Protein AF-0000000067866915 (afdb_homodimer)

Nearest PDB structures (foldseek):
  6mw4-assembly1_A  TM=9.063E-01  e=1.405E-51  Clostridioides difficile R20291
  4i0w-assembly1_B  TM=9.142E-01  e=2.654E-44  Clostridium perfringens
  4i0w-assembly2_D  TM=9.087E-01  e=1.564E-44  Clostridium perfringens
  7bj3-assembly1_A  TM=4.136E-01  e=4.537E-09  Streptococcus pyogenes
  7yzx-assembly1_A  TM=3.959E-01  e=2.377E-09  Streptococcus pyogenes

Structure (mmCIF, N/CA/C/O backbone):
data_AF-0000000067866915-model_v1
#
loop_
_entity.id
_entity.type
_entity.pdbx_description
1 polymer 'Peptidase S8/S53 domain-containing protein'
#
loop_
_atom_site.group_PDB
_atom_site.id
_atom_site.type_symbol
_atom_site.label_atom_id
_atom_site.label_alt_id
_atom_site.label_comp_id
_atom_site.label_asym_id
_atom_site.label_entity_id
_atom_site.label_seq_id
_atom_site.pdbx_PDB_ins_code
_atom_site.Cartn_x
_atom_site.Cartn_y
_atom_site.Cartn_z
_atom_site.occupancy
_atom_site.B_iso_or_equiv
_atom_site.auth_seq_id
_atom_site.auth_comp_id
_atom_site.auth_asym_id
_atom_site.auth_atom_id
_atom_site.pdbx_PDB_model_num
ATOM 1 N N . MET A 1 1 ? 6.836 0.532 21.797 1 89.5 1 MET A N 1
ATOM 2 C CA . MET A 1 1 ? 7.699 1.646 22.188 1 89.5 1 MET A CA 1
ATOM 3 C C . MET A 1 1 ? 7.852 1.708 23.703 1 89.5 1 MET A C 1
ATOM 5 O O . MET A 1 1 ? 6.922 1.371 24.453 1 89.5 1 MET A O 1
ATOM 9 N N . LYS A 1 2 ? 9.055 2.07 24.141 1 85.5 2 LYS A N 1
ATOM 10 C CA . LYS A 1 2 ? 9.305 2.205 25.562 1 85.5 2 LYS A CA 1
ATOM 11 C C . LYS A 1 2 ? 10.391 3.242 25.844 1 85.5 2 LYS A C 1
ATOM 13 O O . LYS A 1 2 ? 11.375 3.33 25.094 1 85.5 2 LYS A O 1
ATOM 18 N N . LYS A 1 3 ? 10.125 3.953 26.984 1 87.44 3 LYS A N 1
ATOM 19 C CA . LYS A 1 3 ? 11.156 4.883 27.422 1 87.44 3 LYS A CA 1
ATOM 20 C C . LYS A 1 3 ? 12.375 4.137 27.969 1 87.44 3 LYS A C 1
ATOM 22 O O . LYS A 1 3 ? 12.242 3.113 28.641 1 87.44 3 LYS A O 1
ATOM 27 N N . SER A 1 4 ? 13.477 4.652 27.516 1 83.31 4 SER A N 1
ATOM 28 C CA . SER A 1 4 ? 14.711 4.07 28.031 1 83.31 4 SER A CA 1
ATOM 29 C C . SER A 1 4 ? 15.289 4.914 29.156 1 83.31 4 SER A C 1
ATOM 31 O O . SER A 1 4 ? 15.344 6.141 29.062 1 83.31 4 SER A O 1
ATOM 33 N N . ASP A 1 5 ? 15.773 4.273 30.203 1 79.06 5 ASP A N 1
ATOM 34 C CA . ASP A 1 5 ? 16.375 4.965 31.344 1 79.06 5 ASP A CA 1
ATOM 35 C C . ASP A 1 5 ? 17.734 5.551 30.969 1 79.06 5 ASP A C 1
ATOM 37 O O . ASP A 1 5 ? 18.25 6.426 31.672 1 79.06 5 ASP A O 1
ATOM 41 N N . TYR A 1 6 ? 18.203 5.074 29.891 1 82.81 6 TYR A N 1
ATOM 42 C CA . TYR A 1 6 ? 19.547 5.48 29.531 1 82.81 6 TYR A CA 1
ATOM 43 C C . TYR A 1 6 ? 19.531 6.676 28.578 1 82.81 6 TYR A C 1
ATOM 45 O O . TYR A 1 6 ? 20.562 7.258 28.281 1 82.81 6 TYR A O 1
ATOM 53 N N . ILE A 1 7 ? 18.422 7.121 28.25 1 88.62 7 ILE A N 1
ATOM 54 C CA . ILE A 1 7 ? 18.328 8.234 27.312 1 88.62 7 ILE A CA 1
ATOM 55 C C . ILE A 1 7 ? 17.781 9.469 28.016 1 88.62 7 ILE A C 1
ATOM 57 O O . ILE A 1 7 ? 16.641 9.469 28.484 1 88.62 7 ILE A O 1
ATOM 61 N N . PRO A 1 8 ? 18.609 10.422 28.141 1 88.38 8 PRO A N 1
ATOM 62 C CA . PRO A 1 8 ? 18.078 11.641 28.75 1 88.38 8 PRO A CA 1
ATOM 63 C C . PRO A 1 8 ? 16.953 12.266 27.938 1 88.38 8 PRO A C 1
ATOM 65 O O . PRO A 1 8 ? 17.062 12.414 26.719 1 88.38 8 PRO A O 1
ATOM 68 N N . GLU A 1 9 ? 16 12.734 28.578 1 88.62 9 GLU A N 1
ATOM 69 C CA . GLU A 1 9 ? 14.781 13.203 27.938 1 88.62 9 GLU A CA 1
ATOM 70 C C . GLU A 1 9 ? 15.016 14.523 27.203 1 88.62 9 GLU A C 1
ATOM 72 O O . GLU A 1 9 ? 14.383 14.789 26.172 1 88.62 9 GLU A O 1
ATOM 77 N N . PHE A 1 10 ? 15.922 15.281 27.641 1 88.62 10 PHE A N 1
ATOM 78 C CA . PHE A 1 10 ? 16.094 16.625 27.094 1 88.62 10 PHE A CA 1
ATOM 79 C C . PHE A 1 10 ? 16.578 16.562 25.656 1 88.62 10 PHE A C 1
ATOM 81 O O . PHE A 1 10 ? 16.422 17.531 24.906 1 88.62 10 PHE A O 1
ATOM 88 N N . ILE A 1 11 ? 17.109 15.508 25.203 1 91.06 11 ILE A N 1
ATOM 89 C CA . ILE A 1 11 ? 17.688 15.414 23.875 1 91.06 11 ILE A CA 1
ATOM 90 C C . ILE A 1 11 ? 16.594 15.523 22.828 1 91.06 11 ILE A C 1
ATOM 92 O O . ILE A 1 11 ? 16.859 15.891 21.672 1 91.06 11 ILE A O 1
ATOM 96 N N . TYR A 1 12 ? 15.43 15.242 23.219 1 90.5 12 TYR A N 1
ATOM 97 C CA . TYR A 1 12 ? 14.328 15.234 22.266 1 90.5 12 TYR A CA 1
ATOM 98 C C . TYR A 1 12 ? 13.828 16.656 22 1 90.5 12 TYR A C 1
ATOM 100 O O . TYR A 1 12 ? 13.156 16.906 21 1 90.5 12 TYR A O 1
ATOM 108 N N . THR A 1 13 ? 14.125 17.609 22.875 1 92.19 13 THR A N 1
ATOM 109 C CA . THR A 1 13 ? 13.633 18.969 22.703 1 92.19 13 THR A CA 1
ATOM 110 C C . THR A 1 13 ? 14.789 19.953 22.5 1 92.19 13 THR A C 1
ATOM 112 O O . THR A 1 13 ? 14.578 21.141 22.281 1 92.19 13 THR A O 1
ATOM 115 N N . SER A 1 14 ? 16 19.391 22.516 1 92.31 14 SER A N 1
ATOM 116 C CA . SER A 1 14 ? 17.188 20.25 22.438 1 92.31 14 SER A CA 1
ATOM 117 C C . SER A 1 14 ? 17.516 20.594 20.984 1 92.31 14 SER A C 1
ATOM 119 O O . SER A 1 14 ? 17.391 19.75 20.094 1 92.31 14 SER A O 1
ATOM 121 N N . SER A 1 15 ? 17.922 21.828 20.828 1 92.75 15 SER A N 1
ATOM 122 C CA . SER A 1 15 ? 18.375 22.266 19.516 1 92.75 15 SER A CA 1
ATOM 123 C C . SER A 1 15 ? 19.766 21.75 19.203 1 92.75 15 SER A C 1
ATOM 125 O O . SER A 1 15 ? 20.25 21.859 18.062 1 92.75 15 SER A O 1
ATOM 127 N N . ASP A 1 16 ? 20.328 21.094 20.141 1 92 16 ASP A N 1
ATOM 128 C CA . ASP A 1 16 ? 21.688 20.625 19.953 1 92 16 ASP A CA 1
ATOM 129 C C . ASP A 1 16 ? 21.703 19.188 19.438 1 92 16 ASP A C 1
ATOM 131 O O . ASP A 1 16 ? 22.766 18.625 19.156 1 92 16 ASP A O 1
ATOM 135 N N . TYR A 1 17 ? 20.562 18.625 19.312 1 92.06 17 TYR A N 1
ATOM 136 C CA . TYR A 1 17 ? 20.469 17.25 18.844 1 92.06 17 TYR A CA 1
ATOM 137 C C . TYR A 1 17 ? 19.594 17.156 17.594 1 92.06 17 TYR A C 1
ATOM 139 O O . TYR A 1 17 ? 18.516 17.766 17.547 1 92.06 17 TYR A O 1
ATOM 147 N N . ASN A 1 18 ? 20.094 16.438 16.609 1 91 18 ASN A N 1
ATOM 148 C CA . ASN A 1 18 ? 19.281 16.078 15.445 1 91 18 ASN A CA 1
ATOM 149 C C . ASN A 1 18 ? 18.609 14.727 15.625 1 91 18 ASN A C 1
ATOM 151 O O . ASN A 1 18 ? 19.203 13.805 16.203 1 91 18 ASN A O 1
ATOM 155 N N . LYS A 1 19 ? 17.406 14.578 15.234 1 92.75 19 LYS A N 1
ATOM 156 C CA . LYS A 1 19 ? 16.672 13.32 15.297 1 92.75 19 LYS A CA 1
ATOM 157 C C . LYS A 1 19 ? 16.375 12.789 13.898 1 92.75 19 LYS A C 1
ATOM 159 O O . LYS A 1 19 ? 15.711 13.461 13.102 1 92.75 19 LYS A O 1
ATOM 164 N N . TYR A 1 20 ? 16.859 11.609 13.625 1 91.25 20 TYR A N 1
ATOM 165 C CA . TYR A 1 20 ? 16.672 10.984 12.328 1 91.25 20 TYR A CA 1
ATOM 166 C C . TYR A 1 20 ? 15.781 9.75 12.438 1 91.25 20 TYR A C 1
ATOM 168 O O . TYR A 1 20 ? 15.859 9.008 13.414 1 91.25 20 TYR A O 1
ATOM 176 N N . LEU A 1 21 ? 14.922 9.602 11.469 1 93.06 21 LEU A N 1
ATOM 177 C CA . LEU A 1 21 ? 14.219 8.328 11.328 1 93.06 21 LEU A CA 1
ATOM 178 C C . LEU A 1 21 ? 15.102 7.297 10.625 1 93.06 21 LEU A C 1
ATOM 180 O O . LEU A 1 21 ? 15.703 7.59 9.594 1 93.06 21 LEU A O 1
ATOM 184 N N . ILE A 1 22 ? 15.203 6.086 11.219 1 90.75 22 ILE A N 1
ATOM 185 C CA . ILE A 1 22 ? 16.016 5.043 10.602 1 90.75 22 ILE A CA 1
ATOM 186 C C . ILE A 1 22 ? 15.211 3.748 10.508 1 90.75 22 ILE A C 1
ATOM 188 O O . ILE A 1 22 ? 14.266 3.541 11.273 1 90.75 22 ILE A O 1
ATOM 192 N N . GLN A 1 23 ? 15.477 2.955 9.516 1 86.88 23 GLN A N 1
ATOM 193 C CA . GLN A 1 23 ? 15.094 1.546 9.492 1 86.88 23 GLN A CA 1
ATOM 194 C C . GLN A 1 23 ? 16.234 0.658 9.984 1 86.88 23 GLN A C 1
ATOM 196 O O . GLN A 1 23 ? 17.406 0.927 9.711 1 86.88 23 GLN A O 1
ATOM 201 N N . TYR A 1 24 ? 15.914 -0.312 10.781 1 85.25 24 TYR A N 1
ATOM 202 C CA . TYR A 1 24 ? 16.984 -1.1 11.375 1 85.25 24 TYR A CA 1
ATOM 203 C C . TYR A 1 24 ? 16.656 -2.588 11.344 1 85.25 24 TYR A C 1
ATOM 205 O O . TYR A 1 24 ? 15.523 -2.971 11.055 1 85.25 24 TYR A O 1
ATOM 213 N N . GLU A 1 25 ? 17.688 -3.348 11.5 1 76.44 25 GLU A N 1
ATOM 214 C CA . GLU A 1 25 ? 17.578 -4.793 11.695 1 76.44 25 GLU A CA 1
ATOM 215 C C . GLU A 1 25 ? 18.297 -5.227 12.969 1 76.44 25 GLU A C 1
ATOM 217 O O . GLU A 1 25 ? 19.188 -4.523 13.461 1 76.44 25 GLU A O 1
ATOM 222 N N . GLY A 1 26 ? 17.875 -6.293 13.508 1 77.81 26 GLY A N 1
ATOM 223 C CA . GLY A 1 26 ? 18.531 -6.812 14.695 1 77.81 26 GLY A CA 1
ATOM 224 C C . GLY A 1 26 ? 18.281 -5.969 15.93 1 77.81 26 GLY A C 1
ATOM 225 O O . GLY A 1 26 ? 17.203 -5.418 16.109 1 77.81 26 GLY A O 1
ATOM 226 N N . ASP A 1 27 ? 19.234 -6.012 16.828 1 83.81 27 ASP A N 1
ATOM 227 C CA . ASP A 1 27 ? 19.109 -5.262 18.062 1 83.81 27 ASP A CA 1
ATOM 228 C C . ASP A 1 27 ? 19.875 -3.941 18 1 83.81 27 ASP A C 1
ATOM 230 O O . ASP A 1 27 ? 20.953 -3.816 18.562 1 83.81 27 ASP A O 1
ATOM 234 N N . ILE A 1 28 ? 19.219 -2.936 17.5 1 87.81 28 ILE A N 1
ATOM 235 C CA . ILE A 1 28 ? 19.859 -1.659 17.203 1 87.81 28 ILE A CA 1
ATOM 236 C C . ILE A 1 28 ? 20.234 -0.953 18.5 1 87.81 28 ILE A C 1
ATOM 238 O O . ILE A 1 28 ? 21.25 -0.245 18.562 1 87.81 28 ILE A O 1
ATOM 242 N N . GLU A 1 29 ? 19.469 -1.107 19.547 1 87.25 29 GLU A N 1
ATOM 243 C CA . GLU A 1 29 ? 19.781 -0.457 20.812 1 87.25 29 GLU A CA 1
ATOM 244 C C . GLU A 1 29 ? 21.062 -1.004 21.422 1 87.25 29 GLU A C 1
ATOM 246 O O . GLU A 1 29 ? 21.891 -0.244 21.938 1 87.25 29 GLU A O 1
ATOM 251 N N . LEU A 1 30 ? 21.234 -2.316 21.281 1 84.94 30 LEU A N 1
ATOM 252 C CA . LEU A 1 30 ? 22.453 -2.938 21.781 1 84.94 30 LEU A CA 1
ATOM 253 C C . LEU A 1 30 ? 23.641 -2.598 20.875 1 84.94 30 LEU A C 1
ATOM 255 O O . LEU A 1 30 ? 24.75 -2.387 21.375 1 84.94 30 LEU A O 1
ATOM 259 N N . ASP A 1 31 ? 23.391 -2.498 19.656 1 86.94 31 ASP A N 1
ATOM 260 C CA . ASP A 1 31 ? 24.453 -2.283 18.672 1 86.94 31 ASP A CA 1
ATOM 261 C C . ASP A 1 31 ? 25.047 -0.88 18.797 1 86.94 31 ASP A C 1
ATOM 263 O O . ASP A 1 31 ? 26.219 -0.669 18.516 1 86.94 31 ASP A O 1
ATOM 267 N N . LEU A 1 32 ? 24.25 0.062 19.266 1 88.81 32 LEU A N 1
ATOM 268 C CA . LEU A 1 32 ? 24.719 1.443 19.266 1 88.81 32 LEU A CA 1
ATOM 269 C C . LEU A 1 32 ? 24.906 1.955 20.703 1 88.81 32 LEU A C 1
ATOM 271 O O . LEU A 1 32 ? 25.266 3.115 20.906 1 88.81 32 LEU A O 1
ATOM 275 N N . LYS A 1 33 ? 24.719 1.08 21.625 1 86.56 33 LYS A N 1
ATOM 276 C CA . LYS A 1 33 ? 24.844 1.475 23.016 1 86.56 33 LYS A CA 1
ATOM 277 C C . LYS A 1 33 ? 26.266 1.951 23.328 1 86.56 33 LYS A C 1
ATOM 279 O O . LYS A 1 33 ? 27.234 1.328 22.906 1 86.56 33 LYS A O 1
ATOM 284 N N . GLY A 1 34 ? 26.344 3.119 23.969 1 84.56 34 GLY A N 1
ATOM 285 C CA . GLY A 1 34 ? 27.625 3.592 24.453 1 84.56 34 GLY A CA 1
ATOM 286 C C . GLY A 1 34 ? 28.281 4.586 23.516 1 84.56 34 GLY A C 1
ATOM 287 O O . GLY A 1 34 ? 29.281 5.215 23.875 1 84.56 34 GLY A O 1
ATOM 288 N N . VAL A 1 35 ? 27.875 4.715 22.297 1 90.25 35 VAL A N 1
ATOM 289 C CA . VAL A 1 35 ? 28.438 5.719 21.406 1 90.25 35 VAL A CA 1
ATOM 290 C C . VAL A 1 35 ? 28.125 7.117 21.938 1 90.25 35 VAL A C 1
ATOM 292 O O . VAL A 1 35 ? 26.953 7.473 22.125 1 90.25 35 VAL A O 1
ATOM 295 N N . PRO A 1 36 ? 29.141 7.859 22.219 1 88.5 36 PRO A N 1
ATOM 296 C CA . PRO A 1 36 ? 28.891 9.18 22.797 1 88.5 36 PRO A CA 1
ATOM 297 C C . PRO A 1 36 ? 28.078 10.086 21.891 1 88.5 36 PRO A C 1
ATOM 299 O O . PRO A 1 36 ? 28.391 10.219 20.703 1 88.5 36 PRO A O 1
ATOM 302 N N . GLY A 1 37 ? 27.094 10.703 22.469 1 88.94 37 GLY A N 1
ATOM 303 C CA . GLY A 1 37 ? 26.297 11.688 21.734 1 88.94 37 GLY A CA 1
ATOM 304 C C . GLY A 1 37 ? 25.312 11.055 20.781 1 88.94 37 GLY A C 1
ATOM 305 O O . GLY A 1 37 ? 24.75 11.742 19.922 1 88.94 37 GLY A O 1
ATOM 306 N N . LEU A 1 38 ? 25.234 9.805 20.859 1 92.06 38 LEU A N 1
ATOM 307 C CA . LEU A 1 38 ? 24.297 9.086 20 1 92.06 38 LEU A CA 1
ATOM 308 C C . LEU A 1 38 ? 23.328 8.25 20.828 1 92.06 38 LEU A C 1
ATOM 310 O O . LEU A 1 38 ? 23.734 7.551 21.75 1 92.06 38 LEU A O 1
ATOM 314 N N . TYR A 1 39 ? 22.016 8.375 20.516 1 93.31 39 TYR A N 1
ATOM 315 C CA . TYR A 1 39 ? 20.969 7.645 21.234 1 93.31 39 TYR A CA 1
ATOM 316 C C . TYR A 1 39 ? 19.984 7.031 20.25 1 93.31 39 TYR A C 1
ATOM 318 O O . TYR A 1 39 ? 19.734 7.578 19.172 1 93.31 39 TYR A O 1
ATOM 326 N N . VAL A 1 40 ? 19.469 5.867 20.625 1 93.5 40 VAL A N 1
ATOM 327 C CA . VAL A 1 40 ? 18.5 5.191 19.766 1 93.5 40 VAL A CA 1
ATOM 328 C C . VAL A 1 40 ? 17.25 4.852 20.562 1 93.5 40 VAL A C 1
ATOM 330 O O . VAL A 1 40 ? 17.328 4.336 21.688 1 93.5 40 VAL A O 1
ATOM 333 N N . SER A 1 41 ? 16.078 5.215 20.047 1 93.56 41 SER A N 1
ATOM 334 C CA . SER A 1 41 ? 14.781 4.84 20.594 1 93.56 41 SER A CA 1
ATOM 335 C C . SER A 1 41 ? 13.938 4.082 19.578 1 93.56 41 SER A C 1
ATOM 337 O O . SER A 1 41 ? 13.617 4.617 18.516 1 93.56 41 SER A O 1
ATOM 339 N N . LYS A 1 42 ? 13.5 2.91 19.891 1 93.06 42 LYS A N 1
ATOM 340 C CA . LYS A 1 42 ? 12.742 2.092 18.953 1 93.06 42 LYS A CA 1
ATOM 341 C C . LYS A 1 42 ? 11.305 2.596 18.828 1 93.06 42 LYS A C 1
ATOM 343 O O . LYS A 1 42 ? 10.688 2.998 19.812 1 93.06 42 LYS A O 1
ATOM 348 N N . ILE A 1 43 ? 10.805 2.67 17.656 1 94.38 43 ILE A N 1
ATOM 349 C CA . ILE A 1 43 ? 9.398 2.943 17.391 1 94.38 43 ILE A CA 1
ATOM 350 C C . ILE A 1 43 ? 8.625 1.63 17.281 1 94.38 43 ILE A C 1
ATOM 352 O O . ILE A 1 43 ? 7.559 1.479 17.875 1 94.38 43 ILE A O 1
ATOM 356 N N . ASN A 1 44 ? 9.148 0.74 16.531 1 90.69 44 ASN A N 1
ATOM 357 C CA . ASN A 1 44 ? 8.672 -0.633 16.391 1 90.69 44 ASN A CA 1
ATOM 358 C C . ASN A 1 44 ? 9.781 -1.562 15.914 1 90.69 44 ASN A C 1
ATOM 360 O O . ASN A 1 44 ? 10.961 -1.267 16.094 1 90.69 44 ASN A O 1
ATOM 364 N N . ASP A 1 45 ? 9.438 -2.654 15.383 1 81.88 45 ASP A N 1
ATOM 365 C CA . ASP A 1 45 ? 10.445 -3.652 15.039 1 81.88 45 ASP A CA 1
ATOM 366 C C . ASP A 1 45 ? 11.18 -3.268 13.75 1 81.88 45 ASP A C 1
ATOM 368 O O . ASP A 1 45 ? 12.156 -3.91 13.375 1 81.88 45 ASP A O 1
ATOM 372 N N . LYS A 1 46 ? 10.773 -2.16 13.133 1 83.94 46 LYS A N 1
ATOM 373 C CA . LYS A 1 46 ? 11.352 -1.785 11.844 1 83.94 46 LYS A CA 1
ATOM 374 C C . LYS A 1 46 ? 11.984 -0.398 11.906 1 83.94 46 LYS A C 1
ATOM 376 O O . LYS A 1 46 ? 12.984 -0.135 11.234 1 83.94 46 LYS A O 1
ATOM 381 N N . TYR A 1 47 ? 11.383 0.461 12.656 1 91.81 47 TYR A N 1
ATOM 382 C CA . TYR A 1 47 ? 11.805 1.857 12.656 1 91.81 47 TYR A CA 1
ATOM 383 C C . TYR A 1 47 ? 12.281 2.289 14.031 1 91.81 47 TYR A C 1
ATOM 385 O O . TYR A 1 47 ? 11.781 1.807 15.055 1 91.81 47 TYR A O 1
ATOM 393 N N . ALA A 1 48 ? 13.242 3.193 14.07 1 94.62 48 ALA A N 1
ATOM 394 C CA . ALA A 1 48 ? 13.75 3.785 15.305 1 94.62 48 ALA A CA 1
ATOM 395 C C . ALA A 1 48 ? 14.148 5.242 15.086 1 94.62 48 ALA A C 1
ATOM 397 O O . ALA A 1 48 ? 14.227 5.711 13.945 1 94.62 48 ALA A O 1
ATOM 398 N N . ILE A 1 49 ? 14.281 5.977 16.172 1 95.06 49 ILE A N 1
ATOM 399 C CA . ILE A 1 49 ? 14.781 7.348 16.172 1 95.06 49 ILE A CA 1
ATOM 400 C C . ILE A 1 49 ? 16.266 7.352 16.531 1 95.06 49 ILE A C 1
ATOM 402 O O . ILE A 1 49 ? 16.656 6.844 17.578 1 95.06 49 ILE A O 1
ATOM 406 N N . LEU A 1 50 ? 17.047 7.836 15.664 1 93.31 50 LEU A N 1
ATOM 407 C CA . LEU A 1 50 ? 18.453 8.07 15.938 1 93.31 50 LEU A CA 1
ATOM 408 C C . LEU A 1 50 ? 18.703 9.531 16.281 1 93.31 50 LEU A C 1
ATOM 410 O O . LEU A 1 50 ? 18.531 10.414 15.445 1 93.31 50 LEU A O 1
ATOM 414 N N . THR A 1 51 ? 19.031 9.797 17.516 1 92.88 51 THR A N 1
ATOM 415 C CA . THR A 1 51 ? 19.328 11.148 17.984 1 92.88 51 THR A CA 1
ATOM 416 C C . THR A 1 51 ? 20.828 11.359 18.094 1 92.88 51 THR A C 1
ATOM 418 O O . THR A 1 51 ? 21.516 10.602 18.781 1 92.88 51 THR A O 1
ATOM 421 N N . VAL A 1 52 ? 21.297 12.375 17.391 1 90.94 52 VAL A N 1
ATOM 422 C CA . VAL A 1 52 ? 22.734 12.602 17.312 1 90.94 52 VAL A CA 1
ATOM 423 C C . VAL A 1 52 ? 23.047 14.047 17.703 1 90.94 52 VAL A C 1
ATOM 425 O O . VAL A 1 52 ? 22.344 14.969 17.297 1 90.94 52 VAL A O 1
ATOM 428 N N . ILE A 1 53 ? 24.047 14.219 18.469 1 89.06 53 ILE A N 1
ATOM 429 C CA . ILE A 1 53 ? 24.484 15.57 18.828 1 89.06 53 ILE A CA 1
ATOM 430 C C . ILE A 1 53 ? 24.922 16.328 17.578 1 89.06 53 ILE A C 1
ATOM 432 O O . ILE A 1 53 ? 25.547 15.75 16.688 1 89.06 53 ILE A O 1
ATOM 436 N N . ASN A 1 54 ? 24.281 17.547 17.547 1 80.31 54 ASN A N 1
ATOM 437 C CA . ASN A 1 54 ? 24.562 18.375 16.391 1 80.31 54 ASN A CA 1
ATOM 438 C C . ASN A 1 54 ? 26.047 18.75 16.312 1 80.31 54 ASN A C 1
ATOM 440 O O . ASN A 1 54 ? 26.625 19.219 17.312 1 80.31 54 ASN A O 1
ATOM 444 N N . VAL A 1 55 ? 26.719 18.125 15.445 1 61 55 VAL A N 1
ATOM 445 C CA . VAL A 1 55 ? 28.109 18.562 15.289 1 61 55 VAL A CA 1
ATOM 446 C C . VAL A 1 55 ? 28.188 19.609 14.188 1 61 55 VAL A C 1
ATOM 448 O O . VAL A 1 55 ? 27.422 19.578 13.219 1 61 55 VAL A O 1
ATOM 451 N N . GLU A 1 56 ? 28.656 20.906 14.508 1 54.97 56 GLU A N 1
ATOM 452 C CA . GLU A 1 56 ? 28.891 21.922 13.484 1 54.97 56 GLU A CA 1
ATOM 453 C C . GLU A 1 56 ? 29.328 21.281 12.164 1 54.97 56 GLU A C 1
ATOM 455 O O . GLU A 1 56 ? 30.516 21.156 11.898 1 54.97 56 GLU A O 1
ATOM 460 N N . MET A 1 57 ? 28.734 20.25 11.867 1 50.22 57 MET A N 1
ATOM 461 C CA . MET A 1 57 ? 29.156 19.547 10.664 1 50.22 57 MET A CA 1
ATOM 462 C C . MET A 1 57 ? 28.781 20.328 9.414 1 50.22 57 MET A C 1
ATOM 464 O O . MET A 1 57 ? 27.75 21 9.391 1 50.22 57 MET A O 1
ATOM 468 N N . GLY A 1 58 ? 29.656 20.891 8.883 1 49.41 58 GLY A N 1
ATOM 469 C CA . GLY A 1 58 ? 29.406 21.469 7.574 1 49.41 58 GLY A CA 1
ATOM 470 C C . GLY A 1 58 ? 28.297 20.781 6.812 1 49.41 58 GLY A C 1
ATOM 471 O O . GLY A 1 58 ? 27.609 19.906 7.355 1 49.41 58 GLY A O 1
ATOM 472 N N . LEU A 1 59 ? 27.891 21.328 5.77 1 48.19 59 LEU A N 1
ATOM 473 C CA . LEU A 1 59 ? 26.906 20.812 4.812 1 48.19 59 LEU A CA 1
ATOM 474 C C . LEU A 1 59 ? 27.188 19.344 4.488 1 48.19 59 LEU A C 1
ATOM 476 O O . LEU A 1 59 ? 26.516 18.766 3.633 1 48.19 59 LEU A O 1
ATOM 480 N N . SER A 1 60 ? 28.219 18.781 5.227 1 52.88 60 SER A N 1
ATOM 481 C CA . SER A 1 60 ? 28.672 17.453 4.816 1 52.88 60 SER A CA 1
ATOM 482 C C . SER A 1 60 ? 27.578 16.406 5.051 1 52.88 60 SER A C 1
ATOM 484 O O . SER A 1 60 ? 26.578 16.688 5.715 1 52.88 60 SER A O 1
ATOM 486 N N . ASN A 1 61 ? 27.812 15.164 4.363 1 62.16 61 ASN A N 1
ATOM 487 C CA . ASN A 1 61 ? 27.016 13.945 4.324 1 62.16 61 ASN A CA 1
ATOM 488 C C . ASN A 1 61 ? 26.719 13.414 5.727 1 62.16 61 ASN A C 1
ATOM 490 O O . ASN A 1 61 ? 27.609 12.852 6.375 1 62.16 61 ASN A O 1
ATOM 494 N N . GLU A 1 62 ? 25.703 14 6.406 1 70.69 62 GLU A N 1
ATOM 495 C CA . GLU A 1 62 ? 25.234 13.547 7.711 1 70.69 62 GLU A CA 1
ATOM 496 C C . GLU A 1 62 ? 25.344 12.031 7.84 1 70.69 62 GLU A C 1
ATOM 498 O O . GLU A 1 62 ? 25.734 11.516 8.891 1 70.69 62 GLU A O 1
ATOM 503 N N . PHE A 1 63 ? 25.156 11.445 6.82 1 70.75 63 PHE A N 1
ATOM 504 C CA . PHE A 1 63 ? 25.188 9.984 6.84 1 70.75 63 PHE A CA 1
ATOM 505 C C . PHE A 1 63 ? 26.594 9.477 7.082 1 70.75 63 PHE A C 1
ATOM 507 O O . PHE A 1 63 ? 26.812 8.555 7.879 1 70.75 63 PHE A O 1
ATOM 514 N N . ARG A 1 64 ? 27.578 10.094 6.422 1 72.62 64 ARG A N 1
ATOM 515 C CA . ARG A 1 64 ? 28.969 9.68 6.559 1 72.62 64 ARG A CA 1
ATOM 516 C C . ARG A 1 64 ? 29.484 9.961 7.965 1 72.62 64 ARG A C 1
ATOM 518 O O . ARG A 1 64 ? 30.266 9.18 8.516 1 72.62 64 ARG A O 1
ATOM 525 N N . TYR A 1 65 ? 29.078 11.031 8.414 1 75.88 65 TYR A N 1
ATOM 526 C CA . TYR A 1 65 ? 29.516 11.406 9.758 1 75.88 65 TYR A CA 1
ATOM 527 C C . TYR A 1 65 ? 29 10.406 10.789 1 75.88 65 TYR A C 1
ATOM 529 O O . TYR A 1 65 ? 29.75 9.938 11.641 1 75.88 65 TYR A O 1
ATOM 537 N N . ILE A 1 66 ? 27.766 10.156 10.703 1 82.06 66 ILE A N 1
ATOM 538 C CA . ILE A 1 66 ? 27.156 9.258 11.672 1 82.06 66 ILE A CA 1
ATOM 539 C C . ILE A 1 66 ? 27.75 7.863 11.555 1 82.06 66 ILE A C 1
ATOM 541 O O . ILE A 1 66 ? 28.031 7.211 12.562 1 82.06 66 ILE A O 1
ATOM 545 N N . LYS A 1 67 ? 27.984 7.449 10.344 1 81.19 67 LYS A N 1
ATOM 546 C CA . LYS A 1 67 ? 28.609 6.156 10.109 1 81.19 67 LYS A CA 1
ATOM 547 C C . LYS A 1 67 ? 30 6.105 10.742 1 81.19 67 LYS A C 1
ATOM 549 O O . LYS A 1 67 ? 30.344 5.133 11.422 1 81.19 67 LYS A O 1
ATOM 554 N N . ASN A 1 68 ? 30.766 7.148 10.508 1 82.06 68 ASN A N 1
ATOM 555 C CA . ASN A 1 68 ? 32.094 7.215 11.078 1 82.06 68 ASN A CA 1
ATOM 556 C C . ASN A 1 68 ? 32.062 7.238 12.602 1 82.06 68 ASN A C 1
ATOM 558 O O . ASN A 1 68 ? 32.938 6.641 13.25 1 82.06 68 ASN A O 1
ATOM 562 N N . LEU A 1 69 ? 31.125 7.977 13.094 1 84.06 69 LEU A N 1
ATOM 563 C CA . LEU A 1 69 ? 30.969 8.055 14.547 1 84.06 69 LEU A CA 1
ATOM 564 C C . LEU A 1 69 ? 30.719 6.672 15.141 1 84.06 69 LEU A C 1
ATOM 566 O O . LEU A 1 69 ? 31.281 6.324 16.172 1 84.06 69 LEU A O 1
ATOM 570 N N . ILE A 1 70 ? 29.969 5.883 14.531 1 86.38 70 ILE A N 1
ATOM 571 C CA . ILE A 1 70 ? 29.609 4.555 15.016 1 86.38 70 ILE A CA 1
ATOM 572 C C . ILE A 1 70 ? 30.797 3.609 14.883 1 86.38 70 ILE A C 1
ATOM 574 O O . ILE A 1 70 ? 31.141 2.904 15.828 1 86.38 70 ILE A O 1
ATOM 578 N N . ILE A 1 71 ? 31.469 3.688 13.781 1 84.44 71 ILE A N 1
ATOM 579 C CA . ILE A 1 71 ? 32.594 2.789 13.5 1 84.44 71 ILE A CA 1
ATOM 580 C C . ILE A 1 71 ? 33.75 3.117 14.43 1 84.44 71 ILE A C 1
ATOM 582 O O . ILE A 1 71 ? 34.406 2.213 14.938 1 84.44 71 ILE A O 1
ATOM 586 N N . ARG A 1 72 ? 33.969 4.348 14.586 1 86.69 72 ARG A N 1
ATOM 587 C CA . ARG A 1 72 ? 35.094 4.785 15.438 1 86.69 72 ARG A CA 1
ATOM 588 C C . ARG A 1 72 ? 34.906 4.289 16.875 1 86.69 72 ARG A C 1
ATOM 590 O O . ARG A 1 72 ? 35.875 4.152 17.609 1 86.69 72 ARG A O 1
ATOM 597 N N . ASN A 1 73 ? 33.719 4.07 17.203 1 88.25 73 ASN A N 1
ATOM 598 C CA . ASN A 1 73 ? 33.469 3.582 18.547 1 88.25 73 ASN A CA 1
ATOM 599 C C . ASN A 1 73 ? 33.25 2.072 18.562 1 88.25 73 ASN A C 1
ATOM 601 O O . ASN A 1 73 ? 32.594 1.544 19.453 1 88.25 73 ASN A O 1
ATOM 605 N N . ASN A 1 74 ? 33.625 1.408 17.531 1 81.69 74 ASN A N 1
ATOM 606 C CA . ASN A 1 74 ? 33.656 -0.045 17.391 1 81.69 74 ASN A CA 1
ATOM 607 C C . ASN A 1 74 ? 32.25 -0.646 17.438 1 81.69 74 ASN A C 1
ATOM 609 O O . ASN A 1 74 ? 32.031 -1.672 18.094 1 81.69 74 ASN A O 1
ATOM 613 N N . ARG A 1 75 ? 31.375 0.122 16.906 1 83.94 75 ARG A N 1
ATOM 614 C CA . ARG A 1 75 ? 30.016 -0.388 16.844 1 83.94 75 ARG A CA 1
ATOM 615 C C . ARG A 1 75 ? 29.609 -0.684 15.398 1 83.94 75 ARG A C 1
ATOM 617 O O . ARG A 1 75 ? 30.312 -0.291 14.461 1 83.94 75 ARG A O 1
ATOM 624 N N . ASP A 1 76 ? 28.562 -1.458 15.273 1 78.25 76 ASP A N 1
ATOM 625 C CA . ASP A 1 76 ? 28.141 -1.978 13.977 1 78.25 76 ASP A CA 1
ATOM 626 C C . ASP A 1 76 ? 27.109 -1.066 13.328 1 78.25 76 ASP A C 1
ATOM 628 O O . ASP A 1 76 ? 25.984 -0.948 13.828 1 78.25 76 ASP A O 1
ATOM 632 N N . PHE A 1 77 ? 27.516 -0.517 12.305 1 78.25 77 PHE A N 1
ATOM 633 C CA . PHE A 1 77 ? 26.609 0.349 11.555 1 78.25 77 PHE A CA 1
ATOM 634 C C . PHE A 1 77 ? 25.672 -0.474 10.68 1 78.25 77 PHE A C 1
ATOM 636 O O . PHE A 1 77 ? 24.641 0.024 10.227 1 78.25 77 PHE A O 1
ATOM 643 N N . ASP A 1 78 ? 25.891 -1.702 10.562 1 73.31 78 ASP A N 1
ATOM 644 C CA . ASP A 1 78 ? 25.203 -2.533 9.57 1 73.31 78 ASP A CA 1
ATOM 645 C C . ASP A 1 78 ? 23.766 -2.814 10 1 73.31 78 ASP A C 1
ATOM 647 O O . ASP A 1 78 ? 22.938 -3.221 9.18 1 73.31 78 ASP A O 1
ATOM 651 N N . SER A 1 79 ? 23.5 -2.479 11.211 1 78.81 79 SER A N 1
ATOM 652 C CA . SER A 1 79 ? 22.125 -2.666 11.695 1 78.81 79 SER A CA 1
ATOM 653 C C . SER A 1 79 ? 21.188 -1.609 11.125 1 78.81 79 SER A C 1
ATOM 655 O O . SER A 1 79 ? 19.969 -1.778 11.156 1 78.81 79 SER A O 1
ATOM 657 N N . ILE A 1 80 ? 21.797 -0.547 10.711 1 79.88 80 ILE A N 1
ATOM 658 C CA . ILE A 1 80 ? 20.984 0.502 10.102 1 79.88 80 ILE A CA 1
ATOM 659 C C . ILE A 1 80 ? 20.844 0.244 8.609 1 79.88 80 ILE A C 1
ATOM 661 O O . ILE A 1 80 ? 21.812 0.346 7.852 1 79.88 80 ILE A O 1
ATOM 665 N N . SER A 1 81 ? 19.656 -0.076 8.266 1 72.75 81 SER A N 1
ATOM 666 C CA . SER A 1 81 ? 19.406 -0.405 6.863 1 72.75 81 SER A CA 1
ATOM 667 C C . SER A 1 81 ? 19.078 0.841 6.051 1 72.75 81 SER A C 1
ATOM 669 O O . SER A 1 81 ? 19.266 0.871 4.836 1 72.75 81 SER A O 1
ATOM 671 N N . PHE A 1 82 ? 18.547 1.827 6.707 1 78.25 82 PHE A N 1
ATOM 672 C CA . PHE A 1 82 ? 18.172 3.061 6.031 1 78.25 82 PHE A CA 1
ATOM 673 C C . PHE A 1 82 ? 18.203 4.238 6.992 1 78.25 82 PHE A C 1
ATOM 675 O O . PHE A 1 82 ? 17.859 4.094 8.172 1 78.25 82 PHE A O 1
ATOM 682 N N . PHE A 1 83 ? 18.609 5.344 6.355 1 76.81 83 PHE A N 1
ATOM 683 C CA . PHE A 1 83 ? 18.703 6.617 7.059 1 76.81 83 PHE A CA 1
ATOM 684 C C . PHE A 1 83 ? 18 7.723 6.273 1 76.81 83 PHE A C 1
ATOM 686 O O . PHE A 1 83 ? 18.391 8.023 5.141 1 76.81 83 PHE A O 1
ATOM 693 N N . LYS A 1 84 ? 17 8.266 6.902 1 77.62 84 LYS A N 1
ATOM 694 C CA . LYS A 1 84 ? 16.297 9.352 6.219 1 77.62 84 LYS A CA 1
ATOM 695 C C . LYS A 1 84 ? 16.906 10.711 6.594 1 77.62 84 LYS A C 1
ATOM 697 O O . LYS A 1 84 ? 16.969 11.062 7.773 1 77.62 84 LYS A O 1
ATOM 702 N N . ILE A 1 85 ? 17.281 11.375 5.582 1 75.19 85 ILE A N 1
ATOM 703 C CA . ILE A 1 85 ? 17.781 12.727 5.789 1 75.19 85 ILE A CA 1
ATOM 704 C C . ILE A 1 85 ? 16.672 13.633 6.289 1 75.19 85 ILE A C 1
ATOM 706 O O . ILE A 1 85 ? 15.492 13.406 5.984 1 75.19 85 ILE A O 1
ATOM 710 N N . LEU A 1 86 ? 17.062 14.648 6.949 1 77.19 86 LEU A N 1
ATOM 711 C CA . LEU A 1 86 ? 16.109 15.555 7.582 1 77.19 86 LEU A CA 1
ATOM 712 C C . LEU A 1 86 ? 15.305 16.312 6.535 1 77.19 86 LEU A C 1
ATOM 714 O O . LEU A 1 86 ? 15.875 16.859 5.59 1 77.19 86 LEU A O 1
ATOM 718 N N . GLU A 1 87 ? 14.055 16.172 6.664 1 86.56 87 GLU A N 1
ATOM 719 C CA . GLU A 1 87 ? 13.117 16.922 5.828 1 86.56 87 GLU A CA 1
ATOM 720 C C . GLU A 1 87 ? 12.055 17.609 6.672 1 86.56 87 GLU A C 1
ATOM 722 O O . GLU A 1 87 ? 11.5 17.016 7.598 1 86.56 87 GLU A O 1
ATOM 727 N N . PRO A 1 88 ? 11.797 18.859 6.359 1 93 88 PRO A N 1
ATOM 728 C CA . PRO A 1 88 ? 10.852 19.609 7.195 1 93 88 PRO A CA 1
ATOM 729 C C . PRO A 1 88 ? 9.398 19.344 6.828 1 93 88 PRO A C 1
ATOM 731 O O . PRO A 1 88 ? 9.07 19.203 5.648 1 93 88 PRO A O 1
ATOM 734 N N . TYR A 1 89 ? 8.578 19.203 7.801 1 96.69 89 TYR A N 1
ATOM 735 C CA . TYR A 1 89 ? 7.121 19.203 7.695 1 96.69 89 TYR A CA 1
ATOM 736 C C . TYR A 1 89 ? 6.527 20.438 8.391 1 96.69 89 TYR A C 1
ATOM 738 O O . TYR A 1 89 ? 6.93 20.781 9.5 1 96.69 89 TYR A O 1
ATOM 746 N N . THR A 1 90 ? 5.629 21.141 7.699 1 97.25 90 THR A N 1
ATOM 747 C CA . THR A 1 90 ? 4.977 22.328 8.25 1 97.25 90 THR A CA 1
ATOM 748 C C . THR A 1 90 ? 3.469 22.109 8.352 1 97.25 90 THR A C 1
ATOM 750 O O . THR A 1 90 ? 2.947 21.094 7.883 1 97.25 90 THR A O 1
ATOM 753 N N . LEU A 1 91 ? 2.793 23.016 9.016 1 95.12 91 LEU A N 1
ATOM 754 C CA . LEU A 1 91 ? 1.341 22.953 9.156 1 95.12 91 LEU A CA 1
ATOM 755 C C . LEU A 1 91 ? 0.657 23.359 7.852 1 95.12 91 LEU A C 1
ATOM 757 O O . LEU A 1 91 ? 1.194 24.156 7.086 1 95.12 91 LEU A O 1
ATOM 761 N N . GLN A 1 92 ? -0.516 22.812 7.594 1 93.5 92 GLN A N 1
ATOM 762 C CA . GLN A 1 92 ? -1.316 23.172 6.43 1 93.5 92 GLN A CA 1
ATOM 763 C C . GLN A 1 92 ? -2.184 24.391 6.715 1 93.5 92 GLN A C 1
ATOM 765 O O . GLN A 1 92 ? -3.369 24.422 6.379 1 93.5 92 GLN A O 1
ATOM 770 N N . GLU A 1 93 ? -1.636 25.312 7.414 1 88.12 93 GLU A N 1
ATOM 771 C CA . GLU A 1 93 ? -2.35 26.531 7.777 1 88.12 93 GLU A CA 1
ATOM 772 C C . GLU A 1 93 ? -1.754 27.75 7.082 1 88.12 93 GLU A C 1
ATOM 774 O O . GLU A 1 93 ? -0.536 27.844 6.914 1 88.12 93 GLU A O 1
ATOM 779 N N . ILE A 1 94 ? -2.766 28.531 6.711 1 78 94 ILE A N 1
ATOM 780 C CA . ILE A 1 94 ? -2.377 29.875 6.312 1 78 94 ILE A CA 1
ATOM 781 C C . ILE A 1 94 ? -2.727 30.859 7.418 1 78 94 ILE A C 1
ATOM 783 O O . ILE A 1 94 ? -3.709 30.672 8.141 1 78 94 ILE A O 1
ATOM 787 N N . THR A 1 95 ? -1.942 31.719 7.809 1 63.16 95 THR A N 1
ATOM 788 C CA . THR A 1 95 ? -1.979 32.594 8.969 1 63.16 95 THR A CA 1
ATOM 789 C C . THR A 1 95 ? -3.418 32.906 9.367 1 63.16 95 THR A C 1
ATOM 791 O O . THR A 1 95 ? -4.191 33.438 8.562 1 63.16 95 THR A O 1
ATOM 794 N N . PRO A 1 96 ? -3.711 32.562 10.641 1 58.34 96 PRO A N 1
ATOM 795 C CA . PRO A 1 96 ? -5.051 32.812 11.172 1 58.34 96 PRO A CA 1
ATOM 796 C C . PRO A 1 96 ? -5.293 34.312 11.492 1 58.34 96 PRO A C 1
ATOM 798 O O . PRO A 1 96 ? -4.348 35.031 11.789 1 58.34 96 PRO A O 1
ATOM 801 N N . LEU A 1 97 ? -6.547 34.75 11.242 1 59.78 97 LEU A N 1
ATOM 802 C CA . LEU A 1 97 ? -6.969 36.094 11.578 1 59.78 97 LEU A CA 1
ATOM 803 C C . LEU A 1 97 ? -8.023 36.094 12.68 1 59.78 97 LEU A C 1
ATOM 805 O O . LEU A 1 97 ? -8.789 35.125 12.797 1 59.78 97 LEU A O 1
ATOM 809 N N . GLU A 1 98 ? -7.977 36.969 13.68 1 51.75 98 GLU A N 1
ATOM 810 C CA . GLU A 1 98 ? -9.016 37.125 14.688 1 51.75 98 GLU A CA 1
ATOM 811 C C . GLU A 1 98 ? -10.32 37.625 14.078 1 51.75 98 GLU A C 1
ATOM 813 O O . GLU A 1 98 ? -10.32 38.5 13.211 1 51.75 98 GLU A O 1
ATOM 818 N N . ALA A 1 99 ? -11.484 36.719 14.414 1 48.41 99 ALA A N 1
ATOM 819 C CA . ALA A 1 99 ? -12.781 37.125 13.875 1 48.41 99 ALA A CA 1
ATOM 820 C C . ALA A 1 99 ? -13.562 37.938 14.883 1 48.41 99 ALA A C 1
ATOM 822 O O . ALA A 1 99 ? -13.578 37.625 16.078 1 48.41 99 ALA A O 1
ATOM 823 N N . THR A 1 100 ? -14.055 39.219 14.812 1 39.78 100 THR A N 1
ATOM 824 C CA . THR A 1 100 ? -14.859 40 15.758 1 39.78 100 THR A CA 1
ATOM 825 C C . THR A 1 100 ? -16.344 39.625 15.633 1 39.78 100 THR A C 1
ATOM 827 O O . THR A 1 100 ? -17.078 39.656 16.609 1 39.78 100 THR A O 1
ATOM 830 N N . ASP A 1 101 ? -17 39.188 14.414 1 38.59 101 ASP A N 1
ATOM 831 C CA . ASP A 1 101 ? -18.453 39.094 14.297 1 38.59 101 ASP A CA 1
ATOM 832 C C . ASP A 1 101 ? -18.844 37.844 13.492 1 38.59 101 ASP A C 1
ATOM 834 O O . ASP A 1 101 ? -19.188 37.969 12.305 1 38.59 101 ASP A O 1
ATOM 838 N N . PHE A 1 102 ? -18.406 36.531 14.078 1 45.59 102 PHE A N 1
ATOM 839 C CA . PHE A 1 102 ? -18.812 35.469 13.18 1 45.59 102 PHE A CA 1
ATOM 840 C C . PHE A 1 102 ? -19.594 34.406 13.93 1 45.59 102 PHE A C 1
ATOM 842 O O . PHE A 1 102 ? -19.375 34.188 15.125 1 45.59 102 PHE A O 1
ATOM 849 N N . GLU A 1 103 ? -20.828 33.875 13.273 1 43.72 103 GLU A N 1
ATOM 850 C CA . GLU A 1 103 ? -21.562 32.719 13.742 1 43.72 103 GLU A CA 1
ATOM 851 C C . GLU A 1 103 ? -20.922 31.422 13.25 1 43.72 103 GLU A C 1
ATOM 853 O O . GLU A 1 103 ? -20.609 31.297 12.062 1 43.72 103 GLU A O 1
ATOM 858 N N . TYR A 1 104 ? -20.516 30.547 14.125 1 44.16 104 TYR A N 1
ATOM 859 C CA . TYR A 1 104 ? -19.828 29.281 13.906 1 44.16 104 TYR A CA 1
ATOM 860 C C . TYR A 1 104 ? -20.812 28.156 13.602 1 44.16 104 TYR A C 1
ATOM 862 O O . TYR A 1 104 ? -21.672 27.844 14.422 1 44.16 104 TYR A O 1
ATOM 870 N N . ILE A 1 105 ? -21.516 27.906 12.477 1 41.22 105 ILE A N 1
ATOM 871 C CA . ILE A 1 105 ? -22.391 26.75 12.344 1 41.22 105 ILE A CA 1
ATOM 872 C C . ILE A 1 105 ? -21.844 25.812 11.258 1 41.22 105 ILE A C 1
ATOM 874 O O . ILE A 1 105 ? -21.719 26.219 10.094 1 41.22 105 ILE A O 1
ATOM 878 N N . GLN A 1 106 ? -21.094 24.672 11.562 1 54.59 106 GLN A N 1
ATOM 879 C CA . GLN A 1 106 ? -20.688 23.75 10.5 1 54.59 106 GLN A CA 1
ATOM 880 C C . GLN A 1 106 ? -21.516 22.484 10.539 1 54.59 106 GLN A C 1
ATOM 882 O O . GLN A 1 106 ? -21.641 21.781 9.531 1 54.59 106 GLN A O 1
ATOM 887 N N . GLY A 1 107 ? -22.219 22.047 11.727 1 55.38 107 GLY A N 1
ATOM 888 C CA . GLY A 1 107 ? -22.875 20.75 11.797 1 55.38 107 GLY A CA 1
ATOM 889 C C . GLY A 1 107 ? -24.344 20.781 11.383 1 55.38 107 GLY A C 1
ATOM 890 O O . GLY A 1 107 ? -24.906 21.859 11.219 1 55.38 107 GLY A O 1
ATOM 891 N N . SER A 1 108 ? -24.938 19.703 10.617 1 53.38 108 SER A N 1
ATOM 892 C CA . SER A 1 108 ? -26.344 19.625 10.211 1 53.38 108 SER A CA 1
ATOM 893 C C . SER A 1 108 ? -27.172 18.828 11.219 1 53.38 108 SER A C 1
ATOM 895 O O . SER A 1 108 ? -26.781 17.719 11.609 1 53.38 108 SER A O 1
ATOM 897 N N . ASP A 1 109 ? -28.172 19.438 11.781 1 58.03 109 ASP A N 1
ATOM 898 C CA . ASP A 1 109 ? -29.125 18.781 12.68 1 58.03 109 ASP A CA 1
ATOM 899 C C . ASP A 1 109 ? -29.891 17.688 11.961 1 58.03 109 ASP A C 1
ATOM 901 O O . ASP A 1 109 ? -30.547 16.859 12.602 1 58.03 109 ASP A O 1
ATOM 905 N N . SER A 1 110 ? -29.656 17.641 10.727 1 60.47 110 SER A N 1
ATOM 906 C CA . SER A 1 110 ? -30.5 16.719 9.984 1 60.47 110 SER A CA 1
ATOM 907 C C . SER A 1 110 ? -29.922 15.312 9.984 1 60.47 110 SER A C 1
ATOM 909 O O . SER A 1 110 ? -30.625 14.352 9.664 1 60.47 110 SER A O 1
ATOM 911 N N . ILE A 1 111 ? -28.75 15.219 10.43 1 72.56 111 ILE A N 1
ATOM 912 C CA . ILE A 1 111 ? -28.141 13.891 10.438 1 72.56 111 ILE A CA 1
ATOM 913 C C . ILE A 1 111 ? -28.078 13.367 11.875 1 72.56 111 ILE A C 1
ATOM 915 O O . ILE A 1 111 ? -27.609 14.062 12.773 1 72.56 111 ILE A O 1
ATOM 919 N N . ASN A 1 112 ? -28.656 12.359 12.141 1 82.5 112 ASN A N 1
ATOM 920 C CA . ASN A 1 112 ? -28.688 11.773 13.469 1 82.5 112 ASN A CA 1
ATOM 921 C C . ASN A 1 112 ? -27.359 11.141 13.844 1 82.5 112 ASN A C 1
ATOM 923 O O . ASN A 1 112 ? -27.312 10.094 14.492 1 82.5 112 ASN A O 1
ATOM 927 N N . LEU A 1 113 ? -26.281 11.609 13.258 1 89.88 113 LEU A N 1
ATOM 928 C CA . LEU A 1 113 ? -24.938 11.18 13.578 1 89.88 113 LEU A CA 1
ATOM 929 C C . LEU A 1 113 ? -24.109 12.336 14.141 1 89.88 113 LEU A C 1
ATOM 931 O O . LEU A 1 113 ? -24.172 13.453 13.609 1 89.88 113 LEU A O 1
ATOM 935 N N . LYS A 1 114 ? -23.406 12.102 15.211 1 92.44 114 LYS A N 1
ATOM 936 C CA . LYS A 1 114 ? -22.625 13.164 15.844 1 92.44 114 LYS A CA 1
ATOM 937 C C . LYS A 1 114 ? -21.219 12.688 16.172 1 92.44 114 LYS A C 1
ATOM 939 O O . LYS A 1 114 ? -20.5 13.344 16.938 1 92.44 114 LYS A O 1
ATOM 944 N N . GLY A 1 115 ? -20.781 11.531 15.688 1 94.81 115 GLY A N 1
ATOM 945 C CA . GLY A 1 115 ? -19.453 11.008 15.906 1 94.81 115 GLY A CA 1
ATOM 946 C C . GLY A 1 115 ? -19.328 10.227 17.203 1 94.81 115 GLY A C 1
ATOM 947 O O . GLY A 1 115 ? -18.219 10.016 17.703 1 94.81 115 GLY A O 1
ATOM 948 N N . GLU A 1 116 ? -20.484 9.805 17.719 1 95.62 116 GLU A N 1
ATOM 949 C CA . GLU A 1 116 ? -20.484 9.055 18.969 1 95.62 116 GLU A CA 1
ATOM 950 C C . GLU A 1 116 ? -19.75 7.727 18.812 1 95.62 116 GLU A C 1
ATOM 952 O O . GLU A 1 116 ? -19.984 6.988 17.859 1 95.62 116 GLU A O 1
ATOM 957 N N . GLY A 1 117 ? -18.875 7.488 19.75 1 96.38 117 GLY A N 1
ATOM 958 C CA . GLY A 1 117 ? -18.156 6.219 19.766 1 96.38 117 GLY A CA 1
ATOM 959 C C . GLY A 1 117 ? -16.906 6.242 18.922 1 96.38 117 GLY A C 1
ATOM 960 O O . GLY A 1 117 ? -16.188 5.234 18.828 1 96.38 117 GLY A O 1
ATOM 961 N N . VAL A 1 118 ? -16.594 7.34 18.328 1 97.75 118 VAL A N 1
ATOM 962 C CA . VAL A 1 118 ? -15.438 7.457 17.469 1 97.75 118 VAL A CA 1
ATOM 963 C C . VAL A 1 118 ? -14.398 8.375 18.109 1 97.75 118 VAL A C 1
ATOM 965 O O . VAL A 1 118 ? -14.75 9.391 18.719 1 97.75 118 VAL A O 1
ATOM 968 N N . ILE A 1 119 ? -13.141 7.98 18.031 1 98.44 119 ILE A N 1
ATOM 969 C CA . ILE A 1 119 ? -12.055 8.836 18.5 1 98.44 119 ILE A CA 1
ATOM 970 C C . ILE A 1 119 ? -11.391 9.523 17.312 1 98.44 119 ILE A C 1
ATOM 972 O O . ILE A 1 119 ? -11.094 8.883 16.297 1 98.44 119 ILE A O 1
ATOM 976 N N . VAL A 1 120 ? -11.242 10.797 17.422 1 98.62 120 VAL A N 1
ATOM 977 C CA . VAL A 1 120 ? -10.469 11.531 16.422 1 98.62 120 VAL A CA 1
ATOM 978 C C . VAL A 1 120 ? -9.086 11.867 16.984 1 98.62 120 VAL A C 1
ATOM 980 O O . VAL A 1 120 ? -8.961 12.68 17.906 1 98.62 120 VAL A O 1
ATOM 983 N N . GLY A 1 121 ? -8.086 11.133 16.484 1 98.81 121 GLY A N 1
ATOM 984 C CA . GLY A 1 121 ? -6.707 11.461 16.781 1 98.81 121 GLY A CA 1
ATOM 985 C C . GLY A 1 121 ? -6.191 12.648 16 1 98.81 121 GLY A C 1
ATOM 986 O O . GLY A 1 121 ? -6.27 12.672 14.766 1 98.81 121 GLY A O 1
ATOM 987 N N . ILE A 1 122 ? -5.711 13.656 16.703 1 98.81 122 ILE A N 1
ATOM 988 C CA . ILE A 1 122 ? -5.195 14.852 16.031 1 98.81 122 ILE A CA 1
ATOM 989 C C . ILE A 1 122 ? -3.703 14.992 16.312 1 98.81 122 ILE A C 1
ATOM 991 O O . ILE A 1 122 ? -3.295 15.156 17.469 1 98.81 122 ILE A O 1
ATOM 995 N N . ILE A 1 123 ? -2.887 14.852 15.328 1 98.81 123 ILE A N 1
ATOM 996 C CA . ILE A 1 123 ? -1.446 15.07 15.391 1 98.81 123 ILE A CA 1
ATOM 997 C C . ILE A 1 123 ? -1.115 16.5 14.953 1 98.81 123 ILE A C 1
ATOM 999 O O . ILE A 1 123 ? -1.15 16.812 13.766 1 98.81 123 ILE A O 1
ATOM 1003 N N . ASP A 1 124 ? -0.785 17.297 15.883 1 98.5 124 ASP A N 1
ATOM 1004 C CA . ASP A 1 124 ? -0.747 18.734 15.617 1 98.5 124 ASP A CA 1
ATOM 1005 C C . ASP A 1 124 ? -0.006 19.484 16.719 1 98.5 124 ASP A C 1
ATOM 1007 O O . ASP A 1 124 ? 1.011 19 17.234 1 98.5 124 ASP A O 1
ATOM 1011 N N . THR A 1 125 ? -0.489 20.734 17.016 1 98.06 125 THR A N 1
ATOM 1012 C CA . THR A 1 125 ? 0.222 21.625 17.922 1 98.06 125 THR A CA 1
ATOM 1013 C C . THR A 1 125 ? -0.312 21.484 19.344 1 98.06 125 THR A C 1
ATOM 1015 O O . THR A 1 125 ? 0.123 22.203 20.25 1 98.06 125 THR A O 1
ATOM 1018 N N . GLY A 1 126 ? -1.218 20.578 19.578 1 98.25 126 GLY A N 1
ATOM 1019 C CA . GLY A 1 126 ? -1.817 20.406 20.891 1 98.25 126 GLY A CA 1
ATOM 1020 C C . GLY A 1 126 ? -3.275 20.812 20.953 1 98.25 126 GLY A C 1
ATOM 1021 O O . GLY A 1 126 ? -3.971 20.797 19.922 1 98.25 126 GLY A O 1
ATOM 1022 N N . ILE A 1 127 ? -3.715 21.078 22.172 1 98.5 127 ILE A N 1
ATOM 1023 C CA . ILE A 1 127 ? -5.109 21.453 22.375 1 98.5 127 ILE A CA 1
ATOM 1024 C C . ILE A 1 127 ? -5.25 22.234 23.672 1 98.5 127 ILE A C 1
ATOM 1026 O O . ILE A 1 127 ? -4.562 21.969 24.656 1 98.5 127 ILE A O 1
ATOM 1030 N N . ASP A 1 128 ? -6.035 23.266 23.578 1 97.94 128 ASP A N 1
ATOM 1031 C CA . ASP A 1 128 ? -6.43 23.969 24.797 1 97.94 128 ASP A CA 1
ATOM 1032 C C . ASP A 1 128 ? -7.504 23.188 25.562 1 97.94 128 ASP A C 1
ATOM 1034 O O . ASP A 1 128 ? -8.695 23.453 25.406 1 97.94 128 ASP A O 1
ATOM 1038 N N . TYR A 1 129 ? -7.043 22.328 26.516 1 97.88 129 TYR A N 1
ATOM 1039 C CA . TYR A 1 129 ? -7.949 21.375 27.125 1 97.88 129 TYR A CA 1
ATOM 1040 C C . TYR A 1 129 ? -8.867 22.062 28.125 1 97.88 129 TYR A C 1
ATOM 1042 O O . TYR A 1 129 ? -9.836 21.469 28.609 1 97.88 129 TYR A O 1
ATOM 1050 N N . LEU A 1 130 ? -8.672 23.328 28.438 1 96.38 130 LEU A N 1
ATOM 1051 C CA . LEU A 1 130 ? -9.523 24.062 29.359 1 96.38 130 LEU A CA 1
ATOM 1052 C C . LEU A 1 130 ? -10.719 24.672 28.625 1 96.38 130 LEU A C 1
ATOM 1054 O O . LEU A 1 130 ? -11.664 25.141 29.266 1 96.38 130 LEU A O 1
ATOM 1058 N N . ASN A 1 131 ? -10.688 24.641 27.297 1 93.62 131 ASN A N 1
ATOM 1059 C CA . ASN A 1 131 ? -11.812 25.141 26.5 1 93.62 131 ASN A CA 1
ATOM 1060 C C . ASN A 1 131 ? -13.055 24.281 26.703 1 93.62 131 ASN A C 1
ATOM 1062 O O . ASN A 1 131 ? -13.016 23.062 26.5 1 93.62 131 ASN A O 1
ATOM 1066 N N . ASN A 1 132 ? -14.164 24.844 26.969 1 90.5 132 ASN A N 1
ATOM 1067 C CA . ASN A 1 132 ? -15.398 24.141 27.297 1 90.5 132 ASN A CA 1
ATOM 1068 C C . ASN A 1 132 ? -15.945 23.375 26.094 1 90.5 132 ASN A C 1
ATOM 1070 O O . ASN A 1 132 ? -16.688 22.406 26.25 1 90.5 132 ASN A O 1
ATOM 1074 N N . ILE A 1 133 ? -15.586 23.766 24.922 1 92.12 133 ILE A N 1
ATOM 1075 C CA . ILE A 1 133 ? -16.156 23.156 23.719 1 92.12 133 ILE A CA 1
ATOM 1076 C C . ILE A 1 133 ? -15.641 21.734 23.562 1 92.12 133 ILE A C 1
ATOM 1078 O O . ILE A 1 133 ? -16.156 20.953 22.75 1 92.12 133 ILE A O 1
ATOM 1082 N N . PHE A 1 134 ? -14.594 21.391 24.359 1 95.69 134 PHE A N 1
ATOM 1083 C CA . PHE A 1 134 ? -14.039 20.031 24.266 1 95.69 134 PHE A CA 1
ATOM 1084 C C . PHE A 1 134 ? -14.516 19.188 25.438 1 95.69 134 PHE A C 1
ATOM 1086 O O . PHE A 1 134 ? -13.938 18.125 25.719 1 95.69 134 PHE A O 1
ATOM 1093 N N . MET A 1 135 ? -15.5 19.688 26.188 1 94.38 135 MET A N 1
ATOM 1094 C CA . MET A 1 135 ? -16.078 18.969 27.328 1 94.38 135 MET A CA 1
ATOM 1095 C C . MET A 1 135 ? -17.484 18.469 26.984 1 94.38 135 MET A C 1
ATOM 1097 O O . MET A 1 135 ? -18.094 18.922 26.016 1 94.38 135 MET A O 1
ATOM 1101 N N . ASP A 1 136 ? -17.922 17.484 27.734 1 93 136 ASP A N 1
ATOM 1102 C CA . ASP A 1 136 ? -19.281 16.984 27.531 1 93 136 ASP A CA 1
ATOM 1103 C C . ASP A 1 136 ? -20.297 17.797 28.359 1 93 136 ASP A C 1
ATOM 1105 O O . ASP A 1 136 ? -19.953 18.828 28.922 1 93 136 ASP A O 1
ATOM 1109 N N . GLU A 1 137 ? -21.547 17.328 28.359 1 89.44 137 GLU A N 1
ATOM 1110 C CA . GLU A 1 137 ? -22.641 18.062 28.984 1 89.44 137 GLU A CA 1
ATOM 1111 C C . GLU A 1 137 ? -22.469 18.125 30.5 1 89.44 137 GLU A C 1
ATOM 1113 O O . GLU A 1 137 ? -23.016 19 31.156 1 89.44 137 GLU A O 1
ATOM 1118 N N . THR A 1 138 ? -21.641 17.25 31.016 1 93.38 138 THR A N 1
ATOM 1119 C CA . THR A 1 138 ? -21.438 17.203 32.469 1 93.38 138 THR A CA 1
ATOM 1120 C C . THR A 1 138 ? -20.203 18 32.875 1 93.38 138 THR A C 1
ATOM 1122 O O . THR A 1 138 ? -19.891 18.109 34.062 1 93.38 138 THR A O 1
ATOM 1125 N N . GLY A 1 139 ? -19.5 18.484 31.906 1 92.44 139 GLY A N 1
ATOM 1126 C CA . GLY A 1 139 ? -18.312 19.266 32.188 1 92.44 139 GLY A CA 1
ATOM 1127 C C . GLY A 1 139 ? -17.047 18.438 32.219 1 92.44 139 GLY A C 1
ATOM 1128 O O . GLY A 1 139 ? -15.961 18.938 32.5 1 92.44 139 GLY A O 1
ATOM 1129 N N . LYS A 1 140 ? -17.156 17.203 31.891 1 96 140 LYS A N 1
ATOM 1130 C CA . LYS A 1 140 ? -15.992 16.344 31.797 1 96 140 LYS A CA 1
ATOM 1131 C C . LYS A 1 140 ? -15.359 16.422 30.422 1 96 140 LYS A C 1
ATOM 1133 O O . LYS A 1 140 ? -16.047 16.641 29.422 1 96 140 LYS A O 1
ATOM 1138 N N . THR A 1 141 ? -14.133 16.203 30.391 1 98 141 THR A N 1
ATOM 1139 C CA . THR A 1 141 ? -13.398 16.328 29.141 1 98 141 THR A CA 1
ATOM 1140 C C . THR A 1 141 ? -13.789 15.219 28.172 1 98 141 THR A C 1
ATOM 1142 O O . THR A 1 141 ? -14.062 14.094 28.594 1 98 141 THR A O 1
ATOM 1145 N N . ARG A 1 142 ? -13.859 15.492 26.906 1 97.56 142 ARG A N 1
ATOM 1146 C CA . ARG A 1 142 ? -14.008 14.492 25.859 1 97.56 142 ARG A CA 1
ATOM 1147 C C . ARG A 1 142 ? -12.656 14.07 25.297 1 97.56 142 ARG A C 1
ATOM 1149 O O . ARG A 1 142 ? -12.586 13.266 24.375 1 97.56 142 ARG A O 1
ATOM 1156 N N . ILE A 1 143 ? -11.578 14.586 25.875 1 98.56 143 ILE A N 1
ATOM 1157 C CA . ILE A 1 143 ? -10.227 14.203 25.469 1 98.56 143 ILE A CA 1
ATOM 1158 C C . ILE A 1 143 ? -9.812 12.93 26.203 1 98.56 143 ILE A C 1
ATOM 1160 O O . ILE A 1 143 ? -9.711 12.914 27.422 1 98.56 143 ILE A O 1
ATOM 1164 N N . GLU A 1 144 ? -9.531 11.891 25.406 1 97.88 144 GLU A N 1
ATOM 1165 C CA . GLU A 1 144 ? -9.125 10.609 25.984 1 97.88 144 GLU A CA 1
ATOM 1166 C C . GLU A 1 144 ? -7.699 10.672 26.516 1 97.88 144 GLU A C 1
ATOM 1168 O O . GLU A 1 144 ? -7.391 10.078 27.547 1 97.88 144 GLU A O 1
ATOM 1173 N N . PHE A 1 145 ? -6.883 11.336 25.781 1 97.56 145 PHE A N 1
ATOM 1174 C CA . PHE A 1 145 ? -5.5 11.508 26.203 1 97.56 145 PHE A CA 1
ATOM 1175 C C . PHE A 1 145 ? -4.828 12.641 25.438 1 97.56 145 PHE A C 1
ATOM 1177 O O . PHE A 1 145 ? -5.289 13.023 24.359 1 97.56 145 PHE A O 1
ATOM 1184 N N . ILE A 1 146 ? -3.846 13.211 26.047 1 98.12 146 ILE A N 1
ATOM 1185 C CA . ILE A 1 146 ? -2.887 14.102 25.406 1 98.12 146 ILE A CA 1
ATOM 1186 C C . ILE A 1 146 ? -1.479 13.523 25.531 1 98.12 146 ILE A C 1
ATOM 1188 O O . ILE A 1 146 ? -0.992 13.297 26.641 1 98.12 146 ILE A O 1
ATOM 1192 N N . TRP A 1 147 ? -0.878 13.211 24.422 1 97.75 147 TRP A N 1
ATOM 1193 C CA . TRP A 1 147 ? 0.56 12.961 24.422 1 97.75 147 TRP A CA 1
ATOM 1194 C C . TRP A 1 147 ? 1.333 14.227 24.062 1 97.75 147 TRP A C 1
ATOM 1196 O O . TRP A 1 147 ? 1.318 14.656 22.906 1 97.75 147 TRP A O 1
ATOM 1206 N N . ASP A 1 148 ? 1.932 14.836 25 1 97.31 148 ASP A N 1
ATOM 1207 C CA . ASP A 1 148 ? 2.828 15.961 24.75 1 97.31 148 ASP A CA 1
ATOM 1208 C C . ASP A 1 148 ? 4.273 15.484 24.609 1 97.31 148 ASP A C 1
ATOM 1210 O O . ASP A 1 148 ? 4.898 15.078 25.594 1 97.31 148 ASP A O 1
ATOM 1214 N N . GLN A 1 149 ? 4.777 15.625 23.406 1 96.06 149 GLN A N 1
ATOM 1215 C CA . GLN A 1 149 ? 6.105 15.094 23.109 1 96.06 149 GLN A CA 1
ATOM 1216 C C . GLN A 1 149 ? 7.195 15.969 23.734 1 96.06 149 GLN A C 1
ATOM 1218 O O . GLN A 1 149 ? 8.344 15.539 23.859 1 96.06 149 GLN A O 1
ATOM 1223 N N . GLY A 1 150 ? 6.84 17.156 24.156 1 93.44 150 GLY A N 1
ATOM 1224 C CA . GLY A 1 150 ? 7.852 18.109 24.594 1 93.44 150 GLY A CA 1
ATOM 1225 C C . GLY A 1 150 ? 7.914 18.266 26.109 1 93.44 150 GLY A C 1
ATOM 1226 O O . GLY A 1 150 ? 8.758 19 26.625 1 93.44 150 GLY A O 1
ATOM 1227 N N . VAL A 1 151 ? 7.082 17.578 26.797 1 91.06 151 VAL A N 1
ATOM 1228 C CA . VAL A 1 151 ? 7.027 17.734 28.25 1 91.06 151 VAL A CA 1
ATOM 1229 C C . VAL A 1 151 ? 7.363 16.406 28.922 1 91.06 151 VAL A C 1
ATOM 1231 O O . VAL A 1 151 ? 6.859 15.352 28.516 1 91.06 151 VAL A O 1
ATOM 1234 N N . ASN A 1 152 ? 8.312 16.5 29.781 1 84 152 ASN A N 1
ATOM 1235 C CA . ASN A 1 152 ? 8.672 15.305 30.547 1 84 152 ASN A CA 1
ATOM 1236 C C . ASN A 1 152 ? 8.375 15.469 32.031 1 84 152 ASN A C 1
ATOM 1238 O O . ASN A 1 152 ? 9.219 15.93 32.781 1 84 152 ASN A O 1
ATOM 1242 N N . THR A 1 153 ? 7.219 15.047 32.406 1 74.06 153 THR A N 1
ATOM 1243 C CA . THR A 1 153 ? 6.848 15.25 33.812 1 74.06 153 THR A CA 1
ATOM 1244 C C . THR A 1 153 ? 6.648 13.914 34.5 1 74.06 153 THR A C 1
ATOM 1246 O O . THR A 1 153 ? 6.598 13.859 35.75 1 74.06 153 THR A O 1
ATOM 1249 N N . LYS A 1 154 ? 6.363 12.891 33.781 1 68.75 154 LYS A N 1
ATOM 1250 C CA . LYS A 1 154 ? 6.09 11.609 34.406 1 68.75 154 LYS A CA 1
ATOM 1251 C C . LYS A 1 154 ? 7.195 10.602 34.125 1 68.75 154 LYS A C 1
ATOM 1253 O O . LYS A 1 154 ? 7.758 10.594 33.031 1 68.75 154 LYS A O 1
ATOM 1258 N N . GLY A 1 155 ? 7.676 10.133 35.125 1 61.88 155 GLY A N 1
ATOM 1259 C CA . GLY A 1 155 ? 8.68 9.094 34.938 1 61.88 155 GLY A CA 1
ATOM 1260 C C . GLY A 1 155 ? 8.234 7.996 34 1 61.88 155 GLY A C 1
ATOM 1261 O O . GLY A 1 155 ? 7.207 8.125 33.344 1 61.88 155 GLY A O 1
ATOM 1262 N N . ASN A 1 156 ? 9.062 6.871 33.844 1 58.75 156 ASN A N 1
ATOM 1263 C CA . ASN A 1 156 ? 8.977 5.75 32.906 1 58.75 156 ASN A CA 1
ATOM 1264 C C . ASN A 1 156 ? 7.641 5.02 33.062 1 58.75 156 ASN A C 1
ATOM 1266 O O . ASN A 1 156 ? 7.547 4.012 33.75 1 58.75 156 ASN A O 1
ATOM 1270 N N . GLU A 1 157 ? 6.633 5.758 32.906 1 62.25 157 GLU A N 1
ATOM 1271 C CA . GLU A 1 157 ? 5.383 5.008 32.969 1 62.25 157 GLU A CA 1
ATOM 1272 C C . GLU A 1 157 ? 5.18 4.184 31.688 1 62.25 157 GLU A C 1
ATOM 1274 O O . GLU A 1 157 ? 5.734 4.512 30.641 1 62.25 157 GLU A O 1
ATOM 1279 N N . ASN A 1 158 ? 4.73 2.969 31.812 1 62.38 158 ASN A N 1
ATOM 1280 C CA . ASN A 1 158 ? 4.441 1.919 30.828 1 62.38 158 ASN A CA 1
ATOM 1281 C C . ASN A 1 158 ? 3.432 2.385 29.797 1 62.38 158 ASN A C 1
ATOM 1283 O O . ASN A 1 158 ? 2.357 1.797 29.656 1 62.38 158 ASN A O 1
ATOM 1287 N N . ASN A 1 159 ? 3.754 3.561 29.172 1 73.88 159 ASN A N 1
ATOM 1288 C CA . ASN A 1 159 ? 2.707 4.047 28.281 1 73.88 159 ASN A CA 1
ATOM 1289 C C . ASN A 1 159 ? 3.057 3.799 26.828 1 73.88 159 ASN A C 1
ATOM 1291 O O . ASN A 1 159 ? 2.434 4.371 25.922 1 73.88 159 ASN A O 1
ATOM 1295 N N . ASN A 1 160 ? 3.996 2.979 26.531 1 86.19 160 ASN A N 1
ATOM 1296 C CA . ASN A 1 160 ? 4.332 2.561 25.172 1 86.19 160 ASN A CA 1
ATOM 1297 C C . ASN A 1 160 ? 4.695 3.754 24.297 1 86.19 160 ASN A C 1
ATOM 1299 O O . ASN A 1 160 ? 4.191 3.883 23.172 1 86.19 160 ASN A O 1
ATOM 1303 N N . ILE A 1 161 ? 5.355 4.828 24.859 1 92.5 161 ILE A N 1
ATOM 1304 C CA . ILE A 1 161 ? 5.895 5.949 24.094 1 92.5 161 ILE A CA 1
ATOM 1305 C C . ILE A 1 161 ? 7.402 6.051 24.328 1 92.5 161 ILE A C 1
ATOM 1307 O O . ILE A 1 161 ? 7.898 5.676 25.406 1 92.5 161 ILE A O 1
ATOM 1311 N N . PRO A 1 162 ? 8.086 6.598 23.406 1 92 162 PRO A N 1
ATOM 1312 C CA . PRO A 1 162 ? 9.547 6.672 23.547 1 92 162 PRO A CA 1
ATOM 1313 C C . PRO A 1 162 ? 10 7.91 24.312 1 92 162 PRO A C 1
ATOM 1315 O O . PRO A 1 162 ? 11.125 7.945 24.828 1 92 162 PRO A O 1
ATOM 1318 N N . TYR A 1 163 ? 9.258 8.938 24.391 1 92.44 163 TYR A N 1
ATOM 1319 C CA . TYR A 1 163 ? 9.57 10.188 25.078 1 92.44 163 TYR A CA 1
ATOM 1320 C C . TYR A 1 163 ? 8.305 11.008 25.312 1 92.44 163 TYR A C 1
ATOM 1322 O O . TYR A 1 163 ? 7.234 10.664 24.812 1 92.44 163 TYR A O 1
ATOM 1330 N N . GLY A 1 164 ? 8.438 12.031 26.109 1 94.25 164 GLY A N 1
ATOM 1331 C CA . GLY A 1 164 ? 7.277 12.852 26.422 1 94.25 164 GLY A CA 1
ATOM 1332 C C . GLY A 1 164 ? 6.406 12.258 27.516 1 94.25 164 GLY A C 1
ATOM 1333 O O . GLY A 1 164 ? 6.875 11.453 28.312 1 94.25 164 GLY A O 1
ATOM 1334 N N . THR A 1 165 ? 5.203 12.797 27.609 1 95.12 165 THR A N 1
ATOM 1335 C CA . THR A 1 165 ? 4.293 12.359 28.656 1 95.12 165 THR A CA 1
ATOM 1336 C C . THR A 1 165 ? 2.869 12.234 28.125 1 95.12 165 THR A C 1
ATOM 1338 O O . THR A 1 165 ? 2.422 13.078 27.344 1 95.12 165 THR A O 1
ATOM 1341 N N . ILE A 1 166 ? 2.213 11.188 28.531 1 96 166 ILE A N 1
ATOM 1342 C CA . ILE A 1 166 ? 0.799 11.016 28.219 1 96 166 ILE A CA 1
ATOM 1343 C C . ILE A 1 166 ? -0.05 11.438 29.422 1 96 166 ILE A C 1
ATOM 1345 O O . ILE A 1 166 ? 0.198 11 30.547 1 96 166 ILE A O 1
ATOM 1349 N N . TYR A 1 167 ? -0.953 12.273 29.219 1 96.75 167 TYR A N 1
ATOM 1350 C CA . TYR A 1 167 ? -1.957 12.656 30.203 1 96.75 167 TYR A CA 1
ATOM 1351 C C . TYR A 1 167 ? -3.311 12.039 29.875 1 96.75 167 TYR A C 1
ATOM 1353 O O . TYR A 1 167 ? -3.861 12.281 28.797 1 96.75 167 TYR A O 1
ATOM 1361 N N . THR A 1 168 ? -3.84 11.305 30.766 1 96.19 168 THR A N 1
ATOM 1362 C CA . THR A 1 168 ? -5.098 10.594 30.562 1 96.19 168 THR A CA 1
ATOM 1363 C C . THR A 1 168 ? -6.285 11.516 30.812 1 96.19 168 THR A C 1
ATOM 1365 O O . THR A 1 168 ? -6.117 12.641 31.297 1 96.19 168 THR A O 1
ATOM 1368 N N . SER A 1 169 ? -7.457 11 30.484 1 97.62 169 SER A N 1
ATOM 1369 C CA . SER A 1 169 ? -8.688 11.742 30.734 1 97.62 169 SER A CA 1
ATOM 1370 C C . SER A 1 169 ? -8.828 12.086 32.219 1 97.62 169 SER A C 1
ATOM 1372 O O . SER A 1 169 ? -9.312 13.164 32.562 1 97.62 169 SER A O 1
ATOM 1374 N N . ASN A 1 170 ? -8.391 11.18 33.031 1 97.44 170 ASN A N 1
ATOM 1375 C CA . ASN A 1 170 ? -8.43 11.422 34.469 1 97.44 170 ASN A CA 1
ATOM 1376 C C . ASN A 1 170 ? -7.523 12.586 34.875 1 97.44 170 ASN A C 1
ATOM 1378 O O . ASN A 1 170 ? -7.906 13.43 35.688 1 97.44 170 ASN A O 1
ATOM 1382 N N . ASP A 1 171 ? -6.336 12.594 34.375 1 97.12 171 ASP A N 1
ATOM 1383 C CA . ASP A 1 171 ? -5.422 13.703 34.625 1 97.12 171 ASP A CA 1
ATOM 1384 C C . ASP A 1 171 ? -6.027 15.031 34.188 1 97.12 171 ASP A C 1
ATOM 1386 O O . ASP A 1 171 ? -5.938 16.031 34.906 1 97.12 171 ASP A O 1
ATOM 1390 N N . ILE A 1 172 ? -6.602 15.016 33.031 1 98.44 172 ILE A N 1
ATOM 1391 C CA . ILE A 1 172 ? -7.137 16.234 32.438 1 98.44 172 ILE A CA 1
ATOM 1392 C C . ILE A 1 172 ? -8.32 16.734 33.25 1 98.44 172 ILE A C 1
ATOM 1394 O O . ILE A 1 172 ? -8.445 17.938 33.5 1 98.44 172 ILE A O 1
ATOM 1398 N N . ASN A 1 173 ? -9.172 15.867 33.688 1 98.5 173 ASN A N 1
ATOM 1399 C CA . ASN A 1 173 ? -10.297 16.266 34.531 1 98.5 173 ASN A CA 1
ATOM 1400 C C . ASN A 1 173 ? -9.828 16.828 35.875 1 98.5 173 ASN A C 1
ATOM 1402 O O . ASN A 1 173 ? -10.414 17.781 36.375 1 98.5 173 ASN A O 1
ATOM 1406 N N . LYS A 1 174 ? -8.828 16.219 36.406 1 98.38 174 LYS A N 1
ATOM 1407 C CA . LYS A 1 174 ? -8.25 16.766 37.625 1 98.38 174 LYS A CA 1
ATOM 1408 C C . LYS A 1 174 ? -7.762 18.203 37.406 1 98.38 174 LYS A C 1
ATOM 1410 O O . LYS A 1 174 ? -7.957 19.062 38.25 1 98.38 174 LYS A O 1
ATOM 1415 N N . ALA A 1 175 ? -7.094 18.391 36.312 1 98.44 175 ALA A N 1
ATOM 1416 C CA . ALA A 1 175 ? -6.594 19.734 36 1 98.44 175 ALA A CA 1
ATOM 1417 C C . ALA A 1 175 ? -7.746 20.703 35.812 1 98.44 175 ALA A C 1
ATOM 1419 O O . ALA A 1 175 ? -7.668 21.859 36.25 1 98.44 175 ALA A O 1
ATOM 1420 N N . ILE A 1 176 ? -8.758 20.312 35.125 1 98 176 ILE A N 1
ATOM 1421 C CA . ILE A 1 176 ? -9.93 21.156 34.875 1 98 176 ILE A CA 1
ATOM 1422 C C . ILE A 1 176 ? -10.578 21.531 36.219 1 98 176 ILE A C 1
ATOM 1424 O O . ILE A 1 176 ? -10.953 22.688 36.406 1 98 176 ILE A O 1
ATOM 1428 N N . ASN A 1 177 ? -10.734 20.594 37.094 1 97.94 177 ASN A N 1
ATOM 1429 C CA . ASN A 1 177 ? -11.297 20.859 38.406 1 97.94 177 ASN A CA 1
ATOM 1430 C C . ASN A 1 177 ? -10.422 21.828 39.188 1 97.94 177 ASN A C 1
ATOM 1432 O O . ASN A 1 177 ? -10.938 22.703 39.906 1 97.94 177 ASN A O 1
ATOM 1436 N N . ALA A 1 178 ? -9.148 21.625 39.094 1 98.19 178 ALA A N 1
ATOM 1437 C CA . ALA A 1 178 ? -8.242 22.578 39.719 1 98.19 178 ALA A CA 1
ATOM 1438 C C . ALA A 1 178 ? -8.469 23.984 39.188 1 98.19 178 ALA A C 1
ATOM 1440 O O . ALA A 1 178 ? -8.508 24.953 39.969 1 98.19 178 ALA A O 1
ATOM 1441 N N . TYR A 1 179 ? -8.547 24.094 37.969 1 97.12 179 TYR A N 1
ATOM 1442 C CA . TYR A 1 179 ? -8.805 25.375 37.375 1 97.12 179 TYR A CA 1
ATOM 1443 C C . TYR A 1 179 ? -10.102 25.984 37.906 1 97.12 179 TYR A C 1
ATOM 1445 O O . TYR A 1 179 ? -10.148 27.172 38.219 1 97.12 179 TYR A O 1
ATOM 1453 N N . ARG A 1 180 ? -11.133 25.219 38 1 96.5 180 ARG A N 1
ATOM 1454 C CA . ARG A 1 180 ? -12.43 25.672 38.5 1 96.5 180 ARG A CA 1
ATOM 1455 C C . ARG A 1 180 ? -12.328 26.125 39.938 1 96.5 180 ARG A C 1
ATOM 1457 O O . ARG A 1 180 ? -13.047 27.031 40.375 1 96.5 180 ARG A O 1
ATOM 1464 N N . ASN A 1 181 ? -11.453 25.578 40.656 1 97.44 181 ASN A N 1
ATOM 1465 C CA . ASN A 1 181 ? -11.258 25.906 42.062 1 97.44 181 ASN A CA 1
ATOM 1466 C C . ASN A 1 181 ? -10.258 27.047 42.25 1 97.44 181 ASN A C 1
ATOM 1468 O O . ASN A 1 181 ? -9.852 27.359 43.344 1 97.44 181 ASN A O 1
ATOM 1472 N N . GLY A 1 182 ? -9.797 27.562 41.188 1 96.44 182 GLY A N 1
ATOM 1473 C CA . GLY A 1 182 ? -8.898 28.719 41.219 1 96.44 182 GLY A CA 1
ATOM 1474 C C . GLY A 1 182 ? -7.441 28.328 41.344 1 96.44 182 GLY A C 1
ATOM 1475 O O . GLY A 1 182 ? -6.586 29.172 41.594 1 96.44 182 GLY A O 1
ATOM 1476 N N 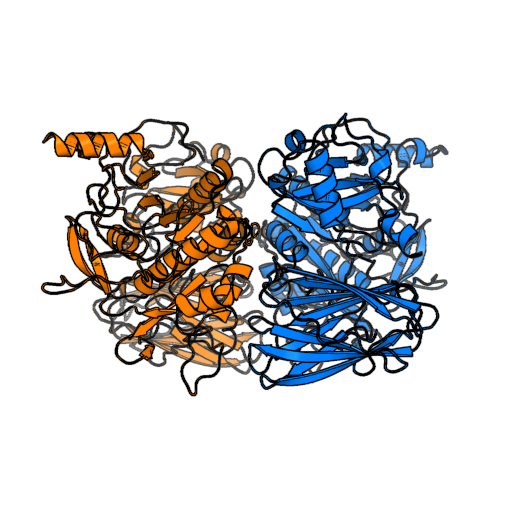. GLU A 1 183 ? -7.18 27.062 41.156 1 97.44 183 GLU A N 1
ATOM 1477 C CA . GLU A 1 183 ? -5.801 26.578 41.188 1 97.44 183 GLU A CA 1
ATOM 1478 C C . GLU A 1 183 ? -5.199 26.547 39.781 1 97.44 183 GLU A C 1
ATOM 1480 O O . GLU A 1 183 ? -5.902 26.781 38.781 1 97.44 183 GLU A O 1
ATOM 1485 N N . ASN A 1 184 ? -3.879 26.344 39.781 1 97.56 184 ASN A N 1
ATOM 1486 C CA . ASN A 1 184 ? -3.209 26.281 38.469 1 97.56 184 ASN A CA 1
ATOM 1487 C C . ASN A 1 184 ? -3.328 24.906 37.844 1 97.56 184 ASN A C 1
ATOM 1489 O O . ASN A 1 184 ? -2.674 23.953 38.281 1 97.56 184 ASN A O 1
ATOM 1493 N N . PRO A 1 185 ? -4.086 24.766 36.781 1 97.81 185 PRO A N 1
ATOM 1494 C CA . PRO A 1 185 ? -4.262 23.453 36.156 1 97.81 185 PRO A CA 1
ATOM 1495 C C . PRO A 1 185 ? -2.969 22.922 35.562 1 97.81 185 PRO A C 1
ATOM 1497 O O . PRO A 1 185 ? -2.811 21.703 35.406 1 97.81 185 PRO A O 1
ATOM 1500 N N . TYR A 1 186 ? -2.027 23.734 35.219 1 97.19 186 TYR A N 1
ATOM 1501 C CA . TYR A 1 186 ? -0.811 23.344 34.531 1 97.19 186 TYR A CA 1
ATOM 1502 C C . TYR A 1 186 ? 0.195 22.703 35.469 1 97.19 186 TYR A C 1
ATOM 1504 O O . TYR A 1 186 ? 1.217 22.172 35.031 1 97.19 186 TYR A O 1
ATOM 1512 N N . ASP A 1 187 ? -0.094 22.688 36.75 1 95.94 187 ASP A N 1
ATOM 1513 C CA . ASP A 1 187 ? 0.691 21.906 37.688 1 95.94 187 ASP A CA 1
ATOM 1514 C C . ASP A 1 187 ? 0.405 20.422 37.531 1 95.94 187 ASP A C 1
ATOM 1516 O O . ASP A 1 187 ? 1.243 19.578 37.875 1 95.94 187 ASP A O 1
ATOM 1520 N N . ILE A 1 188 ? -0.745 20.109 37.031 1 96.44 188 ILE A N 1
ATOM 1521 C CA . ILE A 1 188 ? -1.183 18.719 36.875 1 96.44 188 ILE A CA 1
ATOM 1522 C C . ILE A 1 188 ? -0.943 18.281 35.406 1 96.44 188 ILE A C 1
ATOM 1524 O O . ILE A 1 188 ? -0.314 17.25 35.188 1 96.44 188 ILE A O 1
ATOM 1528 N N . VAL A 1 189 ? -1.443 19.094 34.531 1 97.62 189 VAL A N 1
ATOM 1529 C CA . VAL A 1 189 ? -1.231 18.875 33.094 1 97.62 189 VAL A CA 1
ATOM 1530 C C . VAL A 1 189 ? -0.586 20.109 32.469 1 97.62 189 VAL A C 1
ATOM 1532 O O . VAL A 1 189 ? -1.282 21.031 32.031 1 97.62 189 VAL A O 1
ATOM 1535 N N . PRO A 1 190 ? 0.673 20.078 32.312 1 97.19 190 PRO A N 1
ATOM 1536 C CA . PRO A 1 190 ? 1.384 21.266 31.844 1 97.19 190 PRO A CA 1
ATOM 1537 C C . PRO A 1 190 ? 1.267 21.484 30.328 1 97.19 190 PRO A C 1
ATOM 1539 O O . PRO A 1 190 ? 1.71 22.5 29.812 1 97.19 190 PRO A O 1
ATOM 1542 N N . SER A 1 191 ? 0.712 20.562 29.609 1 96.94 191 SER A N 1
ATOM 1543 C CA . SER A 1 191 ? 0.61 20.656 28.172 1 96.94 191 SER A CA 1
ATOM 1544 C C . SER A 1 191 ? -0.237 21.859 27.75 1 96.94 191 SER A C 1
ATOM 1546 O O . SER A 1 191 ? -1.334 22.062 28.266 1 96.94 191 SER A O 1
ATOM 1548 N N . ARG A 1 192 ? 0.308 22.688 26.828 1 96.38 192 ARG A N 1
ATOM 1549 C CA . ARG A 1 192 ? -0.385 23.844 26.266 1 96.38 192 ARG A CA 1
ATOM 1550 C C . ARG A 1 192 ? -0.229 23.906 24.75 1 96.38 192 ARG A C 1
ATOM 1552 O O . ARG A 1 192 ? 0.845 23.609 24.219 1 96.38 192 ARG A O 1
ATOM 1559 N N . ASP A 1 193 ? -1.286 24.188 24.094 1 97.31 193 ASP A N 1
ATOM 1560 C CA . ASP A 1 193 ? -1.191 24.531 22.688 1 97.31 193 ASP A CA 1
ATOM 1561 C C . ASP A 1 193 ? -0.768 26 22.516 1 97.31 193 ASP A C 1
ATOM 1563 O O . ASP A 1 193 ? -1.612 26.891 22.484 1 97.31 193 ASP A O 1
ATOM 1567 N N . GLU A 1 194 ? 0.474 26.219 22.25 1 93.69 194 GLU A N 1
ATOM 1568 C CA . GLU A 1 194 ? 0.993 27.594 22.172 1 93.69 194 GLU A CA 1
ATOM 1569 C C . GLU A 1 194 ? 0.762 28.188 20.781 1 93.69 194 GLU A C 1
ATOM 1571 O O . GLU A 1 194 ? 0.668 29.406 20.641 1 93.69 194 GLU A O 1
ATOM 1576 N N . VAL A 1 195 ? 0.669 27.344 19.812 1 93.62 195 VAL A N 1
ATOM 1577 C CA . VAL A 1 195 ? 0.521 27.797 18.438 1 93.62 195 VAL A CA 1
ATOM 1578 C C . VAL A 1 195 ? -0.957 28 18.109 1 93.62 195 VAL A C 1
ATOM 1580 O O . VAL A 1 195 ? -1.32 28.969 17.438 1 93.62 195 VAL A O 1
ATOM 1583 N N . GLY A 1 196 ? -1.79 27.094 18.609 1 95.38 196 GLY A N 1
ATOM 1584 C CA . GLY A 1 196 ? -3.229 27.25 18.469 1 95.38 196 GLY A CA 1
ATOM 1585 C C . GLY A 1 196 ? -3.803 26.438 17.312 1 95.38 196 GLY A C 1
ATOM 1586 O O . GLY A 1 196 ? -4.996 26.141 17.297 1 95.38 196 GLY A O 1
ATOM 1587 N N . HIS A 1 197 ? -3.025 25.953 16.359 1 96 197 HIS A N 1
ATOM 1588 C CA . HIS A 1 197 ? -3.527 25.234 15.188 1 96 197 HIS A CA 1
ATOM 1589 C C . HIS A 1 197 ? -4.27 23.969 15.586 1 96 197 HIS A C 1
ATOM 1591 O O . HIS A 1 197 ? -5.34 23.672 15.047 1 96 197 HIS A O 1
ATOM 1597 N N . GLY A 1 198 ? -3.688 23.156 16.516 1 97.75 198 GLY A N 1
ATOM 1598 C CA . GLY A 1 198 ? -4.352 21.953 16.969 1 97.75 198 GLY A CA 1
ATOM 1599 C C . GLY A 1 198 ? -5.711 22.219 17.594 1 97.75 198 GLY A C 1
ATOM 1600 O O . GLY A 1 198 ? -6.652 21.453 17.391 1 97.75 198 GLY A O 1
ATOM 1601 N N . THR A 1 199 ? -5.805 23.266 18.359 1 96.31 199 THR A N 1
ATOM 1602 C CA . THR A 1 199 ? -7.066 23.672 18.969 1 96.31 199 THR A CA 1
ATOM 1603 C C . THR A 1 199 ? -8.094 24.047 17.906 1 96.31 199 THR A C 1
ATOM 1605 O O . THR A 1 199 ? -9.258 23.656 18 1 96.31 199 THR A O 1
ATOM 1608 N N . HIS A 1 200 ? -7.656 24.797 16.922 1 94.12 200 HIS A N 1
ATOM 1609 C CA . HIS A 1 200 ? -8.539 25.172 15.828 1 94.12 200 HIS A CA 1
ATOM 1610 C C . HIS A 1 200 ? -9.078 23.938 15.117 1 94.12 200 HIS A C 1
ATOM 1612 O O . HIS A 1 200 ? -10.273 23.859 14.812 1 94.12 200 HIS A O 1
ATOM 1618 N N . MET A 1 201 ? -8.203 22.969 14.805 1 95.81 201 MET A N 1
ATOM 1619 C CA . MET A 1 201 ? -8.609 21.75 14.109 1 95.81 201 MET A CA 1
ATOM 1620 C C . MET A 1 201 ? -9.625 20.969 14.938 1 95.81 201 MET A C 1
ATOM 1622 O O . MET A 1 201 ? -10.648 20.531 14.414 1 95.81 201 MET A O 1
ATOM 1626 N N . ALA A 1 202 ? -9.297 20.859 16.203 1 96.75 202 ALA A N 1
ATOM 1627 C CA . ALA A 1 202 ? -10.211 20.125 17.078 1 96.75 202 ALA A CA 1
ATOM 1628 C C . ALA A 1 202 ? -11.578 20.797 17.125 1 96.75 202 ALA A C 1
ATOM 1630 O O . ALA A 1 202 ? -12.609 20.109 17.141 1 96.75 202 ALA A O 1
ATOM 1631 N N . SER A 1 203 ? -11.578 22.078 17.172 1 93.88 203 SER A N 1
ATOM 1632 C CA . SER A 1 203 ? -12.82 22.844 17.188 1 93.88 203 SER A CA 1
ATOM 1633 C C . SER A 1 203 ? -13.656 22.562 15.945 1 93.88 203 SER A C 1
ATOM 1635 O O . SER A 1 203 ? -14.867 22.359 16.031 1 93.88 203 SER A O 1
ATOM 1637 N N . LEU A 1 204 ? -13.031 22.578 14.82 1 92.06 204 LEU A N 1
ATOM 1638 C CA . LEU A 1 204 ? -13.719 22.375 13.547 1 92.06 204 LEU A CA 1
ATOM 1639 C C . LEU A 1 204 ? -14.234 20.938 13.445 1 92.06 204 LEU A C 1
ATOM 1641 O O . LEU A 1 204 ? -15.328 20.703 12.914 1 92.06 204 LEU A O 1
ATOM 1645 N N . VAL A 1 205 ? -13.5 20 13.969 1 94.94 205 VAL A N 1
ATOM 1646 C CA . VAL A 1 205 ? -13.875 18.594 13.883 1 94.94 205 VAL A CA 1
ATOM 1647 C C . VAL A 1 205 ? -15.094 18.328 14.758 1 94.94 205 VAL A C 1
ATOM 1649 O O . VAL A 1 205 ? -16.078 17.734 14.305 1 94.94 205 VAL A O 1
ATOM 1652 N N . GLY A 1 206 ? -14.961 18.797 16.031 1 93.69 206 GLY A N 1
ATOM 1653 C CA . GLY A 1 206 ? -16.016 18.328 16.922 1 93.69 206 GLY A CA 1
ATOM 1654 C C . GLY A 1 206 ? -16.328 19.297 18.047 1 93.69 206 GLY A C 1
ATOM 1655 O O . GLY A 1 206 ? -16.938 18.922 19.047 1 93.69 206 GLY A O 1
ATOM 1656 N N . GLY A 1 207 ? -15.945 20.5 18 1 91.5 207 GLY A N 1
ATOM 1657 C CA . GLY A 1 207 ? -16.266 21.453 19.047 1 91.5 207 GLY A CA 1
ATOM 1658 C C . GLY A 1 207 ? -17.766 21.609 19.281 1 91.5 207 GLY A C 1
ATOM 1659 O O . GLY A 1 207 ? -18.547 21.594 18.328 1 91.5 207 GLY A O 1
ATOM 1660 N N . MET A 1 208 ? -18.109 21.625 20.547 1 87.06 208 MET A N 1
ATOM 1661 C CA . MET A 1 208 ? -19.516 21.812 20.906 1 87.06 208 MET A CA 1
ATOM 1662 C C . MET A 1 208 ? -19.641 22.625 22.188 1 87.06 208 MET A C 1
ATOM 1664 O O . MET A 1 208 ? -19.094 22.25 23.219 1 87.06 208 MET A O 1
ATOM 1668 N N . ASP A 1 209 ? -20.266 23.75 22 1 77.62 209 ASP A N 1
ATOM 1669 C CA . ASP A 1 209 ? -20.562 24.516 23.203 1 77.62 209 ASP A CA 1
ATOM 1670 C C . ASP A 1 209 ? -22 24.266 23.656 1 77.62 209 ASP A C 1
ATOM 1672 O O . ASP A 1 209 ? -22.938 24.797 23.078 1 77.62 209 ASP A O 1
ATOM 1676 N N . TYR A 1 210 ? -22.172 23.578 24.641 1 71.25 210 TYR A N 1
ATOM 1677 C CA . TYR A 1 210 ? -23.484 23.203 25.125 1 71.25 210 TYR A CA 1
ATOM 1678 C C . TYR A 1 210 ? -24.188 24.391 25.781 1 71.25 210 TYR A C 1
ATOM 1680 O O . TYR A 1 210 ? -25.406 24.375 25.969 1 71.25 210 TYR A O 1
ATOM 1688 N N . ASN A 1 211 ? -23.438 25.344 26.172 1 62.97 211 ASN A N 1
ATOM 1689 C CA . ASN A 1 211 ? -24.031 26.531 26.781 1 62.97 211 ASN A CA 1
ATOM 1690 C C . ASN A 1 211 ? -24.438 27.547 25.734 1 62.97 211 ASN A C 1
ATOM 1692 O O . ASN A 1 211 ? -25.25 28.438 26.016 1 62.97 211 ASN A O 1
ATOM 1696 N N . LYS A 1 212 ? -23.656 27.5 24.578 1 63.38 212 LYS A N 1
ATOM 1697 C CA . LYS A 1 212 ? -23.938 28.453 23.516 1 63.38 212 LYS A CA 1
ATOM 1698 C C . LYS A 1 212 ? -24.344 27.75 22.234 1 63.38 212 LYS A C 1
ATOM 1700 O O . LYS A 1 212 ? -23.719 26.75 21.859 1 63.38 212 LYS A O 1
ATOM 1705 N N . ASN A 1 213 ? -25.469 27.469 21.938 1 53.19 213 ASN A N 1
ATOM 1706 C CA . ASN A 1 213 ? -26.078 26.656 20.891 1 53.19 213 ASN A CA 1
ATOM 1707 C C . ASN A 1 213 ? -25.469 26.938 19.516 1 53.19 213 ASN A C 1
ATOM 1709 O O . ASN A 1 213 ? -25.844 26.312 18.531 1 53.19 213 ASN A O 1
ATOM 1713 N N . GLN A 1 214 ? -24.375 27.812 19.422 1 57.12 214 GLN A N 1
ATOM 1714 C CA . GLN A 1 214 ? -24.172 28.203 18.031 1 57.12 214 GLN A CA 1
ATOM 1715 C C . GLN A 1 214 ? -22.781 27.797 17.531 1 57.12 214 GLN A C 1
ATOM 1717 O O . GLN A 1 214 ? -22.359 28.188 16.453 1 57.12 214 GLN A O 1
ATOM 1722 N N . VAL A 1 215 ? -22.062 26.906 18.266 1 59.25 215 VAL A N 1
ATOM 1723 C CA . VAL A 1 215 ? -20.75 26.578 17.719 1 59.25 215 VAL A CA 1
ATOM 1724 C C . VAL A 1 215 ? -20.578 25.062 17.719 1 59.25 215 VAL A C 1
ATOM 1726 O O . VAL A 1 215 ? -20.375 24.453 18.781 1 59.25 215 VAL A O 1
ATOM 1729 N N . TYR A 1 216 ? -20.797 24.484 16.5 1 75.56 216 TYR A N 1
ATOM 1730 C CA . TYR A 1 216 ? -20.609 23.047 16.578 1 75.56 216 TYR A CA 1
ATOM 1731 C C . TYR A 1 216 ? -19.766 22.547 15.398 1 75.56 216 TYR A C 1
ATOM 1733 O O . TYR A 1 216 ? -19.953 23 14.266 1 75.56 216 TYR A O 1
ATOM 1741 N N . GLY A 1 217 ? -18.797 21.766 15.773 1 85.19 217 GLY A N 1
ATOM 1742 C CA . GLY A 1 217 ? -18.062 21 14.773 1 85.19 217 GLY A CA 1
ATOM 1743 C C . GLY A 1 217 ? -18.875 19.922 14.117 1 85.19 217 GLY A C 1
ATOM 1744 O O . GLY A 1 217 ? -20.047 19.719 14.461 1 85.19 217 GLY A O 1
ATOM 1745 N N . ILE A 1 218 ? -18.375 19.281 13.18 1 88.25 218 ILE A N 1
ATOM 1746 C CA . ILE A 1 218 ? -19.062 18.297 12.375 1 88.25 218 ILE A CA 1
ATOM 1747 C C . ILE A 1 218 ? -19.438 17.094 13.234 1 88.25 218 ILE A C 1
ATOM 1749 O O . ILE A 1 218 ? -20.578 16.625 13.211 1 88.25 218 ILE A O 1
ATOM 1753 N N . ALA A 1 219 ? -18.469 16.578 13.984 1 93.62 219 ALA A N 1
ATOM 1754 C CA . ALA A 1 219 ? -18.656 15.438 14.875 1 93.62 219 ALA A CA 1
ATOM 1755 C C . ALA A 1 219 ? -18.688 15.883 16.328 1 93.62 219 ALA A C 1
ATOM 1757 O O . ALA A 1 219 ? -17.766 15.594 17.094 1 93.62 219 ALA A O 1
ATOM 1758 N N . SER A 1 220 ? -19.781 16.375 16.781 1 91.56 220 SER A N 1
ATOM 1759 C CA . SER A 1 220 ? -19.891 17.156 18.016 1 91.56 220 SER A CA 1
ATOM 1760 C C . SER A 1 220 ? -19.859 16.25 19.25 1 91.56 220 SER A C 1
ATOM 1762 O O . SER A 1 220 ? -19.703 16.734 20.375 1 91.56 220 SER A O 1
ATOM 1764 N N . LYS A 1 221 ? -19.906 14.93 19.094 1 93.62 221 LYS A N 1
ATOM 1765 C CA . LYS A 1 221 ? -19.875 14.023 20.234 1 93.62 221 LYS A CA 1
ATOM 1766 C C . LYS A 1 221 ? -18.703 13.062 20.125 1 93.62 221 LYS A C 1
ATOM 1768 O O . LYS A 1 221 ? -18.625 12.086 20.891 1 93.62 221 LYS A O 1
ATOM 1773 N N . CYS A 1 222 ? -17.859 13.328 19.188 1 96.75 222 CYS A N 1
ATOM 1774 C CA . CYS A 1 222 ? -16.688 12.477 19.109 1 96.75 222 CYS A CA 1
ATOM 1775 C C . CYS A 1 222 ? -15.781 12.695 20.328 1 96.75 222 CYS A C 1
ATOM 1777 O O . CYS A 1 222 ? -15.984 13.641 21.094 1 96.75 222 CYS A O 1
ATOM 1779 N N . ARG A 1 223 ? -14.883 11.797 20.562 1 98 223 ARG A N 1
ATOM 1780 C CA . ARG A 1 223 ? -13.812 11.969 21.547 1 98 223 ARG A CA 1
ATOM 1781 C C . ARG A 1 223 ? -12.477 12.211 20.859 1 98 223 ARG A C 1
ATOM 1783 O O . ARG A 1 223 ? -12.336 11.984 19.656 1 98 223 ARG A O 1
ATOM 1790 N N . TYR A 1 224 ? -11.492 12.727 21.688 1 98.56 224 TYR A N 1
ATOM 1791 C CA . TYR A 1 224 ? -10.258 13.172 21.062 1 98.56 224 TYR A CA 1
ATOM 1792 C C . TYR A 1 224 ? -9.062 12.391 21.594 1 98.56 224 TYR A C 1
ATOM 1794 O O . TYR A 1 224 ? -9.008 12.062 22.781 1 98.56 224 TYR A O 1
ATOM 1802 N N . GLY A 1 225 ? -8.172 11.984 20.781 1 98.62 225 GLY A N 1
ATOM 1803 C CA . GLY A 1 225 ? -6.785 11.672 21.078 1 98.62 225 GLY A CA 1
ATOM 1804 C C . GLY A 1 225 ? -5.805 12.688 20.531 1 98.62 225 GLY A C 1
ATOM 1805 O O . GLY A 1 225 ? -5.621 12.773 19.312 1 98.62 225 GLY A O 1
ATOM 1806 N N . ILE A 1 226 ? -5.113 13.406 21.453 1 98.81 226 ILE A N 1
ATOM 1807 C CA . ILE A 1 226 ? -4.328 14.555 21.016 1 98.81 226 ILE A CA 1
ATOM 1808 C C . ILE A 1 226 ? -2.84 14.234 21.125 1 98.81 226 ILE A C 1
ATOM 1810 O O . ILE A 1 226 ? -2.379 13.773 22.172 1 98.81 226 ILE A O 1
ATOM 1814 N N . ILE A 1 227 ? -2.129 14.469 20.062 1 98.75 227 ILE A N 1
ATOM 1815 C CA . ILE A 1 227 ? -0.673 14.391 20.109 1 98.75 227 ILE A CA 1
ATOM 1816 C C . ILE A 1 227 ? -0.07 15.75 19.781 1 98.75 227 ILE A C 1
ATOM 1818 O O . ILE A 1 227 ? -0.214 16.234 18.656 1 98.75 227 ILE A O 1
ATOM 1822 N N . LYS A 1 228 ? 0.515 16.344 20.688 1 98.56 228 LYS A N 1
ATOM 1823 C CA . LYS A 1 228 ? 1.289 17.547 20.453 1 98.56 228 LYS A CA 1
ATOM 1824 C C . LYS A 1 228 ? 2.713 17.219 20.016 1 98.56 228 LYS A C 1
ATOM 1826 O O . LYS A 1 228 ? 3.523 16.75 20.812 1 98.56 228 LYS A O 1
ATOM 1831 N N . LEU A 1 229 ? 3.035 17.547 18.812 1 98 229 LEU A N 1
ATOM 1832 C CA . LEU A 1 229 ? 4.332 17.219 18.234 1 98 229 LEU A CA 1
ATOM 1833 C C . LEU A 1 229 ? 5.422 18.141 18.781 1 98 229 LEU A C 1
ATOM 1835 O O . LEU A 1 229 ? 5.184 19.328 18.984 1 98 229 LEU A O 1
ATOM 1839 N N . ASN A 1 230 ? 6.582 17.531 18.875 1 95.38 230 ASN A N 1
ATOM 1840 C CA . ASN A 1 230 ? 7.766 18.344 19.109 1 95.38 230 ASN A CA 1
ATOM 1841 C C . ASN A 1 230 ? 8.25 19.031 17.844 1 95.38 230 ASN A C 1
ATOM 1843 O O . ASN A 1 230 ? 8.375 18.391 16.797 1 95.38 230 ASN A O 1
ATOM 1847 N N . GLU A 1 231 ? 8.508 20.297 18.031 1 95.62 231 GLU A N 1
ATOM 1848 C CA . GLU A 1 231 ? 9.141 20.984 16.906 1 95.62 231 GLU A CA 1
ATOM 1849 C C . GLU A 1 231 ? 10.594 20.547 16.75 1 95.62 231 GLU A C 1
ATOM 1851 O O . GLU A 1 231 ? 11.242 20.156 17.719 1 95.62 231 GLU A O 1
ATOM 1856 N N . ASP A 1 232 ? 11.047 20.578 15.57 1 94.62 232 ASP A N 1
ATOM 1857 C CA . ASP A 1 232 ? 12.461 20.312 15.305 1 94.62 232 ASP A CA 1
ATOM 1858 C C . ASP A 1 232 ? 13.297 21.562 15.57 1 94.62 232 ASP A C 1
ATOM 1860 O O . ASP A 1 232 ? 13.609 22.328 14.656 1 94.62 232 ASP A O 1
ATOM 1864 N N . MET A 1 233 ? 13.812 21.672 16.781 1 93.75 233 MET A N 1
ATOM 1865 C CA . MET A 1 233 ? 14.516 22.875 17.219 1 93.75 233 MET A CA 1
ATOM 1866 C C . MET A 1 233 ? 15.883 22.969 16.547 1 93.75 233 MET A C 1
ATOM 1868 O O . MET A 1 233 ? 16.391 24.078 16.297 1 93.75 233 MET A O 1
ATOM 1872 N N . ALA A 1 234 ? 16.453 21.812 16.266 1 90.75 234 ALA A N 1
ATOM 1873 C CA . ALA A 1 234 ? 17.734 21.812 15.578 1 90.75 234 ALA A CA 1
ATOM 1874 C C . ALA A 1 234 ? 17.609 22.391 14.172 1 90.75 234 ALA A C 1
ATOM 1876 O O . ALA A 1 234 ? 18.438 23.203 13.758 1 90.75 234 ALA A O 1
ATOM 1877 N N . LEU A 1 235 ? 16.672 21.984 13.508 1 89.25 235 LEU A N 1
ATOM 1878 C CA . LEU A 1 235 ? 16.422 22.469 12.164 1 89.25 235 LEU A CA 1
ATOM 1879 C C . LEU A 1 235 ? 16.078 23.969 12.188 1 89.25 235 LEU A C 1
ATOM 1881 O O . LEU A 1 235 ? 16.531 24.719 11.32 1 89.25 235 LEU A O 1
ATOM 1885 N N . LYS A 1 236 ? 15.258 24.391 13.133 1 93.06 236 LYS A N 1
ATOM 1886 C CA . LYS A 1 236 ? 14.875 25.797 13.273 1 93.06 236 LYS A CA 1
ATOM 1887 C C . LYS A 1 236 ? 16.094 26.672 13.523 1 93.06 236 LYS A C 1
ATOM 1889 O O . LYS A 1 236 ? 16.234 27.734 12.922 1 93.06 236 LYS A O 1
ATOM 1894 N N . LYS A 1 237 ? 16.938 26.172 14.383 1 90.5 237 LYS A N 1
ATOM 1895 C CA . LYS A 1 237 ? 18.156 26.906 14.695 1 90.5 237 LYS A CA 1
ATOM 1896 C C . LYS A 1 237 ? 19.078 26.969 13.484 1 90.5 237 LYS A C 1
ATOM 1898 O O . LYS A 1 237 ? 19.609 28.031 13.148 1 90.5 237 LYS A O 1
ATOM 1903 N N . ARG A 1 238 ? 19.25 25.906 12.852 1 83.94 238 ARG A N 1
ATOM 1904 C CA . ARG A 1 238 ? 20.188 25.781 11.742 1 83.94 238 ARG A CA 1
ATOM 1905 C C . ARG A 1 238 ? 19.781 26.688 10.578 1 83.94 238 ARG A C 1
ATOM 1907 O O . ARG A 1 238 ? 20.641 27.297 9.93 1 83.94 238 ARG A O 1
ATOM 1914 N N . PHE A 1 239 ? 18.531 26.828 10.383 1 86.44 239 PHE A N 1
ATOM 1915 C CA . PHE A 1 239 ? 18.094 27.516 9.18 1 86.44 239 PHE A CA 1
ATOM 1916 C C . PHE A 1 239 ? 17.281 28.75 9.539 1 86.44 239 PHE A C 1
ATOM 1918 O O . PHE A 1 239 ? 16.609 29.344 8.672 1 86.44 239 PHE A O 1
ATOM 1925 N N . ASN A 1 240 ? 17.234 29.109 10.797 1 88.81 240 ASN A N 1
ATOM 1926 C CA . ASN A 1 240 ? 16.531 30.297 11.305 1 88.81 240 ASN A CA 1
ATOM 1927 C C . ASN A 1 240 ? 15.062 30.297 10.891 1 88.81 240 ASN A C 1
ATOM 1929 O O . ASN A 1 240 ? 14.578 31.281 10.32 1 88.81 240 ASN A O 1
ATOM 1933 N N . ILE A 1 241 ? 14.461 29.141 11.102 1 92 241 ILE A N 1
ATOM 1934 C CA . ILE A 1 241 ? 13.055 28.969 10.766 1 92 241 ILE A CA 1
ATOM 1935 C C . ILE A 1 241 ? 12.188 29.484 11.914 1 92 241 ILE A C 1
ATOM 1937 O O . ILE A 1 241 ? 12.406 29.141 13.078 1 92 241 ILE A O 1
ATOM 1941 N N . LYS A 1 242 ? 11.133 30.234 11.57 1 91.38 242 LYS A N 1
ATOM 1942 C CA . LYS A 1 242 ? 10.336 30.891 12.594 1 91.38 242 LYS A CA 1
ATOM 1943 C C . LYS A 1 242 ? 8.992 30.203 12.781 1 91.38 242 LYS A C 1
ATOM 1945 O O . LYS A 1 242 ? 8.328 30.375 13.805 1 91.38 242 LYS A O 1
ATOM 1950 N N . VAL A 1 243 ? 8.57 29.453 11.836 1 93.56 243 VAL A N 1
ATOM 1951 C CA . VAL A 1 243 ? 7.301 28.75 11.922 1 93.56 243 VAL A CA 1
ATOM 1952 C C . VAL A 1 243 ? 7.523 27.344 12.5 1 93.56 243 VAL A C 1
ATOM 1954 O O . VAL A 1 243 ? 8.648 26.844 12.508 1 93.56 243 VAL A O 1
ATOM 1957 N N . PRO A 1 244 ? 6.438 26.734 13.031 1 95.06 244 PRO A N 1
ATOM 1958 C CA . PRO A 1 244 ? 6.594 25.359 13.5 1 95.06 244 PRO A CA 1
ATOM 1959 C C . PRO A 1 244 ? 7.043 24.406 12.406 1 95.06 244 PRO A C 1
ATOM 1961 O O . PRO A 1 244 ? 6.492 24.422 11.297 1 95.06 244 PRO A O 1
ATOM 1964 N N . VAL A 1 245 ? 8.055 23.641 12.688 1 96.19 245 VAL A N 1
ATOM 1965 C CA . VAL A 1 245 ? 8.539 22.625 11.758 1 96.19 245 VAL A CA 1
ATOM 1966 C C . VAL A 1 245 ? 8.719 21.297 12.492 1 96.19 245 VAL A C 1
ATOM 1968 O O . VAL A 1 245 ? 9.148 21.266 13.641 1 96.19 245 VAL A O 1
ATOM 1971 N N . TYR A 1 246 ? 8.312 20.266 11.836 1 96.5 246 TYR A N 1
ATOM 1972 C CA . TYR A 1 246 ? 8.391 18.922 12.398 1 96.5 246 TYR A CA 1
ATOM 1973 C C . TYR A 1 246 ? 9.172 17.984 11.477 1 96.5 246 TYR A C 1
ATOM 1975 O O . TYR A 1 246 ? 9.578 18.391 10.383 1 96.5 246 TYR A O 1
ATOM 1983 N N . ASN A 1 247 ? 9.484 16.812 11.93 1 94.31 247 ASN A N 1
ATOM 1984 C CA . ASN A 1 247 ? 10.148 15.82 11.102 1 94.31 247 ASN A CA 1
ATOM 1985 C C . ASN A 1 247 ? 9.57 14.422 11.336 1 94.31 247 ASN A C 1
ATOM 1987 O O . ASN A 1 247 ? 8.742 14.234 12.234 1 94.31 247 ASN A O 1
ATOM 1991 N N . LEU A 1 248 ? 10.031 13.469 10.602 1 95.56 248 LEU A N 1
ATOM 1992 C CA . LEU A 1 248 ? 9.461 12.125 10.609 1 95.56 248 LEU A CA 1
ATOM 1993 C C . LEU A 1 248 ? 9.727 11.438 11.945 1 95.56 248 LEU A C 1
ATOM 1995 O O . LEU A 1 248 ? 8.945 10.578 12.367 1 95.56 248 LEU A O 1
ATOM 1999 N N . ALA A 1 249 ? 10.797 11.828 12.633 1 94.81 249 ALA A N 1
ATOM 2000 C CA . ALA A 1 249 ? 11.148 11.203 13.906 1 94.81 249 ALA A CA 1
ATOM 2001 C C . ALA A 1 249 ? 10.086 11.484 14.969 1 94.81 249 ALA A C 1
ATOM 2003 O O . ALA A 1 249 ? 9.977 10.758 15.953 1 94.81 249 ALA A O 1
ATOM 2004 N N . THR A 1 250 ? 9.336 12.539 14.781 1 96.31 250 THR A N 1
ATOM 2005 C CA . THR A 1 250 ? 8.273 12.836 15.734 1 96.31 250 THR A CA 1
ATOM 2006 C C . THR A 1 250 ? 6.922 12.352 15.211 1 96.31 250 THR A C 1
ATOM 2008 O O . THR A 1 250 ? 6.031 12.016 15.992 1 96.31 250 THR A O 1
ATOM 2011 N N . ILE A 1 251 ? 6.766 12.281 13.922 1 97.62 251 ILE A N 1
ATOM 2012 C CA . ILE A 1 251 ? 5.496 11.945 13.289 1 97.62 251 ILE A CA 1
ATOM 2013 C C . ILE A 1 251 ? 5.277 10.438 13.352 1 97.62 251 ILE A C 1
ATOM 2015 O O . ILE A 1 251 ? 4.172 9.969 13.641 1 97.62 251 ILE A O 1
ATOM 2019 N N . PHE A 1 252 ? 6.32 9.633 13.109 1 97.38 252 PHE A N 1
ATOM 2020 C CA . PHE A 1 252 ? 6.203 8.18 13.047 1 97.38 252 PHE A CA 1
ATOM 2021 C C . PHE A 1 252 ? 5.738 7.621 14.391 1 97.38 252 PHE A C 1
ATOM 2023 O O . PHE A 1 252 ? 4.777 6.848 14.445 1 97.38 252 PHE A O 1
ATOM 2030 N N . PRO A 1 253 ? 6.402 8.016 15.508 1 97.25 253 PRO A N 1
ATOM 2031 C CA . PRO A 1 253 ? 5.91 7.496 16.781 1 97.25 253 PRO A CA 1
ATOM 2032 C C . PRO A 1 253 ? 4.469 7.91 17.078 1 97.25 253 PRO A C 1
ATOM 2034 O O . PRO A 1 253 ? 3.723 7.164 17.719 1 97.25 253 PRO A O 1
ATOM 2037 N N . ALA A 1 254 ? 4.109 9.078 16.641 1 98.19 254 ALA A N 1
ATOM 2038 C CA . ALA A 1 254 ? 2.734 9.531 16.828 1 98.19 254 ALA A CA 1
ATOM 2039 C C . ALA A 1 254 ? 1.745 8.602 16.141 1 98.19 254 ALA A C 1
ATOM 2041 O O . ALA A 1 254 ? 0.749 8.188 16.734 1 98.19 254 ALA A O 1
ATOM 2042 N N . LEU A 1 255 ? 2.014 8.281 14.938 1 97.88 255 LEU A N 1
ATOM 2043 C CA . LEU A 1 255 ? 1.162 7.375 14.172 1 97.88 255 LEU A CA 1
ATOM 2044 C C . LEU A 1 255 ? 1.136 5.988 14.805 1 97.88 255 LEU A C 1
ATOM 2046 O O . LEU A 1 255 ? 0.076 5.363 14.891 1 97.88 255 LEU A O 1
ATOM 2050 N N . GLU A 1 256 ? 2.309 5.543 15.188 1 96.62 256 GLU A N 1
ATOM 2051 C CA . GLU A 1 256 ? 2.414 4.234 15.82 1 96.62 256 GLU A CA 1
ATOM 2052 C C . GLU A 1 256 ? 1.563 4.164 17.094 1 96.62 256 GLU A C 1
ATOM 2054 O O . GLU A 1 256 ? 0.865 3.174 17.312 1 96.62 256 GLU A O 1
ATOM 2059 N N . TYR A 1 257 ? 1.651 5.168 17.875 1 96.81 257 TYR A N 1
ATOM 2060 C CA . TYR A 1 257 ? 0.911 5.188 19.125 1 96.81 257 TYR A CA 1
ATOM 2061 C C . TYR A 1 257 ? -0.591 5.129 18.875 1 96.81 257 TYR A C 1
ATOM 2063 O O . TYR A 1 257 ? -1.313 4.398 19.562 1 96.81 257 TYR A O 1
ATOM 2071 N N . LEU A 1 258 ? -1.075 5.945 17.984 1 97.31 258 LEU A N 1
ATOM 2072 C CA . LEU A 1 258 ? -2.508 5.984 17.703 1 97.31 258 LEU A CA 1
ATOM 2073 C C . LEU A 1 258 ? -2.994 4.641 17.172 1 97.31 258 LEU A C 1
ATOM 2075 O O . LEU A 1 258 ? -4.09 4.191 17.531 1 97.31 258 LEU A O 1
ATOM 2079 N N . LYS A 1 259 ? -2.23 4.023 16.266 1 94.19 259 LYS A N 1
ATOM 2080 C CA . LYS A 1 259 ? -2.566 2.686 15.789 1 94.19 259 LYS A CA 1
ATOM 2081 C C . LYS A 1 259 ? -2.689 1.701 16.953 1 94.19 259 LYS A C 1
ATOM 2083 O O . LYS A 1 259 ? -3.68 0.973 17.047 1 94.19 259 LYS A O 1
ATOM 2088 N N . ASP A 1 260 ? -1.689 1.712 17.844 1 91.88 260 ASP A N 1
ATOM 2089 C CA . ASP A 1 260 ? -1.679 0.798 18.984 1 91.88 260 ASP A CA 1
ATOM 2090 C C . ASP A 1 260 ? -2.861 1.063 19.906 1 91.88 260 ASP A C 1
ATOM 2092 O O . ASP A 1 260 ? -3.469 0.127 20.438 1 91.88 260 ASP A O 1
ATOM 2096 N N . TYR A 1 261 ? -3.096 2.301 20.094 1 93 261 TYR A N 1
ATOM 2097 C CA . TYR A 1 261 ? -4.223 2.68 20.938 1 93 261 TYR A CA 1
ATOM 2098 C C . TYR A 1 261 ? -5.531 2.123 20.375 1 93 261 TYR A C 1
ATOM 2100 O O . TYR A 1 261 ? -6.363 1.614 21.141 1 93 261 TYR A O 1
ATOM 2108 N N . THR A 1 262 ? -5.785 2.273 19.094 1 90.69 262 THR A N 1
ATOM 2109 C CA . THR A 1 262 ? -7.004 1.796 18.438 1 90.69 262 THR A CA 1
ATOM 2110 C C . THR A 1 262 ? -7.137 0.283 18.594 1 90.69 262 THR A C 1
ATOM 2112 O O . THR A 1 262 ? -8.219 -0.225 18.891 1 90.69 262 THR A O 1
ATOM 2115 N N . LEU A 1 263 ? -6.062 -0.382 18.391 1 81.69 263 LEU A N 1
ATOM 2116 C CA . LEU A 1 263 ? -6.078 -1.838 18.469 1 81.69 263 LEU A CA 1
ATOM 2117 C C . LEU A 1 263 ? -6.359 -2.301 19.891 1 81.69 263 LEU A C 1
ATOM 2119 O O . LEU A 1 263 ? -7.047 -3.305 20.109 1 81.69 263 LEU A O 1
ATOM 2123 N N . ALA A 1 264 ? -5.848 -1.561 20.859 1 83.88 264 ALA A N 1
ATOM 2124 C CA . ALA A 1 264 ? -5.988 -1.925 22.266 1 83.88 264 ALA A CA 1
ATOM 2125 C C . ALA A 1 264 ? -7.398 -1.618 22.766 1 83.88 264 ALA A C 1
ATOM 2127 O O . ALA A 1 264 ? -7.914 -2.312 23.641 1 83.88 264 ALA A O 1
ATOM 2128 N N . ASN A 1 265 ? -8.031 -0.607 22.203 1 86.62 265 ASN A N 1
ATOM 2129 C CA . ASN A 1 265 ? -9.305 -0.144 22.75 1 86.62 265 ASN A CA 1
ATOM 2130 C C . ASN A 1 265 ? -10.477 -0.52 21.844 1 86.62 265 ASN A C 1
ATOM 2132 O O . ASN A 1 265 ? -11.633 -0.366 22.234 1 86.62 265 ASN A O 1
ATOM 2136 N N . SER A 1 266 ? -10.281 -1.046 20.625 1 81.25 266 SER A N 1
ATOM 2137 C CA . SER A 1 266 ? -11.273 -1.543 19.672 1 81.25 266 SER A CA 1
ATOM 2138 C C . SER A 1 266 ? -12.281 -0.459 19.312 1 81.25 266 SER A C 1
ATOM 2140 O O . SER A 1 266 ? -13.492 -0.708 19.312 1 81.25 266 SER A O 1
ATOM 2142 N N . LYS A 1 267 ? -11.906 0.777 19.312 1 88.94 267 LYS A N 1
ATOM 2143 C CA . LYS A 1 267 ? -12.711 1.893 18.828 1 88.94 267 LYS A CA 1
ATOM 2144 C C . LYS A 1 267 ? -12.172 2.43 17.5 1 88.94 267 LYS A C 1
ATOM 2146 O O . LYS A 1 267 ? -10.961 2.512 17.312 1 88.94 267 LYS A O 1
ATOM 2151 N N . PRO A 1 268 ? -13.148 2.652 16.609 1 94.75 268 PRO A N 1
ATOM 2152 C CA . PRO A 1 268 ? -12.656 3.229 15.359 1 94.75 268 PRO A CA 1
ATOM 2153 C C . PRO A 1 268 ? -12 4.594 15.547 1 94.75 268 PRO A C 1
ATOM 2155 O O . PRO A 1 268 ? -12.375 5.34 16.453 1 94.75 268 PRO A O 1
ATOM 2158 N N . MET A 1 269 ? -11.047 4.91 14.727 1 97.25 269 MET A N 1
ATOM 2159 C CA . MET A 1 269 ? -10.258 6.129 14.898 1 97.25 269 MET A CA 1
ATOM 2160 C C . MET A 1 269 ? -10.047 6.832 13.562 1 97.25 269 MET A C 1
ATOM 2162 O O . MET A 1 269 ? -9.695 6.199 12.57 1 97.25 269 MET A O 1
ATOM 2166 N N . VAL A 1 270 ? -10.375 8.094 13.555 1 98.44 270 VAL A N 1
ATOM 2167 C CA . VAL A 1 270 ? -9.977 8.984 12.469 1 98.44 270 VAL A CA 1
ATOM 2168 C C . VAL A 1 270 ? -8.719 9.758 12.867 1 98.44 270 VAL A C 1
ATOM 2170 O O . VAL A 1 270 ? -8.703 10.445 13.891 1 98.44 270 VAL A O 1
ATOM 2173 N N . ILE A 1 271 ? -7.656 9.609 12.148 1 98.81 271 ILE A N 1
ATOM 2174 C CA . ILE A 1 271 ? -6.422 10.336 12.438 1 98.81 271 ILE A CA 1
ATOM 2175 C C . ILE A 1 271 ? -6.312 11.555 11.523 1 98.81 271 ILE A C 1
ATOM 2177 O O . ILE A 1 271 ? -6.215 11.422 10.305 1 98.81 271 ILE A O 1
ATOM 2181 N N . LEU A 1 272 ? -6.422 12.734 12.078 1 98.75 272 LEU A N 1
ATOM 2182 C CA . LEU A 1 272 ? -6.203 13.977 11.352 1 98.75 272 LEU A CA 1
ATOM 2183 C C . LEU A 1 272 ? -4.734 14.391 11.414 1 98.75 272 LEU A C 1
ATOM 2185 O O . LEU A 1 272 ? -4.191 14.602 12.5 1 98.75 272 LEU A O 1
ATOM 2189 N N . LEU A 1 273 ? -4.094 14.422 10.273 1 98.62 273 LEU A N 1
ATOM 2190 C CA . LEU A 1 273 ? -2.686 14.766 10.109 1 98.62 273 LEU A CA 1
ATOM 2191 C C . LEU A 1 273 ? -2.521 15.969 9.18 1 98.62 273 LEU A C 1
ATOM 2193 O O . LEU A 1 273 ? -2.115 15.812 8.023 1 98.62 273 LEU A O 1
ATOM 2197 N N . PRO A 1 274 ? -2.76 17.203 9.695 1 98.19 274 PRO A N 1
ATOM 2198 C CA . PRO A 1 274 ? -2.744 18.406 8.844 1 98.19 274 PRO A CA 1
ATOM 2199 C C . PRO A 1 274 ? -1.348 19 8.695 1 98.19 274 PRO A C 1
ATOM 2201 O O . PRO A 1 274 ? -1.15 20.188 8.969 1 98.19 274 PRO A O 1
ATOM 2204 N N . ILE A 1 275 ? -0.398 18.234 8.195 1 97.69 275 ILE A N 1
ATOM 2205 C CA . ILE A 1 275 ? 0.977 18.656 7.949 1 97.69 275 ILE A CA 1
ATOM 2206 C C . ILE A 1 275 ? 1.329 18.422 6.48 1 97.69 275 ILE A C 1
ATOM 2208 O O . ILE A 1 275 ? 0.643 17.672 5.785 1 97.69 275 ILE A O 1
ATOM 2212 N N . GLU A 1 276 ? 2.299 19.125 6.02 1 97.94 276 GLU A N 1
ATOM 2213 C CA . GLU A 1 276 ? 2.645 19.016 4.605 1 97.94 276 GLU A CA 1
ATOM 2214 C C . GLU A 1 276 ? 4.152 19.094 4.395 1 97.94 276 GLU A C 1
ATOM 2216 O O . GLU A 1 276 ? 4.863 19.688 5.215 1 97.94 276 GLU A O 1
ATOM 2221 N N . SER A 1 277 ? 4.66 18.516 3.33 1 97.69 277 SER A N 1
ATOM 2222 C CA . SER A 1 277 ? 6.051 18.625 2.904 1 97.69 277 SER A CA 1
ATOM 2223 C C . SER A 1 277 ? 6.176 18.516 1.39 1 97.69 277 SER A C 1
ATOM 2225 O O . SER A 1 277 ? 5.438 17.766 0.755 1 97.69 277 SER A O 1
ATOM 2227 N N . ASN A 1 278 ? 7.094 19.266 0.834 1 97.31 278 ASN A N 1
ATOM 2228 C CA . ASN A 1 278 ? 7.43 19.141 -0.58 1 97.31 278 ASN A CA 1
ATOM 2229 C C . ASN A 1 278 ? 8.562 18.141 -0.802 1 97.31 278 ASN A C 1
ATOM 2231 O O . ASN A 1 278 ? 8.961 17.891 -1.94 1 97.31 278 ASN A O 1
ATOM 2235 N N . SER A 1 279 ? 8.992 17.547 0.264 1 94.12 279 SER A N 1
ATOM 2236 C CA . SER A 1 279 ? 10.117 16.625 0.153 1 94.12 279 SER A CA 1
ATOM 2237 C C . SER A 1 279 ? 9.656 15.242 -0.273 1 94.12 279 SER A C 1
ATOM 2239 O O . SER A 1 279 ? 9.305 14.414 0.57 1 94.12 279 SER A O 1
ATOM 2241 N N . GLY A 1 280 ? 9.773 14.875 -1.471 1 94.12 280 GLY A N 1
ATOM 2242 C CA . GLY A 1 280 ? 9.359 13.633 -2.098 1 94.12 280 GLY A CA 1
ATOM 2243 C C . GLY A 1 280 ? 9.008 13.789 -3.564 1 94.12 280 GLY A C 1
ATOM 2244 O O . GLY A 1 280 ? 9.086 14.891 -4.113 1 94.12 280 GLY A O 1
ATOM 2245 N N . ASN A 1 281 ? 8.648 12.695 -4.188 1 96.5 281 ASN A N 1
ATOM 2246 C CA . ASN A 1 281 ? 8.352 12.766 -5.617 1 96.5 281 ASN A CA 1
ATOM 2247 C C . ASN A 1 281 ? 6.863 12.953 -5.871 1 96.5 281 ASN A C 1
ATOM 2249 O O . ASN A 1 281 ? 6.414 12.922 -7.02 1 96.5 281 ASN A O 1
ATOM 2253 N N . HIS A 1 282 ? 6.055 13.086 -4.781 1 97.69 282 HIS A N 1
ATOM 2254 C CA . HIS A 1 282 ? 4.637 13.43 -4.793 1 97.69 282 HIS A CA 1
ATOM 2255 C C . HIS A 1 282 ? 3.82 12.359 -5.504 1 97.69 282 HIS A C 1
ATOM 2257 O O . HIS A 1 282 ? 2.822 12.664 -6.16 1 97.69 282 HIS A O 1
ATOM 2263 N N . LYS A 1 283 ? 4.246 11.086 -5.477 1 94.81 283 LYS A N 1
ATOM 2264 C CA . LYS A 1 283 ? 3.537 9.992 -6.129 1 94.81 283 LYS A CA 1
ATOM 2265 C C . LYS A 1 283 ? 2.961 9.016 -5.105 1 94.81 283 LYS A C 1
ATOM 2267 O O . LYS A 1 283 ? 2.529 7.918 -5.457 1 94.81 283 LYS A O 1
ATOM 2272 N N . GLY A 1 284 ? 3.078 9.336 -3.871 1 94.12 284 GLY A N 1
ATOM 2273 C CA . GLY A 1 284 ? 2.451 8.539 -2.828 1 94.12 284 GLY A CA 1
ATOM 2274 C C . GLY A 1 284 ? 3.27 7.328 -2.432 1 94.12 284 GLY A C 1
ATOM 2275 O O . GLY A 1 284 ? 2.725 6.34 -1.934 1 94.12 284 GLY A O 1
ATOM 2276 N N . ASN A 1 285 ? 4.559 7.328 -2.658 1 90.75 285 ASN A N 1
ATOM 2277 C CA . ASN A 1 285 ? 5.375 6.152 -2.363 1 90.75 285 ASN A CA 1
ATOM 2278 C C . ASN A 1 285 ? 6.621 6.523 -1.562 1 90.75 285 ASN A C 1
ATOM 2280 O O . ASN A 1 285 ? 7.625 5.809 -1.602 1 90.75 285 ASN A O 1
ATOM 2284 N N . SER A 1 286 ? 6.555 7.676 -0.834 1 92.06 286 SER A N 1
ATOM 2285 C CA . SER A 1 286 ? 7.609 8.023 0.111 1 92.06 286 SER A CA 1
ATOM 2286 C C . SER A 1 286 ? 7.566 7.129 1.344 1 92.06 286 SER A C 1
ATOM 2288 O O . SER A 1 286 ? 6.637 6.332 1.507 1 92.06 286 SER A O 1
ATOM 2290 N N . ILE A 1 287 ? 8.539 7.266 2.143 1 91.06 287 ILE A N 1
ATOM 2291 C CA . ILE A 1 287 ? 8.625 6.461 3.354 1 91.06 287 ILE A CA 1
ATOM 2292 C C . ILE A 1 287 ? 7.41 6.727 4.238 1 91.06 287 ILE A C 1
ATOM 2294 O O . ILE A 1 287 ? 6.871 5.805 4.855 1 91.06 287 ILE A O 1
ATOM 2298 N N . LEU A 1 288 ? 6.977 7.98 4.344 1 94.94 288 LEU A N 1
ATOM 2299 C CA . LEU A 1 288 ? 5.797 8.297 5.141 1 94.94 288 LEU A CA 1
ATOM 2300 C C . LEU A 1 288 ? 4.543 7.695 4.52 1 94.94 288 LEU A C 1
ATOM 2302 O O . LEU A 1 288 ? 3.691 7.156 5.23 1 94.94 288 LEU A O 1
ATOM 2306 N N . ASP A 1 289 ? 4.438 7.785 3.221 1 94.12 289 ASP A N 1
ATOM 2307 C CA . ASP A 1 289 ? 3.303 7.195 2.52 1 94.12 289 ASP A CA 1
ATOM 2308 C C . ASP A 1 289 ? 3.213 5.695 2.785 1 94.12 289 ASP A C 1
ATOM 2310 O O . ASP A 1 289 ? 2.125 5.164 3.023 1 94.12 289 ASP A O 1
ATOM 2314 N N . LYS A 1 290 ? 4.324 5.078 2.703 1 89.19 290 LYS A N 1
ATOM 2315 C CA . LYS A 1 290 ? 4.359 3.635 2.93 1 89.19 290 LYS A CA 1
ATOM 2316 C C . LYS A 1 290 ? 3.938 3.293 4.355 1 89.19 290 LYS A C 1
ATOM 2318 O O . LYS A 1 290 ? 3.262 2.289 4.586 1 89.19 290 LYS A O 1
ATOM 2323 N N . TYR A 1 291 ? 4.41 4.035 5.262 1 92.94 291 TYR A N 1
ATOM 2324 C CA . TYR A 1 291 ? 4.043 3.797 6.656 1 92.94 291 TYR A CA 1
ATOM 2325 C C . TYR A 1 291 ? 2.555 4.027 6.875 1 92.94 291 TYR A C 1
ATOM 2327 O O . TYR A 1 291 ? 1.895 3.246 7.566 1 92.94 291 TYR A O 1
ATOM 2335 N N . ILE A 1 292 ? 2.014 5.105 6.316 1 94.94 292 ILE A N 1
ATOM 2336 C CA . ILE A 1 292 ? 0.59 5.418 6.391 1 94.94 292 ILE A CA 1
ATOM 2337 C C . ILE A 1 292 ? -0.222 4.258 5.82 1 94.94 292 ILE A C 1
ATOM 2339 O O . ILE A 1 292 ? -1.254 3.879 6.379 1 94.94 292 ILE A O 1
ATOM 2343 N N . LYS A 1 293 ? 0.223 3.768 4.766 1 89.19 293 LYS A N 1
ATOM 2344 C CA . LYS A 1 293 ? -0.471 2.645 4.141 1 89.19 293 LYS A CA 1
ATOM 2345 C C . LYS A 1 293 ? -0.581 1.464 5.102 1 89.19 293 LYS A C 1
ATOM 2347 O O . LYS A 1 293 ? -1.621 0.806 5.168 1 89.19 293 LYS A O 1
ATOM 2352 N N . THR A 1 294 ? 0.49 1.178 5.836 1 86.38 294 THR A N 1
ATOM 2353 C CA . THR A 1 294 ? 0.493 0.069 6.785 1 86.38 294 THR A CA 1
ATOM 2354 C C . THR A 1 294 ? -0.505 0.317 7.91 1 86.38 294 THR A C 1
ATOM 2356 O O . THR A 1 294 ? -1.147 -0.617 8.398 1 86.38 294 THR A O 1
ATOM 2359 N N . ILE A 1 295 ? -0.646 1.53 8.234 1 91.19 295 ILE A N 1
ATOM 2360 C CA . ILE A 1 295 ? -1.538 1.878 9.336 1 91.19 295 ILE A CA 1
ATOM 2361 C C . ILE A 1 295 ? -2.984 1.884 8.844 1 91.19 295 ILE A C 1
ATOM 2363 O O . ILE A 1 295 ? -3.869 1.324 9.5 1 91.19 295 ILE A O 1
ATOM 2367 N N . ALA A 1 296 ? -3.193 2.436 7.703 1 90.69 296 ALA A N 1
ATOM 2368 C CA . ALA A 1 296 ? -4.535 2.611 7.152 1 90.69 296 ALA A CA 1
ATOM 2369 C C . ALA A 1 296 ? -5.121 1.278 6.699 1 90.69 296 ALA A C 1
ATOM 2371 O O . ALA A 1 296 ? -6.328 1.17 6.473 1 90.69 296 ALA A O 1
ATOM 2372 N N . SER A 1 297 ? -4.305 0.29 6.605 1 82.06 297 SER A N 1
ATOM 2373 C CA . SER A 1 297 ? -4.777 -1.033 6.211 1 82.06 297 SER A CA 1
ATOM 2374 C C . SER A 1 297 ? -5.59 -1.685 7.324 1 82.06 297 SER A C 1
ATOM 2376 O O . SER A 1 297 ? -6.293 -2.668 7.094 1 82.06 297 SER A O 1
ATOM 2378 N N . ASN A 1 298 ? -5.523 -1.15 8.477 1 80.5 298 ASN A N 1
ATOM 2379 C CA . ASN A 1 298 ? -6.32 -1.646 9.594 1 80.5 298 ASN A CA 1
ATOM 2380 C C . ASN A 1 298 ? -7.758 -1.133 9.523 1 80.5 298 ASN A C 1
ATOM 2382 O O . ASN A 1 298 ? -7.984 0.066 9.359 1 80.5 298 ASN A O 1
ATOM 2386 N N . VAL A 1 299 ? -8.664 -2.111 9.641 1 82.38 299 VAL A N 1
ATOM 2387 C CA . VAL A 1 299 ? -10.078 -1.737 9.664 1 82.38 299 VAL A CA 1
ATOM 2388 C C . VAL A 1 299 ? -10.336 -0.787 10.828 1 82.38 299 VAL A C 1
ATOM 2390 O O . VAL A 1 299 ? -9.805 -0.975 11.922 1 82.38 299 VAL A O 1
ATOM 2393 N N . GLY A 1 300 ? -11.055 0.231 10.555 1 89.19 300 GLY A N 1
ATOM 2394 C CA . GLY A 1 300 ? -11.461 1.153 11.609 1 89.19 300 GLY A CA 1
ATOM 2395 C C . GLY A 1 300 ? -10.484 2.305 11.797 1 89.19 300 GLY A C 1
ATOM 2396 O O . GLY A 1 300 ? -10.672 3.137 12.688 1 89.19 300 GLY A O 1
ATOM 2397 N N . ILE A 1 301 ? -9.43 2.311 11 1 94.75 301 ILE A N 1
ATOM 2398 C CA . ILE A 1 301 ? -8.508 3.441 11.047 1 94.75 301 ILE A CA 1
ATOM 2399 C C . ILE A 1 301 ? -8.492 4.148 9.688 1 94.75 301 ILE A C 1
ATOM 2401 O O . ILE A 1 301 ? -8.352 3.504 8.648 1 94.75 301 ILE A O 1
ATOM 2405 N N . VAL A 1 302 ? -8.695 5.391 9.695 1 97.12 302 VAL A N 1
ATOM 2406 C CA . VAL A 1 302 ? -8.578 6.188 8.484 1 97.12 302 VAL A CA 1
ATOM 2407 C C . VAL A 1 302 ? -7.727 7.426 8.758 1 97.12 302 VAL A C 1
ATOM 2409 O O . VAL A 1 302 ? -7.824 8.031 9.828 1 97.12 302 VAL A O 1
ATOM 2412 N N . ILE A 1 303 ? -6.82 7.762 7.898 1 98.5 303 ILE A N 1
ATOM 2413 C CA . ILE A 1 303 ? -5.969 8.938 8.031 1 98.5 303 ILE A CA 1
ATOM 2414 C C . ILE A 1 303 ? -6.438 10.023 7.07 1 98.5 303 ILE A C 1
ATOM 2416 O O . ILE A 1 303 ? -6.641 9.766 5.883 1 98.5 303 ILE A O 1
ATOM 2420 N N . VAL A 1 304 ? -6.609 11.234 7.574 1 98.56 304 VAL A N 1
ATOM 2421 C CA . VAL A 1 304 ? -7.145 12.352 6.809 1 98.56 304 VAL A CA 1
ATOM 2422 C C . VAL A 1 304 ? -6.125 13.492 6.777 1 98.56 304 VAL A C 1
ATOM 2424 O O . VAL A 1 304 ? -5.477 13.773 7.785 1 98.56 304 VAL A O 1
ATOM 2427 N N . THR A 1 305 ? -5.902 14.078 5.68 1 98.62 305 THR A N 1
ATOM 2428 C CA . THR A 1 305 ? -5.023 15.234 5.516 1 98.62 305 THR A CA 1
ATOM 2429 C C . THR A 1 305 ? -5.527 16.141 4.398 1 98.62 305 THR A C 1
ATOM 2431 O O . THR A 1 305 ? -6.555 15.859 3.779 1 98.62 305 THR A O 1
ATOM 2434 N N . GLY A 1 306 ? -4.945 17.328 4.238 1 98.31 306 GLY A N 1
ATOM 2435 C CA . GLY A 1 306 ? -5.238 18.219 3.133 1 98.31 306 GLY A CA 1
ATOM 2436 C C . GLY A 1 306 ? -4.273 18.078 1.971 1 98.31 306 GLY A C 1
ATOM 2437 O O . GLY A 1 306 ? -3.275 17.359 2.076 1 98.31 306 GLY A O 1
ATOM 2438 N N . THR A 1 307 ? -4.59 18.75 0.87 1 98.31 307 THR A N 1
ATOM 2439 C CA . THR A 1 307 ? -3.744 18.703 -0.318 1 98.31 307 THR A CA 1
ATOM 2440 C C . THR A 1 307 ? -2.447 19.469 -0.097 1 98.31 307 THR A C 1
ATOM 2442 O O . THR A 1 307 ? -1.498 19.328 -0.873 1 98.31 307 THR A O 1
ATOM 2445 N N . GLY A 1 308 ? -2.398 20.25 0.996 1 98.12 308 GLY A N 1
ATOM 2446 C CA . GLY A 1 308 ? -1.304 21.188 1.171 1 98.12 308 GLY A CA 1
ATOM 2447 C C . GLY A 1 308 ? -1.579 22.547 0.551 1 98.12 308 GLY A C 1
ATOM 2448 O O . GLY A 1 308 ? -2.52 22.688 -0.233 1 98.12 308 GLY A O 1
ATOM 2449 N N . ASN A 1 309 ? -0.783 23.562 0.88 1 97.44 309 ASN A N 1
ATOM 2450 C CA . ASN A 1 309 ? -1.028 24.938 0.463 1 97.44 309 ASN A CA 1
ATOM 2451 C C . ASN A 1 309 ? -0.004 25.406 -0.567 1 97.44 309 ASN A C 1
ATOM 2453 O O . ASN A 1 309 ? 0.47 26.547 -0.509 1 97.44 309 ASN A O 1
ATOM 2457 N N . GLU A 1 310 ? 0.357 24.531 -1.508 1 97.75 310 GLU A N 1
ATOM 2458 C CA . GLU A 1 310 ? 1.481 24.844 -2.381 1 97.75 310 GLU A CA 1
ATOM 2459 C C . GLU A 1 310 ? 1.017 25.094 -3.814 1 97.75 310 GLU A C 1
ATOM 2461 O O . GLU A 1 310 ? 1.836 25.188 -4.73 1 97.75 310 GLU A O 1
ATOM 2466 N N . GLY A 1 311 ? -0.271 25.156 -4.07 1 95.69 311 GLY A N 1
ATOM 2467 C CA . GLY A 1 311 ? -0.812 25.219 -5.418 1 95.69 311 GLY A CA 1
ATOM 2468 C C . GLY A 1 311 ? -0.255 26.375 -6.234 1 95.69 311 GLY A C 1
ATOM 2469 O O . GLY A 1 311 ? 0.225 26.172 -7.352 1 95.69 311 GLY A O 1
ATOM 2470 N N . ASP A 1 312 ? -0.225 27.547 -5.641 1 93.69 312 ASP A N 1
ATOM 2471 C CA . ASP A 1 312 ? 0.188 28.719 -6.383 1 93.69 312 ASP A CA 1
ATOM 2472 C C . ASP A 1 312 ? 1.485 29.297 -5.824 1 93.69 312 ASP A C 1
ATOM 2474 O O . ASP A 1 312 ? 1.764 30.484 -5.984 1 93.69 312 ASP A O 1
ATOM 2478 N N . ALA A 1 313 ? 2.234 28.5 -5.109 1 95.31 313 ALA A N 1
ATOM 2479 C CA . ALA A 1 313 ? 3.447 28.969 -4.445 1 95.31 313 ALA A CA 1
ATOM 2480 C C . ALA A 1 313 ? 4.605 29.078 -5.43 1 95.31 313 ALA A C 1
ATOM 2482 O O . ALA A 1 313 ? 5.605 29.75 -5.148 1 95.31 313 ALA A O 1
ATOM 2483 N N . GLY A 1 314 ? 4.453 28.422 -6.602 1 95.56 314 GLY A N 1
ATOM 2484 C CA . GLY A 1 314 ? 5.531 28.438 -7.578 1 95.56 314 GLY A CA 1
ATOM 2485 C C . GLY A 1 314 ? 6.699 27.547 -7.191 1 95.56 314 GLY A C 1
ATOM 2486 O O . GLY A 1 314 ? 7.824 27.766 -7.645 1 95.56 314 GLY A O 1
ATOM 2487 N N . GLY A 1 315 ? 6.445 26.609 -6.34 1 97.88 315 GLY A N 1
ATOM 2488 C CA . GLY A 1 315 ? 7.52 25.781 -5.801 1 97.88 315 GLY A CA 1
ATOM 2489 C C . GLY A 1 315 ? 7.715 24.484 -6.555 1 97.88 315 GLY A C 1
ATOM 2490 O O . GLY A 1 315 ? 8.477 23.625 -6.121 1 97.88 315 GLY A O 1
ATOM 2491 N N . HIS A 1 316 ? 7.031 24.281 -7.742 1 98.5 316 HIS A N 1
ATOM 2492 C CA . HIS A 1 316 ? 7.129 23.062 -8.547 1 98.5 316 HIS A CA 1
ATOM 2493 C C . HIS A 1 316 ? 7.367 23.406 -10.016 1 98.5 316 HIS A C 1
ATOM 2495 O O . HIS A 1 316 ? 6.754 24.328 -10.555 1 98.5 316 HIS A O 1
ATOM 2501 N N . SER A 1 317 ? 8.336 22.734 -10.594 1 97.94 317 SER A N 1
ATOM 2502 C CA . SER A 1 317 ? 8.586 22.844 -12.031 1 97.94 317 SER A CA 1
ATOM 2503 C C . SER A 1 317 ? 8.547 21.469 -12.703 1 97.94 317 SER A C 1
ATOM 2505 O O . SER A 1 317 ? 8.984 20.469 -12.117 1 97.94 317 SER A O 1
ATOM 2507 N N . LEU A 1 318 ? 7.953 21.406 -13.844 1 97.19 318 LEU A N 1
ATOM 2508 C CA . LEU A 1 318 ? 7.848 20.203 -14.641 1 97.19 318 LEU A CA 1
ATOM 2509 C C . LEU A 1 318 ? 8.5 20.391 -16 1 97.19 318 LEU A C 1
ATOM 2511 O O . LEU A 1 318 ? 8.305 21.406 -16.656 1 97.19 318 LEU A O 1
ATOM 2515 N N . SER A 1 319 ? 9.352 19.484 -16.406 1 95.69 319 SER A N 1
ATOM 2516 C CA . SER A 1 319 ? 9.945 19.469 -17.734 1 95.69 319 SER A CA 1
ATOM 2517 C C . SER A 1 319 ? 9.969 18.062 -18.312 1 95.69 319 SER A C 1
ATOM 2519 O O . SER A 1 319 ? 9.883 17.078 -17.578 1 95.69 319 SER A O 1
ATOM 2521 N N . VAL A 1 320 ? 9.984 17.938 -19.594 1 95.56 320 VAL A N 1
ATOM 2522 C CA . VAL A 1 320 ? 10.062 16.672 -20.297 1 95.56 320 VAL A CA 1
ATOM 2523 C C . VAL A 1 320 ? 11.211 16.703 -21.297 1 95.56 320 VAL A C 1
ATOM 2525 O O . VAL A 1 320 ? 11.375 17.688 -22.031 1 95.56 320 VAL A O 1
ATOM 2528 N N . ILE A 1 321 ? 12.031 15.711 -21.234 1 96.25 321 ILE A N 1
ATOM 2529 C CA . ILE A 1 321 ? 13.125 15.57 -22.188 1 96.25 321 ILE A CA 1
ATOM 2530 C C . ILE A 1 321 ? 12.883 14.359 -23.078 1 96.25 321 ILE A C 1
ATOM 2532 O O . ILE A 1 321 ? 12.758 13.234 -22.594 1 96.25 321 ILE A O 1
ATOM 2536 N N . GLU A 1 322 ? 12.922 14.562 -24.312 1 93.81 322 GLU A N 1
ATOM 2537 C CA . GLU A 1 322 ? 12.445 13.547 -25.234 1 93.81 322 GLU A CA 1
ATOM 2538 C C . GLU A 1 322 ? 13.531 12.5 -25.516 1 93.81 322 GLU A C 1
ATOM 2540 O O . GLU A 1 322 ? 13.273 11.297 -25.438 1 93.81 322 GLU A O 1
ATOM 2545 N N . ASN A 1 323 ? 14.758 13.023 -25.922 1 94.06 323 ASN A N 1
ATOM 2546 C CA . ASN A 1 323 ? 15.781 12.086 -26.375 1 94.06 323 ASN A CA 1
ATOM 2547 C C . ASN A 1 323 ? 17.062 12.227 -25.547 1 94.06 323 ASN A C 1
ATOM 2549 O O . ASN A 1 323 ? 17.328 13.297 -24.984 1 94.06 323 ASN A O 1
ATOM 2553 N N . VAL A 1 324 ? 17.812 11.078 -25.562 1 94.06 324 VAL A N 1
ATOM 2554 C CA . VAL A 1 324 ? 19.125 11.086 -24.938 1 94.06 324 VAL A CA 1
ATOM 2555 C C . VAL A 1 324 ? 19.984 12.172 -25.578 1 94.06 324 VAL A C 1
ATOM 2557 O O . VAL A 1 324 ? 20.031 12.297 -26.797 1 94.06 324 VAL A O 1
ATOM 2560 N N . GLY A 1 325 ? 20.578 12.953 -24.734 1 94.31 325 GLY A N 1
ATOM 2561 C CA . GLY A 1 325 ? 21.422 14.039 -25.219 1 94.31 325 GLY A CA 1
ATOM 2562 C C . GLY A 1 325 ? 20.719 15.383 -25.219 1 94.31 325 GLY A C 1
ATOM 2563 O O . GLY A 1 325 ? 21.375 16.422 -25.188 1 94.31 325 GLY A O 1
ATOM 2564 N N . ASP A 1 326 ? 19.375 15.32 -25.266 1 96.44 326 ASP A N 1
ATOM 2565 C CA . ASP A 1 326 ? 18.625 16.562 -25.172 1 96.44 326 ASP A CA 1
ATOM 2566 C C . ASP A 1 326 ? 18.672 17.141 -23.766 1 96.44 326 ASP A C 1
ATOM 2568 O O . ASP A 1 326 ? 18.938 16.406 -22.797 1 96.44 326 ASP A O 1
ATOM 2572 N N . SER A 1 327 ? 18.484 18.469 -23.672 1 96.38 327 SER A N 1
ATOM 2573 C CA . SER A 1 327 ? 18.562 19.141 -22.375 1 96.38 327 SER A CA 1
ATOM 2574 C C . SER A 1 327 ? 17.375 20.062 -22.156 1 96.38 327 SER A C 1
ATOM 2576 O O . SER A 1 327 ? 16.734 20.5 -23.109 1 96.38 327 SER A O 1
ATOM 2578 N N . GLU A 1 328 ? 17.031 20.219 -20.938 1 96.5 328 GLU A N 1
ATOM 2579 C CA . GLU A 1 328 ? 16.078 21.234 -20.453 1 96.5 328 GLU A CA 1
ATOM 2580 C C . GLU A 1 328 ? 16.672 22.031 -19.297 1 96.5 328 GLU A C 1
ATOM 2582 O O . GLU A 1 328 ? 17.5 21.516 -18.547 1 96.5 328 GLU A O 1
ATOM 2587 N N . VAL A 1 329 ? 16.25 23.297 -19.188 1 96.06 329 VAL A N 1
ATOM 2588 C CA . VAL A 1 329 ? 16.797 24.156 -18.156 1 96.06 329 VAL A CA 1
ATOM 2589 C C . VAL A 1 329 ? 15.703 24.516 -17.141 1 96.06 329 VAL A C 1
ATOM 2591 O O . VAL A 1 329 ? 14.641 25.016 -17.531 1 96.06 329 VAL A O 1
ATOM 2594 N N . ILE A 1 330 ? 15.961 24.219 -15.914 1 97.38 330 ILE A N 1
ATOM 2595 C CA . ILE A 1 330 ? 15.125 24.641 -14.797 1 97.38 330 ILE A CA 1
ATOM 2596 C C . ILE A 1 330 ? 15.641 25.969 -14.25 1 97.38 330 ILE A C 1
ATOM 2598 O O . ILE A 1 330 ? 16.797 26.078 -13.844 1 97.38 330 ILE A O 1
ATOM 2602 N N . GLU A 1 331 ? 14.773 26.953 -14.25 1 96.44 331 GLU A N 1
ATOM 2603 C CA . GLU A 1 331 ? 15.188 28.266 -13.773 1 96.44 331 GLU A CA 1
ATOM 2604 C C . GLU A 1 331 ? 14.523 28.609 -12.445 1 96.44 331 GLU A C 1
ATOM 2606 O O . GLU A 1 331 ? 13.297 28.594 -12.328 1 96.44 331 GLU A O 1
ATOM 2611 N N . LEU A 1 332 ? 15.328 28.922 -11.453 1 97.69 332 LEU A N 1
ATOM 2612 C CA . LEU A 1 332 ? 14.883 29.219 -10.094 1 97.69 332 LEU A CA 1
ATOM 2613 C C . LEU A 1 332 ? 15.32 30.625 -9.672 1 97.69 332 LEU A C 1
ATOM 2615 O O . LEU A 1 332 ? 16.516 30.922 -9.648 1 97.69 332 LEU A O 1
ATOM 2619 N N . ASN A 1 333 ? 14.336 31.453 -9.43 1 96.5 333 ASN A N 1
ATOM 2620 C CA . ASN A 1 333 ? 14.633 32.75 -8.836 1 96.5 333 ASN A CA 1
ATOM 2621 C C . ASN A 1 333 ? 14.773 32.656 -7.32 1 96.5 333 ASN A C 1
ATOM 2623 O O . ASN A 1 333 ? 13.875 32.156 -6.641 1 96.5 333 ASN A O 1
ATOM 2627 N N . ILE A 1 334 ? 15.852 33.125 -6.758 1 96.75 334 ILE A N 1
ATOM 2628 C CA . ILE A 1 334 ? 16.078 33.062 -5.316 1 96.75 334 ILE A CA 1
ATOM 2629 C C . ILE A 1 334 ? 16.156 34.5 -4.766 1 96.75 334 ILE A C 1
ATOM 2631 O O . ILE A 1 334 ? 16.953 35.312 -5.242 1 96.75 334 ILE A O 1
ATOM 2635 N N . SER A 1 335 ? 15.406 34.75 -3.797 1 96.5 335 SER A N 1
ATOM 2636 C CA . SER A 1 335 ? 15.32 36.062 -3.164 1 96.5 335 SER A CA 1
ATOM 2637 C C . SER A 1 335 ? 16.562 36.344 -2.326 1 96.5 335 SER A C 1
ATOM 2639 O O . SER A 1 335 ? 17.297 35.438 -1.952 1 96.5 335 SER A O 1
ATOM 2641 N N . GLU A 1 336 ? 16.766 37.625 -1.961 1 94.06 336 GLU A N 1
ATOM 2642 C CA . GLU A 1 336 ? 17.906 38.062 -1.154 1 94.06 336 GLU A CA 1
ATOM 2643 C C . GLU A 1 336 ? 17.797 37.531 0.276 1 94.06 336 GLU A C 1
ATOM 2645 O O . GLU A 1 336 ? 18.812 37.312 0.938 1 94.06 336 GLU A O 1
ATOM 2650 N N . GLU A 1 337 ? 16.609 37.312 0.676 1 92.81 337 GLU A N 1
ATOM 2651 C CA . GLU A 1 337 ? 16.359 36.906 2.057 1 92.81 337 GLU A CA 1
ATOM 2652 C C . GLU A 1 337 ? 16.672 35.438 2.27 1 92.81 337 GLU A C 1
ATOM 2654 O O . GLU A 1 337 ? 16.938 35 3.395 1 92.81 337 GLU A O 1
ATOM 2659 N N . ASP A 1 338 ? 16.656 34.719 1.229 1 94.75 338 ASP A N 1
ATOM 2660 C CA . ASP A 1 338 ? 16.859 33.281 1.348 1 94.75 338 ASP A CA 1
ATOM 2661 C C . ASP A 1 338 ? 18.312 32.906 1.088 1 94.75 338 ASP A C 1
ATOM 2663 O O . ASP A 1 338 ? 18.766 32.875 -0.063 1 94.75 338 ASP A O 1
ATOM 2667 N N . LYS A 1 339 ? 19.016 32.531 2.152 1 93.56 339 LYS A N 1
ATOM 2668 C CA . LYS A 1 339 ? 20.438 32.219 2.047 1 93.56 339 LYS A CA 1
ATOM 2669 C C . LYS A 1 339 ? 20.703 30.734 1.962 1 93.56 339 LYS A C 1
ATOM 2671 O O . LYS A 1 339 ? 21.797 30.297 1.6 1 93.56 339 LYS A O 1
ATOM 2676 N N . ASN A 1 340 ? 19.75 29.938 2.326 1 92.31 340 ASN A N 1
ATOM 2677 C CA . ASN A 1 340 ? 19.828 28.484 2.266 1 92.31 340 ASN A CA 1
ATOM 2678 C C . ASN A 1 340 ? 18.578 27.875 1.607 1 92.31 340 ASN A C 1
ATOM 2680 O O . ASN A 1 340 ? 17.453 28.219 1.977 1 92.31 340 ASN A O 1
ATOM 2684 N N . ILE A 1 341 ? 18.828 27.078 0.563 1 93.44 341 ILE A N 1
ATOM 2685 C CA . ILE A 1 341 ? 17.688 26.438 -0.114 1 93.44 341 ILE A CA 1
ATOM 2686 C C . ILE A 1 341 ? 18.078 25.016 -0.522 1 93.44 341 ILE A C 1
ATOM 2688 O O . ILE A 1 341 ? 19.234 24.734 -0.831 1 93.44 341 ILE A O 1
ATOM 2692 N N . ILE A 1 342 ? 17.109 24.141 -0.42 1 93.75 342 ILE A N 1
ATOM 2693 C CA . ILE A 1 342 ? 17.266 22.797 -0.97 1 93.75 342 ILE A CA 1
ATOM 2694 C C . ILE A 1 342 ? 16.375 22.641 -2.209 1 93.75 342 ILE A C 1
ATOM 2696 O O . ILE A 1 342 ? 15.188 22.938 -2.166 1 93.75 342 ILE A O 1
ATOM 2700 N N . LEU A 1 343 ? 16.984 22.266 -3.287 1 96.5 343 LEU A N 1
ATOM 2701 C CA . LEU A 1 343 ? 16.281 21.953 -4.527 1 96.5 343 LEU A CA 1
ATOM 2702 C C . LEU A 1 343 ? 16.312 20.453 -4.801 1 96.5 343 LEU A C 1
ATOM 2704 O O . LEU A 1 343 ? 17.375 19.859 -4.902 1 96.5 343 LEU A O 1
ATOM 2708 N N . ASP A 1 344 ? 15.156 19.844 -4.848 1 96.69 344 ASP A N 1
ATOM 2709 C CA . ASP A 1 344 ? 15.039 18.422 -5.188 1 96.69 344 ASP A CA 1
ATOM 2710 C C . ASP A 1 344 ? 14.555 18.25 -6.625 1 96.69 344 ASP A C 1
ATOM 2712 O O . ASP A 1 344 ? 13.531 18.797 -7.02 1 96.69 344 ASP A O 1
ATOM 2716 N N . ILE A 1 345 ? 15.266 17.469 -7.383 1 97.56 345 ILE A N 1
ATOM 2717 C CA . ILE A 1 345 ? 14.883 17.109 -8.75 1 97.56 345 ILE A CA 1
ATOM 2718 C C . ILE A 1 345 ? 14.633 15.602 -8.828 1 97.56 345 ILE A C 1
ATOM 2720 O O . ILE A 1 345 ? 15.492 14.797 -8.453 1 97.56 345 ILE A O 1
ATOM 2724 N N . TRP A 1 346 ? 13.5 15.258 -9.273 1 97.56 346 TRP A N 1
ATOM 2725 C CA . TRP A 1 346 ? 13.094 13.859 -9.391 1 97.56 346 TRP A CA 1
ATOM 2726 C C . TRP A 1 346 ? 12.891 13.469 -10.852 1 97.56 346 TRP A C 1
ATOM 2728 O O . TRP A 1 346 ? 12.195 14.156 -11.594 1 97.56 346 TRP A O 1
ATOM 2738 N N . VAL A 1 347 ? 13.484 12.328 -11.227 1 96 347 VAL A N 1
ATOM 2739 C CA . VAL A 1 347 ? 13.367 11.812 -12.586 1 96 347 VAL A CA 1
ATOM 2740 C C . VAL A 1 347 ? 12.664 10.453 -12.562 1 96 347 VAL A C 1
ATOM 2742 O O . VAL A 1 347 ? 13.062 9.555 -11.82 1 96 347 VAL A O 1
ATOM 2745 N N . ASN A 1 348 ? 11.656 10.305 -13.398 1 91.75 348 ASN A N 1
ATOM 2746 C CA . ASN A 1 348 ? 10.859 9.086 -13.391 1 91.75 348 ASN A CA 1
ATOM 2747 C C . ASN A 1 348 ? 11.68 7.863 -13.797 1 91.75 348 ASN A C 1
ATOM 2749 O O . ASN A 1 348 ? 12.516 7.945 -14.703 1 91.75 348 ASN A O 1
ATOM 2753 N N . VAL A 1 349 ? 11.5 6.789 -13.133 1 86.56 349 VAL A N 1
ATOM 2754 C CA . VAL A 1 349 ? 12.086 5.504 -13.492 1 86.56 349 VAL A CA 1
ATOM 2755 C C . VAL A 1 349 ? 11.672 5.121 -14.914 1 86.56 349 VAL A C 1
ATOM 2757 O O . VAL A 1 349 ? 10.539 5.398 -15.328 1 86.56 349 VAL A O 1
ATOM 2760 N N . PRO A 1 350 ? 12.469 4.598 -15.648 1 87.12 350 PRO A N 1
ATOM 2761 C CA . PRO A 1 350 ? 13.844 4.188 -15.352 1 87.12 350 PRO A CA 1
ATOM 2762 C C . PRO A 1 350 ? 14.875 5.203 -15.828 1 87.12 350 PRO A C 1
ATOM 2764 O O . PRO A 1 350 ? 16.062 4.891 -15.898 1 87.12 350 PRO A O 1
ATOM 2767 N N . ASP A 1 351 ? 14.492 6.43 -16.125 1 90.56 351 ASP A N 1
ATOM 2768 C CA . ASP A 1 351 ? 15.336 7.418 -16.797 1 90.56 351 ASP A CA 1
ATOM 2769 C C . ASP A 1 351 ? 16.359 8.016 -15.836 1 90.56 351 ASP A C 1
ATOM 2771 O O . ASP A 1 351 ? 16.203 7.914 -14.617 1 90.56 351 ASP A O 1
ATOM 2775 N N . VAL A 1 352 ? 17.469 8.492 -16.406 1 92.25 352 VAL A N 1
ATOM 2776 C CA . VAL A 1 352 ? 18.531 9.133 -15.641 1 92.25 352 VAL A CA 1
ATOM 2777 C C . VAL A 1 352 ? 18.953 10.422 -16.344 1 92.25 352 VAL A C 1
ATOM 2779 O O . VAL A 1 352 ? 19.109 10.453 -17.562 1 92.25 352 VAL A O 1
ATOM 2782 N N . VAL A 1 353 ? 19.125 11.469 -15.562 1 94.38 353 VAL A N 1
ATOM 2783 C CA . VAL A 1 353 ? 19.594 12.719 -16.141 1 94.38 353 VAL A CA 1
ATOM 2784 C C . VAL A 1 353 ? 20.875 13.164 -15.43 1 94.38 353 VAL A C 1
ATOM 2786 O O . VAL A 1 353 ? 21.109 12.805 -14.273 1 94.38 353 VAL A O 1
ATOM 2789 N N . ASP A 1 354 ? 21.672 13.898 -16.172 1 94.06 354 ASP A N 1
ATOM 2790 C CA . ASP A 1 354 ? 22.812 14.633 -15.609 1 94.06 354 ASP A CA 1
ATOM 2791 C C . ASP A 1 354 ? 22.453 16.109 -15.406 1 94.06 354 ASP A C 1
ATOM 2793 O O . ASP A 1 354 ? 21.562 16.641 -16.062 1 94.06 354 ASP A O 1
ATOM 2797 N N . VAL A 1 355 ? 23.219 16.688 -14.453 1 95.56 355 VAL A N 1
ATOM 2798 C CA . VAL A 1 355 ? 22.828 18.062 -14.156 1 95.56 355 VAL A CA 1
ATOM 2799 C C . VAL A 1 355 ? 24.062 18.969 -14.219 1 95.56 355 VAL A C 1
ATOM 2801 O O . VAL A 1 355 ? 25.188 18.516 -13.984 1 95.56 355 VAL A O 1
ATOM 2804 N N . ASN A 1 356 ? 23.891 20.156 -14.711 1 96.12 356 ASN A N 1
ATOM 2805 C CA . ASN A 1 356 ? 24.828 21.281 -14.672 1 96.12 356 ASN A CA 1
ATOM 2806 C C . ASN A 1 356 ? 24.188 22.516 -14.031 1 96.12 356 ASN A C 1
ATOM 2808 O O . ASN A 1 356 ? 23.188 23.047 -14.547 1 96.12 356 ASN A O 1
ATOM 2812 N N . VAL A 1 357 ? 24.766 22.953 -12.867 1 96.75 357 VAL A N 1
ATOM 2813 C CA . VAL A 1 357 ? 24.219 24.125 -12.18 1 96.75 357 VAL A CA 1
ATOM 2814 C C . VAL A 1 357 ? 24.906 25.391 -12.68 1 96.75 357 VAL A C 1
ATOM 2816 O O . VAL A 1 357 ? 26.141 25.438 -12.789 1 96.75 357 VAL A O 1
ATOM 2819 N N . ILE A 1 358 ? 24.156 26.375 -13.016 1 95.75 358 ILE A N 1
ATOM 2820 C CA . ILE A 1 358 ? 24.672 27.625 -13.539 1 95.75 358 ILE A CA 1
ATOM 2821 C C . ILE A 1 358 ? 24.25 28.781 -12.625 1 95.75 358 ILE A C 1
ATOM 2823 O O . ILE A 1 358 ? 23.047 28.969 -12.367 1 95.75 358 ILE A O 1
ATOM 2827 N N . SER A 1 359 ? 25.203 29.562 -12.156 1 95.06 359 SER A N 1
ATOM 2828 C CA . SER A 1 359 ? 24.953 30.672 -11.25 1 95.06 359 SER A CA 1
ATOM 2829 C C . SER A 1 359 ? 24.406 31.891 -12.008 1 95.06 359 SER A C 1
ATOM 2831 O O . SER A 1 359 ? 24.438 31.922 -13.242 1 95.06 359 SER A O 1
ATOM 2833 N N . PRO A 1 360 ? 23.906 32.844 -11.258 1 91.75 360 PRO A N 1
ATOM 2834 C CA . PRO A 1 360 ? 23.391 34.062 -11.906 1 91.75 360 PRO A CA 1
ATOM 2835 C C . PRO A 1 360 ? 24.453 34.781 -12.742 1 91.75 360 PRO A C 1
ATOM 2837 O O . PRO A 1 360 ? 24.125 35.406 -13.758 1 91.75 360 PRO A O 1
ATOM 2840 N N . SER A 1 361 ? 25.703 34.688 -12.359 1 90.75 361 SER A N 1
ATOM 2841 C CA . SER A 1 361 ? 26.781 35.344 -13.086 1 90.75 361 SER A CA 1
ATOM 2842 C C . SER A 1 361 ? 27.25 34.5 -14.273 1 90.75 361 SER A C 1
ATOM 2844 O O . SER A 1 361 ? 28.047 34.969 -15.094 1 90.75 361 SER A O 1
ATOM 2846 N N . GLY A 1 362 ? 26.828 33.281 -14.297 1 89.88 362 GLY A N 1
ATOM 2847 C CA . GLY A 1 362 ? 27.156 32.438 -15.43 1 89.88 362 GLY A CA 1
ATOM 2848 C C . GLY A 1 362 ? 28.203 31.375 -15.102 1 89.88 362 GLY A C 1
ATOM 2849 O O . GLY A 1 362 ? 28.578 30.578 -15.961 1 89.88 362 GLY A O 1
ATOM 2850 N N . GLU A 1 363 ? 28.625 31.391 -13.883 1 92.56 363 GLU A N 1
ATOM 2851 C CA . GLU A 1 363 ? 29.531 30.328 -13.461 1 92.56 363 GLU A CA 1
ATOM 2852 C C . GLU A 1 363 ? 28.844 28.969 -13.508 1 92.56 363 GLU A C 1
ATOM 2854 O O . GLU A 1 363 ? 27.672 28.844 -13.125 1 92.56 363 GLU A O 1
ATOM 2859 N N . GLU A 1 364 ? 29.609 27.969 -13.961 1 94.5 364 GLU A N 1
ATOM 2860 C CA . GLU A 1 364 ? 29.016 26.641 -14.109 1 94.5 364 GLU A CA 1
ATOM 2861 C C . GLU A 1 364 ? 29.703 25.625 -13.203 1 94.5 364 GLU A C 1
ATOM 2863 O O . GLU A 1 364 ? 30.922 25.719 -12.969 1 94.5 364 GLU A O 1
ATOM 2868 N N . SER A 1 365 ? 28.969 24.688 -12.727 1 92.38 365 SER A N 1
ATOM 2869 C CA . SER A 1 365 ? 29.516 23.625 -11.898 1 92.38 365 SER A CA 1
ATOM 2870 C C . SER A 1 365 ? 30.203 22.562 -12.742 1 92.38 365 SER A C 1
ATOM 2872 O O . SER A 1 365 ? 31.031 21.781 -12.234 1 92.38 365 SER A O 1
ATOM 2874 N N . GLY A 1 366 ? 29.938 22.484 -14.008 1 91.25 366 GLY A N 1
ATOM 2875 C CA . GLY A 1 366 ? 30.266 21.312 -14.805 1 91.25 366 GLY A CA 1
ATOM 2876 C C . GLY A 1 366 ? 29.234 20.203 -14.672 1 91.25 366 GLY A C 1
ATOM 2877 O O . GLY A 1 366 ? 28.391 20.234 -13.766 1 91.25 366 GLY A O 1
ATOM 2878 N N . VAL A 1 367 ? 29.266 19.266 -15.547 1 91.19 367 VAL A N 1
ATOM 2879 C CA . VAL A 1 367 ? 28.297 18.172 -15.547 1 91.19 367 VAL A CA 1
ATOM 2880 C C . VAL A 1 367 ? 28.562 17.25 -14.359 1 91.19 367 VAL A C 1
ATOM 2882 O O . VAL A 1 367 ? 29.688 16.797 -14.156 1 91.19 367 VAL A O 1
ATOM 2885 N N . LEU A 1 368 ? 27.469 17.156 -13.586 1 88.06 368 LEU A N 1
ATOM 2886 C CA . LEU A 1 368 ? 27.516 16.266 -12.438 1 88.06 368 LEU A CA 1
ATOM 2887 C C . LEU A 1 368 ? 26.859 14.93 -12.75 1 88.06 368 LEU A C 1
ATOM 2889 O O . LEU A 1 368 ? 25.656 14.883 -13.055 1 88.06 368 LEU A O 1
ATOM 2893 N N . SER A 1 369 ? 27.594 13.883 -12.938 1 75 369 SER A N 1
ATOM 2894 C CA . SER A 1 369 ? 27.047 12.586 -13.328 1 75 369 SER A CA 1
ATOM 2895 C C . SER A 1 369 ? 27.516 11.484 -12.383 1 75 369 SER A C 1
ATOM 2897 O O . SER A 1 369 ? 28.594 11.586 -11.789 1 75 369 SER A O 1
ATOM 2899 N N . THR A 1 370 ? 26.594 10.531 -12.016 1 67.25 370 THR A N 1
ATOM 2900 C CA . THR A 1 370 ? 26.812 9.438 -11.086 1 67.25 370 THR A CA 1
ATOM 2901 C C . THR A 1 370 ? 27.766 8.398 -11.68 1 67.25 370 THR A C 1
ATOM 2903 O O . THR A 1 370 ? 28.312 7.57 -10.953 1 67.25 370 THR A O 1
ATOM 2906 N N . SER A 1 371 ? 28.469 8.727 -12.727 1 61.22 371 SER A N 1
ATOM 2907 C CA . SER A 1 371 ? 29.328 7.734 -13.359 1 61.22 371 SER A CA 1
ATOM 2908 C C . SER A 1 371 ? 28.938 6.316 -12.953 1 61.22 371 SER A C 1
ATOM 2910 O O . SER A 1 371 ? 29.797 5.516 -12.57 1 61.22 371 SER A O 1
ATOM 2912 N N . GLY A 1 372 ? 27.625 6.027 -12.922 1 64.06 372 GLY A N 1
ATOM 2913 C CA . GLY A 1 372 ? 27.25 4.648 -12.664 1 64.06 372 GLY A CA 1
ATOM 2914 C C . GLY A 1 372 ? 27.016 4.355 -11.195 1 64.06 372 GLY A C 1
ATOM 2915 O O . GLY A 1 372 ? 26.578 3.258 -10.836 1 64.06 372 GLY A O 1
ATOM 2916 N N . SER A 1 373 ? 27.328 5.238 -10.32 1 73.81 373 SER A N 1
ATOM 2917 C CA . SER A 1 373 ? 27.156 5.008 -8.883 1 73.81 373 SER A CA 1
ATOM 2918 C C . SER A 1 373 ? 25.703 5.152 -8.469 1 73.81 373 SER A C 1
ATOM 2920 O O . SER A 1 373 ? 24.953 5.918 -9.078 1 73.81 373 SER A O 1
ATOM 2922 N N . ILE A 1 374 ? 25.391 4.316 -7.465 1 81.06 374 ILE A N 1
ATOM 2923 C CA . ILE A 1 374 ? 24.031 4.352 -6.906 1 81.06 374 ILE A CA 1
ATOM 2924 C C . ILE A 1 374 ? 23.844 5.625 -6.09 1 81.06 374 ILE A C 1
ATOM 2926 O O . ILE A 1 374 ? 22.734 6.148 -5.988 1 81.06 374 ILE A O 1
ATOM 2930 N N . GLU A 1 375 ? 24.875 6.098 -5.465 1 79.94 375 GLU A N 1
ATOM 2931 C CA . GLU A 1 375 ? 24.891 7.332 -4.684 1 79.94 375 GLU A CA 1
ATOM 2932 C C . GLU A 1 375 ? 26.125 8.172 -5.004 1 79.94 375 GLU A C 1
ATOM 2934 O O . GLU A 1 375 ? 27.219 7.641 -5.18 1 79.94 375 GLU A O 1
ATOM 2939 N N . PHE A 1 376 ? 25.859 9.461 -5.234 1 83.69 376 PHE A N 1
ATOM 2940 C CA . PHE A 1 376 ? 26.922 10.391 -5.559 1 83.69 376 PHE A CA 1
ATOM 2941 C C . PHE A 1 376 ? 26.766 11.703 -4.793 1 83.69 376 PHE A C 1
ATOM 2943 O O . PHE A 1 376 ? 25.641 12.188 -4.629 1 83.69 376 PHE A O 1
ATOM 2950 N N . ALA A 1 377 ? 27.797 12.125 -4.133 1 85.19 377 ALA A N 1
ATOM 2951 C CA . ALA A 1 377 ? 27.797 13.414 -3.441 1 85.19 377 ALA A CA 1
ATOM 2952 C C . ALA A 1 377 ? 29.031 14.227 -3.793 1 85.19 377 ALA A C 1
ATOM 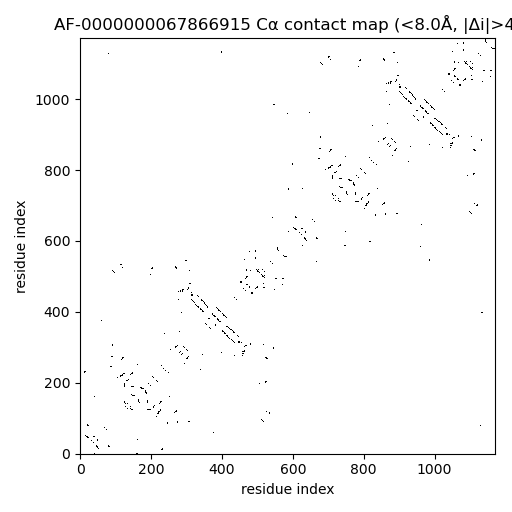2954 O O . ALA A 1 377 ? 30.125 13.68 -3.945 1 85.19 377 ALA A O 1
ATOM 2955 N N . GLU A 1 378 ? 28.875 15.492 -3.998 1 86.75 378 GLU A N 1
ATOM 2956 C CA . GLU A 1 378 ? 29.953 16.406 -4.336 1 86.75 378 GLU A CA 1
ATOM 2957 C C . GLU A 1 378 ? 29.719 17.781 -3.746 1 86.75 378 GLU A C 1
ATOM 2959 O O . GLU A 1 378 ? 28.594 18.25 -3.678 1 86.75 378 GLU A O 1
ATOM 2964 N N . GLU A 1 379 ? 30.781 18.406 -3.23 1 88.75 379 GLU A N 1
ATOM 2965 C CA . GLU A 1 379 ? 30.734 19.797 -2.789 1 88.75 379 GLU A CA 1
ATOM 2966 C C . GLU A 1 379 ? 31.297 20.734 -3.854 1 88.75 379 GLU A C 1
ATOM 2968 O O . GLU A 1 379 ? 32.375 20.5 -4.371 1 88.75 379 GLU A O 1
ATOM 2973 N N . ILE A 1 380 ? 30.516 21.672 -4.152 1 91.12 380 ILE A N 1
ATOM 2974 C CA . ILE A 1 380 ? 30.906 22.625 -5.184 1 91.12 380 ILE A CA 1
ATOM 2975 C C . ILE A 1 380 ? 30.891 24.047 -4.617 1 91.12 380 ILE A C 1
ATOM 2977 O O . ILE A 1 380 ? 29.938 24.422 -3.926 1 91.12 380 ILE A O 1
ATOM 2981 N N . SER A 1 381 ? 31.953 24.781 -4.898 1 91 381 SER A N 1
ATOM 2982 C CA . SER A 1 381 ? 32 26.188 -4.477 1 91 381 SER A CA 1
ATOM 2983 C C . SER A 1 381 ? 32 27.125 -5.68 1 91 381 SER A C 1
ATOM 2985 O O . SER A 1 381 ? 32.844 27.016 -6.562 1 91 381 SER A O 1
ATOM 2987 N N . PHE A 1 382 ? 31.062 27.906 -5.684 1 91.75 382 PHE A N 1
ATOM 2988 C CA . PHE A 1 382 ? 31.031 29 -6.648 1 91.75 382 PHE A CA 1
ATOM 2989 C C . PHE A 1 382 ? 31.734 30.234 -6.098 1 91.75 382 PHE A C 1
ATOM 2991 O O . PHE A 1 382 ? 31.141 31.016 -5.344 1 91.75 382 PHE A O 1
ATOM 2998 N N . VAL A 1 383 ? 32.844 30.531 -6.516 1 87.06 383 VAL A N 1
ATOM 2999 C CA . VAL A 1 383 ? 33.75 31.516 -5.906 1 87.06 383 VAL A CA 1
ATOM 3000 C C . VAL A 1 383 ? 33.219 32.938 -6.176 1 87.06 383 VAL A C 1
ATOM 3002 O O . VAL A 1 383 ? 33.219 33.781 -5.281 1 87.06 383 VAL A O 1
ATOM 3005 N N . LEU A 1 384 ? 32.844 33.094 -7.387 1 85.38 384 LEU A N 1
ATOM 3006 C CA . LEU A 1 384 ? 32.375 34.438 -7.742 1 85.38 384 LEU A CA 1
ATOM 3007 C C . LEU A 1 384 ? 31.094 34.781 -6.977 1 85.38 384 LEU A C 1
ATOM 3009 O O . LEU A 1 384 ? 30.859 35.938 -6.645 1 85.38 384 LEU A O 1
ATOM 3013 N N . GLU A 1 385 ? 30.312 33.812 -6.668 1 86.31 385 GLU A N 1
ATOM 3014 C CA . GLU A 1 385 ? 29.016 34 -6 1 86.31 385 GLU A CA 1
ATOM 3015 C C . GLU A 1 385 ? 29.156 33.844 -4.488 1 86.31 385 GLU A C 1
ATOM 3017 O O . GLU A 1 385 ? 28.25 34.188 -3.736 1 86.31 385 GLU A O 1
ATOM 3022 N N . GLU A 1 386 ? 30.234 33.281 -4.07 1 89.56 386 GLU A N 1
ATOM 3023 C CA . GLU A 1 386 ? 30.422 32.938 -2.666 1 89.56 386 GLU A CA 1
ATOM 3024 C C . GLU A 1 386 ? 29.328 31.984 -2.186 1 89.56 386 GLU A C 1
ATOM 3026 O O . GLU A 1 386 ? 28.781 32.156 -1.091 1 89.56 386 GLU A O 1
ATOM 3031 N N . THR A 1 387 ? 28.812 31.25 -3.092 1 93.12 387 THR A N 1
ATOM 3032 C CA . THR A 1 387 ? 27.781 30.25 -2.799 1 93.12 387 THR A CA 1
ATOM 3033 C C . THR A 1 387 ? 28.375 28.844 -2.783 1 93.12 387 THR A C 1
ATOM 3035 O O . THR A 1 387 ? 29.203 28.5 -3.629 1 93.12 387 THR A O 1
ATOM 3038 N N . HIS A 1 388 ? 28 28.094 -1.796 1 92.12 388 HIS A N 1
ATOM 3039 C CA . HIS A 1 388 ? 28.406 26.688 -1.688 1 92.12 388 HIS A CA 1
ATOM 3040 C C . HIS A 1 388 ? 27.234 25.75 -1.96 1 92.12 388 HIS A C 1
ATOM 3042 O O . HIS A 1 388 ? 26.109 26 -1.519 1 92.12 388 HIS A O 1
ATOM 3048 N N . ILE A 1 389 ? 27.547 24.703 -2.744 1 92.19 389 ILE A N 1
ATOM 3049 C CA . ILE A 1 389 ? 26.5 23.734 -3.098 1 92.19 389 ILE A CA 1
ATOM 3050 C C . ILE A 1 389 ? 26.938 22.344 -2.65 1 92.19 389 ILE A C 1
ATOM 3052 O O . ILE A 1 389 ? 28.062 21.922 -2.877 1 92.19 389 ILE A O 1
ATOM 3056 N N . PHE A 1 390 ? 26.047 21.719 -1.93 1 89.44 390 PHE A N 1
ATOM 3057 C CA . PHE A 1 390 ? 26.188 20.281 -1.665 1 89.44 390 PHE A CA 1
ATOM 3058 C C . PHE A 1 390 ? 25.281 19.469 -2.58 1 89.44 390 PHE A C 1
ATOM 3060 O O . PHE A 1 390 ? 24.047 19.484 -2.416 1 89.44 390 PHE A O 1
ATOM 3067 N N . TYR A 1 391 ? 25.891 18.781 -3.494 1 90.81 391 TYR A N 1
ATOM 3068 C CA . TYR A 1 391 ? 25.203 17.984 -4.492 1 90.81 391 TYR A CA 1
ATOM 3069 C C . TYR A 1 391 ? 25.125 16.516 -4.07 1 90.81 391 TYR A C 1
ATOM 3071 O O . TYR A 1 391 ? 26.141 15.914 -3.74 1 90.81 391 TYR A O 1
ATOM 3079 N N . THR A 1 392 ? 23.891 15.977 -3.984 1 88.94 392 THR A N 1
ATOM 3080 C CA . THR A 1 392 ? 23.719 14.555 -3.727 1 88.94 392 THR A CA 1
ATOM 3081 C C . THR A 1 392 ? 22.766 13.938 -4.758 1 88.94 392 THR A C 1
ATOM 3083 O O . THR A 1 392 ? 21.797 14.57 -5.184 1 88.94 392 THR A O 1
ATOM 3086 N N . GLU A 1 393 ? 23.109 12.742 -5.141 1 90.5 393 GLU A N 1
ATOM 3087 C CA . GLU A 1 393 ? 22.297 12.023 -6.125 1 90.5 393 GLU A CA 1
ATOM 3088 C C . GLU A 1 393 ? 22.078 10.57 -5.707 1 90.5 393 GLU A C 1
ATOM 3090 O O . GLU A 1 393 ? 23 9.922 -5.191 1 90.5 393 GLU A O 1
ATOM 3095 N N . PHE A 1 394 ? 20.859 10.148 -5.816 1 87.88 394 PHE A N 1
ATOM 3096 C CA . PHE A 1 394 ? 20.484 8.75 -5.598 1 87.88 394 PHE A CA 1
ATOM 3097 C C . PHE A 1 394 ? 19.875 8.141 -6.852 1 87.88 394 PHE A C 1
ATOM 3099 O O . PHE A 1 394 ? 18.875 8.656 -7.367 1 87.88 394 PHE A O 1
ATOM 3106 N N . VAL A 1 395 ? 20.469 7.07 -7.383 1 87.69 395 VAL A N 1
ATOM 3107 C CA . VAL A 1 395 ? 19.984 6.422 -8.602 1 87.69 395 VAL A CA 1
ATOM 3108 C C . VAL A 1 395 ? 19.922 4.91 -8.391 1 87.69 395 VAL A C 1
ATOM 3110 O O . VAL A 1 395 ? 20.844 4.188 -8.781 1 87.69 395 VAL A O 1
ATOM 3113 N N . PRO A 1 396 ? 18.828 4.324 -7.902 1 86.94 396 PRO A N 1
ATOM 3114 C CA . PRO A 1 396 ? 17.562 5.008 -7.574 1 86.94 396 PRO A CA 1
ATOM 3115 C C . PRO A 1 396 ? 17.469 5.375 -6.094 1 86.94 396 PRO A C 1
ATOM 3117 O O . PRO A 1 396 ? 18.25 4.891 -5.277 1 86.94 396 PRO A O 1
ATOM 3120 N N . GLU A 1 397 ? 16.531 6.332 -5.82 1 87.12 397 GLU A N 1
ATOM 3121 C CA . GLU A 1 397 ? 16.125 6.547 -4.434 1 87.12 397 GLU A CA 1
ATOM 3122 C C . GLU A 1 397 ? 15.398 5.324 -3.875 1 87.12 397 GLU A C 1
ATOM 3124 O O . GLU A 1 397 ? 14.602 4.695 -4.57 1 87.12 397 GLU A O 1
ATOM 3129 N N . VAL A 1 398 ? 15.578 5.031 -2.686 1 80.44 398 VAL A N 1
ATOM 3130 C CA . VAL A 1 398 ? 15.328 3.732 -2.068 1 80.44 398 VAL A CA 1
ATOM 3131 C C . VAL A 1 398 ? 13.828 3.439 -2.078 1 80.44 398 VAL A C 1
ATOM 3133 O O . VAL A 1 398 ? 13.414 2.311 -2.344 1 80.44 398 VAL A O 1
ATOM 3136 N N . PHE A 1 399 ? 12.969 4.328 -1.837 1 83.12 399 PHE A N 1
ATOM 3137 C CA . PHE A 1 399 ? 11.555 4.055 -1.615 1 83.12 399 PHE A CA 1
ATOM 3138 C C . PHE A 1 399 ? 10.758 4.27 -2.895 1 83.12 399 PHE A C 1
ATOM 3140 O O . PHE A 1 399 ? 9.797 3.539 -3.166 1 83.12 399 PHE A O 1
ATOM 3147 N N . THR A 1 400 ? 11.227 5.188 -3.686 1 88.31 400 THR A N 1
ATOM 3148 C CA . THR A 1 400 ? 10.414 5.551 -4.836 1 88.31 400 THR A CA 1
ATOM 3149 C C . THR A 1 400 ? 10.883 4.824 -6.09 1 88.31 400 THR A C 1
ATOM 3151 O O . THR A 1 400 ? 10.117 4.648 -7.039 1 88.31 400 THR A O 1
ATOM 3154 N N . GLY A 1 401 ? 12.188 4.508 -6.125 1 87.94 401 GLY A N 1
ATOM 3155 C CA . GLY A 1 401 ? 12.766 3.922 -7.328 1 87.94 401 GLY A CA 1
ATOM 3156 C C . GLY A 1 401 ? 13.148 4.957 -8.367 1 87.94 401 GLY A C 1
ATOM 3157 O O . GLY A 1 401 ? 13.812 4.633 -9.359 1 87.94 401 GLY A O 1
ATOM 3158 N N . ASP A 1 402 ? 12.844 6.242 -8.148 1 92.88 402 ASP A N 1
ATOM 3159 C CA . ASP A 1 402 ? 13.195 7.344 -9.047 1 92.88 402 ASP A CA 1
ATOM 3160 C C . ASP A 1 402 ? 14.625 7.816 -8.797 1 92.88 402 ASP A C 1
ATOM 3162 O O . ASP A 1 402 ? 15.234 7.461 -7.785 1 92.88 402 ASP A O 1
ATOM 3166 N N . GLN A 1 403 ? 15.109 8.492 -9.75 1 92.81 403 GLN A N 1
ATOM 3167 C CA . GLN A 1 403 ? 16.328 9.242 -9.484 1 92.81 403 GLN A CA 1
ATOM 3168 C C . GLN A 1 403 ? 16.031 10.508 -8.68 1 92.81 403 GLN A C 1
ATOM 3170 O O . GLN A 1 403 ? 15.125 11.266 -9.016 1 92.81 403 GLN A O 1
ATOM 3175 N N . LEU A 1 404 ? 16.766 10.68 -7.602 1 94.75 404 LEU A N 1
ATOM 3176 C CA . LEU A 1 404 ? 16.688 11.906 -6.816 1 94.75 404 LEU A CA 1
ATOM 3177 C C . LEU A 1 404 ? 18 12.688 -6.875 1 94.75 404 LEU A C 1
ATOM 3179 O O . LEU A 1 404 ? 19.062 12.133 -6.594 1 94.75 404 LEU A O 1
ATOM 3183 N N . ILE A 1 405 ? 17.906 13.883 -7.336 1 94.62 405 ILE A N 1
ATOM 3184 C CA . ILE A 1 405 ? 19.016 14.836 -7.266 1 94.62 405 ILE A CA 1
ATOM 3185 C C . ILE A 1 405 ? 18.688 15.945 -6.273 1 94.62 405 ILE A C 1
ATOM 3187 O O . ILE A 1 405 ? 17.688 16.656 -6.441 1 94.62 405 ILE A O 1
ATOM 3191 N N . ARG A 1 406 ? 19.5 16.109 -5.246 1 95.31 406 ARG A N 1
ATOM 3192 C CA . ARG A 1 406 ? 19.328 17.172 -4.254 1 95.31 406 ARG A CA 1
ATOM 3193 C C . ARG A 1 406 ? 20.453 18.188 -4.32 1 95.31 406 ARG A C 1
ATOM 3195 O O . ARG A 1 406 ? 21.625 17.812 -4.199 1 95.31 406 ARG A O 1
ATOM 3202 N N . ILE A 1 407 ? 20.094 19.344 -4.5 1 94.5 407 ILE A N 1
ATOM 3203 C CA . ILE A 1 407 ? 21.031 20.469 -4.516 1 94.5 407 ILE A CA 1
ATOM 3204 C C . ILE A 1 407 ? 20.797 21.359 -3.311 1 94.5 407 ILE A C 1
ATOM 3206 O O . ILE A 1 407 ? 19.859 22.172 -3.316 1 94.5 407 ILE A O 1
ATOM 3210 N N . ALA A 1 408 ? 21.625 21.234 -2.297 1 92 408 ALA A N 1
ATOM 3211 C CA . ALA A 1 408 ? 21.562 22.109 -1.127 1 92 408 ALA A CA 1
ATOM 3212 C C . ALA A 1 408 ? 22.484 23.312 -1.288 1 92 408 ALA A C 1
ATOM 3214 O O . ALA A 1 408 ? 23.703 23.141 -1.438 1 92 408 ALA A O 1
ATOM 3215 N N . MET A 1 409 ? 21.938 24.469 -1.275 1 93.19 409 MET A N 1
ATOM 3216 C CA . MET A 1 409 ? 22.703 25.688 -1.495 1 93.19 409 MET A CA 1
ATOM 3217 C C . MET A 1 409 ? 22.844 26.484 -0.199 1 93.19 409 MET A C 1
ATOM 3219 O O . MET A 1 409 ? 21.891 26.594 0.572 1 93.19 409 MET A O 1
ATOM 3223 N N . HIS A 1 410 ? 24.031 26.984 0.013 1 91.19 410 HIS A N 1
ATOM 3224 C CA . HIS A 1 410 ? 24.344 27.766 1.201 1 91.19 410 HIS A CA 1
ATOM 3225 C C . HIS A 1 410 ? 25 29.094 0.83 1 91.19 410 HIS A C 1
ATOM 3227 O O . HIS A 1 410 ? 25.828 29.141 -0.084 1 91.19 410 HIS A O 1
ATOM 3233 N N . ASN A 1 411 ? 24.672 30.125 1.616 1 92.19 411 ASN A N 1
ATOM 3234 C CA . ASN A 1 411 ? 25.156 31.484 1.357 1 92.19 411 ASN A CA 1
ATOM 3235 C C . ASN A 1 411 ? 24.906 31.891 -0.088 1 92.19 411 ASN A C 1
ATOM 3237 O O . ASN A 1 411 ? 25.828 32.281 -0.798 1 92.19 411 ASN A O 1
ATOM 3241 N N . ILE A 1 412 ? 23.641 31.844 -0.407 1 95.25 412 ILE A N 1
ATOM 3242 C CA . ILE A 1 412 ? 23.25 31.953 -1.809 1 95.25 412 ILE A CA 1
ATOM 3243 C C . ILE A 1 412 ? 23.312 33.406 -2.256 1 95.25 412 ILE A C 1
ATOM 3245 O O . ILE A 1 412 ? 22.828 34.312 -1.557 1 95.25 412 ILE A O 1
ATOM 3249 N N . ARG A 1 413 ? 23.906 33.594 -3.396 1 94.69 413 ARG A N 1
ATOM 3250 C CA . ARG A 1 413 ? 23.75 34.844 -4.094 1 94.69 413 ARG A CA 1
ATOM 3251 C C . ARG A 1 413 ? 22.359 34.969 -4.723 1 94.69 413 ARG A C 1
ATOM 3253 O O . ARG A 1 413 ? 21.938 34.062 -5.473 1 94.69 413 ARG A O 1
ATOM 3260 N N . PRO A 1 414 ? 21.703 36.062 -4.355 1 95.19 414 PRO A N 1
ATOM 3261 C CA . PRO A 1 414 ? 20.375 36.188 -4.945 1 95.19 414 PRO A CA 1
ATOM 3262 C C . PRO A 1 414 ? 20.406 36.312 -6.469 1 95.19 414 PRO A C 1
ATOM 3264 O O . PRO A 1 414 ? 21.391 36.812 -7.027 1 95.19 414 PRO A O 1
ATOM 3267 N N . GLY A 1 415 ? 19.312 35.844 -7.137 1 93.94 415 GLY A N 1
ATOM 3268 C CA . GLY A 1 415 ? 19.203 35.906 -8.586 1 93.94 415 GLY A CA 1
ATOM 3269 C C . GLY A 1 415 ? 18.641 34.625 -9.188 1 93.94 415 GLY A C 1
ATOM 3270 O O . GLY A 1 415 ? 18.078 33.812 -8.477 1 93.94 415 GLY A O 1
ATOM 3271 N N . ILE A 1 416 ? 18.734 34.594 -10.508 1 96.25 416 ILE A N 1
ATOM 3272 C CA . ILE A 1 416 ? 18.188 33.469 -11.234 1 96.25 416 ILE A CA 1
ATOM 3273 C C . ILE A 1 416 ? 19.25 32.375 -11.375 1 96.25 416 ILE A C 1
ATOM 3275 O O . ILE A 1 416 ? 20.266 32.562 -12.055 1 96.25 416 ILE A O 1
ATOM 3279 N N . TRP A 1 417 ? 19.047 31.312 -10.703 1 97.06 417 TRP A N 1
ATOM 3280 C CA . TRP A 1 417 ? 19.875 30.125 -10.844 1 97.06 417 TRP A CA 1
ATOM 3281 C C . TRP A 1 417 ? 19.281 29.156 -11.859 1 97.06 417 TRP A C 1
ATOM 3283 O O . TRP A 1 417 ? 18.062 29 -11.945 1 97.06 417 TRP A O 1
ATOM 3293 N N . LYS A 1 418 ? 20.156 28.531 -12.625 1 96.94 418 LYS A N 1
ATOM 3294 C CA . LYS A 1 418 ? 19.719 27.594 -13.656 1 96.94 418 LYS A CA 1
ATOM 3295 C C . LYS A 1 418 ? 20.281 26.203 -13.406 1 96.94 418 LYS A C 1
ATOM 3297 O O . LYS A 1 418 ? 21.422 26.062 -12.961 1 96.94 418 LYS A O 1
ATOM 3302 N N . VAL A 1 419 ? 19.469 25.25 -13.57 1 97.56 419 VAL A N 1
ATOM 3303 C CA . VAL A 1 419 ? 19.906 23.859 -13.57 1 97.56 419 VAL A CA 1
ATOM 3304 C C . VAL A 1 419 ? 19.609 23.203 -14.914 1 97.56 419 VAL A C 1
ATOM 3306 O O . VAL A 1 419 ? 18.438 22.969 -15.25 1 97.56 419 VAL A O 1
ATOM 3309 N N . ARG A 1 420 ? 20.625 22.984 -15.688 1 96.69 420 ARG A N 1
ATOM 3310 C CA . ARG A 1 420 ? 20.469 22.297 -16.969 1 96.69 420 ARG A CA 1
ATOM 3311 C C . ARG A 1 420 ? 20.453 20.797 -16.781 1 96.69 420 ARG A C 1
ATOM 3313 O O . ARG A 1 420 ? 21.422 20.219 -16.281 1 96.69 420 ARG A O 1
ATOM 3320 N N . THR A 1 421 ? 19.375 20.125 -17.078 1 96.94 421 THR A N 1
ATOM 3321 C CA . THR A 1 421 ? 19.25 18.672 -17.016 1 96.94 421 THR A CA 1
ATOM 3322 C C . THR A 1 421 ? 19.375 18.047 -18.406 1 96.94 421 THR A C 1
ATOM 3324 O O . THR A 1 421 ? 18.75 18.516 -19.359 1 96.94 421 THR A O 1
ATOM 3327 N N . THR A 1 422 ? 20.25 17.094 -18.531 1 96.19 422 THR A N 1
ATOM 3328 C CA . THR A 1 422 ? 20.469 16.391 -19.797 1 96.19 422 THR A CA 1
ATOM 3329 C C . THR A 1 422 ? 20.172 14.906 -19.656 1 96.19 422 THR A C 1
ATOM 3331 O O . THR A 1 422 ? 20.703 14.242 -18.766 1 96.19 422 THR A O 1
ATOM 3334 N N . LEU A 1 423 ? 19.344 14.414 -20.578 1 95.38 423 LEU A N 1
ATOM 3335 C CA . LEU A 1 423 ? 18.938 13.008 -20.484 1 95.38 423 LEU A CA 1
ATOM 3336 C C . LEU A 1 423 ? 20.109 12.094 -20.844 1 95.38 423 LEU A C 1
ATOM 3338 O O . LEU A 1 423 ? 20.672 12.195 -21.953 1 95.38 423 LEU A O 1
ATOM 3342 N N . GLU A 1 424 ? 20.5 11.289 -19.938 1 92.12 424 GLU A N 1
ATOM 3343 C CA . GLU A 1 424 ? 21.578 10.32 -20.141 1 92.12 424 GLU A CA 1
ATOM 3344 C C . GLU A 1 424 ? 21.031 8.961 -20.562 1 92.12 424 GLU A C 1
ATOM 3346 O O . GLU A 1 424 ? 21.641 8.266 -21.375 1 92.12 424 GLU A O 1
ATOM 3351 N N . LYS A 1 425 ? 19.984 8.547 -19.891 1 89.19 425 LYS A N 1
ATOM 3352 C CA . LYS A 1 425 ? 19.312 7.281 -20.203 1 89.19 425 LYS A CA 1
ATOM 3353 C C . LYS A 1 425 ? 17.797 7.449 -20.203 1 89.19 425 LYS A C 1
ATOM 3355 O O . LYS A 1 425 ? 17.234 8.109 -19.312 1 89.19 425 LYS A O 1
ATOM 3360 N N . GLY A 1 426 ? 17.172 6.898 -21.188 1 88.69 426 GLY A N 1
ATOM 3361 C CA . GLY A 1 426 ? 15.719 6.895 -21.219 1 88.69 426 GLY A CA 1
ATOM 3362 C C . GLY A 1 426 ? 15.148 7.566 -22.453 1 88.69 426 GLY A C 1
ATOM 3363 O O . GLY A 1 426 ? 15.852 7.75 -23.438 1 88.69 426 GLY A O 1
ATOM 3364 N N . LYS A 1 427 ? 13.828 7.762 -22.453 1 89.38 427 LYS A N 1
ATOM 3365 C CA . LYS A 1 427 ? 13.055 8.414 -23.5 1 89.38 427 LYS A CA 1
ATOM 3366 C C . LYS A 1 427 ? 11.805 9.078 -22.922 1 89.38 427 LYS A C 1
ATOM 3368 O O . LYS A 1 427 ? 11.141 8.516 -22.047 1 89.38 427 LYS A O 1
ATOM 3373 N N . ASN A 1 428 ? 11.594 10.312 -23.438 1 91.38 428 ASN A N 1
ATOM 3374 C CA . ASN A 1 428 ? 10.438 11.078 -22.969 1 91.38 428 ASN A CA 1
ATOM 3375 C C . ASN A 1 428 ? 10.391 11.133 -21.438 1 91.38 428 ASN A C 1
ATOM 3377 O O . ASN A 1 428 ? 9.375 10.797 -20.828 1 91.38 428 ASN A O 1
ATOM 3381 N N . SER A 1 429 ? 11.508 11.484 -20.875 1 93.56 429 SER A N 1
ATOM 3382 C CA . SER A 1 429 ? 11.672 11.469 -19.422 1 93.56 429 SER A CA 1
ATOM 3383 C C . SER A 1 429 ? 10.984 12.672 -18.781 1 93.56 429 SER A C 1
ATOM 3385 O O . SER A 1 429 ? 11.156 13.805 -19.234 1 93.56 429 SER A O 1
ATOM 3387 N N . THR A 1 430 ? 10.188 12.391 -17.797 1 95.5 430 THR A N 1
ATOM 3388 C CA . THR A 1 430 ? 9.547 13.453 -17.016 1 95.5 430 THR A CA 1
ATOM 3389 C C . THR A 1 430 ? 10.406 13.836 -15.82 1 95.5 430 THR A C 1
ATOM 3391 O O . THR A 1 430 ? 10.789 12.977 -15.023 1 95.5 430 THR A O 1
ATOM 3394 N N . ILE A 1 431 ? 10.664 15.125 -15.664 1 97.25 431 ILE A N 1
ATOM 3395 C CA . ILE A 1 431 ? 11.492 15.664 -14.586 1 97.25 431 ILE A CA 1
ATOM 3396 C C . ILE A 1 431 ? 10.672 16.641 -13.75 1 97.25 431 ILE A C 1
ATOM 3398 O O . ILE A 1 431 ? 10.094 17.594 -14.273 1 97.25 431 ILE A O 1
ATOM 3402 N N . ASN A 1 432 ? 10.594 16.391 -12.492 1 98.38 432 ASN A N 1
ATOM 3403 C CA . ASN A 1 432 ? 9.938 17.281 -11.539 1 98.38 432 ASN A CA 1
ATOM 3404 C C . ASN A 1 432 ? 10.938 17.875 -10.555 1 98.38 432 ASN A C 1
ATOM 3406 O O . ASN A 1 432 ? 11.852 17.188 -10.102 1 98.38 432 ASN A O 1
ATOM 3410 N N . ALA A 1 433 ? 10.805 19.094 -10.305 1 98.56 433 ALA A N 1
ATOM 3411 C CA . ALA A 1 433 ? 11.641 19.781 -9.305 1 98.56 433 ALA A CA 1
ATOM 3412 C C . ALA A 1 433 ? 10.781 20.484 -8.266 1 98.56 433 ALA A C 1
ATOM 3414 O O . ALA A 1 433 ? 9.75 21.078 -8.602 1 98.56 433 ALA A O 1
ATOM 3415 N N . TRP A 1 434 ? 11.148 20.359 -7.051 1 98.44 434 TRP A N 1
ATOM 3416 C CA . TRP A 1 434 ? 10.438 21.047 -5.973 1 98.44 434 TRP A CA 1
ATOM 3417 C C . TRP A 1 434 ? 11.414 21.797 -5.074 1 98.44 434 TRP A C 1
ATOM 3419 O O . TRP A 1 434 ? 12.555 21.359 -4.879 1 98.44 434 TRP A O 1
ATOM 3429 N N . ILE A 1 435 ? 11.031 22.938 -4.562 1 97.69 435 ILE A N 1
ATOM 3430 C CA . ILE A 1 435 ? 11.711 23.656 -3.502 1 97.69 435 ILE A CA 1
ATOM 3431 C C . ILE A 1 435 ? 10.891 23.594 -2.217 1 97.69 435 ILE A C 1
ATOM 3433 O O . ILE A 1 435 ? 9.781 23.062 -2.209 1 97.69 435 ILE A O 1
ATOM 3437 N N . PRO A 1 436 ? 11.43 24.031 -1.043 1 96.06 436 PRO A N 1
ATOM 3438 C CA . PRO A 1 436 ? 10.711 23.938 0.228 1 96.06 436 PRO A CA 1
ATOM 3439 C C . PRO A 1 436 ? 9.375 24.656 0.212 1 96.06 436 PRO A C 1
ATOM 3441 O O . PRO A 1 436 ? 9.172 25.562 -0.606 1 96.06 436 PRO A O 1
ATOM 3444 N N . GLN A 1 437 ? 8.547 24.328 1.114 1 95.69 437 GLN A N 1
ATOM 3445 C CA . GLN A 1 437 ? 7.207 24.891 1.241 1 95.69 437 GLN A CA 1
ATOM 3446 C C . GLN A 1 437 ? 7.262 26.406 1.396 1 95.69 437 GLN A C 1
ATOM 3448 O O . GLN A 1 437 ? 8.211 26.938 1.972 1 95.69 437 GLN A O 1
ATOM 3453 N N . ARG A 1 438 ? 6.191 27.031 0.995 1 94.5 438 ARG A N 1
ATOM 3454 C CA . ARG A 1 438 ? 6.098 28.484 1.007 1 94.5 438 ARG A CA 1
ATOM 3455 C C . ARG A 1 438 ? 6.301 29.031 2.416 1 94.5 438 ARG A C 1
ATOM 3457 O O . ARG A 1 438 ? 6.762 30.172 2.586 1 94.5 438 ARG A O 1
ATOM 3464 N N . ALA A 1 439 ? 5.969 28.25 3.449 1 93.5 439 ALA A N 1
ATOM 3465 C CA . ALA A 1 439 ? 6.117 28.688 4.832 1 93.5 439 ALA A CA 1
ATOM 3466 C C . ALA A 1 439 ? 7.59 28.828 5.207 1 93.5 439 ALA A C 1
ATOM 3468 O O . ALA A 1 439 ? 7.926 29.5 6.191 1 93.5 439 ALA A O 1
ATOM 3469 N N . LEU A 1 440 ? 8.484 28.312 4.387 1 94.81 440 LEU A N 1
ATOM 3470 C CA . LEU A 1 440 ? 9.891 28.219 4.766 1 94.81 440 LEU A CA 1
ATOM 3471 C C . LEU A 1 440 ? 10.75 29.156 3.924 1 94.81 440 LEU A C 1
ATOM 3473 O O . LEU A 1 440 ? 11.938 29.328 4.199 1 94.81 440 LEU A O 1
ATOM 3477 N N . ILE A 1 441 ? 10.164 29.719 2.938 1 94.69 441 ILE A N 1
ATOM 3478 C CA . ILE A 1 441 ? 10.984 30.516 2.039 1 94.69 441 ILE A CA 1
ATOM 3479 C C . ILE A 1 441 ? 10.25 31.812 1.688 1 94.69 441 ILE A C 1
ATOM 3481 O O . ILE A 1 441 ? 9.039 31.922 1.915 1 94.69 441 ILE A O 1
ATOM 3485 N N . ASN A 1 442 ? 11.031 32.75 1.144 1 95 442 ASN A N 1
ATOM 3486 C CA . ASN A 1 442 ? 10.453 34 0.675 1 95 442 ASN A CA 1
ATOM 3487 C C . ASN A 1 442 ? 9.594 33.812 -0.566 1 95 442 ASN A C 1
ATOM 3489 O O . ASN A 1 442 ? 9.945 33.031 -1.452 1 95 442 ASN A O 1
ATOM 3493 N N . PRO A 1 443 ? 8.5 34.438 -0.625 1 92.88 443 PRO A N 1
ATOM 3494 C CA . PRO A 1 443 ? 7.59 34.25 -1.758 1 92.88 443 PRO A CA 1
ATOM 3495 C C . PRO A 1 443 ? 8.242 34.594 -3.1 1 92.88 443 PRO A C 1
ATOM 3497 O O . PRO A 1 443 ? 7.781 34.125 -4.145 1 92.88 443 PRO A O 1
ATOM 3500 N N . LYS A 1 444 ? 9.281 35.344 -3.123 1 93.19 444 LYS A N 1
ATOM 3501 C CA . LYS A 1 444 ? 9.977 35.688 -4.359 1 93.19 444 LYS A CA 1
ATOM 3502 C C . LYS A 1 444 ? 10.836 34.5 -4.848 1 93.19 444 LYS A C 1
ATOM 3504 O O . LYS A 1 444 ? 11.242 34.469 -6.012 1 93.19 444 LYS A O 1
ATOM 3509 N N . THR A 1 445 ? 11.148 33.656 -3.975 1 97.06 445 THR A N 1
ATOM 3510 C CA . THR A 1 445 ? 11.859 32.438 -4.375 1 97.06 445 THR A CA 1
ATOM 3511 C C . THR A 1 445 ? 10.906 31.453 -5.02 1 97.06 445 THR A C 1
ATOM 3513 O O . THR A 1 445 ? 10.047 30.875 -4.34 1 97.06 445 THR A O 1
ATOM 3516 N N . ARG A 1 446 ? 10.992 31.25 -6.258 1 97.44 446 ARG A N 1
ATOM 3517 C CA . ARG A 1 446 ? 10.07 30.422 -7.02 1 97.44 446 ARG A CA 1
ATOM 3518 C C . ARG A 1 446 ? 10.641 30.078 -8.391 1 97.44 446 ARG A C 1
ATOM 3520 O O . ARG A 1 446 ? 11.523 30.781 -8.891 1 97.44 446 ARG A O 1
ATOM 3527 N N . PHE A 1 447 ? 10.125 29.109 -8.984 1 97.88 447 PHE A N 1
ATOM 3528 C CA . PHE A 1 447 ? 10.508 28.766 -10.352 1 97.88 447 PHE A CA 1
ATOM 3529 C C . PHE A 1 447 ? 9.93 29.766 -11.344 1 97.88 447 PHE A C 1
ATOM 3531 O O . PHE A 1 447 ? 8.789 30.219 -11.188 1 97.88 447 PHE A O 1
ATOM 3538 N N . LEU A 1 448 ? 10.719 30.125 -12.32 1 94.25 448 LEU A N 1
ATOM 3539 C CA . LEU A 1 448 ? 10.211 31.016 -13.359 1 94.25 448 LEU A CA 1
ATOM 3540 C C . LEU A 1 448 ? 9.148 30.312 -14.203 1 94.25 448 LEU A C 1
ATOM 3542 O O . LEU A 1 448 ? 8.18 30.953 -14.633 1 94.25 448 LEU A O 1
ATOM 3546 N N . ASN A 1 449 ? 9.391 29.078 -14.516 1 93.62 449 ASN A N 1
ATOM 3547 C CA . ASN A 1 449 ? 8.398 28.219 -15.172 1 93.62 449 ASN A CA 1
ATOM 3548 C C . ASN A 1 449 ? 7.848 27.172 -14.203 1 93.62 449 ASN A C 1
ATOM 3550 O O . ASN A 1 449 ? 8.266 26.016 -14.227 1 93.62 449 ASN A O 1
ATOM 3554 N N . SER A 1 450 ? 6.84 27.578 -13.461 1 96.25 450 SER A N 1
ATOM 3555 C CA . SER A 1 450 ? 6.246 26.688 -12.469 1 96.25 450 SER A CA 1
ATOM 3556 C C . SER A 1 450 ? 5.031 25.953 -13.039 1 96.25 450 SER A C 1
ATOM 3558 O O . SER A 1 450 ? 4.469 26.375 -14.055 1 96.25 450 SER A O 1
ATOM 3560 N N . ASP A 1 451 ? 4.703 24.844 -12.531 1 96.62 451 ASP A N 1
ATOM 3561 C CA . ASP A 1 451 ? 3.531 24.031 -12.867 1 96.62 451 ASP A CA 1
ATOM 3562 C C . ASP A 1 451 ? 2.688 23.75 -11.625 1 96.62 451 ASP A C 1
ATOM 3564 O O . ASP A 1 451 ? 3.217 23.328 -10.586 1 96.62 451 ASP A O 1
ATOM 3568 N N . ILE A 1 452 ? 1.383 23.984 -11.742 1 95.62 452 ILE A N 1
ATOM 3569 C CA . ILE A 1 452 ? 0.519 23.797 -10.578 1 95.62 452 ILE A CA 1
ATOM 3570 C C . ILE A 1 452 ? 0.257 22.297 -10.367 1 95.62 452 ILE A C 1
ATOM 3572 O O . ILE A 1 452 ? -0.105 21.875 -9.266 1 95.62 452 ILE A O 1
ATOM 3576 N N . TYR A 1 453 ? 0.284 21.484 -11.477 1 97.56 453 TYR A N 1
ATOM 3577 C CA . TYR A 1 453 ? 0.076 20.047 -11.336 1 97.56 453 TYR A CA 1
ATOM 3578 C C . TYR A 1 453 ? 1.266 19.391 -10.656 1 97.56 453 TYR A C 1
ATOM 3580 O O . TYR A 1 453 ? 2.408 19.547 -11.086 1 97.56 453 TYR A O 1
ATOM 3588 N N . GLY A 1 454 ? 0.992 18.641 -9.617 1 98 454 GLY A N 1
ATOM 3589 C CA . GLY A 1 454 ? 2.039 18.031 -8.812 1 98 454 GLY A CA 1
ATOM 3590 C C . GLY A 1 454 ? 2.371 18.812 -7.559 1 98 454 GLY A C 1
ATOM 3591 O O . GLY A 1 454 ? 3.398 18.578 -6.922 1 98 454 GLY A O 1
ATOM 3592 N N . THR A 1 455 ? 1.479 19.781 -7.18 1 98.44 455 THR A N 1
ATOM 3593 C CA . THR A 1 455 ? 1.739 20.609 -6.008 1 98.44 455 THR A CA 1
ATOM 3594 C C . THR A 1 455 ? 1.062 20.016 -4.773 1 98.44 455 THR A C 1
ATOM 3596 O O . THR A 1 455 ? 1.16 20.594 -3.68 1 98.44 455 THR A O 1
ATOM 3599 N N . ILE A 1 456 ? 0.318 18.859 -4.934 1 98.56 456 ILE A N 1
ATOM 3600 C CA . ILE A 1 456 ? -0.155 18.125 -3.771 1 98.56 456 ILE A CA 1
ATOM 3601 C C . ILE A 1 456 ? 1.033 17.703 -2.91 1 98.56 456 ILE A C 1
ATOM 3603 O O . ILE A 1 456 ? 2.082 17.312 -3.432 1 98.56 456 ILE A O 1
ATOM 3607 N N . THR A 1 457 ? 0.941 17.844 -1.617 1 98.38 457 THR A N 1
ATOM 3608 C CA . THR A 1 457 ? 2.1 17.625 -0.756 1 98.38 457 THR A CA 1
ATOM 3609 C C . THR A 1 457 ? 2.027 16.266 -0.084 1 98.38 457 THR A C 1
ATOM 3611 O O . THR A 1 457 ? 1.012 15.562 -0.184 1 98.38 457 THR A O 1
ATOM 3614 N N . ILE A 1 458 ? 3.094 15.82 0.476 1 97.56 458 ILE A N 1
ATOM 3615 C CA . ILE A 1 458 ? 3.164 14.625 1.315 1 97.56 458 ILE A CA 1
ATOM 3616 C C . ILE A 1 458 ? 2.646 14.953 2.715 1 97.56 458 ILE A C 1
ATOM 3618 O O . ILE A 1 458 ? 3.074 15.93 3.332 1 97.56 458 ILE A O 1
ATOM 3622 N N . PRO A 1 459 ? 1.731 14.25 3.232 1 97.25 459 PRO A N 1
ATOM 3623 C CA . PRO A 1 459 ? 1.338 12.914 2.777 1 97.25 459 PRO A CA 1
ATOM 3624 C C . PRO A 1 459 ? 0.048 12.93 1.96 1 97.25 459 PRO A C 1
ATOM 3626 O O . PRO A 1 459 ? -0.541 11.867 1.713 1 97.25 459 PRO A O 1
ATOM 3629 N N . GLY A 1 460 ? -0.412 14.008 1.559 1 97.88 460 GLY A N 1
ATOM 3630 C CA . GLY A 1 460 ? -1.66 14.109 0.818 1 97.88 460 GLY A CA 1
ATOM 3631 C C . GLY A 1 460 ? -1.615 13.398 -0.523 1 97.88 460 GLY A C 1
ATOM 3632 O O . GLY A 1 460 ? -2.658 13.102 -1.11 1 97.88 460 GLY A O 1
ATOM 3633 N N . ASP A 1 461 ? -0.446 13.102 -0.999 1 97.38 461 ASP A N 1
ATOM 3634 C CA . ASP A 1 461 ? -0.259 12.469 -2.299 1 97.38 461 ASP A CA 1
ATOM 3635 C C . ASP A 1 461 ? -0.558 10.969 -2.227 1 97.38 461 ASP A C 1
ATOM 3637 O O . ASP A 1 461 ? -0.575 10.289 -3.25 1 97.38 461 ASP A O 1
ATOM 3641 N N . SER A 1 462 ? -0.886 10.422 -1.113 1 95.06 462 SER A N 1
ATOM 3642 C CA . SER A 1 462 ? -1.098 8.992 -0.907 1 95.06 462 SER A CA 1
ATOM 3643 C C . SER A 1 462 ? -2.5 8.578 -1.336 1 95.06 462 SER A C 1
ATOM 3645 O O . SER A 1 462 ? -3.463 9.32 -1.139 1 95.06 462 SER A O 1
ATOM 3647 N N . THR A 1 463 ? -2.646 7.301 -1.866 1 91.88 463 THR A N 1
ATOM 3648 C CA . THR A 1 463 ? -3.963 6.762 -2.191 1 91.88 463 THR A CA 1
ATOM 3649 C C . THR A 1 463 ? -4.602 6.117 -0.966 1 91.88 463 THR A C 1
ATOM 3651 O O . THR A 1 463 ? -5.727 5.617 -1.037 1 91.88 463 THR A O 1
ATOM 3654 N N . GLU A 1 464 ? -3.889 6.152 0.141 1 92.88 464 GLU A N 1
ATOM 3655 C CA . GLU A 1 464 ? -4.387 5.484 1.339 1 92.88 464 GLU A CA 1
ATOM 3656 C C . GLU A 1 464 ? -4.797 6.496 2.406 1 92.88 464 GLU A C 1
ATOM 3658 O O . GLU A 1 464 ? -5.043 6.129 3.557 1 92.88 464 GLU A O 1
ATOM 3663 N N . THR A 1 465 ? -4.836 7.762 2.051 1 97 465 THR A N 1
ATOM 3664 C CA . THR A 1 465 ? -5.375 8.828 2.893 1 97 465 THR A CA 1
ATOM 3665 C C . THR A 1 465 ? -6.656 9.391 2.295 1 97 465 THR A C 1
ATOM 3667 O O . THR A 1 465 ? -6.934 9.195 1.108 1 97 465 THR A O 1
ATOM 3670 N N . ILE A 1 466 ? -7.465 9.922 3.154 1 97.94 466 ILE A N 1
ATOM 3671 C CA . ILE A 1 466 ? -8.477 10.852 2.666 1 97.94 466 ILE A CA 1
ATOM 3672 C C . ILE A 1 466 ? -7.879 12.242 2.52 1 97.94 466 ILE A C 1
ATOM 3674 O O . ILE A 1 466 ? -7.523 12.883 3.516 1 97.94 466 ILE A O 1
ATOM 3678 N N . THR A 1 467 ? -7.719 12.648 1.335 1 98.56 467 THR A N 1
ATOM 3679 C CA . THR A 1 467 ? -7.094 13.938 1.071 1 98.56 467 THR A CA 1
ATOM 3680 C C . THR A 1 467 ? -8.133 14.961 0.62 1 98.56 467 THR A C 1
ATOM 3682 O O . THR A 1 467 ? -8.859 14.727 -0.349 1 98.56 467 THR A O 1
ATOM 3685 N N . ALA A 1 468 ? -8.164 16.094 1.299 1 97.56 468 ALA A N 1
ATOM 3686 C CA . ALA A 1 468 ? -9.18 17.109 1.038 1 97.56 468 ALA A CA 1
ATOM 3687 C C . ALA A 1 468 ? -8.562 18.359 0.416 1 97.56 468 ALA A C 1
ATOM 3689 O O . ALA A 1 468 ? -7.582 18.906 0.936 1 97.56 468 ALA A O 1
ATOM 3690 N N . ALA A 1 469 ? -9.188 18.828 -0.674 1 97.38 469 ALA A N 1
ATOM 3691 C CA . ALA A 1 469 ? -8.828 20.094 -1.299 1 97.38 469 ALA A CA 1
ATOM 3692 C C . ALA A 1 469 ? -9.617 21.25 -0.693 1 97.38 469 ALA A C 1
ATOM 3694 O O . ALA A 1 469 ? -10.688 21.047 -0.12 1 97.38 469 ALA A O 1
ATOM 3695 N N . GLY A 1 470 ? -9.023 22.453 -0.796 1 94.62 470 GLY A N 1
ATOM 3696 C CA . GLY A 1 470 ? -9.703 23.641 -0.311 1 94.62 470 GLY A CA 1
ATOM 3697 C C . GLY A 1 470 ? -10.328 24.469 -1.42 1 94.62 470 GLY A C 1
ATOM 3698 O O . GLY A 1 470 ? -9.695 24.734 -2.443 1 94.62 470 GLY A O 1
ATOM 3699 N N . TYR A 1 471 ? -11.562 24.766 -1.252 1 90.25 471 TYR A N 1
ATOM 3700 C CA . TYR A 1 471 ? -12.219 25.656 -2.207 1 90.25 471 TYR A CA 1
ATOM 3701 C C . TYR A 1 471 ? -12.859 26.844 -1.499 1 90.25 471 TYR A C 1
ATOM 3703 O O . TYR A 1 471 ? -12.953 26.859 -0.27 1 90.25 471 TYR A O 1
ATOM 3711 N N . ASP A 1 472 ? -13.133 27.859 -2.227 1 88.06 472 ASP A N 1
ATOM 3712 C CA . ASP A 1 472 ? -13.805 29.062 -1.737 1 88.06 472 ASP A CA 1
ATOM 3713 C C . ASP A 1 472 ? -15.32 28.875 -1.77 1 88.06 472 ASP A C 1
ATOM 3715 O O . ASP A 1 472 ? -15.938 28.938 -2.838 1 88.06 472 ASP A O 1
ATOM 3719 N N . GLN A 1 473 ? -15.891 28.75 -0.67 1 81.44 473 GLN A N 1
ATOM 3720 C CA . GLN A 1 473 ? -17.312 28.469 -0.559 1 81.44 473 GLN A CA 1
ATOM 3721 C C . GLN A 1 473 ? -18.141 29.672 -0.99 1 81.44 473 GLN A C 1
ATOM 3723 O O . GLN A 1 473 ? -19.344 29.547 -1.253 1 81.44 473 GLN A O 1
ATOM 3728 N N . ASP A 1 474 ? -17.562 30.812 -1.058 1 79.38 474 ASP A N 1
ATOM 3729 C CA . ASP A 1 474 ? -18.281 32.031 -1.439 1 79.38 474 ASP A CA 1
ATOM 3730 C C . ASP A 1 474 ? -18.516 32.062 -2.949 1 79.38 474 ASP A C 1
ATOM 3732 O O . ASP A 1 474 ? -19.547 32.531 -3.412 1 79.38 474 ASP A O 1
ATOM 3736 N N . ASN A 1 475 ? -17.516 31.547 -3.682 1 80.12 475 ASN A N 1
ATOM 3737 C CA . ASN A 1 475 ? -17.656 31.688 -5.129 1 80.12 475 ASN A CA 1
ATOM 3738 C C . ASN A 1 475 ? -17.5 30.344 -5.836 1 80.12 475 ASN A C 1
ATOM 3740 O O . ASN A 1 475 ? -17.547 30.281 -7.066 1 80.12 475 ASN A O 1
ATOM 3744 N N . PHE A 1 476 ? -17.219 29.297 -5.121 1 83.5 476 PHE A N 1
ATOM 3745 C CA . PHE A 1 476 ? -17.172 27.938 -5.629 1 83.5 476 PHE A CA 1
ATOM 3746 C C . PHE A 1 476 ? -15.984 27.75 -6.559 1 83.5 476 PHE A C 1
ATOM 3748 O O . PHE A 1 476 ? -16.078 27.016 -7.547 1 83.5 476 PHE A O 1
ATOM 3755 N N . ASN A 1 477 ? -14.977 28.5 -6.234 1 85.12 477 ASN A N 1
ATOM 3756 C CA . ASN A 1 477 ? -13.727 28.297 -6.965 1 85.12 477 ASN A CA 1
ATOM 3757 C C . ASN A 1 477 ? -12.688 27.562 -6.109 1 85.12 477 ASN A C 1
ATOM 3759 O O . ASN A 1 477 ? -12.68 27.703 -4.887 1 85.12 477 ASN A O 1
ATOM 3763 N N . ILE A 1 478 ? -11.891 26.859 -6.855 1 87.31 478 ILE A N 1
ATOM 3764 C CA . ILE A 1 478 ? -10.773 26.219 -6.164 1 87.31 478 ILE A CA 1
ATOM 3765 C C . ILE A 1 478 ? -9.812 27.297 -5.656 1 87.31 478 ILE A C 1
ATOM 3767 O O . ILE A 1 478 ? -9.602 28.312 -6.32 1 87.31 478 ILE A O 1
ATOM 3771 N N . LEU A 1 479 ? -9.383 27.156 -4.473 1 90.25 479 LEU A N 1
ATOM 3772 C CA . LEU A 1 479 ? -8.438 28.109 -3.914 1 90.25 479 LEU A CA 1
ATOM 3773 C C . LEU A 1 479 ? -7.055 27.922 -4.523 1 90.25 479 LEU A C 1
ATOM 3775 O O . LEU A 1 479 ? -6.59 26.797 -4.695 1 90.25 479 LEU A O 1
ATOM 3779 N N . GLY A 1 480 ? -6.379 29 -4.766 1 91.62 480 GLY A N 1
ATOM 3780 C CA . GLY A 1 480 ? -5.086 28.969 -5.43 1 91.62 480 GLY A CA 1
ATOM 3781 C C . GLY A 1 480 ? -4.031 28.203 -4.652 1 91.62 480 GLY A C 1
ATOM 3782 O O . GLY A 1 480 ? -3.154 27.578 -5.242 1 91.62 480 GLY A O 1
ATOM 3783 N N . TYR A 1 481 ? -4.145 28.234 -3.34 1 94.25 481 TYR A N 1
ATOM 3784 C CA . TYR A 1 481 ? -3.111 27.594 -2.541 1 94.25 481 TYR A CA 1
ATOM 3785 C C . TYR A 1 481 ? -3.365 26.094 -2.422 1 94.25 481 TYR A C 1
ATOM 3787 O O . TYR A 1 481 ? -2.492 25.344 -1.983 1 94.25 481 TYR A O 1
ATOM 3795 N N . SER A 1 482 ? -4.543 25.625 -2.775 1 96.88 482 SER A N 1
ATOM 3796 C CA . SER A 1 482 ? -4.836 24.203 -2.658 1 96.88 482 SER A CA 1
ATOM 3797 C C . SER A 1 482 ? -3.971 23.375 -3.607 1 96.88 482 SER A C 1
ATOM 3799 O O . SER A 1 482 ? -3.928 23.656 -4.809 1 96.88 482 SER A O 1
ATOM 3801 N N . GLY A 1 483 ? -3.266 22.422 -3.027 1 98.31 483 GLY A N 1
ATOM 3802 C CA . GLY A 1 483 ? -2.42 21.578 -3.846 1 98.31 483 GLY A CA 1
ATOM 3803 C C . GLY A 1 483 ? -3.188 20.828 -4.922 1 98.31 483 GLY A C 1
ATOM 3804 O O . GLY A 1 483 ? -4.363 20.516 -4.746 1 98.31 483 GLY A O 1
ATOM 3805 N N . VAL A 1 484 ? -2.49 20.531 -6.035 1 98.06 484 VAL A N 1
ATOM 3806 C CA . VAL A 1 484 ? -3.088 19.922 -7.215 1 98.06 484 VAL A CA 1
ATOM 3807 C C . VAL A 1 484 ? -2.346 18.625 -7.551 1 98.06 484 VAL A C 1
ATOM 3809 O O . VAL A 1 484 ? -1.114 18.578 -7.508 1 98.06 484 VAL A O 1
ATOM 3812 N N . ALA A 1 485 ? -3.15 17.531 -7.824 1 98 485 ALA A N 1
ATOM 3813 C CA . ALA A 1 485 ? -2.533 16.266 -8.227 1 98 485 ALA A CA 1
ATOM 3814 C C . ALA A 1 485 ? -1.932 16.375 -9.625 1 98 485 ALA A C 1
ATOM 3816 O O . ALA A 1 485 ? -2.123 17.375 -10.32 1 98 485 ALA A O 1
ATOM 3817 N N . PHE A 1 486 ? -1.159 15.391 -10.055 1 97.31 486 PHE A N 1
ATOM 3818 C CA . PHE A 1 486 ? -0.571 15.352 -11.391 1 97.31 486 PHE A CA 1
ATOM 3819 C C . PHE A 1 486 ? -1.653 15.219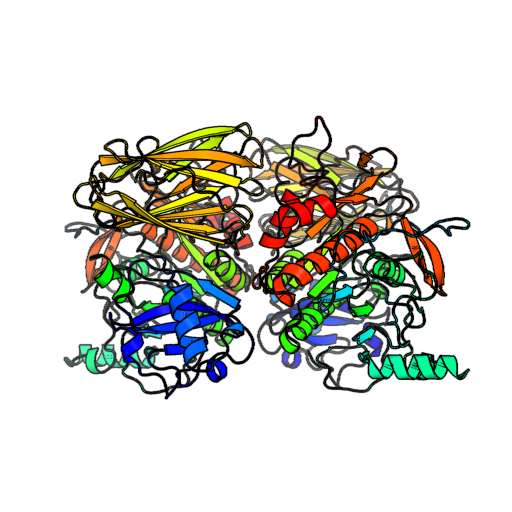 -12.453 1 97.31 486 PHE A C 1
ATOM 3821 O O . PHE A 1 486 ? -2.695 14.609 -12.219 1 97.31 486 PHE A O 1
ATOM 3828 N N . ARG A 1 487 ? -1.356 15.703 -13.617 1 92.56 487 ARG A N 1
ATOM 3829 C CA . ARG A 1 487 ? -2.297 15.656 -14.727 1 92.56 487 ARG A CA 1
ATOM 3830 C C . ARG A 1 487 ? -2.602 14.211 -15.125 1 92.56 487 ARG A C 1
ATOM 3832 O O . ARG A 1 487 ? -3.732 13.891 -15.5 1 92.56 487 ARG A O 1
ATOM 3839 N N . ASP A 1 488 ? -1.655 13.352 -15.023 1 89.12 488 ASP A N 1
ATOM 3840 C CA . ASP A 1 488 ? -1.787 12 -15.562 1 89.12 488 ASP A CA 1
ATOM 3841 C C . ASP A 1 488 ? -1.924 10.977 -14.438 1 89.12 488 ASP A C 1
ATOM 3843 O O . ASP A 1 488 ? -1.931 9.773 -14.688 1 89.12 488 ASP A O 1
ATOM 3847 N N . ASP A 1 489 ? -1.98 11.414 -13.266 1 91.56 489 ASP A N 1
ATOM 3848 C CA . ASP A 1 489 ? -2.092 10.547 -12.094 1 91.56 489 ASP A CA 1
ATOM 3849 C C . ASP A 1 489 ? -2.877 11.227 -10.977 1 91.56 489 ASP A C 1
ATOM 3851 O O . ASP A 1 489 ? -2.316 11.562 -9.93 1 91.56 489 ASP A O 1
ATOM 3855 N N . PHE A 1 490 ? -4.172 11.344 -11.172 1 93.62 490 PHE A N 1
ATOM 3856 C CA . PHE A 1 490 ? -4.961 12.102 -10.211 1 93.62 490 PHE A CA 1
ATOM 3857 C C . PHE A 1 490 ? -6.055 11.227 -9.602 1 93.62 490 PHE A C 1
ATOM 3859 O O . PHE A 1 490 ? -6.676 11.602 -8.609 1 93.62 490 PHE A O 1
ATOM 3866 N N . VAL A 1 491 ? -6.238 10.008 -10.18 1 89.62 491 VAL A N 1
ATOM 3867 C CA . VAL A 1 491 ? -7.328 9.172 -9.695 1 89.62 491 VAL A CA 1
ATOM 3868 C C . VAL A 1 491 ? -7.016 8.68 -8.281 1 89.62 491 VAL A C 1
ATOM 3870 O O . VAL A 1 491 ? -5.938 8.133 -8.031 1 89.62 491 VAL A O 1
ATOM 3873 N N . ASP A 1 492 ? -7.898 8.914 -7.367 1 89.69 492 ASP A N 1
ATOM 3874 C CA . ASP A 1 492 ? -7.859 8.438 -5.988 1 89.69 492 ASP A CA 1
ATOM 3875 C C . ASP A 1 492 ? -6.793 9.18 -5.184 1 89.69 492 ASP A C 1
ATOM 3877 O O . ASP A 1 492 ? -6.359 8.703 -4.133 1 89.69 492 ASP A O 1
ATOM 3881 N N . ARG A 1 493 ? -6.316 10.359 -5.73 1 95.5 493 ARG A N 1
ATOM 3882 C CA . ARG A 1 493 ? -5.363 11.172 -4.98 1 95.5 493 ARG A CA 1
ATOM 3883 C C . ARG A 1 493 ? -6.086 12.188 -4.102 1 95.5 493 ARG A C 1
ATOM 3885 O O . ARG A 1 493 ? -5.922 12.188 -2.881 1 95.5 493 ARG A O 1
ATOM 3892 N N . ILE A 1 494 ? -6.855 12.992 -4.715 1 97.56 494 ILE A N 1
ATOM 3893 C CA . ILE A 1 494 ? -7.738 13.906 -3.992 1 97.56 494 ILE A CA 1
ATOM 3894 C C . ILE A 1 494 ? -9.148 13.32 -3.924 1 97.56 494 ILE A C 1
ATOM 3896 O O . ILE A 1 494 ? -9.703 12.906 -4.945 1 97.56 494 ILE A O 1
ATOM 3900 N N . ASP A 1 495 ? -9.695 13.281 -2.742 1 97.12 495 ASP A N 1
ATOM 3901 C CA . ASP A 1 495 ? -10.953 12.562 -2.559 1 97.12 495 ASP A CA 1
ATOM 3902 C C . ASP A 1 495 ? -12.141 13.531 -2.527 1 97.12 495 ASP A C 1
ATOM 3904 O O . ASP A 1 495 ? -13.242 13.188 -2.967 1 97.12 495 ASP A O 1
ATOM 3908 N N . ILE A 1 496 ? -11.844 14.688 -1.981 1 94.88 496 ILE A N 1
ATOM 3909 C CA . ILE A 1 496 ? -12.969 15.586 -1.753 1 94.88 496 ILE A CA 1
ATOM 3910 C C . ILE A 1 496 ? -12.469 17.016 -1.62 1 94.88 496 ILE A C 1
ATOM 3912 O O . ILE A 1 496 ? -11.273 17.25 -1.41 1 94.88 496 ILE A O 1
ATOM 3916 N N . ALA A 1 497 ? -13.375 17.969 -1.849 1 94.62 497 ALA A N 1
ATOM 3917 C CA . ALA A 1 497 ? -13.094 19.375 -1.599 1 94.62 497 ALA A CA 1
ATOM 3918 C C . ALA A 1 497 ? -14.039 19.953 -0.545 1 94.62 497 ALA A C 1
ATOM 3920 O O . ALA A 1 497 ? -15.227 19.609 -0.513 1 94.62 497 ALA A O 1
ATOM 3921 N N . ALA A 1 498 ? -13.492 20.75 0.322 1 91.81 498 ALA A N 1
ATOM 3922 C CA . ALA A 1 498 ? -14.289 21.406 1.355 1 91.81 498 ALA A CA 1
ATOM 3923 C C . ALA A 1 498 ? -13.898 22.875 1.494 1 91.81 498 ALA A C 1
ATOM 3925 O O . ALA A 1 498 ? -12.797 23.266 1.107 1 91.81 498 ALA A O 1
ATOM 3926 N N . GLY A 1 499 ? -14.852 23.672 2.021 1 87.31 499 GLY A N 1
ATOM 3927 C CA . GLY A 1 499 ? -14.578 25.094 2.232 1 87.31 499 GLY A CA 1
ATOM 3928 C C . GLY A 1 499 ? -13.398 25.344 3.156 1 87.31 499 GLY A C 1
ATOM 3929 O O . GLY A 1 499 ? -13.312 24.75 4.234 1 87.31 499 GLY A O 1
ATOM 3930 N N . SER A 1 500 ? -12.461 26.188 2.701 1 89.94 500 SER A N 1
ATOM 3931 C CA . SER A 1 500 ? -11.211 26.344 3.445 1 89.94 500 SER A CA 1
ATOM 3932 C C . SER A 1 500 ? -10.805 27.812 3.516 1 89.94 500 SER A C 1
ATOM 3934 O O . SER A 1 500 ? -9.641 28.125 3.791 1 89.94 500 SER A O 1
ATOM 3936 N N . LYS A 1 501 ? -11.719 28.688 3.209 1 87.25 501 LYS A N 1
ATOM 3937 C CA . LYS A 1 501 ? -11.461 30.125 3.283 1 87.25 501 LYS A CA 1
ATOM 3938 C C . LYS A 1 501 ? -12.289 30.781 4.379 1 87.25 501 LYS A C 1
ATOM 3940 O O . LYS A 1 501 ? -13.508 30.578 4.449 1 87.25 501 LYS A O 1
ATOM 3945 N N . ASN A 1 502 ? -11.586 31.5 5.246 1 85.81 502 ASN A N 1
ATOM 3946 C CA . ASN A 1 502 ? -12.219 32.281 6.301 1 85.81 502 ASN A CA 1
ATOM 3947 C C . ASN A 1 502 ? -13.117 31.422 7.184 1 85.81 502 ASN A C 1
ATOM 3949 O O . ASN A 1 502 ? -14.273 31.781 7.43 1 85.81 502 ASN A O 1
ATOM 3953 N N . ALA A 1 503 ? -12.57 30.312 7.535 1 85.31 503 ALA A N 1
ATOM 3954 C CA . ALA A 1 503 ? -13.328 29.438 8.438 1 85.31 503 ALA A CA 1
ATOM 3955 C C . ALA A 1 503 ? -13.266 29.953 9.875 1 85.31 503 ALA A C 1
ATOM 3957 O O . ALA A 1 503 ? -12.227 30.438 10.328 1 85.31 503 ALA A O 1
ATOM 3958 N N . VAL A 1 504 ? -14.375 29.906 10.516 1 83.56 504 VAL A N 1
ATOM 3959 C CA . VAL A 1 504 ? -14.445 30.344 11.914 1 83.56 504 VAL A CA 1
ATOM 3960 C C . VAL A 1 504 ? -14.18 29.156 12.836 1 83.56 504 VAL A C 1
ATOM 3962 O O . VAL A 1 504 ? -14.797 28.094 12.68 1 83.56 504 VAL A O 1
ATOM 3965 N N . ALA A 1 505 ? -13.242 29.312 13.758 1 86.5 505 ALA A N 1
ATOM 3966 C CA . ALA A 1 505 ? -12.898 28.266 14.727 1 86.5 505 ALA A CA 1
ATOM 3967 C C . ALA A 1 505 ? -12.656 28.859 16.109 1 86.5 505 ALA A C 1
ATOM 3969 O O . ALA A 1 505 ? -12.328 30.047 16.234 1 86.5 505 ALA A O 1
ATOM 3970 N N . ILE A 1 506 ? -12.852 28.078 17.062 1 85.94 506 ILE A N 1
ATOM 3971 C CA . ILE A 1 506 ? -12.508 28.5 18.422 1 85.94 506 ILE A CA 1
ATOM 3972 C C . ILE A 1 506 ? -11.055 28.156 18.719 1 85.94 506 ILE A C 1
ATOM 3974 O O . ILE A 1 506 ? -10.617 27.016 18.484 1 85.94 506 ILE A O 1
ATOM 3978 N N . GLY A 1 507 ? -10.383 29.172 19.156 1 88.12 507 GLY A N 1
ATOM 3979 C CA . GLY A 1 507 ? -8.961 29 19.406 1 88.12 507 GLY A CA 1
ATOM 3980 C C . GLY A 1 507 ? -8.602 29.078 20.875 1 88.12 507 GLY A C 1
ATOM 3981 O O . GLY A 1 507 ? -9.359 28.625 21.734 1 88.12 507 GLY A O 1
ATOM 3982 N N . LEU A 1 508 ? -7.438 29.484 21.109 1 89.88 508 LEU A N 1
ATOM 3983 C CA . LEU A 1 508 ? -6.895 29.594 22.453 1 89.88 508 LEU A CA 1
ATOM 3984 C C . LEU A 1 508 ? -7.703 30.562 23.297 1 89.88 508 LEU A C 1
ATOM 3986 O O . LEU A 1 508 ? -8.164 31.594 22.781 1 89.88 508 LEU A O 1
ATOM 3990 N N . ASN A 1 509 ? -7.863 30.219 24.516 1 88.38 509 ASN A N 1
ATOM 3991 C CA . ASN A 1 509 ? -8.57 31.062 25.469 1 88.38 509 ASN A CA 1
ATOM 3992 C C . ASN A 1 509 ? -9.992 31.375 24.984 1 88.38 509 ASN A C 1
ATOM 3994 O O . ASN A 1 509 ? -10.469 32.5 25.156 1 88.38 509 ASN A O 1
ATOM 3998 N N . ASN A 1 510 ? -10.539 30.469 24.25 1 82.69 510 ASN A N 1
ATOM 3999 C CA . ASN A 1 510 ? -11.922 30.531 23.797 1 82.69 510 ASN A CA 1
ATOM 4000 C C . ASN A 1 510 ? -12.141 31.688 22.828 1 82.69 510 ASN A C 1
ATOM 4002 O O . ASN A 1 510 ? -13.258 32.188 22.703 1 82.69 510 ASN A O 1
ATOM 4006 N N . LYS A 1 511 ? -11.133 32.094 22.25 1 85.5 511 LYS A N 1
ATOM 4007 C CA . LYS A 1 511 ? -11.258 33.188 21.266 1 85.5 511 LYS A CA 1
ATOM 4008 C C . LYS A 1 511 ? -11.688 32.625 19.906 1 85.5 511 LYS A C 1
ATOM 4010 O O . LYS A 1 511 ? -11.266 31.547 19.5 1 85.5 511 LYS A O 1
ATOM 4015 N N . ILE A 1 512 ? -12.469 33.406 19.266 1 84.5 512 ILE A N 1
ATOM 4016 C CA . ILE A 1 512 ? -12.906 33.031 17.922 1 84.5 512 ILE A CA 1
ATOM 4017 C C . ILE A 1 512 ? -11.883 33.531 16.906 1 84.5 512 ILE A C 1
ATOM 4019 O O . ILE A 1 512 ? -11.492 34.719 16.922 1 84.5 512 ILE A O 1
ATOM 4023 N N . ASN A 1 513 ? -11.406 32.625 16.078 1 87 513 ASN A N 1
ATOM 4024 C CA . ASN A 1 513 ? -10.422 32.969 15.047 1 87 513 ASN A CA 1
ATOM 4025 C C . ASN A 1 513 ? -10.922 32.625 13.648 1 87 513 ASN A C 1
ATOM 4027 O O . ASN A 1 513 ? -11.812 31.766 13.5 1 87 513 ASN A O 1
ATOM 4031 N N . ILE A 1 514 ? -10.453 33.344 12.648 1 87.62 514 ILE A N 1
ATOM 4032 C CA . ILE A 1 514 ? -10.641 33.031 11.234 1 87.62 514 ILE A CA 1
ATOM 4033 C C . ILE A 1 514 ? -9.406 32.312 10.703 1 87.62 514 ILE A C 1
ATOM 4035 O O . ILE A 1 514 ? -8.289 32.812 10.805 1 87.62 514 ILE A O 1
ATOM 4039 N N . ILE A 1 515 ? -9.664 31.141 10.227 1 88.5 515 ILE A N 1
ATOM 4040 C CA . ILE A 1 515 ? -8.555 30.297 9.805 1 88.5 515 ILE A CA 1
ATOM 4041 C C . ILE A 1 515 ? -8.664 30 8.312 1 88.5 515 ILE A C 1
ATOM 4043 O O . ILE A 1 515 ? -9.766 29.797 7.789 1 88.5 515 ILE A O 1
ATOM 4047 N N . ASN A 1 516 ? -7.512 30.047 7.613 1 90.38 516 ASN A N 1
ATOM 4048 C CA . ASN A 1 516 ? -7.379 29.672 6.211 1 90.38 516 ASN A CA 1
ATOM 4049 C C . ASN A 1 516 ? -6.363 28.547 6.023 1 90.38 516 ASN A C 1
ATOM 4051 O O . ASN A 1 516 ? -5.41 28.438 6.797 1 90.38 516 ASN A O 1
ATOM 4055 N N . GLY A 1 517 ? -6.594 27.688 4.984 1 93.88 517 GLY A N 1
ATOM 4056 C CA . GLY A 1 517 ? -5.688 26.594 4.676 1 93.88 517 GLY A CA 1
ATOM 4057 C C . GLY A 1 517 ? -6.406 25.281 4.422 1 93.88 517 GLY A C 1
ATOM 4058 O O . GLY A 1 517 ? -7.547 25.094 4.852 1 93.88 517 GLY A O 1
ATOM 4059 N N . THR A 1 518 ? -5.656 24.391 3.785 1 95.62 518 THR A N 1
ATOM 4060 C CA . THR A 1 518 ? -6.281 23.125 3.453 1 95.62 518 THR A CA 1
ATOM 4061 C C . THR A 1 518 ? -6.469 22.266 4.707 1 95.62 518 THR A C 1
ATOM 4063 O O . THR A 1 518 ? -7.191 21.266 4.684 1 95.62 518 THR A O 1
ATOM 4066 N N . SER A 1 519 ? -5.852 22.734 5.832 1 97.31 519 SER A N 1
ATOM 4067 C CA . SER A 1 519 ? -6.109 22.062 7.098 1 97.31 519 SER A CA 1
ATOM 4068 C C . SER A 1 519 ? -7.582 22.141 7.48 1 97.31 519 SER A C 1
ATOM 4070 O O . SER A 1 519 ? -8.125 21.219 8.102 1 97.31 519 SER A O 1
ATOM 4072 N N . VAL A 1 520 ? -8.242 23.25 7.117 1 93.88 520 VAL A N 1
ATOM 4073 C CA . VAL A 1 520 ? -9.664 23.406 7.387 1 93.88 520 VAL A CA 1
ATOM 4074 C C . VAL A 1 520 ? -10.445 22.312 6.652 1 93.88 520 VAL A C 1
ATOM 4076 O O . VAL A 1 520 ? -11.305 21.656 7.242 1 93.88 520 VAL A O 1
ATOM 4079 N N . ALA A 1 521 ? -10.117 22.188 5.352 1 94.69 521 ALA A N 1
ATOM 4080 C CA . ALA A 1 521 ? -10.766 21.141 4.566 1 94.69 521 ALA A CA 1
ATOM 4081 C C . ALA A 1 521 ? -10.516 19.766 5.184 1 94.69 521 ALA A C 1
ATOM 4083 O O . ALA A 1 521 ? -11.43 18.938 5.246 1 94.69 521 ALA A O 1
ATOM 4084 N N . ALA A 1 522 ? -9.305 19.547 5.617 1 97.31 522 ALA A N 1
ATOM 4085 C CA . ALA A 1 522 ? -8.953 18.281 6.238 1 97.31 522 ALA A CA 1
ATOM 4086 C C . ALA A 1 522 ? -9.766 18.047 7.508 1 97.31 522 ALA A C 1
ATOM 4088 O O . ALA A 1 522 ? -10.234 16.922 7.754 1 97.31 522 ALA A O 1
ATOM 4089 N N . ALA A 1 523 ? -9.922 19.062 8.32 1 96.25 523 ALA A N 1
ATOM 4090 C CA . ALA A 1 523 ? -10.695 18.938 9.555 1 96.25 523 ALA A CA 1
ATOM 4091 C C . ALA A 1 523 ? -12.148 18.594 9.258 1 96.25 523 ALA A C 1
ATOM 4093 O O . ALA A 1 523 ? -12.75 17.75 9.93 1 96.25 523 ALA A O 1
ATOM 4094 N N . MET A 1 524 ? -12.695 19.219 8.258 1 93.06 524 MET A N 1
ATOM 4095 C CA . MET A 1 524 ? -14.07 18.922 7.855 1 93.06 524 MET A CA 1
ATOM 4096 C C . MET A 1 524 ? -14.195 17.484 7.379 1 93.06 524 MET A C 1
ATOM 4098 O O . MET A 1 524 ? -15.141 16.781 7.742 1 93.06 524 MET A O 1
ATOM 4102 N N . ALA A 1 525 ? -13.25 17.094 6.59 1 95.44 525 ALA A N 1
ATOM 4103 C CA . ALA A 1 525 ? -13.25 15.719 6.102 1 95.44 525 ALA A CA 1
ATOM 4104 C C . ALA A 1 525 ? -13.102 14.727 7.254 1 95.44 525 ALA A C 1
ATOM 4106 O O . ALA A 1 525 ? -13.727 13.664 7.246 1 95.44 525 ALA A O 1
ATOM 4107 N N . ALA A 1 526 ? -12.258 15.07 8.211 1 97.44 526 ALA A N 1
ATOM 4108 C CA . ALA A 1 526 ? -12.078 14.211 9.367 1 97.44 526 ALA A CA 1
ATOM 4109 C C . ALA A 1 526 ? -13.383 14.047 10.148 1 97.44 526 ALA A C 1
ATOM 4111 O O . ALA A 1 526 ? -13.734 12.945 10.562 1 97.44 526 ALA A O 1
ATOM 4112 N N . GLY A 1 527 ? -14.062 15.164 10.367 1 95.5 527 GLY A N 1
ATOM 4113 C CA . GLY A 1 527 ? -15.367 15.086 11 1 95.5 527 GLY A CA 1
ATOM 4114 C C . GLY A 1 527 ? -16.344 14.203 10.242 1 95.5 527 GLY A C 1
ATOM 4115 O O . GLY A 1 527 ? -17.078 13.422 10.852 1 95.5 527 GLY A O 1
ATOM 4116 N N . THR A 1 528 ? -16.328 14.336 8.945 1 93.62 528 THR A N 1
ATOM 4117 C CA . THR A 1 528 ? -17.188 13.523 8.094 1 93.62 528 THR A CA 1
ATOM 4118 C C . THR A 1 528 ? -16.859 12.047 8.234 1 93.62 528 THR A C 1
ATOM 4120 O O . THR A 1 528 ? -17.75 11.211 8.344 1 93.62 528 THR A O 1
ATOM 4123 N N . CYS A 1 529 ? -15.578 11.734 8.25 1 96.62 529 CYS A N 1
ATOM 4124 C CA . CYS A 1 529 ? -15.148 10.352 8.43 1 96.62 529 CYS A CA 1
ATOM 4125 C C . CYS A 1 529 ? -15.617 9.812 9.781 1 96.62 529 CYS A C 1
ATOM 4127 O O . CYS A 1 529 ? -15.969 8.633 9.891 1 96.62 529 CYS A O 1
ATOM 4129 N N . ALA A 1 530 ? -15.586 10.68 10.766 1 96.62 530 ALA A N 1
ATOM 4130 C CA . ALA A 1 530 ? -16.047 10.258 12.086 1 96.62 530 ALA A CA 1
ATOM 4131 C C . ALA A 1 530 ? -17.516 9.875 12.055 1 96.62 530 ALA A C 1
ATOM 4133 O O . ALA A 1 530 ? -17.922 8.891 12.68 1 96.62 530 ALA A O 1
ATOM 4134 N N . LEU A 1 531 ? -18.344 10.656 11.352 1 94.44 531 LEU A N 1
ATOM 4135 C CA . LEU A 1 531 ? -19.766 10.328 11.219 1 94.44 531 LEU A CA 1
ATOM 4136 C C . LEU A 1 531 ? -19.938 9.008 10.477 1 94.44 531 LEU A C 1
ATOM 4138 O O . LEU A 1 531 ? -20.766 8.18 10.867 1 94.44 531 LEU A O 1
ATOM 4142 N N . LEU A 1 532 ? -19.172 8.812 9.438 1 93.88 532 LEU A N 1
ATOM 4143 C CA . LEU A 1 532 ? -19.266 7.57 8.672 1 93.88 532 LEU A CA 1
ATOM 4144 C C . LEU A 1 532 ? -18.859 6.375 9.531 1 93.88 532 LEU A C 1
ATOM 4146 O O . LEU A 1 532 ? -19.5 5.316 9.453 1 93.88 532 LEU A O 1
ATOM 4150 N N . MET A 1 533 ? -17.859 6.559 10.328 1 95.81 533 MET A N 1
ATOM 4151 C CA . MET A 1 533 ? -17.422 5.473 11.203 1 95.81 533 MET A CA 1
ATOM 4152 C C . MET A 1 533 ? -18.469 5.164 12.258 1 95.81 533 MET A C 1
ATOM 4154 O O . MET A 1 533 ? -18.641 4.008 12.648 1 95.81 533 MET A O 1
ATOM 4158 N N . GLU A 1 534 ? -19.078 6.234 12.789 1 94.81 534 GLU A N 1
ATOM 4159 C CA . GLU A 1 534 ? -20.203 5.984 13.695 1 94.81 534 GLU A CA 1
ATOM 4160 C C . GLU A 1 534 ? -21.281 5.148 13.023 1 94.81 534 GLU A C 1
ATOM 4162 O O . GLU A 1 534 ? -21.734 4.148 13.586 1 94.81 534 GLU A O 1
ATOM 4167 N N . TRP A 1 535 ? -21.641 5.52 11.852 1 92.25 535 TRP A N 1
ATOM 4168 C CA . TRP A 1 535 ? -22.688 4.824 11.109 1 92.25 535 TRP A CA 1
ATOM 4169 C C . TRP A 1 535 ? -22.281 3.391 10.797 1 92.25 535 TRP A C 1
ATOM 4171 O O . TRP A 1 535 ? -23.047 2.455 11.008 1 92.25 535 TRP A O 1
ATOM 4181 N N . GLY A 1 536 ? -21.125 3.256 10.336 1 91 536 GLY A N 1
ATOM 4182 C CA . GLY A 1 536 ? -20.672 1.96 9.859 1 91 536 GLY A CA 1
ATOM 4183 C C . GLY A 1 536 ? -20.266 1.02 10.977 1 91 536 GLY A C 1
ATOM 4184 O O . GLY A 1 536 ? -20.859 -0.048 11.141 1 91 536 GLY A O 1
ATOM 4185 N N . ILE A 1 537 ? -19.344 1.401 11.742 1 90.69 537 ILE A N 1
ATOM 4186 C CA . ILE A 1 537 ? -18.719 0.501 12.703 1 90.69 537 ILE A CA 1
ATOM 4187 C C . ILE A 1 537 ? -19.5 0.526 14.016 1 90.69 537 ILE A C 1
ATOM 4189 O O . ILE A 1 537 ? -19.938 -0.517 14.5 1 90.69 537 ILE A O 1
ATOM 4193 N N . VAL A 1 538 ? -19.719 1.704 14.555 1 92.25 538 VAL A N 1
ATOM 4194 C CA . VAL A 1 538 ? -20.328 1.805 15.875 1 92.25 538 VAL A CA 1
ATOM 4195 C C . VAL A 1 538 ? -21.766 1.301 15.812 1 92.25 538 VAL A C 1
ATOM 4197 O O . VAL A 1 538 ? -22.188 0.508 16.656 1 92.25 538 VAL A O 1
ATOM 4200 N N . ARG A 1 539 ? -22.469 1.732 14.797 1 91.5 539 ARG A N 1
ATOM 4201 C CA . ARG A 1 539 ? -23.859 1.326 14.664 1 91.5 539 ARG A CA 1
ATOM 4202 C C . ARG A 1 539 ? -23.984 0.05 13.836 1 91.5 539 ARG A C 1
ATOM 4204 O O . ARG A 1 539 ? -25.094 -0.386 13.516 1 91.5 539 ARG A O 1
ATOM 4211 N N . ARG A 1 540 ? -22.938 -0.503 13.297 1 85.75 540 ARG A N 1
ATOM 4212 C CA . ARG A 1 540 ? -22.797 -1.842 12.727 1 85.75 540 ARG A CA 1
ATOM 4213 C C . ARG A 1 540 ? -23.484 -1.928 11.367 1 85.75 540 ARG A C 1
ATOM 4215 O O . ARG A 1 540 ? -23.875 -3.012 10.93 1 85.75 540 ARG A O 1
ATOM 4222 N N . ASN A 1 541 ? -23.703 -0.713 10.719 1 85.62 541 ASN A N 1
ATOM 4223 C CA . ASN A 1 541 ? -24.25 -0.748 9.375 1 85.62 541 ASN A CA 1
ATOM 4224 C C . ASN A 1 541 ? -23.234 -1.254 8.359 1 85.62 541 ASN A C 1
ATOM 4226 O O . ASN A 1 541 ? -23.609 -1.763 7.301 1 85.62 541 ASN A O 1
ATOM 4230 N N . TYR A 1 542 ? -21.953 -1.084 8.68 1 86 542 TYR A N 1
ATOM 4231 C CA . TYR A 1 542 ? -20.828 -1.489 7.844 1 86 542 TYR A CA 1
ATOM 4232 C C . TYR A 1 542 ? -19.578 -1.714 8.688 1 86 542 TYR A C 1
ATOM 4234 O O . TYR A 1 542 ? -18.594 -0.959 8.586 1 86 542 TYR A O 1
ATOM 4242 N N . PRO A 1 543 ? -19.547 -2.758 9.43 1 81.62 543 PRO A N 1
ATOM 4243 C CA . PRO A 1 543 ? -18.562 -2.955 10.484 1 81.62 543 PRO A CA 1
ATOM 4244 C C . PRO A 1 543 ? -17.141 -3.1 9.945 1 81.62 543 PRO A C 1
ATOM 4246 O O . PRO A 1 543 ? -16.172 -2.994 10.703 1 81.62 543 PRO A O 1
ATOM 4249 N N . TYR A 1 544 ? -16.969 -3.26 8.617 1 79.38 544 TYR A N 1
ATOM 4250 C CA . TYR A 1 544 ? -15.641 -3.457 8.047 1 79.38 544 TYR A CA 1
ATOM 4251 C C . TYR A 1 544 ? -15.227 -2.256 7.207 1 79.38 544 TYR A C 1
ATOM 4253 O O . TYR A 1 544 ? -14.562 -2.408 6.18 1 79.38 544 TYR A O 1
ATOM 4261 N N . MET A 1 545 ? -15.602 -1.192 7.691 1 86.88 545 MET A N 1
ATOM 4262 C CA . MET A 1 545 ? -15.328 0.039 6.953 1 86.88 545 MET A CA 1
ATOM 4263 C C . MET A 1 545 ? -13.828 0.282 6.828 1 86.88 545 MET A C 1
ATOM 4265 O O . MET A 1 545 ? -13.117 0.309 7.832 1 86.88 545 MET A O 1
ATOM 4269 N N . SER A 1 546 ? -13.344 0.267 5.621 1 86.81 546 SER A N 1
ATOM 4270 C CA . SER A 1 546 ? -11.953 0.542 5.285 1 86.81 546 SER A CA 1
ATOM 4271 C C . SER A 1 546 ? -11.789 1.941 4.699 1 86.81 546 SER A C 1
ATOM 4273 O O . SER A 1 546 ? -12.781 2.623 4.426 1 86.81 546 SER A O 1
ATOM 4275 N N . THR A 1 547 ? -10.5 2.359 4.551 1 92.25 547 THR A N 1
ATOM 4276 C CA . THR A 1 547 ? -10.211 3.631 3.893 1 92.25 547 THR A CA 1
ATOM 4277 C C . THR A 1 547 ? -10.867 3.686 2.514 1 92.25 547 THR A C 1
ATOM 4279 O O . THR A 1 547 ? -11.469 4.695 2.145 1 92.25 547 THR A O 1
ATOM 4282 N N . GLN A 1 548 ? -10.883 2.596 1.818 1 89.56 548 GLN A N 1
ATOM 4283 C CA . GLN A 1 548 ? -11.406 2.564 0.458 1 89.56 548 GLN A CA 1
ATOM 4284 C C . GLN A 1 548 ? -12.93 2.691 0.454 1 89.56 548 GLN A C 1
ATOM 4286 O O . GLN A 1 548 ? -13.5 3.348 -0.419 1 89.56 548 GLN A O 1
ATOM 4291 N N . SER A 1 549 ? -13.594 1.992 1.402 1 90.38 549 SER A N 1
ATOM 4292 C CA . SER A 1 549 ? -15.047 2.123 1.479 1 90.38 549 SER A CA 1
ATOM 4293 C C . SER A 1 549 ? -15.453 3.545 1.853 1 90.38 549 SER A C 1
ATOM 4295 O O . SER A 1 549 ? -16.438 4.074 1.329 1 90.38 549 SER A O 1
ATOM 4297 N N . ILE A 1 550 ? -14.703 4.145 2.768 1 93.19 550 ILE A N 1
ATOM 4298 C CA . ILE A 1 550 ? -14.992 5.523 3.145 1 93.19 550 ILE A CA 1
ATOM 4299 C C . ILE A 1 550 ? -14.836 6.434 1.928 1 93.19 550 ILE A C 1
ATOM 4301 O O . ILE A 1 550 ? -15.68 7.309 1.688 1 93.19 550 ILE A O 1
ATOM 4305 N N . LYS A 1 551 ? -13.75 6.227 1.174 1 94.06 551 LYS A N 1
ATOM 4306 C CA . LYS A 1 551 ? -13.547 6.992 -0.054 1 94.06 551 LYS A CA 1
ATOM 4307 C C . LYS A 1 551 ? -14.742 6.852 -0.993 1 94.06 551 LYS A C 1
ATOM 4309 O O . LYS A 1 551 ? -15.188 7.832 -1.598 1 94.06 551 LYS A O 1
ATOM 4314 N N . THR A 1 552 ? -15.258 5.676 -1.087 1 91.06 552 THR A N 1
ATOM 4315 C CA . THR A 1 552 ? -16.375 5.402 -1.978 1 91.06 552 THR A CA 1
ATOM 4316 C C . THR A 1 552 ? -17.625 6.141 -1.512 1 91.06 552 THR A C 1
ATOM 4318 O O . THR A 1 552 ? -18.328 6.777 -2.314 1 91.06 552 THR A O 1
ATOM 4321 N N . PHE A 1 553 ? -17.922 6.02 -0.206 1 89.94 553 PHE A N 1
ATOM 4322 C CA . PHE A 1 553 ? -19.094 6.695 0.332 1 89.94 553 PHE A CA 1
ATOM 4323 C C . PHE A 1 553 ? -18.984 8.203 0.138 1 89.94 553 PHE A C 1
ATOM 4325 O O . PHE A 1 553 ? -19.969 8.859 -0.201 1 89.94 553 PHE A O 1
ATOM 4332 N N . ILE A 1 554 ? -17.797 8.734 0.35 1 91.38 554 ILE A N 1
ATOM 4333 C CA . ILE A 1 554 ? -17.562 10.164 0.172 1 91.38 554 ILE A CA 1
ATOM 4334 C C . ILE A 1 554 ? -17.75 10.539 -1.299 1 91.38 554 ILE A C 1
ATOM 4336 O O . ILE A 1 554 ? -18.469 11.484 -1.621 1 91.38 554 ILE A O 1
ATOM 4340 N N . ALA A 1 555 ? -17.141 9.805 -2.166 1 90.62 555 ALA A N 1
ATOM 4341 C CA . ALA A 1 555 ? -17.172 10.102 -3.598 1 90.62 555 ALA A CA 1
ATOM 4342 C C . ALA A 1 555 ? -18.609 10.086 -4.129 1 90.62 555 ALA A C 1
ATOM 4344 O O . ALA A 1 555 ? -18.953 10.852 -5.027 1 90.62 555 ALA A O 1
ATOM 4345 N N . ARG A 1 556 ? -19.453 9.266 -3.576 1 87.88 556 ARG A N 1
ATOM 4346 C CA . ARG A 1 556 ? -20.828 9.109 -4.039 1 87.88 556 ARG A CA 1
ATOM 4347 C C . ARG A 1 556 ? -21.688 10.273 -3.59 1 87.88 556 ARG A C 1
ATOM 4349 O O . ARG A 1 556 ? -22.734 10.547 -4.184 1 87.88 556 ARG A O 1
ATOM 4356 N N . GLY A 1 557 ? -21.25 10.938 -2.58 1 85.56 557 GLY A N 1
ATOM 4357 C CA . GLY A 1 557 ? -22.109 11.969 -2.006 1 85.56 557 GLY A CA 1
ATOM 4358 C C . GLY A 1 557 ? -21.594 13.375 -2.248 1 85.56 557 GLY A C 1
ATOM 4359 O O . GLY A 1 557 ? -21.984 14.32 -1.566 1 85.56 557 GLY A O 1
ATOM 4360 N N . THR A 1 558 ? -20.734 13.516 -3.197 1 88.25 558 THR A N 1
ATOM 4361 C CA . THR A 1 558 ? -20.156 14.836 -3.441 1 88.25 558 THR A CA 1
ATOM 4362 C C . THR A 1 558 ? -21.047 15.648 -4.375 1 88.25 558 THR A C 1
ATOM 4364 O O . THR A 1 558 ? -21.766 15.078 -5.207 1 88.25 558 THR A O 1
ATOM 4367 N N . GLN A 1 559 ? -21.047 16.906 -4.125 1 87.31 559 GLN A N 1
ATOM 4368 C CA . GLN A 1 559 ? -21.625 17.844 -5.082 1 87.31 559 GLN A CA 1
ATOM 4369 C C . GLN A 1 559 ? -20.641 18.172 -6.195 1 87.31 559 GLN A C 1
ATOM 4371 O O . GLN A 1 559 ? -19.438 18.375 -5.941 1 87.31 559 GLN A O 1
ATOM 4376 N N . LYS A 1 560 ? -21.203 18.172 -7.395 1 88.81 560 LYS A N 1
ATOM 4377 C CA . LYS A 1 560 ? -20.344 18.406 -8.547 1 88.81 560 LYS A CA 1
ATOM 4378 C C . LYS A 1 560 ? -20.656 19.75 -9.203 1 88.81 560 LYS A C 1
ATOM 4380 O O . LYS A 1 560 ? -21.828 20.141 -9.281 1 88.81 560 LYS A O 1
ATOM 4385 N N . ARG A 1 561 ? -19.609 20.438 -9.594 1 85.81 561 ARG A N 1
ATOM 4386 C CA . ARG A 1 561 ? -19.797 21.672 -10.352 1 85.81 561 ARG A CA 1
ATOM 4387 C C . ARG A 1 561 ? -20.156 21.375 -11.805 1 85.81 561 ARG A C 1
ATOM 4389 O O . ARG A 1 561 ? -19.578 20.469 -12.414 1 85.81 561 ARG A O 1
ATOM 4396 N N . LYS A 1 562 ? -21.047 22.203 -12.281 1 82.69 562 LYS A N 1
ATOM 4397 C CA . LYS A 1 562 ? -21.438 22.016 -13.68 1 82.69 562 LYS A CA 1
ATOM 4398 C C . LYS A 1 562 ? -20.266 22.312 -14.617 1 82.69 562 LYS A C 1
ATOM 4400 O O . LYS A 1 562 ? -19.531 23.281 -14.422 1 82.69 562 LYS A O 1
ATOM 4405 N N . GLY A 1 563 ? -20.062 21.516 -15.562 1 81.56 563 GLY A N 1
ATOM 4406 C CA . GLY A 1 563 ? -19.031 21.734 -16.562 1 81.56 563 GLY A CA 1
ATOM 4407 C C . GLY A 1 563 ? -17.734 21 -16.266 1 81.56 563 GLY A C 1
ATOM 4408 O O . GLY A 1 563 ? -16.922 20.766 -17.172 1 81.56 563 GLY A O 1
ATOM 4409 N N . ASP A 1 564 ? -17.547 20.672 -15.055 1 87.31 564 ASP A N 1
ATOM 4410 C CA . ASP A 1 564 ? -16.328 19.969 -14.688 1 87.31 564 ASP A CA 1
ATOM 4411 C C . ASP A 1 564 ? -16.484 18.469 -14.875 1 87.31 564 ASP A C 1
ATOM 4413 O O . ASP A 1 564 ? -17.594 17.938 -14.805 1 87.31 564 ASP A O 1
ATOM 4417 N N . ILE A 1 565 ? -15.406 17.797 -15.219 1 88.31 565 ILE A N 1
ATOM 4418 C CA . ILE A 1 565 ? -15.359 16.344 -15.32 1 88.31 565 ILE A CA 1
ATOM 4419 C C . ILE A 1 565 ? -14.742 15.766 -14.055 1 88.31 565 ILE A C 1
ATOM 4421 O O . ILE A 1 565 ? -13.75 16.281 -13.547 1 88.31 565 ILE A O 1
ATOM 4425 N N . TYR A 1 566 ? -15.398 14.742 -13.57 1 91.12 566 TYR A N 1
ATOM 4426 C CA . TYR A 1 566 ? -14.93 14.117 -12.336 1 91.12 566 TYR A CA 1
ATOM 4427 C C . TYR A 1 566 ? -14.625 12.641 -12.555 1 91.12 566 TYR A C 1
ATOM 4429 O O . TYR A 1 566 ? -15.281 11.984 -13.375 1 91.12 566 TYR A O 1
ATOM 4437 N N . PRO A 1 567 ? -13.656 12.086 -11.727 1 92.38 567 PRO A N 1
ATOM 4438 C CA . PRO A 1 567 ? -12.75 12.836 -10.859 1 92.38 567 PRO A CA 1
ATOM 4439 C C . PRO A 1 567 ? -11.742 13.68 -11.633 1 92.38 567 PRO A C 1
ATOM 4441 O O . PRO A 1 567 ? -11.578 13.492 -12.844 1 92.38 567 PRO A O 1
ATOM 4444 N N . ASN A 1 568 ? -11.164 14.672 -10.977 1 93.69 568 ASN A N 1
ATOM 4445 C CA . ASN A 1 568 ? -10.102 15.453 -11.602 1 93.69 568 ASN A CA 1
ATOM 4446 C C . ASN A 1 568 ? -9.016 15.828 -10.594 1 93.69 568 ASN A C 1
ATOM 4448 O O . ASN A 1 568 ? -9.125 15.5 -9.406 1 93.69 568 ASN A O 1
ATOM 4452 N N . ALA A 1 569 ? -7.961 16.531 -10.984 1 96.5 569 ALA A N 1
ATOM 4453 C CA . ALA A 1 569 ? -6.727 16.719 -10.227 1 96.5 569 ALA A CA 1
ATOM 4454 C C . ALA A 1 569 ? -6.895 17.828 -9.188 1 96.5 569 ALA A C 1
ATOM 4456 O O . ALA A 1 569 ? -6.066 17.969 -8.289 1 96.5 569 ALA A O 1
ATOM 4457 N N . GLN A 1 570 ? -7.961 18.594 -9.227 1 95.38 570 GLN A N 1
ATOM 4458 C CA . GLN A 1 570 ? -8.117 19.766 -8.359 1 95.38 570 GLN A CA 1
ATOM 4459 C C . GLN A 1 570 ? -9.188 19.516 -7.301 1 95.38 570 GLN A C 1
ATOM 4461 O O . GLN A 1 570 ? -8.969 19.781 -6.117 1 95.38 570 GLN A O 1
ATOM 4466 N N . TRP A 1 571 ? -10.273 18.812 -7.773 1 94.12 571 TRP A N 1
ATOM 4467 C CA . TRP A 1 571 ? -11.453 18.703 -6.914 1 94.12 571 TRP A CA 1
ATOM 4468 C C . TRP A 1 571 ? -11.594 17.281 -6.379 1 94.12 571 TRP A C 1
ATOM 4470 O O . TRP A 1 571 ? -12.391 17.031 -5.469 1 94.12 571 TRP A O 1
ATOM 4480 N N . GLY A 1 572 ? -10.789 16.375 -6.934 1 95.94 572 GLY A N 1
ATOM 4481 C CA . GLY A 1 572 ? -11.078 14.977 -6.66 1 95.94 572 GLY A CA 1
ATOM 4482 C C . GLY A 1 572 ? -12.438 14.539 -7.176 1 95.94 572 GLY A C 1
ATOM 4483 O O . GLY A 1 572 ? -12.75 14.734 -8.352 1 95.94 572 GLY A O 1
ATOM 4484 N N . TYR A 1 573 ? -13.266 14.07 -6.312 1 94.06 573 TYR A N 1
ATOM 4485 C CA . TYR A 1 573 ? -14.555 13.547 -6.75 1 94.06 573 TYR A CA 1
ATOM 4486 C C . TYR A 1 573 ? -15.656 14.578 -6.566 1 94.06 573 TYR A C 1
ATOM 4488 O O . TYR A 1 573 ? -16.828 14.32 -6.875 1 94.06 573 TYR A O 1
ATOM 4496 N N . GLY A 1 574 ? -15.32 15.789 -6 1 93.19 574 GLY A N 1
ATOM 4497 C CA . GLY A 1 574 ? -16.297 16.859 -5.906 1 93.19 574 GLY A CA 1
ATOM 4498 C C . GLY A 1 574 ? -16.297 17.547 -4.555 1 93.19 574 GLY A C 1
ATOM 4499 O O . GLY A 1 574 ? -15.352 17.422 -3.781 1 93.19 574 GLY A O 1
ATOM 4500 N N . ILE A 1 575 ? -17.391 18.297 -4.293 1 92.19 575 ILE A N 1
ATOM 4501 C CA . ILE A 1 575 ? -17.5 19.125 -3.104 1 92.19 575 ILE A CA 1
ATOM 4502 C C . ILE A 1 575 ? -18.188 18.359 -1.989 1 92.19 575 ILE A C 1
ATOM 4504 O O . ILE A 1 575 ? -19.203 17.703 -2.223 1 92.19 575 ILE A O 1
ATOM 4508 N N . LEU A 1 576 ? -17.625 18.438 -0.834 1 90.31 576 LEU A N 1
ATOM 4509 C CA . LEU A 1 576 ? -18.172 17.766 0.34 1 90.31 576 LEU A CA 1
ATOM 4510 C C . LEU A 1 576 ? -19.609 18.203 0.597 1 90.31 576 LEU A C 1
ATOM 4512 O O . LEU A 1 576 ? -19.891 19.406 0.66 1 90.31 576 LEU A O 1
ATOM 4516 N N . ASN A 1 577 ? -20.469 17.297 0.68 1 86.56 577 ASN A N 1
ATOM 4517 C CA . ASN A 1 577 ? -21.875 17.5 1.037 1 86.56 577 ASN A CA 1
ATOM 4518 C C . ASN A 1 577 ? -22.375 16.406 1.979 1 86.56 577 ASN A C 1
ATOM 4520 O O . ASN A 1 577 ? -22.703 15.297 1.54 1 86.56 577 ASN A O 1
ATOM 4524 N N . LEU A 1 578 ? -22.531 16.75 3.221 1 82.69 578 LEU A N 1
ATOM 4525 C CA . LEU A 1 578 ? -22.875 15.781 4.254 1 82.69 578 LEU A CA 1
ATOM 4526 C C . LEU A 1 578 ? -24.219 15.133 3.971 1 82.69 578 LEU A C 1
ATOM 4528 O O . LEU A 1 578 ? -24.391 13.93 4.145 1 82.69 578 LEU A O 1
ATOM 4532 N N . TYR A 1 579 ? -25.172 15.938 3.545 1 79.81 579 TYR A N 1
ATOM 4533 C CA . TYR A 1 579 ? -26.516 15.43 3.277 1 79.81 579 TYR A CA 1
ATOM 4534 C C . TYR A 1 579 ? -26.484 14.383 2.166 1 79.81 579 TYR A C 1
ATOM 4536 O O . TYR A 1 579 ? -27.078 13.312 2.297 1 79.81 579 TYR A O 1
ATOM 4544 N N . ASP A 1 580 ? -25.812 14.719 1.134 1 81.44 580 ASP A N 1
ATOM 4545 C CA . ASP A 1 580 ? -25.781 13.805 -0.007 1 81.44 580 ASP A CA 1
ATOM 4546 C C . ASP A 1 580 ? -25.047 12.508 0.35 1 81.44 580 ASP A C 1
ATOM 4548 O O . ASP A 1 580 ? -25.422 11.438 -0.126 1 81.44 580 ASP A O 1
ATOM 4552 N N . ILE A 1 581 ? -24.016 12.586 1.162 1 80.88 581 ILE A N 1
ATOM 4553 C CA . ILE A 1 581 ? -23.25 11.406 1.555 1 80.88 581 ILE A CA 1
ATOM 4554 C C . ILE A 1 581 ? -24.141 10.461 2.354 1 80.88 581 ILE A C 1
ATOM 4556 O O . ILE A 1 581 ? -24.172 9.25 2.094 1 80.88 581 ILE A O 1
ATOM 4560 N N . PHE A 1 582 ? -24.969 10.992 3.203 1 81.94 582 PHE A N 1
ATOM 4561 C CA . PHE A 1 582 ? -25.703 10.117 4.113 1 81.94 582 PHE A CA 1
ATOM 4562 C C . PHE A 1 582 ? -27.109 9.836 3.578 1 81.94 582 PHE A C 1
ATOM 4564 O O . PHE A 1 582 ? -27.766 8.883 4.012 1 81.94 582 PHE A O 1
ATOM 4571 N N . SER A 1 583 ? -27.578 10.609 2.623 1 74.19 583 SER A N 1
ATOM 4572 C CA . SER A 1 583 ? -28.797 10.227 1.907 1 74.19 583 SER A CA 1
ATOM 4573 C C . SER A 1 583 ? -28.531 9.047 0.972 1 74.19 583 SER A C 1
ATOM 4575 O O . SER A 1 583 ? -29.438 8.258 0.697 1 74.19 583 SER A O 1
ATOM 4577 N N . ASN A 1 584 ? -27.344 9 0.593 1 65.62 584 ASN A N 1
ATOM 4578 C CA . ASN A 1 584 ? -26.969 7.957 -0.357 1 65.62 584 ASN A CA 1
ATOM 4579 C C . ASN A 1 584 ? -26.609 6.656 0.352 1 65.62 584 ASN A C 1
ATOM 4581 O O . ASN A 1 584 ? -26.484 5.609 -0.288 1 65.62 584 ASN A O 1
ATOM 4585 N N . ILE A 1 585 ? -26.391 6.664 1.644 1 68.81 585 ILE A N 1
ATOM 4586 C CA . ILE A 1 585 ? -26.047 5.445 2.369 1 68.81 585 ILE A CA 1
ATOM 4587 C C . ILE A 1 585 ? -27.312 4.781 2.904 1 68.81 585 ILE A C 1
ATOM 4589 O O . ILE A 1 585 ? -27.344 3.564 3.098 1 68.81 585 ILE A O 1
ATOM 4593 N N . ASN A 1 586 ? -28.5 5.449 3.215 1 54.12 586 ASN A N 1
ATOM 4594 C CA . ASN A 1 586 ? -29.766 4.902 3.686 1 54.12 586 ASN A CA 1
ATOM 4595 C C . ASN A 1 586 ? -30.609 4.371 2.531 1 54.12 586 ASN A C 1
ATOM 4597 O O . ASN A 1 586 ? -30.688 4.996 1.471 1 54.12 586 ASN A O 1
ATOM 4601 N N . MET B 1 1 ? 2.182 -17.547 14.695 1 89.75 1 MET B N 1
ATOM 4602 C CA . MET B 1 1 ? 1.346 -18.719 14.445 1 89.75 1 MET B CA 1
ATOM 4603 C C . MET B 1 1 ? 1.742 -19.875 15.352 1 89.75 1 MET B C 1
ATOM 4605 O O . MET B 1 1 ? 2.914 -20.016 15.703 1 89.75 1 MET B O 1
ATOM 4609 N N . LYS B 1 2 ? 0.725 -20.609 15.766 1 86 2 LYS B N 1
ATOM 4610 C CA . LYS B 1 2 ? 0.993 -21.766 16.609 1 86 2 LYS B CA 1
ATOM 4611 C C . LYS B 1 2 ? -0.073 -22.844 16.422 1 86 2 LYS B C 1
ATOM 4613 O O . LYS B 1 2 ? -1.257 -22.531 16.281 1 86 2 LYS B O 1
ATOM 4618 N N . LYS B 1 3 ? 0.475 -24.094 16.469 1 87.88 3 LYS B N 1
ATOM 4619 C CA . LYS B 1 3 ? -0.462 -25.219 16.453 1 87.88 3 LYS B CA 1
ATOM 4620 C C . LYS B 1 3 ? -1.263 -25.297 17.75 1 87.88 3 LYS B C 1
ATOM 4622 O O . LYS B 1 3 ? -0.722 -25.062 18.828 1 87.88 3 LYS B O 1
ATOM 4627 N N . SER B 1 4 ? -2.518 -25.516 17.516 1 83.38 4 SER B N 1
ATOM 4628 C CA . SER B 1 4 ? -3.365 -25.688 18.688 1 83.38 4 SER B CA 1
ATOM 4629 C C . SER B 1 4 ? -3.629 -27.172 18.953 1 83.38 4 SER B C 1
ATOM 4631 O O . SER B 1 4 ? -3.926 -27.938 18.031 1 83.38 4 SER B O 1
ATOM 4633 N N . ASP B 1 5 ? -3.584 -27.562 20.203 1 79.19 5 ASP B N 1
ATOM 4634 C CA . ASP B 1 5 ? -3.834 -28.938 20.609 1 79.19 5 ASP B CA 1
ATOM 4635 C C . ASP B 1 5 ? -5.312 -29.297 20.469 1 79.19 5 ASP B C 1
ATOM 4637 O O . ASP B 1 5 ? -5.676 -30.469 20.438 1 79.19 5 ASP B O 1
ATOM 4641 N N . TYR B 1 6 ? -6.066 -28.266 20.328 1 83 6 TYR B N 1
ATOM 4642 C CA . TYR B 1 6 ? -7.508 -28.5 20.328 1 83 6 TYR B CA 1
ATOM 4643 C C . TYR B 1 6 ? -8.023 -28.625 18.891 1 83 6 TYR B C 1
ATOM 4645 O O . TYR B 1 6 ? -9.188 -28.969 18.672 1 83 6 TYR B O 1
ATOM 4653 N N . ILE B 1 7 ? -7.203 -28.5 17.984 1 88.81 7 ILE B N 1
ATOM 4654 C CA . ILE B 1 7 ? -7.637 -28.562 16.594 1 88.81 7 ILE B CA 1
ATOM 4655 C C . ILE B 1 7 ? -7.078 -29.828 15.93 1 88.81 7 ILE B C 1
ATOM 4657 O O . ILE B 1 7 ? -5.859 -29.969 15.781 1 88.81 7 ILE B O 1
ATOM 4661 N N . PRO B 1 8 ? -7.953 -30.688 15.609 1 88.44 8 PRO B N 1
ATOM 4662 C CA . PRO B 1 8 ? -7.445 -31.859 14.906 1 88.44 8 PRO B CA 1
ATOM 4663 C C . PRO B 1 8 ? -6.801 -31.516 13.562 1 88.44 8 PRO B C 1
ATOM 4665 O O . PRO B 1 8 ? -7.375 -30.766 12.781 1 88.44 8 PRO B O 1
ATOM 4668 N N . GLU B 1 9 ? -5.777 -32.125 13.258 1 88.88 9 GLU B N 1
ATOM 4669 C CA . GLU B 1 9 ? -4.969 -31.797 12.086 1 88.88 9 GLU B CA 1
ATOM 4670 C C . GLU B 1 9 ? -5.676 -32.188 10.797 1 88.88 9 GLU B C 1
ATOM 4672 O O . GLU B 1 9 ? -5.508 -31.531 9.766 1 88.88 9 GLU B O 1
ATOM 4677 N N . PHE B 1 10 ? -6.469 -33.156 10.82 1 88.69 10 PHE B N 1
ATOM 4678 C CA . PHE B 1 10 ? -7.051 -33.688 9.602 1 88.69 10 PHE B CA 1
ATOM 4679 C C . PHE B 1 10 ? -8 -32.688 8.961 1 88.69 10 PHE B C 1
ATOM 4681 O O . PHE B 1 10 ? -8.289 -32.781 7.762 1 88.69 10 PHE B O 1
ATOM 4688 N N . ILE B 1 11 ? -8.477 -31.75 9.664 1 91.25 11 ILE B N 1
ATOM 4689 C CA . ILE B 1 11 ? -9.484 -30.828 9.156 1 91.25 11 ILE B CA 1
ATOM 4690 C C . ILE B 1 11 ? -8.883 -29.969 8.055 1 91.25 11 ILE B C 1
ATOM 4692 O O . ILE B 1 11 ? -9.602 -29.422 7.211 1 91.25 11 ILE B O 1
ATOM 4696 N N . TYR B 1 12 ? -7.621 -29.875 8.07 1 90.75 12 TYR B N 1
ATOM 4697 C CA . TYR B 1 12 ? -6.965 -29 7.105 1 90.75 12 TYR B CA 1
ATOM 4698 C C . TYR B 1 12 ? -6.832 -29.672 5.75 1 90.75 12 TYR B C 1
ATOM 4700 O O . TYR B 1 12 ? -6.629 -29.016 4.73 1 90.75 12 TYR B O 1
ATOM 4708 N N . THR B 1 13 ? -6.934 -31 5.68 1 92.31 13 THR B N 1
ATOM 4709 C CA . THR B 1 13 ? -6.77 -31.703 4.418 1 92.31 13 THR B CA 1
ATOM 4710 C C . THR B 1 13 ? -8.062 -32.406 4.02 1 92.31 13 THR B C 1
ATOM 4712 O O . THR B 1 13 ? -8.148 -33 2.943 1 92.31 13 THR B O 1
ATOM 4715 N N . SER B 1 14 ? -9.078 -32.25 4.859 1 92.38 14 SER B N 1
ATOM 4716 C CA . SER B 1 14 ? -10.336 -32.969 4.625 1 92.38 14 SER B CA 1
ATOM 4717 C C . SER B 1 14 ? -11.219 -32.219 3.641 1 92.38 14 SER B C 1
ATOM 4719 O O . SER B 1 14 ? -11.305 -30.984 3.693 1 92.38 14 SER B O 1
ATOM 4721 N N . SER B 1 15 ? -11.867 -33 2.809 1 92.88 15 SER B N 1
ATOM 4722 C CA . SER B 1 15 ? -12.828 -32.406 1.882 1 92.88 15 SER B CA 1
ATOM 4723 C C . SER B 1 15 ? -14.141 -32.062 2.586 1 92.88 15 SER B C 1
ATOM 4725 O O . SER B 1 15 ? -15 -31.406 2.008 1 92.88 15 SER B O 1
ATOM 4727 N N . ASP B 1 16 ? -14.195 -32.406 3.797 1 92 16 ASP B N 1
ATOM 4728 C CA . ASP B 1 16 ? -15.43 -32.156 4.535 1 92 16 ASP B CA 1
ATOM 4729 C C . ASP B 1 16 ? -15.398 -30.828 5.258 1 92 16 ASP B C 1
ATOM 4731 O O . ASP B 1 16 ? -16.391 -30.438 5.883 1 92 16 ASP B O 1
ATOM 4735 N N . TYR B 1 17 ? -14.297 -30.188 5.191 1 92.12 17 TYR B N 1
ATOM 4736 C CA . TYR B 1 17 ? -14.172 -28.891 5.867 1 92.12 17 TYR B CA 1
ATOM 4737 C C . TYR B 1 17 ? -13.789 -27.797 4.879 1 92.12 17 TYR B C 1
ATOM 4739 O O . TYR B 1 17 ? -12.938 -28 4.008 1 92.12 17 TYR B O 1
ATOM 4747 N N . ASN B 1 18 ? -14.484 -26.688 4.996 1 91.19 18 ASN B N 1
ATOM 4748 C CA . ASN B 1 18 ? -14.102 -25.469 4.27 1 91.19 18 ASN B CA 1
ATOM 4749 C C . ASN B 1 18 ? -13.195 -24.578 5.113 1 91.19 18 ASN B C 1
ATOM 4751 O O . ASN B 1 18 ? -13.383 -24.469 6.324 1 91.19 18 ASN B O 1
ATOM 4755 N N . LYS B 1 19 ? -12.203 -24 4.551 1 92.94 19 LYS B N 1
ATOM 4756 C CA . LYS B 1 19 ? -11.305 -23.078 5.23 1 92.94 19 LYS B CA 1
ATOM 4757 C C . LYS B 1 19 ? -11.445 -21.656 4.676 1 92.94 19 LYS B C 1
ATOM 4759 O O . LYS B 1 19 ? -11.227 -21.438 3.484 1 92.94 19 LYS B O 1
ATOM 4764 N N . TYR B 1 20 ? -11.805 -20.75 5.539 1 91.44 20 TYR B N 1
ATOM 4765 C CA . TYR B 1 20 ? -12 -19.359 5.148 1 91.44 20 TYR B CA 1
ATOM 4766 C C . TYR B 1 20 ? -10.938 -18.453 5.773 1 91.44 20 TYR B C 1
ATOM 4768 O O . TYR B 1 20 ? -10.531 -18.672 6.914 1 91.44 20 TYR B O 1
ATOM 4776 N N . LEU B 1 21 ? -10.477 -17.516 4.992 1 93.06 21 LEU B N 1
ATOM 4777 C CA . LEU B 1 21 ? -9.68 -16.438 5.562 1 93.06 21 LEU B CA 1
ATOM 4778 C C . LEU B 1 21 ? -10.57 -15.391 6.211 1 93.06 21 LEU B C 1
ATOM 4780 O O . LEU B 1 21 ? -11.555 -14.945 5.609 1 93.06 21 LEU B O 1
ATOM 4784 N N . ILE B 1 22 ? -10.258 -15.008 7.465 1 90.88 22 ILE B N 1
ATOM 4785 C CA . ILE B 1 22 ? -11.055 -13.992 8.141 1 90.88 22 ILE B CA 1
ATOM 4786 C C . ILE B 1 22 ? -10.133 -12.922 8.727 1 90.88 22 ILE B C 1
ATOM 4788 O O . ILE B 1 22 ? -8.953 -13.172 8.977 1 90.88 22 ILE B O 1
ATOM 4792 N N . GLN B 1 23 ? -10.602 -11.734 8.812 1 86.94 23 GLN B N 1
ATOM 4793 C CA . GLN B 1 23 ? -10.031 -10.695 9.672 1 86.94 23 GLN B CA 1
ATOM 4794 C C . GLN B 1 23 ? -10.75 -10.641 11.016 1 86.94 23 GLN B C 1
ATOM 4796 O O . GLN B 1 23 ? -11.969 -10.812 11.086 1 86.94 23 GLN B O 1
ATOM 4801 N N . TYR B 1 24 ? -10.016 -10.5 12.078 1 85.44 24 TYR B N 1
ATOM 4802 C CA . TYR B 1 24 ? -10.656 -10.57 13.383 1 85.44 24 TYR B CA 1
ATOM 4803 C C . TYR B 1 24 ? -10.117 -9.492 14.312 1 85.44 24 TYR B C 1
ATOM 4805 O O . TYR B 1 24 ? -9.117 -8.836 14.008 1 85.44 24 TYR B O 1
ATOM 4813 N N . GLU B 1 25 ? -10.867 -9.273 15.32 1 76.5 25 GLU B N 1
ATOM 4814 C CA . GLU B 1 25 ? -10.469 -8.422 16.438 1 76.5 25 GLU B CA 1
ATOM 4815 C C . GLU B 1 25 ? -10.586 -9.164 17.766 1 76.5 25 GLU B C 1
ATOM 4817 O O . GLU B 1 25 ? -11.32 -10.141 17.875 1 76.5 25 GLU B O 1
ATOM 4822 N N . GLY B 1 26 ? -9.82 -8.75 18.703 1 77.94 26 GLY B N 1
ATOM 4823 C CA . GLY B 1 26 ? -9.906 -9.367 20.016 1 77.94 26 GLY B CA 1
ATOM 4824 C C . GLY B 1 26 ? -9.367 -10.781 20.047 1 77.94 26 GLY B C 1
ATOM 4825 O O . GLY B 1 26 ? -8.398 -11.102 19.359 1 77.94 26 GLY B O 1
ATOM 4826 N N . ASP B 1 27 ? -9.906 -11.547 20.953 1 83.94 27 ASP B N 1
ATOM 4827 C CA . ASP B 1 27 ? -9.453 -12.93 21.109 1 83.94 27 ASP B CA 1
ATOM 4828 C C . ASP B 1 27 ? -10.406 -13.898 20.391 1 83.94 27 ASP B C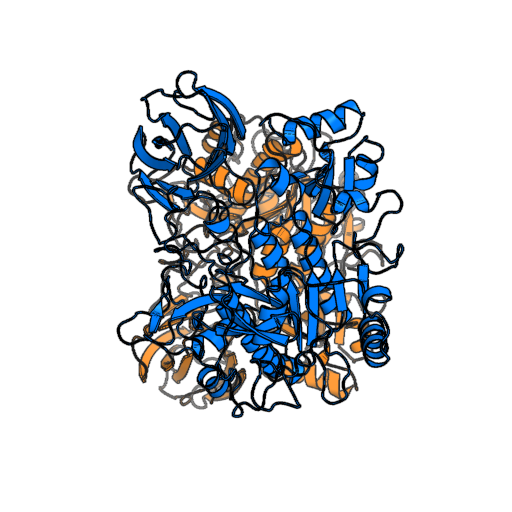 1
ATOM 4830 O O . ASP B 1 27 ? -11.203 -14.578 21.047 1 83.94 27 ASP B O 1
ATOM 4834 N N . ILE B 1 28 ? -10.164 -14.117 19.141 1 88 28 ILE B N 1
ATOM 4835 C CA . ILE B 1 28 ? -11.07 -14.867 18.281 1 88 28 ILE B CA 1
ATOM 4836 C C . ILE B 1 28 ? -11.07 -16.344 18.672 1 88 28 ILE B C 1
ATOM 4838 O O . ILE B 1 28 ? -12.086 -17.016 18.578 1 88 28 ILE B O 1
ATOM 4842 N N . GLU B 1 29 ? -9.945 -16.859 19.109 1 87.44 29 GLU B N 1
ATOM 4843 C CA . GLU B 1 29 ? -9.875 -18.266 19.516 1 87.44 29 GLU B CA 1
ATOM 4844 C C . GLU B 1 29 ? -10.75 -18.531 20.734 1 87.44 29 GLU B C 1
ATOM 4846 O O . GLU B 1 29 ? -11.438 -19.562 20.797 1 87.44 29 GLU B O 1
ATOM 4851 N N . LEU B 1 30 ? -10.719 -17.578 21.656 1 85.12 30 LEU B N 1
ATOM 4852 C CA . LEU B 1 30 ? -11.555 -17.703 22.844 1 85.12 30 LEU B CA 1
ATOM 4853 C C . LEU B 1 30 ? -13.023 -17.484 22.5 1 85.12 30 LEU B C 1
ATOM 4855 O O . LEU B 1 30 ? -13.906 -18.156 23.047 1 85.12 30 LEU B O 1
ATOM 4859 N N . ASP B 1 31 ? -13.273 -16.641 21.609 1 87.06 31 ASP B N 1
ATOM 4860 C CA . ASP B 1 31 ? -14.641 -16.25 21.266 1 87.06 31 ASP B CA 1
ATOM 4861 C C . ASP B 1 31 ? -15.367 -17.375 20.562 1 87.06 31 ASP B C 1
ATOM 4863 O O . ASP B 1 31 ? -16.594 -17.516 20.672 1 87.06 31 ASP B O 1
ATOM 4867 N N . LEU B 1 32 ? -14.633 -18.219 19.859 1 89.06 32 LEU B N 1
ATOM 4868 C CA . LEU B 1 32 ? -15.297 -19.219 19.047 1 89.06 32 LEU B CA 1
ATOM 4869 C C . LEU B 1 32 ? -15.016 -20.625 19.578 1 89.06 32 LEU B C 1
ATOM 4871 O O . LEU B 1 32 ? -15.461 -21.609 18.984 1 89.06 32 LEU B O 1
ATOM 4875 N N . LYS B 1 33 ? -14.367 -20.672 20.672 1 86.69 33 LYS B N 1
ATOM 4876 C CA . LYS B 1 33 ? -14.031 -21.969 21.266 1 86.69 33 LYS B CA 1
ATOM 4877 C C . LYS B 1 33 ? -15.297 -22.75 21.609 1 86.69 33 LYS B C 1
ATOM 4879 O O . LYS B 1 33 ? -16.234 -22.188 22.172 1 86.69 33 LYS B O 1
ATOM 4884 N N . GLY B 1 34 ? -15.328 -24.016 21.188 1 84.75 34 GLY B N 1
ATOM 4885 C CA . GLY B 1 34 ? -16.422 -24.891 21.609 1 84.75 34 GLY B CA 1
ATOM 4886 C C . GLY B 1 34 ? -17.531 -24.984 20.578 1 84.75 34 GLY B C 1
ATOM 4887 O O . GLY B 1 34 ? -18.406 -25.828 20.688 1 84.75 34 GLY B O 1
ATOM 4888 N N . VAL B 1 35 ? -17.625 -24.125 19.609 1 90.44 35 VAL B N 1
ATOM 4889 C CA . VAL B 1 35 ? -18.625 -24.266 18.562 1 90.44 35 VAL B CA 1
ATOM 4890 C C . VAL B 1 35 ? -18.375 -25.531 17.766 1 90.44 35 VAL B C 1
ATOM 4892 O O . VAL B 1 35 ? -17.297 -25.719 17.188 1 90.44 35 VAL B O 1
ATOM 4895 N N . PRO B 1 36 ? -19.328 -26.422 17.766 1 88.62 36 PRO B N 1
ATOM 4896 C CA . PRO B 1 36 ? -19.109 -27.688 17.062 1 88.62 36 PRO B CA 1
ATOM 4897 C C . PRO B 1 36 ? -18.844 -27.5 15.578 1 88.62 36 PRO B C 1
ATOM 4899 O O . PRO B 1 36 ? -19.594 -26.781 14.898 1 88.62 36 PRO B O 1
ATOM 4902 N N . GLY B 1 37 ? -17.844 -28.172 15.117 1 89.06 37 GLY B N 1
ATOM 4903 C CA . GLY B 1 37 ? -17.531 -28.188 13.695 1 89.06 37 GLY B CA 1
ATOM 4904 C C . GLY B 1 37 ? -16.875 -26.906 13.219 1 89.06 37 GLY B C 1
ATOM 4905 O O . GLY B 1 37 ? -16.781 -26.656 12.016 1 89.06 37 GLY B O 1
ATOM 4906 N N . LEU B 1 38 ? -16.562 -26.109 14.148 1 92.19 38 LEU B N 1
ATOM 4907 C CA . LEU B 1 38 ? -15.906 -24.844 13.82 1 92.19 38 LEU B CA 1
ATOM 4908 C C . LEU B 1 38 ? -14.57 -24.719 14.547 1 92.19 38 LEU B C 1
ATOM 4910 O O . LEU B 1 38 ? -14.492 -24.984 15.75 1 92.19 38 LEU B O 1
ATOM 4914 N N . TYR B 1 39 ? -13.5 -24.375 13.805 1 93.44 39 TYR B N 1
ATOM 4915 C CA . TYR B 1 39 ? -12.164 -24.219 14.375 1 93.44 39 TYR B CA 1
ATOM 4916 C C . TYR B 1 39 ? -11.5 -22.938 13.875 1 93.44 39 TYR B C 1
ATOM 4918 O O . TYR B 1 39 ? -11.766 -22.484 12.758 1 93.44 39 TYR B O 1
ATOM 4926 N N . VAL B 1 40 ? -10.711 -22.328 14.75 1 93.69 40 VAL B N 1
ATOM 4927 C CA . VAL B 1 40 ? -10.023 -21.094 14.375 1 93.69 40 VAL B CA 1
ATOM 4928 C C . VAL B 1 40 ? -8.523 -21.234 14.633 1 93.69 40 VAL B C 1
ATOM 4930 O O . VAL B 1 40 ? -8.117 -21.703 15.695 1 93.69 40 VAL B O 1
ATOM 4933 N N . SER B 1 41 ? -7.699 -20.922 13.641 1 93.69 41 SER B N 1
ATOM 4934 C CA . SER B 1 41 ? -6.246 -20.859 13.758 1 93.69 41 SER B CA 1
ATOM 4935 C C . SER B 1 41 ? -5.727 -19.469 13.391 1 93.69 41 SER B C 1
ATOM 4937 O O . SER B 1 41 ? -5.91 -19.016 12.266 1 93.69 41 SER B O 1
ATOM 4939 N N . LYS B 1 42 ? -5.016 -18.844 14.273 1 93.19 42 LYS B N 1
ATOM 4940 C CA . LYS B 1 42 ? -4.523 -17.484 14.031 1 93.19 42 LYS B CA 1
ATOM 4941 C C . LYS B 1 42 ? -3.338 -17.5 13.07 1 93.19 42 LYS B C 1
ATOM 4943 O O . LYS B 1 42 ? -2.48 -18.375 13.141 1 93.19 42 LYS B O 1
ATOM 4948 N N . ILE B 1 43 ? -3.318 -16.625 12.141 1 94.56 43 ILE B N 1
ATOM 4949 C CA . ILE B 1 43 ? -2.166 -16.391 11.281 1 94.56 43 ILE B CA 1
ATOM 4950 C C . ILE B 1 43 ? -1.282 -15.305 11.883 1 94.56 43 ILE B C 1
ATOM 4952 O O . ILE B 1 43 ? -0.061 -15.453 11.953 1 94.56 43 ILE B O 1
ATOM 4956 N N . ASN B 1 44 ? -1.887 -14.25 12.258 1 90.81 44 ASN B N 1
ATOM 4957 C CA . ASN B 1 44 ? -1.276 -13.148 12.992 1 90.81 44 ASN B CA 1
ATOM 4958 C C . ASN B 1 44 ? -2.316 -12.352 13.781 1 90.81 44 ASN B C 1
ATOM 4960 O O . ASN B 1 44 ? -3.383 -12.875 14.109 1 90.81 44 ASN B O 1
ATOM 4964 N N . ASP B 1 45 ? -2.014 -11.172 14.125 1 82.06 45 ASP B N 1
ATOM 4965 C CA . ASP B 1 45 ? -2.898 -10.414 15 1 82.06 45 ASP B CA 1
ATOM 4966 C C . ASP B 1 45 ? -4.098 -9.867 14.227 1 82.06 45 ASP B C 1
ATOM 4968 O O . ASP B 1 45 ? -5.027 -9.312 14.82 1 82.06 45 ASP B O 1
ATOM 4972 N N . LYS B 1 46 ? -4.137 -10.109 12.922 1 83.94 46 LYS B N 1
ATOM 4973 C CA . LYS B 1 46 ? -5.191 -9.523 12.094 1 83.94 46 LYS B CA 1
ATOM 4974 C C . LYS B 1 46 ? -5.98 -10.609 11.367 1 83.94 46 LYS B C 1
ATOM 4976 O O . LYS B 1 46 ? -7.184 -10.469 11.148 1 83.94 46 LYS B O 1
ATOM 4981 N N . TYR B 1 47 ? -5.297 -11.625 10.977 1 91.94 47 TYR B N 1
ATOM 4982 C CA . TYR B 1 47 ? -5.914 -12.633 10.125 1 91.94 47 TYR B CA 1
ATOM 4983 C C . TYR B 1 47 ? -5.926 -14 10.805 1 91.94 47 TYR B C 1
ATOM 4985 O O . TYR B 1 47 ? -5.02 -14.32 11.578 1 91.94 47 TYR B O 1
ATOM 4993 N N . ALA B 1 48 ? -6.938 -14.789 10.523 1 94.69 48 ALA B N 1
ATOM 4994 C CA . ALA B 1 48 ? -7.055 -16.156 11.016 1 94.69 48 ALA B CA 1
ATOM 4995 C C . ALA B 1 48 ? -7.734 -17.047 9.984 1 94.69 48 ALA B C 1
ATOM 4997 O O . ALA B 1 48 ? -8.297 -16.562 9 1 94.69 48 ALA B O 1
ATOM 4998 N N . ILE B 1 49 ? -7.586 -18.359 10.148 1 95.19 49 ILE B N 1
ATOM 4999 C CA . ILE B 1 49 ? -8.273 -19.359 9.344 1 95.19 49 ILE B CA 1
ATOM 5000 C C . ILE B 1 49 ? -9.5 -19.875 10.102 1 95.19 49 ILE B C 1
ATOM 5002 O O . ILE B 1 49 ? -9.391 -20.344 11.227 1 95.19 49 ILE B O 1
ATOM 5006 N N . LEU B 1 50 ? -10.609 -19.688 9.508 1 93.44 50 LEU B N 1
ATOM 5007 C CA . LEU B 1 50 ? -11.844 -20.281 10.016 1 93.44 50 LEU B CA 1
ATOM 5008 C C . LEU B 1 50 ? -12.195 -21.562 9.266 1 93.44 50 LEU B C 1
ATOM 5010 O O . LEU B 1 50 ? -12.484 -21.516 8.07 1 93.44 50 LEU B O 1
ATOM 5014 N N . THR B 1 51 ? -12.086 -22.688 9.93 1 93 51 THR B N 1
ATOM 5015 C CA . THR B 1 51 ? -12.414 -23.969 9.336 1 93 51 THR B CA 1
ATOM 5016 C C . THR B 1 51 ? -13.789 -24.438 9.797 1 93 51 THR B C 1
ATOM 5018 O O . THR B 1 51 ? -14.047 -24.547 11 1 93 51 THR B O 1
ATOM 5021 N N . VAL B 1 52 ? -14.633 -24.688 8.82 1 91.12 52 VAL B N 1
ATOM 5022 C CA . VAL B 1 52 ? -16.016 -25.031 9.133 1 91.12 52 VAL B CA 1
ATOM 5023 C C . VAL B 1 52 ? -16.406 -26.328 8.43 1 91.12 52 VAL B C 1
ATOM 5025 O O . VAL B 1 52 ? -16.047 -26.547 7.273 1 91.12 52 VAL B O 1
ATOM 5028 N N . ILE B 1 53 ? -17.078 -27.156 9.117 1 89.12 53 ILE B N 1
ATOM 5029 C CA . ILE B 1 53 ? -17.562 -28.406 8.523 1 89.12 53 ILE B CA 1
ATOM 5030 C C . ILE B 1 53 ? -18.547 -28.078 7.395 1 89.12 53 ILE B C 1
ATOM 5032 O O . ILE B 1 53 ? -19.344 -27.156 7.508 1 89.12 53 ILE B O 1
ATOM 5036 N N . ASN B 1 54 ? -18.156 -28.797 6.27 1 80.38 54 ASN B N 1
ATOM 5037 C CA . ASN B 1 54 ? -18.969 -28.562 5.082 1 80.38 54 ASN B CA 1
ATOM 5038 C C . ASN B 1 54 ? -20.422 -29.016 5.305 1 80.38 54 ASN B C 1
ATOM 5040 O O . ASN B 1 54 ? -20.656 -30.125 5.766 1 80.38 54 ASN B O 1
ATOM 5044 N N . VAL B 1 55 ? -21.25 -28.078 5.457 1 61.91 55 VAL B N 1
ATOM 5045 C CA . VAL B 1 55 ? -22.656 -28.484 5.539 1 61.91 55 VAL B CA 1
ATOM 5046 C C . VAL B 1 55 ? -23.297 -28.375 4.164 1 61.91 55 VAL B C 1
ATOM 5048 O O . VAL B 1 55 ? -22.938 -27.516 3.363 1 61.91 55 VAL B O 1
ATOM 5051 N N . GLU B 1 56 ? -23.844 -29.547 3.564 1 55.59 56 GLU B N 1
ATOM 5052 C CA . GLU B 1 56 ? -24.578 -29.516 2.303 1 55.59 56 GLU B CA 1
ATOM 5053 C C . GLU B 1 56 ? -25.359 -28.203 2.145 1 55.59 56 GLU B C 1
ATOM 5055 O O . GLU B 1 56 ? -26.531 -28.125 2.5 1 55.59 56 GLU B O 1
ATOM 5060 N N . MET B 1 57 ? -24.75 -27.203 2.541 1 50.75 57 MET B N 1
ATOM 5061 C CA . MET B 1 57 ? -25.469 -25.922 2.465 1 50.75 57 MET B CA 1
ATOM 5062 C C . MET B 1 57 ? -25.594 -25.469 1.02 1 50.75 57 MET B C 1
ATOM 5064 O O . MET B 1 57 ? -24.703 -25.703 0.203 1 50.75 57 MET B O 1
ATOM 5068 N N . GLY B 1 58 ? -26.641 -25.641 0.5 1 49.28 58 GLY B N 1
ATOM 5069 C CA . GLY B 1 58 ? -26.906 -25.031 -0.801 1 49.28 58 GLY B CA 1
ATOM 5070 C C . GLY B 1 58 ? -26.016 -23.844 -1.102 1 49.28 58 GLY B C 1
ATOM 5071 O O . GLY B 1 58 ? -25.109 -23.531 -0.326 1 49.28 58 GLY B O 1
ATOM 5072 N N . LEU B 1 59 ? -25.953 -23.422 -2.244 1 48.06 59 LEU B N 1
ATOM 5073 C CA . LEU B 1 59 ? -25.281 -22.234 -2.744 1 48.06 59 LEU B CA 1
ATOM 5074 C C . LEU B 1 59 ? -25.484 -21.062 -1.796 1 48.06 59 LEU B C 1
ATOM 5076 O O . LEU B 1 59 ? -25.047 -19.938 -2.09 1 48.06 59 LEU B O 1
ATOM 5080 N N . SER B 1 60 ? -26.188 -21.344 -0.658 1 52.44 60 SER B N 1
ATOM 5081 C CA . SER B 1 60 ? -26.609 -20.234 0.182 1 52.44 60 SER B CA 1
ATOM 5082 C C . SER B 1 60 ? -25.406 -19.516 0.781 1 52.44 60 SER B C 1
ATOM 5084 O O . SER B 1 60 ? -24.266 -19.969 0.647 1 52.44 60 SER B O 1
ATOM 5086 N N . ASN B 1 61 ? -25.75 -18.266 1.45 1 62.19 61 ASN B N 1
ATOM 5087 C CA . ASN B 1 61 ? -24.906 -17.266 2.092 1 62.19 61 ASN B CA 1
ATOM 5088 C C . ASN B 1 61 ? -24.031 -17.875 3.188 1 62.19 61 ASN B C 1
ATOM 5090 O O . ASN B 1 61 ? -24.5 -18.094 4.309 1 62.19 61 ASN B O 1
ATOM 5094 N N . GLU B 1 62 ? -22.938 -18.625 2.77 1 70.69 62 GLU B N 1
ATOM 5095 C CA . GLU B 1 62 ? -21.953 -19.172 3.697 1 70.69 62 GLU B CA 1
ATOM 5096 C C . GLU B 1 62 ? -21.766 -18.266 4.906 1 70.69 62 GLU B C 1
ATOM 5098 O O . GLU B 1 62 ? -21.656 -18.734 6.039 1 70.69 62 GLU B O 1
ATOM 5103 N N . PHE B 1 63 ? -21.875 -17.109 4.637 1 71.06 63 PHE B N 1
ATOM 5104 C CA . PHE B 1 63 ? -21.641 -16.141 5.707 1 71.06 63 PHE B CA 1
ATOM 5105 C C . PHE B 1 63 ? -22.766 -16.203 6.73 1 71.06 63 PHE B C 1
ATOM 5107 O O . PHE B 1 63 ? -22.516 -16.188 7.938 1 71.06 63 PHE B O 1
ATOM 5114 N N . ARG B 1 64 ? -24.016 -16.297 6.246 1 73.06 64 ARG B N 1
ATOM 5115 C CA . ARG B 1 64 ? -25.172 -16.344 7.137 1 73.06 64 ARG B CA 1
ATOM 5116 C C . ARG B 1 64 ? -25.188 -17.641 7.949 1 73.06 64 ARG B C 1
ATOM 5118 O O . ARG B 1 64 ? -25.562 -17.625 9.125 1 73.06 64 ARG B O 1
ATOM 5125 N N . TYR B 1 65 ? -24.828 -18.609 7.289 1 76.25 65 TYR B N 1
ATOM 5126 C CA . TYR B 1 65 ? -24.797 -19.891 7.977 1 76.25 65 TYR B CA 1
ATOM 5127 C C . TYR B 1 65 ? -23.781 -19.875 9.117 1 76.25 65 TYR B C 1
ATOM 5129 O O . TYR B 1 65 ? -24.094 -20.297 10.234 1 76.25 65 TYR B O 1
ATOM 5137 N N . ILE B 1 66 ? -22.641 -19.453 8.82 1 82.44 66 ILE B N 1
ATOM 5138 C CA . ILE B 1 66 ? -21.578 -19.453 9.805 1 82.44 66 ILE B CA 1
ATOM 5139 C C . ILE B 1 66 ? -21.938 -18.516 10.961 1 82.44 66 ILE B C 1
ATOM 5141 O O . ILE B 1 66 ? -21.719 -18.844 12.125 1 82.44 66 ILE B O 1
ATOM 5145 N N . LYS B 1 67 ? -22.516 -17.406 10.594 1 81.62 67 LYS B N 1
ATOM 5146 C CA . LYS B 1 67 ? -22.969 -16.469 11.617 1 81.62 67 LYS B CA 1
ATOM 5147 C C . LYS B 1 67 ? -24 -17.109 12.531 1 81.62 67 LYS B C 1
ATOM 5149 O O . LYS B 1 67 ? -23.922 -17 13.758 1 81.62 67 LYS B O 1
ATOM 5154 N N . ASN B 1 68 ? -24.953 -17.781 11.938 1 82 68 ASN B N 1
ATOM 5155 C CA . ASN B 1 68 ? -26 -18.453 12.711 1 82 68 ASN B CA 1
ATOM 5156 C C . ASN B 1 68 ? -25.406 -19.562 13.586 1 82 68 ASN B C 1
ATOM 5158 O O . ASN B 1 68 ? -25.859 -19.766 14.719 1 82 68 ASN B O 1
ATOM 5162 N N . LEU B 1 69 ? -24.484 -20.25 13.008 1 84.25 69 LEU B N 1
ATOM 5163 C CA . LEU B 1 69 ? -23.828 -21.328 13.758 1 84.25 69 LEU B CA 1
ATOM 5164 C C . LEU B 1 69 ? -23.156 -20.781 15.008 1 84.25 69 LEU B C 1
ATOM 5166 O O . LEU B 1 69 ? -23.234 -21.375 16.078 1 84.25 69 LEU B O 1
ATOM 5170 N N . ILE B 1 70 ? -22.547 -19.672 14.945 1 86.69 70 ILE B N 1
ATOM 5171 C CA . ILE B 1 70 ? -21.828 -19.062 16.047 1 86.69 70 ILE B CA 1
ATOM 5172 C C . ILE B 1 70 ? -22.812 -18.531 17.078 1 86.69 70 ILE B C 1
ATOM 5174 O O . ILE B 1 70 ? -22.672 -18.797 18.281 1 86.69 70 ILE B O 1
ATOM 5178 N N . ILE B 1 71 ? -23.844 -17.906 16.609 1 84.88 71 ILE B N 1
ATOM 5179 C CA . ILE B 1 71 ? -24.828 -17.281 17.5 1 84.88 71 ILE B CA 1
ATOM 5180 C C . ILE B 1 71 ? -25.609 -18.359 18.234 1 84.88 71 ILE B C 1
ATOM 5182 O O . ILE B 1 71 ? -25.891 -18.219 19.438 1 84.88 71 ILE B O 1
ATOM 5186 N N . ARG B 1 72 ? -25.953 -19.344 17.531 1 87 72 ARG B N 1
ATOM 5187 C CA . ARG B 1 72 ? -26.734 -20.422 18.125 1 87 72 ARG B CA 1
ATOM 5188 C C . ARG B 1 72 ? -25.969 -21.094 19.25 1 87 72 ARG B C 1
ATOM 5190 O O . ARG B 1 72 ? -26.578 -21.688 20.156 1 87 72 ARG B O 1
ATOM 5197 N N . ASN B 1 73 ? -24.734 -21 19.188 1 88.5 73 ASN B N 1
ATOM 5198 C CA . ASN B 1 73 ? -23.922 -21.594 20.25 1 88.5 73 ASN B CA 1
ATOM 5199 C C . ASN B 1 73 ? -23.453 -20.547 21.25 1 88.5 73 ASN B C 1
ATOM 5201 O O . ASN B 1 73 ? -22.438 -20.734 21.922 1 88.5 73 ASN B O 1
ATOM 5205 N N . ASN B 1 74 ? -24.078 -19.422 21.25 1 82.62 74 ASN B N 1
ATOM 5206 C CA . ASN B 1 74 ? -23.922 -18.359 22.234 1 82.62 74 ASN B CA 1
ATOM 5207 C C . ASN B 1 74 ? -22.516 -17.75 22.172 1 82.62 74 ASN B C 1
ATOM 5209 O O . ASN B 1 74 ? -21.922 -17.484 23.219 1 82.62 74 ASN B O 1
ATOM 5213 N N . ARG B 1 75 ? -22.031 -17.75 21 1 84.25 75 ARG B N 1
ATOM 5214 C CA . ARG B 1 75 ? -20.719 -17.125 20.828 1 84.25 75 ARG B CA 1
ATOM 5215 C C . ARG B 1 75 ? -20.844 -15.82 20.047 1 84.25 75 ARG B C 1
ATOM 5217 O O . ARG B 1 75 ? -21.891 -15.531 19.469 1 84.25 75 ARG B O 1
ATOM 5224 N N . ASP B 1 76 ? -19.797 -15.039 20.141 1 78.5 76 ASP B N 1
ATOM 5225 C CA . ASP B 1 76 ? -19.797 -13.688 19.594 1 78.5 76 ASP B CA 1
ATOM 5226 C C . ASP B 1 76 ? -19.234 -13.664 18.172 1 78.5 76 ASP B C 1
ATOM 5228 O O . ASP B 1 76 ? -18.031 -13.914 17.984 1 78.5 76 ASP B O 1
ATOM 5232 N N . PHE B 1 77 ? -20.078 -13.367 17.328 1 78.56 77 PHE B N 1
ATOM 5233 C CA . PHE B 1 77 ? -19.656 -13.266 15.93 1 78.56 77 PHE B CA 1
ATOM 5234 C C . PHE B 1 77 ? -18.969 -11.93 15.664 1 78.56 77 PHE B C 1
ATOM 5236 O O . PHE B 1 77 ? -18.266 -11.773 14.672 1 78.56 77 PHE B O 1
ATOM 5243 N N . ASP B 1 78 ? -19.016 -11.055 16.562 1 73.75 78 ASP B N 1
ATOM 5244 C CA . ASP B 1 78 ? -18.609 -9.672 16.328 1 73.75 78 ASP B CA 1
ATOM 5245 C C . ASP B 1 78 ? -17.094 -9.547 16.266 1 73.75 78 ASP B C 1
ATOM 5247 O O . ASP B 1 78 ? -16.562 -8.547 15.773 1 73.75 78 ASP B O 1
ATOM 5251 N N . SER B 1 79 ? -16.453 -10.609 16.641 1 79.06 79 SER B N 1
ATOM 5252 C CA . SER B 1 79 ? -15 -10.609 16.562 1 79.06 79 SER B CA 1
ATOM 5253 C C . SER B 1 79 ? -14.516 -10.75 15.133 1 79.06 79 SER B C 1
ATOM 5255 O O . SER B 1 79 ? -13.359 -10.461 14.828 1 79.06 79 SER B O 1
ATOM 5257 N N . ILE B 1 80 ? -15.414 -11.25 14.336 1 80.25 80 ILE B N 1
ATOM 5258 C CA . ILE B 1 80 ? -15.055 -11.391 12.93 1 80.25 80 ILE B CA 1
ATOM 5259 C C . ILE B 1 80 ? -15.414 -10.117 12.172 1 80.25 80 ILE B C 1
ATOM 5261 O O . ILE B 1 80 ? -16.594 -9.805 12 1 80.25 80 ILE B O 1
ATOM 5265 N N . SER B 1 81 ? -14.383 -9.453 11.773 1 73.06 81 SER B N 1
ATOM 5266 C CA . SER B 1 81 ? -14.617 -8.18 11.094 1 73.06 81 SER B CA 1
ATOM 5267 C C . SER B 1 81 ? -14.805 -8.391 9.594 1 73.06 81 SER B C 1
ATOM 5269 O O . SER B 1 81 ? -15.445 -7.57 8.922 1 73.06 81 SER B O 1
ATOM 5271 N N . PHE B 1 82 ? -14.25 -9.414 9.086 1 79.12 82 PHE B N 1
ATOM 5272 C CA . PHE B 1 82 ? -14.352 -9.703 7.66 1 79.12 82 PHE B CA 1
ATOM 5273 C C . PHE B 1 82 ? -14.219 -11.195 7.395 1 79.12 82 PHE B C 1
ATOM 5275 O O . PHE B 1 82 ? -13.453 -11.883 8.078 1 79.12 82 PHE B O 1
ATOM 5282 N N . PHE B 1 83 ? -15.008 -11.578 6.379 1 76.56 83 PHE B N 1
ATOM 5283 C CA . PHE B 1 83 ? -15.055 -12.961 5.922 1 76.56 83 PHE B CA 1
ATOM 5284 C C . PHE B 1 83 ? -14.883 -13.039 4.41 1 76.56 83 PHE B C 1
ATOM 5286 O O . PHE B 1 83 ? -15.703 -12.5 3.66 1 76.56 83 PHE B O 1
ATOM 5293 N N . LYS B 1 84 ? -13.828 -13.688 4.016 1 78 84 LYS B N 1
ATOM 5294 C CA . LYS B 1 84 ? -13.617 -13.812 2.576 1 78 84 LYS B CA 1
ATOM 5295 C C . LYS B 1 84 ? -14.25 -15.094 2.041 1 78 84 LYS B C 1
ATOM 5297 O O . LYS B 1 84 ? -13.953 -16.188 2.52 1 78 84 LYS B O 1
ATOM 5302 N N . ILE B 1 85 ? -15.062 -14.883 1.082 1 75.31 85 ILE B N 1
ATOM 5303 C CA . ILE B 1 85 ? -15.68 -16.031 0.419 1 75.31 85 ILE B CA 1
ATOM 5304 C C . ILE B 1 85 ? -14.617 -16.812 -0.341 1 75.31 85 ILE B C 1
ATOM 5306 O O . ILE B 1 85 ? -13.609 -16.25 -0.779 1 75.31 85 ILE B O 1
ATOM 5310 N N . LEU B 1 86 ? -14.891 -18.047 -0.525 1 77.5 86 LEU B N 1
ATOM 5311 C CA . LEU B 1 86 ? -13.938 -18.953 -1.146 1 77.5 86 LEU B CA 1
ATOM 5312 C C . LEU B 1 86 ? -13.719 -18.594 -2.611 1 77.5 86 LEU B C 1
ATOM 5314 O O . LEU B 1 86 ? -14.68 -18.391 -3.355 1 77.5 86 LEU B O 1
ATOM 5318 N N . GLU B 1 87 ? -12.516 -18.375 -2.898 1 86.56 87 GLU B N 1
ATOM 5319 C CA . GLU B 1 87 ? -12.086 -18.125 -4.27 1 86.56 87 GLU B CA 1
ATOM 5320 C C . GLU B 1 87 ? -10.914 -19.016 -4.66 1 86.56 87 GLU B C 1
ATOM 5322 O O . GLU B 1 87 ? -9.977 -19.203 -3.883 1 86.56 87 GLU B O 1
ATOM 5327 N N . PRO B 1 88 ? -10.984 -19.594 -5.84 1 92.94 88 PRO B N 1
ATOM 5328 C CA . PRO B 1 88 ? -9.945 -20.547 -6.23 1 92.94 88 PRO B CA 1
ATOM 5329 C C . PRO B 1 88 ? -8.703 -19.859 -6.785 1 92.94 88 PRO B C 1
ATOM 5331 O O . PRO B 1 88 ? -8.805 -18.859 -7.504 1 92.94 88 PRO B O 1
ATOM 5334 N N . TYR B 1 89 ? -7.574 -20.312 -6.406 1 96.62 89 TYR B N 1
ATOM 5335 C CA . TYR B 1 89 ? -6.281 -20 -7 1 96.62 89 TYR B CA 1
ATOM 5336 C C . TYR B 1 89 ? -5.684 -21.234 -7.684 1 96.62 89 TYR B C 1
ATOM 5338 O O . TYR B 1 89 ? -5.695 -22.328 -7.129 1 96.62 89 TYR B O 1
ATOM 5346 N N . THR B 1 90 ? -5.227 -21.062 -8.93 1 97.19 90 THR B N 1
ATOM 5347 C CA . THR B 1 90 ? -4.617 -22.141 -9.695 1 97.19 90 THR B CA 1
ATOM 5348 C C . THR B 1 90 ? -3.164 -21.828 -10.023 1 97.19 90 THR B C 1
ATOM 5350 O O . THR B 1 90 ? -2.688 -20.719 -9.75 1 97.19 90 THR B O 1
ATOM 5353 N N . LEU B 1 91 ? -2.449 -22.812 -10.523 1 94.81 91 LEU B N 1
ATOM 5354 C CA . LEU B 1 91 ? -1.059 -22.625 -10.93 1 94.81 91 LEU B CA 1
ATOM 5355 C C . LEU B 1 91 ? -0.968 -21.844 -12.242 1 94.81 91 LEU B C 1
ATOM 5357 O O . LEU B 1 91 ? -1.871 -21.922 -13.078 1 94.81 91 LEU B O 1
ATOM 5361 N N . GLN B 1 92 ? 0.11 -21.109 -12.422 1 93.31 92 GLN B N 1
ATOM 5362 C CA . GLN B 1 92 ? 0.361 -20.391 -13.664 1 93.31 92 GLN B CA 1
ATOM 5363 C C . GLN B 1 92 ? 1.069 -21.266 -14.68 1 93.31 92 GLN B C 1
ATOM 5365 O O . GLN B 1 92 ? 2.037 -20.844 -15.32 1 93.31 92 GLN B O 1
ATOM 5370 N N . GLU B 1 93 ? 0.654 -22.469 -14.742 1 87.56 93 GLU B N 1
ATOM 5371 C CA . GLU B 1 93 ? 1.246 -23.438 -15.656 1 87.56 93 GLU B CA 1
ATOM 5372 C C . GLU B 1 93 ? 0.248 -23.859 -16.734 1 87.56 93 GLU B C 1
ATOM 5374 O O . GLU B 1 93 ? -0.948 -23.984 -16.469 1 87.56 93 GLU B O 1
ATOM 5379 N N . ILE B 1 94 ? 0.914 -23.969 -17.875 1 77.31 94 ILE B N 1
ATOM 5380 C CA . ILE B 1 94 ? 0.19 -24.641 -18.938 1 77.31 94 ILE B CA 1
ATOM 5381 C C . ILE B 1 94 ? 0.76 -26.047 -19.141 1 77.31 94 ILE B C 1
ATOM 5383 O O . ILE B 1 94 ? 1.962 -26.266 -18.969 1 77.31 94 ILE B O 1
ATOM 5387 N N . THR B 1 95 ? 0.043 -27.031 -19.219 1 64.06 95 THR B N 1
ATOM 5388 C CA . THR B 1 95 ? 0.347 -28.453 -19.172 1 64.06 95 THR B CA 1
ATOM 5389 C C . THR B 1 95 ? 1.76 -28.719 -19.688 1 64.06 95 THR B C 1
ATOM 5391 O O . THR B 1 95 ? 2.092 -28.359 -20.828 1 64.06 95 THR B O 1
ATOM 5394 N N . PRO B 1 96 ? 2.531 -29.344 -18.797 1 59.69 96 PRO B N 1
ATOM 5395 C CA . PRO B 1 96 ? 3.912 -29.688 -19.156 1 59.69 96 PRO B CA 1
ATOM 5396 C C . PRO B 1 96 ? 4 -30.875 -20.109 1 59.69 96 PRO B C 1
ATOM 5398 O O . PRO B 1 96 ? 3.121 -31.734 -20.094 1 59.69 96 PRO B O 1
ATOM 5401 N N . LEU B 1 97 ? 4.98 -30.812 -21.031 1 59.78 97 LEU B N 1
ATOM 5402 C CA . LEU B 1 97 ? 5.258 -31.906 -21.953 1 59.78 97 LEU B CA 1
ATOM 5403 C C . LEU B 1 97 ? 6.629 -32.531 -21.688 1 59.78 97 LEU B C 1
ATOM 5405 O O . LEU B 1 97 ? 7.539 -31.828 -21.219 1 59.78 97 LEU B O 1
ATOM 5409 N N . GLU B 1 98 ? 6.789 -33.844 -21.688 1 52.03 98 GLU B N 1
ATOM 5410 C CA . GLU B 1 98 ? 8.086 -34.5 -21.562 1 52.03 98 GLU B CA 1
ATOM 5411 C C . GLU B 1 98 ? 8.977 -34.219 -22.766 1 52.03 98 GLU B C 1
ATOM 5413 O O . GLU B 1 98 ? 8.508 -34.188 -23.906 1 52.03 98 GLU B O 1
ATOM 5418 N N . ALA B 1 99 ? 10.312 -33.656 -22.375 1 48.72 99 ALA B N 1
ATOM 5419 C CA . ALA B 1 99 ? 11.242 -33.344 -23.453 1 48.72 99 ALA B CA 1
ATOM 5420 C C . ALA B 1 99 ? 12.141 -34.562 -23.766 1 48.72 99 ALA B C 1
ATOM 5422 O O . ALA B 1 99 ? 12.617 -35.219 -22.844 1 48.72 99 ALA B O 1
ATOM 5423 N N . THR B 1 100 ? 12.32 -35.219 -24.906 1 40.44 100 THR B N 1
ATOM 5424 C CA . THR B 1 100 ? 13.258 -36.281 -25.234 1 40.44 100 THR B CA 1
ATOM 5425 C C . THR B 1 100 ? 14.641 -35.719 -25.547 1 40.44 100 THR B C 1
ATOM 5427 O O . THR B 1 100 ? 15.656 -36.344 -25.234 1 40.44 100 THR B O 1
ATOM 5430 N N . ASP B 1 101 ? 14.938 -34.531 -26.297 1 38.06 101 ASP B N 1
ATOM 5431 C CA . ASP B 1 101 ? 16.25 -34.125 -26.797 1 38.06 101 ASP B CA 1
ATOM 5432 C C . ASP B 1 101 ? 16.516 -32.656 -26.531 1 38.06 101 ASP B C 1
ATOM 5434 O O . ASP B 1 101 ? 16.266 -31.812 -27.391 1 38.06 101 ASP B O 1
ATOM 5438 N N . PHE B 1 102 ? 16.609 -32.281 -25.047 1 45.75 102 PHE B N 1
ATOM 5439 C CA . PHE B 1 102 ? 16.828 -30.844 -24.969 1 45.75 102 PHE B CA 1
ATOM 5440 C C . PHE B 1 102 ? 18.031 -30.516 -24.078 1 45.75 102 PHE B C 1
ATOM 5442 O O . PHE B 1 102 ? 18.344 -31.281 -23.172 1 45.75 102 PHE B O 1
ATOM 5449 N N . GLU B 1 103 ? 18.953 -29.469 -24.578 1 43.66 103 GLU B N 1
ATOM 5450 C CA . GLU B 1 103 ? 20.016 -28.891 -23.75 1 43.66 103 GLU B CA 1
ATOM 5451 C C . GLU B 1 103 ? 19.484 -27.781 -22.859 1 43.66 103 GLU B C 1
ATOM 5453 O O . GLU B 1 103 ? 18.781 -26.875 -23.328 1 43.66 103 GLU B O 1
ATOM 5458 N N . TYR B 1 104 ? 19.594 -27.859 -21.547 1 44.25 104 TYR B N 1
ATOM 5459 C CA . TYR B 1 104 ? 19.109 -26.969 -20.5 1 44.25 104 TYR B CA 1
ATOM 5460 C C . TYR B 1 104 ? 20.062 -25.797 -20.312 1 44.25 104 TYR B C 1
ATOM 5462 O O . TYR B 1 104 ? 21.234 -25.984 -19.984 1 44.25 104 TYR B O 1
ATOM 5470 N N . ILE B 1 105 ? 20.297 -24.703 -21.094 1 40.88 105 ILE B N 1
ATOM 5471 C CA . ILE B 1 105 ? 21.234 -23.641 -20.719 1 40.88 105 ILE B CA 1
ATOM 5472 C C . ILE B 1 105 ? 20.453 -22.375 -20.375 1 40.88 105 ILE B C 1
ATOM 5474 O O . ILE B 1 105 ? 19.75 -21.828 -21.219 1 40.88 105 ILE B O 1
ATOM 5478 N N . GLN B 1 106 ? 20.109 -21.969 -19.047 1 54.78 106 GLN B N 1
ATOM 5479 C CA . GLN B 1 106 ? 19.5 -20.672 -18.797 1 54.78 106 GLN B CA 1
ATOM 5480 C C . GLN B 1 106 ? 20.484 -19.688 -18.172 1 54.78 106 GLN B C 1
ATOM 5482 O O . GLN B 1 106 ? 20.328 -18.484 -18.297 1 54.78 106 GLN B O 1
ATOM 5487 N N . GLY B 1 107 ? 21.609 -20.125 -17.406 1 55 107 GLY B N 1
ATOM 5488 C CA . GLY B 1 107 ? 22.438 -19.188 -16.641 1 55 107 GLY B CA 1
ATOM 5489 C C . GLY B 1 107 ? 23.625 -18.656 -17.438 1 55 107 GLY B C 1
ATOM 5490 O O . GLY B 1 107 ? 23.938 -19.172 -18.516 1 55 107 GLY B O 1
ATOM 5491 N N . SER B 1 108 ? 24.047 -17.25 -17.328 1 52.72 108 SER B N 1
ATOM 5492 C CA . SER B 1 108 ? 25.203 -16.672 -18.016 1 52.72 108 SER B CA 1
ATOM 5493 C C . SER B 1 108 ? 26.453 -16.719 -17.125 1 52.72 108 SER B C 1
ATOM 5495 O O . SER B 1 108 ? 26.391 -16.312 -15.961 1 52.72 108 SER B O 1
ATOM 5497 N N . ASP B 1 109 ? 27.5 -17.359 -17.562 1 57.53 109 ASP B N 1
ATOM 5498 C CA . ASP B 1 109 ? 28.797 -17.422 -16.906 1 57.53 109 ASP B CA 1
ATOM 5499 C C . ASP B 1 109 ? 29.422 -16.031 -16.812 1 57.53 109 ASP B C 1
ATOM 5501 O O . ASP B 1 109 ? 30.391 -15.828 -16.078 1 57.53 109 ASP B O 1
ATOM 5505 N N . SER B 1 110 ? 28.75 -15.133 -17.422 1 60.25 110 SER B N 1
ATOM 5506 C CA . SER B 1 110 ? 29.422 -13.844 -17.516 1 60.25 110 SER B CA 1
ATOM 5507 C C . SER B 1 110 ? 29.125 -12.992 -16.281 1 60.25 110 SER B C 1
ATOM 5509 O O . SER B 1 110 ? 29.828 -12.008 -16.031 1 60.25 110 SER B O 1
ATOM 5511 N N . ILE B 1 111 ? 28.234 -13.43 -15.5 1 72.38 111 ILE B N 1
ATOM 5512 C CA . ILE B 1 111 ? 27.906 -12.641 -14.32 1 72.38 111 ILE B CA 1
ATOM 5513 C C . ILE B 1 111 ? 28.453 -13.32 -13.07 1 72.38 111 ILE B C 1
ATOM 5515 O O . ILE B 1 111 ? 28.234 -14.523 -12.875 1 72.38 111 ILE B O 1
ATOM 5519 N N . ASN B 1 112 ? 29.25 -12.734 -12.414 1 82.19 112 ASN B N 1
ATOM 5520 C CA . ASN B 1 112 ? 29.875 -13.297 -11.219 1 82.19 112 ASN B CA 1
ATOM 5521 C C . ASN B 1 112 ? 28.891 -13.359 -10.055 1 82.19 112 ASN B C 1
ATOM 5523 O O . ASN B 1 112 ? 29.266 -13.141 -8.906 1 82.19 112 ASN B O 1
ATOM 5527 N N . LEU B 1 113 ? 27.625 -13.414 -10.359 1 89.75 113 LEU B N 1
ATOM 5528 C CA . LEU B 1 113 ? 26.562 -13.586 -9.359 1 89.75 113 LEU B CA 1
ATOM 5529 C C . LEU B 1 113 ? 25.828 -14.898 -9.562 1 89.75 113 LEU B C 1
ATOM 5531 O O . LEU B 1 113 ? 25.5 -15.266 -10.695 1 89.75 113 LEU B O 1
ATOM 5535 N N . LYS B 1 114 ? 25.594 -15.625 -8.5 1 92.31 114 LYS B N 1
ATOM 5536 C CA . LYS B 1 114 ? 24.938 -16.922 -8.609 1 92.31 114 LYS B CA 1
ATOM 5537 C C . LYS B 1 114 ? 23.844 -17.078 -7.559 1 92.31 114 LYS B C 1
ATOM 5539 O O . LYS B 1 114 ? 23.359 -18.172 -7.32 1 92.31 114 LYS B O 1
ATOM 5544 N N . GLY B 1 115 ? 23.469 -16.016 -6.867 1 94.75 115 GLY B N 1
ATOM 5545 C CA . GLY B 1 115 ? 22.406 -16.031 -5.871 1 94.75 115 GLY B CA 1
ATOM 5546 C C . GLY B 1 115 ? 22.891 -16.469 -4.5 1 94.75 115 GLY B C 1
ATOM 5547 O O . GLY B 1 115 ? 22.094 -16.875 -3.652 1 94.75 115 GLY B O 1
ATOM 5548 N N . GLU B 1 116 ? 24.219 -16.359 -4.32 1 95.56 116 GLU B N 1
ATOM 5549 C CA . GLU B 1 116 ? 24.797 -16.766 -3.039 1 95.56 116 GLU B CA 1
ATOM 5550 C C . GLU B 1 116 ? 24.297 -15.883 -1.905 1 95.56 116 GLU B C 1
ATOM 5552 O O . GLU B 1 116 ? 24.281 -14.656 -2.023 1 95.56 116 GLU B O 1
ATOM 5557 N N . GLY B 1 117 ? 23.875 -16.547 -0.854 1 96.31 117 GLY B N 1
ATOM 5558 C CA . GLY B 1 117 ? 23.422 -15.812 0.323 1 96.31 117 GLY B CA 1
ATOM 5559 C C . GLY B 1 117 ? 21.953 -15.422 0.265 1 96.31 117 GLY B C 1
ATOM 5560 O O . GLY B 1 117 ? 21.438 -14.797 1.192 1 96.31 117 GLY B O 1
ATOM 5561 N N . VAL B 1 118 ? 21.297 -15.789 -0.765 1 97.75 118 VAL B N 1
ATOM 5562 C CA . VAL B 1 118 ? 19.891 -15.438 -0.942 1 97.75 118 VAL B CA 1
ATOM 5563 C C . VAL B 1 118 ? 19.016 -16.688 -0.845 1 97.75 118 VAL B C 1
ATOM 5565 O O . VAL B 1 118 ? 19.406 -17.75 -1.339 1 97.75 118 VAL B O 1
ATOM 5568 N N . ILE B 1 119 ? 17.906 -16.562 -0.153 1 98.44 119 ILE B N 1
ATOM 5569 C CA . ILE B 1 119 ? 16.938 -17.656 -0.092 1 98.44 119 ILE B CA 1
ATOM 5570 C C . ILE B 1 119 ? 15.781 -17.391 -1.048 1 98.44 119 ILE B C 1
ATOM 5572 O O . ILE B 1 119 ? 15.25 -16.266 -1.081 1 98.44 119 ILE B O 1
ATOM 5576 N N . VAL B 1 120 ? 15.477 -18.344 -1.848 1 98.62 120 VAL B N 1
ATOM 5577 C CA . VAL B 1 120 ? 14.281 -18.25 -2.688 1 98.62 120 VAL B CA 1
ATOM 5578 C C . VAL B 1 120 ? 13.164 -19.094 -2.09 1 98.62 120 VAL B C 1
ATOM 5580 O O . VAL B 1 120 ? 13.242 -20.328 -2.096 1 98.62 120 VAL B O 1
ATOM 5583 N N . GLY B 1 121 ? 12.195 -18.391 -1.497 1 98.81 121 GLY B N 1
ATOM 5584 C CA . GLY B 1 121 ? 10.984 -19.062 -1.05 1 98.81 121 GLY B CA 1
ATOM 5585 C C . GLY B 1 121 ? 10.023 -19.391 -2.182 1 98.81 121 GLY B C 1
ATOM 5586 O O . GLY B 1 121 ? 9.648 -18.5 -2.951 1 98.81 121 GLY B O 1
ATOM 5587 N N . ILE B 1 122 ? 9.672 -20.641 -2.324 1 98.81 122 ILE B N 1
ATOM 5588 C CA . ILE B 1 122 ? 8.766 -21.062 -3.389 1 98.81 122 ILE B CA 1
ATOM 5589 C C . ILE B 1 122 ? 7.473 -21.594 -2.781 1 98.81 122 ILE B C 1
ATOM 5591 O O . ILE B 1 122 ? 7.488 -22.609 -2.072 1 98.81 122 ILE B O 1
ATOM 5595 N N . ILE B 1 123 ? 6.387 -20.922 -2.969 1 98.81 123 ILE B N 1
ATOM 5596 C CA . ILE B 1 123 ? 5.055 -21.359 -2.559 1 98.81 123 ILE B CA 1
ATOM 5597 C C . ILE B 1 123 ? 4.359 -22.047 -3.725 1 98.81 123 ILE B C 1
ATOM 5599 O O . ILE B 1 123 ? 3.902 -21.406 -4.664 1 98.81 123 ILE B O 1
ATOM 5603 N N . ASP B 1 124 ? 4.258 -23.312 -3.633 1 98.5 124 ASP B N 1
ATOM 5604 C CA . ASP B 1 124 ? 3.889 -24.094 -4.812 1 98.5 124 ASP B CA 1
ATOM 5605 C C . ASP B 1 124 ? 3.486 -25.516 -4.426 1 98.5 124 ASP B C 1
ATOM 5607 O O . ASP B 1 124 ? 2.82 -25.734 -3.408 1 98.5 124 ASP B O 1
ATOM 5611 N N . THR B 1 125 ? 3.82 -26.5 -5.344 1 98.12 125 THR B N 1
ATOM 5612 C CA . THR B 1 125 ? 3.35 -27.859 -5.188 1 98.12 125 THR B CA 1
ATOM 5613 C C . THR B 1 125 ? 4.375 -28.703 -4.438 1 98.12 125 THR B C 1
ATOM 5615 O O . THR B 1 125 ? 4.18 -29.906 -4.25 1 98.12 125 THR B O 1
ATOM 5618 N N . GLY B 1 126 ? 5.441 -28.125 -3.982 1 98.19 126 GLY B N 1
ATOM 5619 C CA . GLY B 1 126 ? 6.496 -28.844 -3.297 1 98.19 126 GLY B CA 1
ATOM 5620 C C . GLY B 1 126 ? 7.785 -28.922 -4.094 1 98.19 126 GLY B C 1
ATOM 5621 O O . GLY B 1 126 ? 8.055 -28.062 -4.934 1 98.19 126 GLY B O 1
ATOM 5622 N N . ILE B 1 127 ? 8.594 -29.906 -3.711 1 98.5 127 ILE B N 1
ATOM 5623 C CA . ILE B 1 127 ? 9.883 -30.078 -4.375 1 98.5 127 ILE B CA 1
ATOM 5624 C C . ILE B 1 127 ? 10.352 -31.516 -4.23 1 98.5 127 ILE B C 1
ATOM 5626 O O . ILE B 1 127 ? 10.117 -32.156 -3.199 1 98.5 127 ILE B O 1
ATOM 5630 N N . ASP B 1 128 ? 10.875 -32.031 -5.301 1 97.94 128 ASP B N 1
ATOM 5631 C CA . ASP B 1 128 ? 11.562 -33.312 -5.23 1 97.94 128 ASP B CA 1
ATOM 5632 C C . ASP B 1 128 ? 12.953 -33.156 -4.609 1 97.94 128 ASP B C 1
ATOM 5634 O O . ASP B 1 128 ? 13.945 -33.031 -5.324 1 97.94 128 ASP B O 1
ATOM 5638 N N . TYR B 1 129 ? 13 -33.344 -3.268 1 97.88 129 TYR B N 1
ATOM 5639 C CA . TYR B 1 129 ? 14.219 -33 -2.535 1 97.88 129 TYR B CA 1
ATOM 5640 C C . TYR B 1 129 ? 15.305 -34.031 -2.775 1 97.88 129 TYR B C 1
ATOM 5642 O O . TYR B 1 129 ? 16.469 -33.812 -2.402 1 97.88 129 TYR B O 1
ATOM 5650 N N . LEU B 1 130 ? 15.023 -35.125 -3.436 1 96.44 130 LEU B N 1
ATOM 5651 C CA . LEU B 1 130 ? 16.016 -36.156 -3.729 1 96.44 130 LEU B CA 1
ATOM 5652 C C . LEU B 1 130 ? 16.75 -35.844 -5.027 1 96.44 130 LEU B C 1
ATOM 5654 O O . LEU B 1 130 ? 17.781 -36.469 -5.332 1 96.44 130 LEU B O 1
ATOM 5658 N N . ASN B 1 131 ? 16.25 -34.875 -5.789 1 93.56 131 ASN B N 1
ATOM 5659 C CA . ASN B 1 131 ? 16.922 -34.438 -7.02 1 93.56 131 ASN B CA 1
ATOM 5660 C C . ASN B 1 131 ? 18.281 -33.812 -6.734 1 93.56 131 ASN B C 1
ATOM 5662 O O . ASN B 1 131 ? 18.359 -32.844 -5.965 1 93.56 131 ASN B O 1
ATOM 5666 N N . ASN B 1 132 ? 19.297 -34.188 -7.383 1 90.38 132 ASN B N 1
ATOM 5667 C CA . ASN B 1 132 ? 20.672 -33.75 -7.129 1 90.38 132 ASN B CA 1
ATOM 5668 C C . ASN B 1 132 ? 20.859 -32.281 -7.492 1 90.38 132 ASN B C 1
ATOM 5670 O O . ASN B 1 132 ? 21.75 -31.625 -6.969 1 90.38 132 ASN B O 1
ATOM 5674 N N . ILE B 1 133 ? 20.031 -31.766 -8.336 1 92.06 133 ILE B N 1
ATOM 5675 C CA . ILE B 1 133 ? 20.219 -30.391 -8.82 1 92.06 133 ILE B CA 1
ATOM 5676 C C . ILE B 1 133 ? 19.922 -29.406 -7.695 1 92.06 133 ILE B C 1
ATOM 5678 O O . ILE B 1 133 ? 20.234 -28.219 -7.809 1 92.06 133 ILE B O 1
ATOM 5682 N N . PHE B 1 134 ? 19.312 -29.922 -6.602 1 95.62 134 PHE B N 1
ATOM 5683 C CA . PHE B 1 134 ? 19 -29.031 -5.48 1 95.62 134 PHE B CA 1
ATOM 5684 C C . PHE B 1 134 ? 19.984 -29.234 -4.344 1 95.62 134 PHE B C 1
ATOM 5686 O O . PHE B 1 134 ? 19.734 -28.812 -3.213 1 95.62 134 PHE B O 1
ATOM 5693 N N . MET B 1 135 ? 21.094 -29.922 -4.613 1 94.25 135 MET B N 1
ATOM 5694 C CA . MET B 1 135 ? 22.156 -30.172 -3.645 1 94.25 135 MET B CA 1
ATOM 5695 C C . MET B 1 135 ? 23.406 -29.375 -3.99 1 94.25 135 MET B C 1
ATOM 5697 O O . MET B 1 135 ? 23.531 -28.859 -5.102 1 94.25 135 MET B O 1
ATOM 5701 N N . ASP B 1 136 ? 24.234 -29.188 -2.99 1 92.94 136 ASP B N 1
ATOM 5702 C CA . ASP B 1 136 ? 25.484 -28.484 -3.246 1 92.94 136 ASP B CA 1
ATOM 5703 C C . ASP B 1 136 ? 26.578 -29.453 -3.709 1 92.94 136 ASP B C 1
ATOM 5705 O O . ASP B 1 136 ? 26.297 -30.609 -3.996 1 92.94 136 ASP B O 1
ATOM 5709 N N . GLU B 1 137 ? 27.812 -28.922 -3.842 1 89.31 137 GLU B N 1
ATOM 5710 C CA . GLU B 1 137 ? 28.922 -29.688 -4.398 1 89.31 137 GLU B CA 1
ATOM 5711 C C . GLU B 1 137 ? 29.312 -30.859 -3.482 1 89.31 137 GLU B C 1
ATOM 5713 O O . GLU B 1 137 ? 29.906 -31.828 -3.93 1 89.31 137 GLU B O 1
ATOM 5718 N N . THR B 1 138 ? 28.859 -30.781 -2.242 1 93.25 138 THR B N 1
ATOM 5719 C CA . THR B 1 138 ? 29.203 -31.812 -1.272 1 93.25 138 THR B CA 1
ATOM 5720 C C . THR B 1 138 ? 28.094 -32.844 -1.166 1 93.25 138 THR B C 1
ATOM 5722 O O . THR B 1 138 ? 28.219 -33.844 -0.439 1 93.25 138 THR B O 1
ATOM 5725 N N . GLY B 1 139 ? 27.016 -32.594 -1.831 1 92.25 139 GLY B N 1
ATOM 5726 C CA . GLY B 1 139 ? 25.891 -33.531 -1.795 1 92.25 139 GLY B CA 1
ATOM 5727 C C . GLY B 1 139 ? 24.875 -33.188 -0.717 1 92.25 139 GLY B C 1
ATOM 5728 O O . GLY B 1 139 ? 23.906 -33.906 -0.518 1 92.25 139 GLY B O 1
ATOM 5729 N N . LYS B 1 140 ? 25.078 -32.125 -0.06 1 95.88 140 LYS B N 1
ATOM 5730 C CA . LYS B 1 140 ? 24.125 -31.656 0.936 1 95.88 140 LYS B CA 1
ATOM 5731 C C . LYS B 1 140 ? 23.016 -30.812 0.29 1 95.88 140 LYS B C 1
ATOM 5733 O O . LYS B 1 140 ? 23.266 -30.141 -0.709 1 95.88 140 LYS B O 1
ATOM 5738 N N . THR B 1 141 ? 21.922 -30.859 0.879 1 98 141 THR B N 1
ATOM 5739 C CA . THR B 1 141 ? 20.766 -30.156 0.313 1 98 141 THR B CA 1
ATOM 5740 C C . THR B 1 141 ? 20.969 -28.641 0.397 1 98 141 THR B C 1
ATOM 5742 O O . THR B 1 141 ? 21.547 -28.141 1.357 1 98 141 THR B O 1
ATOM 5745 N N . ARG B 1 142 ? 20.531 -27.906 -0.569 1 97.56 142 ARG B N 1
ATOM 5746 C CA . ARG B 1 142 ? 20.453 -26.453 -0.527 1 97.56 142 ARG B CA 1
ATOM 5747 C C . ARG B 1 142 ? 19.078 -25.984 -0.059 1 97.56 142 ARG B C 1
ATOM 5749 O O . ARG B 1 142 ? 18.812 -24.781 -0.004 1 97.56 142 ARG B O 1
ATOM 5756 N N . ILE B 1 143 ? 18.219 -26.922 0.293 1 98.56 143 ILE B N 1
ATOM 5757 C CA . ILE B 1 143 ? 16.891 -26.594 0.82 1 98.56 143 ILE B CA 1
ATOM 5758 C C . ILE B 1 143 ? 16.984 -26.328 2.32 1 98.56 143 ILE B C 1
ATOM 5760 O O . ILE B 1 143 ? 17.344 -27.219 3.096 1 98.56 143 ILE B O 1
ATOM 5764 N N . GLU B 1 144 ? 16.609 -25.094 2.707 1 97.88 144 GLU B N 1
ATOM 5765 C CA . GLU B 1 144 ? 16.672 -24.719 4.117 1 97.88 144 GLU B CA 1
ATOM 5766 C C . GLU B 1 144 ? 15.539 -25.375 4.906 1 97.88 144 GLU B C 1
ATOM 5768 O O . GLU B 1 144 ? 15.734 -25.766 6.059 1 97.88 144 GLU B O 1
ATOM 5773 N N . PHE B 1 145 ? 14.414 -25.438 4.277 1 97.56 145 PHE B N 1
ATOM 5774 C CA . PHE B 1 145 ? 13.273 -26.078 4.914 1 97.56 145 PHE B CA 1
ATOM 5775 C C . PHE B 1 145 ? 12.188 -26.406 3.889 1 97.56 145 PHE B C 1
ATOM 5777 O O . PHE B 1 145 ? 12.156 -25.812 2.811 1 97.56 145 PHE B O 1
ATOM 5784 N N . ILE B 1 146 ? 11.414 -27.391 4.203 1 98.06 146 ILE B N 1
ATOM 5785 C CA . ILE B 1 146 ? 10.156 -27.688 3.527 1 98.06 146 ILE B CA 1
ATOM 5786 C C . ILE B 1 146 ? 9.008 -27.609 4.531 1 98.06 146 ILE B C 1
ATOM 5788 O O . ILE B 1 146 ? 9 -28.344 5.527 1 98.06 146 ILE B O 1
ATOM 5792 N N . TRP B 1 147 ? 8.102 -26.703 4.32 1 97.75 147 TRP B N 1
ATOM 5793 C CA . TRP B 1 147 ? 6.828 -26.781 5.02 1 97.75 147 TRP B CA 1
ATOM 5794 C C . TRP B 1 147 ? 5.777 -27.484 4.176 1 97.75 147 TRP B C 1
ATOM 5796 O O . TRP B 1 147 ? 5.305 -26.938 3.176 1 97.75 147 TRP B O 1
ATOM 5806 N N . ASP B 1 148 ? 5.469 -28.672 4.516 1 97.31 148 ASP B N 1
ATOM 5807 C CA . ASP B 1 148 ? 4.371 -29.391 3.881 1 97.31 148 ASP B CA 1
ATOM 5808 C C . ASP B 1 148 ? 3.072 -29.219 4.664 1 97.31 148 ASP B C 1
ATOM 5810 O O . ASP B 1 148 ? 2.924 -29.75 5.762 1 97.31 148 ASP B O 1
ATOM 5814 N N . GLN B 1 149 ? 2.152 -28.516 4.039 1 96.12 149 GLN B N 1
ATOM 5815 C CA . GLN B 1 149 ? 0.913 -28.172 4.723 1 96.12 149 GLN B CA 1
ATOM 5816 C C . GLN B 1 149 ? -0.005 -29.375 4.855 1 96.12 149 GLN B C 1
ATOM 5818 O O . GLN B 1 149 ? -0.942 -29.375 5.656 1 96.12 149 GLN B O 1
ATOM 5823 N N . GLY B 1 150 ? 0.275 -30.438 4.109 1 93.38 150 GLY B N 1
ATOM 5824 C CA . GLY B 1 150 ? -0.649 -31.547 4.051 1 93.38 150 GLY B CA 1
ATOM 5825 C C . GLY B 1 150 ? -0.185 -32.75 4.859 1 93.38 150 GLY B C 1
ATOM 5826 O O . GLY B 1 150 ? -0.889 -33.75 4.941 1 93.38 150 GLY B O 1
ATOM 5827 N N . VAL B 1 151 ? 0.949 -32.656 5.465 1 91.06 151 VAL B N 1
ATOM 5828 C CA . VAL B 1 151 ? 1.497 -33.781 6.191 1 91.06 151 VAL B CA 1
ATOM 5829 C C . VAL B 1 151 ? 1.646 -33.438 7.672 1 91.06 151 VAL B C 1
ATOM 5831 O O . VAL B 1 151 ? 2.117 -32.344 8.008 1 91.06 151 VAL B O 1
ATOM 5834 N N . ASN B 1 152 ? 1.069 -34.281 8.461 1 83.88 152 ASN B N 1
ATOM 5835 C CA . ASN B 1 152 ? 1.201 -34.094 9.898 1 83.88 152 ASN B CA 1
ATOM 5836 C C . ASN B 1 152 ? 1.994 -35.219 10.547 1 83.88 152 ASN B C 1
ATOM 5838 O O . ASN B 1 152 ? 1.418 -36.219 10.969 1 83.88 152 ASN B O 1
ATOM 5842 N N . THR B 1 153 ? 3.262 -35.031 10.641 1 73.94 153 THR B N 1
ATOM 5843 C CA . THR B 1 153 ? 4.078 -36.125 11.172 1 73.94 153 THR B CA 1
ATOM 5844 C C . THR B 1 153 ? 4.746 -35.688 12.477 1 73.94 153 THR B C 1
ATOM 5846 O O . THR B 1 153 ? 5.246 -36.531 13.227 1 73.94 153 THR B O 1
ATOM 5849 N N . LYS B 1 154 ? 4.93 -34.438 12.688 1 69.12 154 LYS B N 1
ATOM 5850 C CA . LYS B 1 154 ? 5.633 -34 13.891 1 69.12 154 LYS B CA 1
ATOM 5851 C C . LYS B 1 154 ? 4.684 -33.281 14.852 1 69.12 154 LYS B C 1
ATOM 5853 O O . LYS B 1 154 ? 3.764 -32.594 14.414 1 69.12 154 LYS B O 1
ATOM 5858 N N . GLY B 1 155 ? 4.699 -33.75 15.961 1 62.16 155 GLY B N 1
ATOM 5859 C CA . GLY B 1 155 ? 3.904 -33.094 16.969 1 62.16 155 GLY B CA 1
ATOM 5860 C C . GLY B 1 155 ? 4.164 -31.594 17.047 1 62.16 155 GLY B C 1
ATOM 5861 O O . GLY B 1 155 ? 4.852 -31.047 16.188 1 62.16 155 GLY B O 1
ATOM 5862 N N . ASN B 1 156 ? 3.527 -30.828 18.047 1 58.66 156 ASN B N 1
ATOM 5863 C CA . ASN B 1 156 ? 3.461 -29.391 18.266 1 58.66 156 ASN B CA 1
ATOM 5864 C C . ASN B 1 156 ? 4.855 -28.781 18.391 1 58.66 156 ASN B C 1
ATOM 5866 O O . ASN B 1 156 ? 5.359 -28.594 19.5 1 58.66 156 ASN B O 1
ATOM 5870 N N . GLU B 1 157 ? 5.613 -29.031 17.453 1 61.84 157 GLU B N 1
ATOM 5871 C CA . GLU B 1 157 ? 6.895 -28.344 17.594 1 61.84 157 GLU B CA 1
ATOM 5872 C C . GLU B 1 157 ? 6.758 -26.859 17.328 1 61.84 157 GLU B C 1
ATOM 5874 O O . GLU B 1 157 ? 5.816 -26.422 16.672 1 61.84 157 GLU B O 1
ATOM 5879 N N . ASN B 1 158 ? 7.461 -26 18.078 1 62.84 158 ASN B N 1
ATOM 5880 C CA . ASN B 1 158 ? 7.574 -24.547 18.156 1 62.84 158 ASN B CA 1
ATOM 5881 C C . ASN B 1 158 ? 7.996 -23.953 16.828 1 62.84 158 ASN B C 1
ATOM 5883 O O . ASN B 1 158 ? 9.016 -23.266 16.734 1 62.84 158 ASN B O 1
ATOM 5887 N N . ASN B 1 159 ? 7.227 -24.359 15.75 1 74.5 159 ASN B N 1
ATOM 5888 C CA . ASN B 1 159 ? 7.754 -23.875 14.477 1 74.5 159 ASN B CA 1
ATOM 5889 C C . ASN B 1 159 ? 6.934 -22.719 13.93 1 74.5 159 ASN B C 1
ATOM 5891 O O . ASN B 1 159 ? 7.09 -22.328 12.773 1 74.5 159 ASN B O 1
ATOM 5895 N N . ASN B 1 160 ? 6.109 -22.125 14.68 1 86.25 160 ASN B N 1
ATOM 5896 C CA . ASN B 1 160 ? 5.363 -20.922 14.312 1 86.25 160 ASN B CA 1
ATOM 5897 C C . ASN B 1 160 ? 4.512 -21.141 13.07 1 86.25 160 ASN B C 1
ATOM 5899 O O . ASN B 1 160 ? 4.543 -20.344 12.133 1 86.25 160 ASN B O 1
ATOM 5903 N N . ILE B 1 161 ? 3.938 -22.391 12.883 1 92.56 161 ILE B N 1
ATOM 5904 C CA . ILE B 1 161 ? 2.979 -22.688 11.82 1 92.56 161 ILE B CA 1
ATOM 5905 C C . ILE B 1 161 ? 1.667 -23.172 12.438 1 92.56 161 ILE B C 1
ATOM 5907 O O . ILE B 1 161 ? 1.66 -23.766 13.516 1 92.56 161 ILE B O 1
ATOM 5911 N N . PRO B 1 162 ? 0.604 -22.969 11.742 1 92.06 162 PRO B N 1
ATOM 5912 C CA . PRO B 1 162 ? -0.69 -23.359 12.297 1 92.06 162 PRO B CA 1
ATOM 5913 C C . PRO B 1 162 ? -1.031 -24.828 12.031 1 92.06 162 PRO B C 1
ATOM 5915 O O . PRO B 1 162 ? -1.883 -25.406 12.711 1 92.06 162 PRO B O 1
ATOM 5918 N N . TYR B 1 163 ? -0.492 -25.453 11.07 1 92.5 163 TYR B N 1
ATOM 5919 C CA . TYR B 1 163 ? -0.732 -26.844 10.688 1 92.5 163 TYR B CA 1
ATOM 5920 C C . TYR B 1 163 ? 0.373 -27.359 9.773 1 92.5 163 TYR B C 1
ATOM 5922 O O . TYR B 1 163 ? 1.228 -26.578 9.328 1 92.5 163 TYR B O 1
ATOM 5930 N N . GLY B 1 164 ? 0.361 -28.641 9.547 1 94.31 164 GLY B N 1
ATOM 5931 C CA . GLY B 1 164 ? 1.401 -29.234 8.719 1 94.31 164 GLY B CA 1
ATOM 5932 C C . GLY B 1 164 ? 2.693 -29.484 9.477 1 94.31 164 GLY B C 1
ATOM 5933 O O . GLY B 1 164 ? 2.688 -29.609 10.703 1 94.31 164 GLY B O 1
ATOM 5934 N N . THR B 1 165 ? 3.758 -29.703 8.703 1 95.12 165 THR B N 1
ATOM 5935 C CA . THR B 1 165 ? 5.047 -30.031 9.312 1 95.12 165 THR B CA 1
ATOM 5936 C C . THR B 1 165 ? 6.18 -29.328 8.562 1 95.12 165 THR B C 1
ATOM 5938 O O . THR B 1 165 ? 6.168 -29.266 7.332 1 95.12 165 THR B O 1
ATOM 5941 N N . ILE B 1 166 ? 7.09 -28.797 9.32 1 95.94 166 ILE B N 1
ATOM 5942 C CA . ILE B 1 166 ? 8.305 -28.234 8.75 1 95.94 166 ILE B CA 1
ATOM 5943 C C . ILE B 1 166 ? 9.445 -29.234 8.844 1 95.94 166 ILE B C 1
ATOM 5945 O O . ILE B 1 166 ? 9.695 -29.797 9.906 1 95.94 166 ILE B O 1
ATOM 5949 N N . TYR B 1 167 ? 10.07 -29.5 7.793 1 96.75 167 TYR B N 1
ATOM 5950 C CA . TYR B 1 167 ? 11.281 -30.312 7.738 1 96.75 167 TYR B CA 1
ATOM 5951 C C . TYR B 1 167 ? 12.508 -29.438 7.492 1 96.75 167 TYR B C 1
ATOM 5953 O O . TYR B 1 167 ? 12.586 -28.734 6.48 1 96.75 167 TYR B O 1
ATOM 5961 N N . THR B 1 168 ? 13.438 -29.5 8.367 1 96.12 168 THR B N 1
ATOM 5962 C CA . THR B 1 168 ? 14.633 -28.672 8.297 1 96.12 168 THR B CA 1
ATOM 5963 C C . THR B 1 168 ? 15.656 -29.281 7.344 1 96.12 168 THR B C 1
ATOM 5965 O O . THR B 1 168 ? 15.492 -30.406 6.875 1 96.12 168 THR B O 1
ATOM 5968 N N . SER B 1 169 ? 16.688 -28.5 7.094 1 97.62 169 SER B N 1
ATOM 5969 C CA . SER B 1 169 ? 17.781 -28.984 6.262 1 97.62 169 SER B CA 1
ATOM 5970 C C . SER B 1 169 ? 18.406 -30.25 6.836 1 97.62 169 SER B C 1
ATOM 5972 O O . SER B 1 169 ? 18.797 -31.156 6.09 1 97.62 169 SER B O 1
ATOM 5974 N N . ASN B 1 170 ? 18.438 -30.312 8.133 1 97.44 170 ASN B N 1
ATOM 5975 C CA . ASN B 1 170 ? 18.953 -31.5 8.789 1 97.44 170 ASN B CA 1
ATOM 5976 C C . ASN B 1 170 ? 18.078 -32.719 8.516 1 97.44 170 ASN B C 1
ATOM 5978 O O . ASN B 1 170 ? 18.578 -33.812 8.242 1 97.44 170 ASN B O 1
ATOM 5982 N N . ASP B 1 171 ? 16.812 -32.562 8.648 1 97.06 171 ASP B N 1
ATOM 5983 C CA . ASP B 1 171 ? 15.875 -33.625 8.336 1 97.06 171 ASP B CA 1
ATOM 5984 C C . ASP B 1 171 ? 16.062 -34.125 6.895 1 97.06 171 ASP B C 1
ATOM 5986 O O . ASP B 1 171 ? 16.078 -35.312 6.629 1 97.06 171 ASP B O 1
ATOM 5990 N N . ILE B 1 172 ? 16.172 -33.188 6.023 1 98.44 172 ILE B N 1
ATOM 5991 C CA . ILE B 1 172 ? 16.25 -33.5 4.594 1 98.44 172 ILE B CA 1
ATOM 5992 C C . ILE B 1 172 ? 17.547 -34.219 4.285 1 98.44 172 ILE B C 1
ATOM 5994 O O . ILE B 1 172 ? 17.547 -35.188 3.52 1 98.44 172 ILE B O 1
ATOM 5998 N N . ASN B 1 173 ? 18.625 -33.812 4.859 1 98.5 173 ASN B N 1
ATOM 5999 C CA . ASN B 1 173 ? 19.891 -34.5 4.664 1 98.5 173 ASN B CA 1
ATOM 6000 C C . ASN B 1 173 ? 19.859 -35.906 5.211 1 98.5 173 ASN B C 1
ATOM 6002 O O . ASN B 1 173 ? 20.422 -36.844 4.617 1 98.5 173 ASN B O 1
ATOM 6006 N N . LYS B 1 174 ? 19.219 -36.062 6.336 1 98.38 174 LYS B N 1
ATOM 6007 C CA . LYS B 1 174 ? 19.047 -37.406 6.867 1 98.38 174 LYS B CA 1
ATOM 6008 C C . LYS B 1 174 ? 18.281 -38.281 5.883 1 98.38 174 LYS B C 1
ATOM 6010 O O . LYS B 1 174 ? 18.625 -39.438 5.691 1 98.38 174 LYS B O 1
ATOM 6015 N N . ALA B 1 175 ? 17.25 -37.75 5.355 1 98.5 175 ALA B N 1
ATOM 6016 C CA . ALA B 1 175 ? 16.453 -38.5 4.383 1 98.5 175 ALA B CA 1
ATOM 6017 C C . ALA B 1 175 ? 17.281 -38.812 3.143 1 98.5 175 ALA B C 1
ATOM 6019 O O . ALA B 1 175 ? 17.188 -39.938 2.602 1 98.5 175 ALA B O 1
ATOM 6020 N N . ILE B 1 176 ? 18.031 -37.906 2.654 1 98 176 ILE B N 1
ATOM 6021 C CA . ILE B 1 176 ? 18.891 -38.094 1.483 1 98 176 ILE B CA 1
ATOM 6022 C C . ILE B 1 176 ? 19.891 -39.219 1.758 1 98 176 ILE B C 1
ATOM 6024 O O . ILE B 1 176 ? 20.125 -40.094 0.908 1 98 176 ILE B O 1
ATOM 6028 N N . ASN B 1 177 ? 20.516 -39.188 2.898 1 97.94 177 ASN B N 1
ATOM 6029 C CA . ASN B 1 177 ? 21.453 -40.219 3.279 1 97.94 177 ASN B CA 1
ATOM 6030 C C . ASN B 1 177 ? 20.781 -41.594 3.363 1 97.94 177 ASN B C 1
ATOM 6032 O O . ASN B 1 177 ? 21.359 -42.594 2.971 1 97.94 177 ASN B O 1
ATOM 6036 N N . ALA B 1 178 ? 19.609 -41.562 3.908 1 98.19 178 ALA B N 1
ATOM 6037 C CA . ALA B 1 178 ? 18.844 -42.812 3.93 1 98.19 178 ALA B CA 1
ATOM 6038 C C . ALA B 1 178 ? 18.641 -43.375 2.52 1 98.19 178 ALA B C 1
ATOM 6040 O O . ALA B 1 178 ? 18.797 -44.562 2.277 1 98.19 178 ALA B O 1
ATOM 6041 N N . TYR B 1 179 ? 18.25 -42.531 1.703 1 97.12 179 TYR B N 1
ATOM 6042 C CA . TYR B 1 179 ? 18.062 -42.906 0.309 1 97.12 179 TYR B CA 1
ATOM 6043 C C . TYR B 1 179 ? 19.344 -43.5 -0.281 1 97.12 179 TYR B C 1
ATOM 6045 O O . TYR B 1 179 ? 19.297 -44.531 -0.961 1 97.12 179 TYR B O 1
ATOM 6053 N N . ARG B 1 180 ? 20.453 -42.875 -0.055 1 96.5 180 ARG B N 1
ATOM 6054 C CA . ARG B 1 180 ? 21.734 -43.344 -0.554 1 96.5 180 ARG B CA 1
ATOM 6055 C C . ARG B 1 180 ? 22.094 -44.719 0.012 1 96.5 180 ARG B C 1
ATOM 6057 O O . ARG B 1 180 ? 22.766 -45.5 -0.649 1 96.5 180 ARG B O 1
ATOM 6064 N N . ASN B 1 181 ? 21.641 -44.969 1.146 1 97.44 181 ASN B N 1
ATOM 6065 C CA . ASN B 1 181 ? 21.922 -46.25 1.814 1 97.44 181 ASN B CA 1
ATOM 6066 C C . ASN B 1 181 ? 20.875 -47.312 1.457 1 97.44 181 ASN B C 1
ATOM 6068 O O . ASN B 1 181 ? 20.859 -48.406 2.049 1 97.44 181 ASN B O 1
ATOM 6072 N N . GLY B 1 182 ? 19.984 -46.969 0.623 1 96.44 182 GLY B N 1
ATOM 6073 C CA . GLY B 1 182 ? 18.984 -47.938 0.15 1 96.44 182 GLY B CA 1
ATOM 6074 C C . GLY B 1 182 ? 17.766 -48 1.032 1 96.44 182 GLY B C 1
ATOM 6075 O O . GLY B 1 182 ? 16.922 -48.906 0.87 1 96.44 182 GLY B O 1
ATOM 6076 N N . GLU B 1 183 ? 17.672 -47.062 1.929 1 97.44 183 GLU B N 1
ATOM 6077 C CA . GLU B 1 183 ? 16.484 -46.969 2.789 1 97.44 183 GLU B CA 1
ATOM 6078 C C . GLU B 1 183 ? 15.43 -46.031 2.199 1 97.44 183 GLU B C 1
ATOM 6080 O O . GLU B 1 183 ? 15.68 -45.375 1.189 1 97.44 183 GLU B O 1
ATOM 6085 N N . ASN B 1 184 ? 14.258 -46.125 2.84 1 97.62 184 ASN B N 1
ATOM 6086 C CA . ASN B 1 184 ? 13.18 -45.25 2.355 1 97.62 184 ASN B CA 1
ATOM 6087 C C . ASN B 1 184 ? 13.281 -43.844 2.926 1 97.62 184 ASN B C 1
ATOM 6089 O O . ASN B 1 184 ? 12.992 -43.625 4.105 1 97.62 184 ASN B O 1
ATOM 6093 N N . PRO B 1 185 ? 13.625 -42.875 2.135 1 97.81 185 PRO B N 1
ATOM 6094 C CA . PRO B 1 185 ? 13.773 -41.5 2.637 1 97.81 185 PRO B CA 1
ATOM 6095 C C . PRO B 1 185 ? 12.453 -40.906 3.139 1 97.81 185 PRO B C 1
ATOM 6097 O O . PRO B 1 185 ? 12.461 -40.031 3.992 1 97.81 185 PRO B O 1
ATOM 6100 N N . TYR B 1 186 ? 11.336 -41.406 2.697 1 97.25 186 TYR B N 1
ATOM 6101 C CA . TYR B 1 186 ? 10.031 -40.844 2.994 1 97.25 186 TYR B CA 1
ATOM 6102 C C . TYR B 1 186 ? 9.555 -41.25 4.383 1 97.25 186 TYR B C 1
ATOM 6104 O O . TYR B 1 186 ? 8.547 -40.75 4.879 1 97.25 186 TYR B O 1
ATOM 6112 N N . ASP B 1 187 ? 10.289 -42.094 5.039 1 95.94 187 ASP B N 1
ATOM 6113 C CA . ASP B 1 187 ? 10.039 -42.375 6.449 1 95.94 187 ASP B CA 1
ATOM 6114 C C . ASP B 1 187 ? 10.492 -41.219 7.328 1 95.94 187 ASP B C 1
ATOM 6116 O O . ASP B 1 187 ? 9.984 -41.031 8.438 1 95.94 187 ASP B O 1
ATOM 6120 N N . ILE B 1 188 ? 11.414 -40.469 6.844 1 96.44 188 ILE B N 1
ATOM 6121 C CA . ILE B 1 188 ? 11.977 -39.344 7.578 1 96.44 188 ILE B CA 1
ATOM 6122 C C . ILE B 1 188 ? 11.305 -38.031 7.125 1 96.44 188 ILE B C 1
ATOM 6124 O O . ILE B 1 188 ? 10.805 -37.281 7.953 1 96.44 188 ILE B O 1
ATOM 6128 N N . VAL B 1 189 ? 11.305 -37.844 5.828 1 97.62 189 VAL B N 1
ATOM 6129 C CA . VAL B 1 189 ? 10.625 -36.719 5.215 1 97.62 189 VAL B CA 1
ATOM 6130 C C . VAL B 1 189 ? 9.602 -37.188 4.195 1 97.62 189 VAL B C 1
ATOM 6132 O O . VAL B 1 189 ? 9.938 -37.375 3.021 1 97.62 189 VAL B O 1
ATOM 6135 N N . PRO B 1 190 ? 8.406 -37.25 4.582 1 97.19 190 PRO B N 1
ATOM 6136 C CA . PRO B 1 190 ? 7.387 -37.844 3.705 1 97.19 190 PRO B CA 1
ATOM 6137 C C . PRO B 1 190 ? 6.914 -36.875 2.621 1 97.19 190 PRO B C 1
ATOM 6139 O O . PRO B 1 190 ? 6.152 -37.25 1.733 1 97.19 190 PRO B O 1
ATOM 6142 N N . SER B 1 191 ? 7.309 -35.656 2.664 1 96.94 191 SER B N 1
ATOM 6143 C CA . SER B 1 191 ? 6.863 -34.656 1.7 1 96.94 191 SER B CA 1
ATOM 6144 C C . SER B 1 191 ? 7.289 -35.031 0.283 1 96.94 191 SER B C 1
ATOM 6146 O O . SER B 1 191 ? 8.453 -35.344 0.046 1 96.94 191 SER B O 1
ATOM 6148 N N . ARG B 1 192 ? 6.328 -35 -0.672 1 96.25 192 ARG B N 1
ATOM 6149 C CA . ARG B 1 192 ? 6.57 -35.281 -2.086 1 96.25 192 ARG B CA 1
ATOM 6150 C C . ARG B 1 192 ? 5.863 -34.25 -2.967 1 96.25 192 ARG B C 1
ATOM 6152 O O . ARG B 1 192 ? 4.738 -33.844 -2.674 1 96.25 192 ARG B O 1
ATOM 6159 N N . ASP B 1 193 ? 6.547 -33.781 -3.936 1 97.31 193 ASP B N 1
ATOM 6160 C CA . ASP B 1 193 ? 5.891 -33.031 -4.996 1 97.31 193 ASP B CA 1
ATOM 6161 C C . ASP B 1 193 ? 5.203 -33.938 -5.992 1 97.31 193 ASP B C 1
ATOM 6163 O O . ASP B 1 193 ? 5.816 -34.406 -6.965 1 97.31 193 ASP B O 1
ATOM 6167 N N . GLU B 1 194 ? 3.93 -34.125 -5.863 1 93.69 194 GLU B N 1
ATOM 6168 C CA . GLU B 1 194 ? 3.201 -35.062 -6.699 1 93.69 194 GLU B CA 1
ATOM 6169 C C . GLU B 1 194 ? 2.814 -34.438 -8.039 1 93.69 194 GLU B C 1
ATOM 6171 O O . GLU B 1 194 ? 2.645 -35.125 -9.031 1 93.69 194 GLU B O 1
ATOM 6176 N N . VAL B 1 195 ? 2.689 -33.156 -8.023 1 93.56 195 VAL B N 1
ATOM 6177 C CA . VAL B 1 195 ? 2.252 -32.438 -9.219 1 93.56 195 VAL B CA 1
ATOM 6178 C C . VAL B 1 195 ? 3.457 -32.094 -10.094 1 93.56 195 VAL B C 1
ATOM 6180 O O . VAL B 1 195 ? 3.387 -32.188 -11.32 1 93.56 195 VAL B O 1
ATOM 6183 N N . GLY B 1 196 ? 4.562 -31.703 -9.445 1 95.38 196 GLY B N 1
ATOM 6184 C CA . GLY B 1 196 ? 5.801 -31.469 -10.172 1 95.38 196 GLY B CA 1
ATOM 6185 C C . GLY B 1 196 ? 6.047 -30 -10.469 1 95.38 196 GLY B C 1
ATOM 6186 O O . GLY B 1 196 ? 7.188 -29.594 -10.703 1 95.38 196 GLY B O 1
ATOM 6187 N N . HIS B 1 197 ? 5.055 -29.125 -10.398 1 96.06 197 HIS B N 1
ATOM 6188 C CA . HIS B 1 197 ? 5.207 -27.719 -10.766 1 96.06 197 HIS B CA 1
ATOM 6189 C C . HIS B 1 197 ? 6.242 -27.031 -9.883 1 96.06 197 HIS B C 1
ATOM 6191 O O . HIS B 1 197 ? 7.078 -26.266 -10.375 1 96.06 197 HIS B O 1
ATOM 6197 N N . GLY B 1 198 ? 6.18 -27.25 -8.547 1 97.75 198 GLY B N 1
ATOM 6198 C CA . GLY B 1 198 ? 7.156 -26.656 -7.645 1 97.75 198 GLY B CA 1
ATOM 6199 C C . GLY B 1 198 ? 8.586 -27.062 -7.961 1 97.75 198 GLY B C 1
ATOM 6200 O O . GLY B 1 198 ? 9.5 -26.25 -7.875 1 97.75 198 GLY B O 1
ATOM 6201 N N . THR B 1 199 ? 8.781 -28.297 -8.305 1 96.38 199 THR B N 1
ATOM 6202 C CA . THR B 1 199 ? 10.094 -28.812 -8.688 1 96.38 199 THR B CA 1
ATOM 6203 C C . THR B 1 199 ? 10.586 -28.125 -9.961 1 96.38 199 THR B C 1
ATOM 6205 O O . THR B 1 199 ? 11.75 -27.734 -10.055 1 96.38 199 THR B O 1
ATOM 6208 N N . HIS B 1 200 ? 9.703 -28 -10.922 1 94.19 200 HIS B N 1
ATOM 6209 C CA . HIS B 1 200 ? 10.055 -27.297 -12.156 1 94.19 200 HIS B CA 1
ATOM 6210 C C . HIS B 1 200 ? 10.492 -25.875 -11.883 1 94.19 200 HIS B C 1
ATOM 6212 O O . HIS B 1 200 ? 11.492 -25.406 -12.438 1 94.19 200 HIS B O 1
ATOM 6218 N N . MET B 1 201 ? 9.734 -25.141 -11.062 1 95.88 201 MET B N 1
ATOM 6219 C CA . MET B 1 201 ? 10.055 -23.766 -10.742 1 95.88 201 MET B CA 1
ATOM 6220 C C . MET B 1 201 ? 11.414 -23.656 -10.055 1 95.88 201 MET B C 1
ATOM 6222 O O . MET B 1 201 ? 12.234 -22.812 -10.414 1 95.88 201 MET B O 1
ATOM 6226 N N . ALA B 1 202 ? 11.594 -24.547 -9.109 1 96.75 202 ALA B N 1
ATOM 6227 C CA . ALA B 1 202 ? 12.867 -24.547 -8.391 1 96.75 202 ALA B CA 1
ATOM 6228 C C . ALA B 1 202 ? 14.031 -24.797 -9.352 1 96.75 202 ALA B C 1
ATOM 6230 O O . ALA B 1 202 ? 15.094 -24.188 -9.219 1 96.75 202 ALA B O 1
ATOM 6231 N N . SER B 1 203 ? 13.828 -25.688 -10.242 1 93.94 203 SER B N 1
ATOM 6232 C CA . SER B 1 203 ? 14.852 -26.016 -11.227 1 93.94 203 SER B CA 1
ATOM 6233 C C . SER B 1 203 ? 15.211 -24.797 -12.07 1 93.94 203 SER B C 1
ATOM 6235 O O . SER B 1 203 ? 16.391 -24.516 -12.312 1 93.94 203 SER B O 1
ATOM 6237 N N . LEU B 1 204 ? 14.234 -24.109 -12.516 1 92.12 204 LEU B N 1
ATOM 6238 C CA . LEU B 1 204 ? 14.438 -22.938 -13.367 1 92.12 204 LEU B CA 1
ATOM 6239 C C . LEU B 1 204 ? 15.109 -21.812 -12.586 1 92.12 204 LEU B C 1
ATOM 6241 O O . LEU B 1 204 ? 15.953 -21.094 -13.125 1 92.12 204 LEU B O 1
ATOM 6245 N N . VAL B 1 205 ? 14.773 -21.672 -11.336 1 94.94 205 VAL B N 1
ATOM 6246 C CA . VAL B 1 205 ? 15.32 -20.594 -10.508 1 94.94 205 VAL B CA 1
ATOM 6247 C C . VAL B 1 205 ? 16.797 -20.859 -10.242 1 94.94 205 VAL B C 1
ATOM 6249 O O . VAL B 1 205 ? 17.641 -19.969 -10.445 1 94.94 205 VAL B O 1
ATOM 6252 N N . GLY B 1 206 ? 17.062 -22.109 -9.781 1 93.69 206 GLY B N 1
ATOM 6253 C CA . GLY B 1 206 ? 18.422 -22.25 -9.297 1 93.69 206 GLY B CA 1
ATOM 6254 C C . GLY B 1 206 ? 18.953 -23.672 -9.453 1 93.69 206 GLY B C 1
ATOM 6255 O O . GLY B 1 206 ? 19.953 -24.031 -8.812 1 93.69 206 GLY B O 1
ATOM 6256 N N . GLY B 1 207 ? 18.391 -24.516 -10.203 1 91.5 207 GLY B N 1
ATOM 6257 C CA . GLY B 1 207 ? 18.922 -25.859 -10.383 1 91.5 207 GLY B CA 1
ATOM 6258 C C . GLY B 1 207 ? 20.344 -25.875 -10.898 1 91.5 207 GLY B C 1
ATOM 6259 O O . GLY B 1 207 ? 20.719 -25.047 -11.727 1 91.5 207 GLY B O 1
ATOM 6260 N N . MET B 1 208 ? 21.125 -26.75 -10.281 1 86.94 208 MET B N 1
ATOM 6261 C CA . MET B 1 208 ? 22.5 -26.891 -10.719 1 86.94 208 MET B CA 1
ATOM 6262 C C . MET B 1 208 ? 22.953 -28.344 -10.594 1 86.94 208 MET B C 1
ATOM 6264 O O . MET B 1 208 ? 22.891 -28.938 -9.516 1 86.94 208 MET B O 1
ATOM 6268 N N . ASP B 1 209 ? 23.266 -28.875 -11.734 1 77.44 209 ASP B N 1
ATOM 6269 C CA . ASP B 1 209 ? 23.859 -30.203 -11.688 1 77.44 209 ASP B CA 1
ATOM 6270 C C . ASP B 1 209 ? 25.375 -30.141 -11.758 1 77.44 209 ASP B C 1
ATOM 6272 O O . ASP B 1 209 ? 25.953 -29.891 -12.82 1 77.44 209 ASP B O 1
ATOM 6276 N N . TYR B 1 210 ? 26 -30.359 -10.742 1 70.75 210 TYR B N 1
ATOM 6277 C CA . TYR B 1 210 ? 27.453 -30.234 -10.664 1 70.75 210 TYR B CA 1
ATOM 6278 C C . TYR B 1 210 ? 28.141 -31.406 -11.383 1 70.75 210 TYR B C 1
ATOM 6280 O O . TYR B 1 210 ? 29.328 -31.328 -11.703 1 70.75 210 TYR B O 1
ATOM 6288 N N . ASN B 1 211 ? 27.453 -32.438 -11.562 1 63.25 211 ASN B N 1
ATOM 6289 C CA . ASN B 1 211 ? 28.016 -33.594 -12.266 1 63.25 211 ASN B CA 1
ATOM 6290 C C . ASN B 1 211 ? 27.844 -33.469 -13.781 1 63.25 211 ASN B C 1
ATOM 6292 O O . ASN B 1 211 ? 28.547 -34.156 -14.547 1 63.25 211 ASN B O 1
ATOM 6296 N N . LYS B 1 212 ? 26.734 -32.719 -14.117 1 63.16 212 LYS B N 1
ATOM 6297 C CA . LYS B 1 212 ? 26.469 -32.562 -15.539 1 63.16 212 LYS B CA 1
ATOM 6298 C C . LYS B 1 212 ? 26.5 -31.078 -15.922 1 63.16 212 LYS B C 1
ATOM 6300 O O . LYS B 1 212 ? 25.984 -30.219 -15.188 1 63.16 212 LYS B O 1
ATOM 6305 N N . ASN B 1 213 ? 27.469 -30.516 -16.469 1 53 213 ASN B N 1
ATOM 6306 C CA . ASN B 1 213 ? 27.812 -29.125 -16.734 1 53 213 ASN B CA 1
ATOM 6307 C C . ASN B 1 213 ? 26.688 -28.406 -17.469 1 53 213 ASN B C 1
ATOM 6309 O O . ASN B 1 213 ? 26.766 -27.188 -17.688 1 53 213 ASN B O 1
ATOM 6313 N N . GLN B 1 214 ? 25.484 -29.078 -17.75 1 57.16 214 GLN B N 1
ATOM 6314 C CA . GLN B 1 214 ? 24.766 -28.328 -18.781 1 57.16 214 GLN B CA 1
ATOM 6315 C C . GLN B 1 214 ? 23.375 -27.922 -18.281 1 57.16 214 GLN B C 1
ATOM 6317 O O . GLN B 1 214 ? 22.547 -27.453 -19.062 1 57.16 214 GLN B O 1
ATOM 6322 N N . VAL B 1 215 ? 23.109 -27.984 -16.938 1 59.12 215 VAL B N 1
ATOM 6323 C CA . VAL B 1 215 ? 21.766 -27.594 -16.547 1 59.12 215 VAL B CA 1
ATOM 6324 C C . VAL B 1 215 ? 21.828 -26.625 -15.375 1 59.12 215 VAL B C 1
ATOM 6326 O O . VAL B 1 215 ? 22.109 -27.031 -14.242 1 59.12 215 VAL B O 1
ATOM 6329 N N . TYR B 1 216 ? 21.703 -25.297 -15.727 1 75.5 216 TYR B N 1
ATOM 6330 C CA . TYR B 1 216 ? 21.75 -24.422 -14.555 1 75.5 216 TYR B CA 1
ATOM 6331 C C . TYR B 1 216 ? 20.625 -23.391 -14.586 1 75.5 216 TYR B C 1
ATOM 6333 O O . TYR B 1 216 ? 20.328 -22.844 -15.648 1 75.5 216 TYR B O 1
ATOM 6341 N N . GLY B 1 217 ? 20 -23.297 -13.469 1 85.19 217 GLY B N 1
ATOM 6342 C CA . GLY B 1 217 ? 19.094 -22.188 -13.25 1 85.19 217 GLY B CA 1
ATOM 6343 C C . GLY B 1 217 ? 19.781 -20.844 -13.156 1 85.19 217 GLY B C 1
ATOM 6344 O O . GLY B 1 217 ? 21 -20.766 -13.242 1 85.19 217 GLY B O 1
ATOM 6345 N N . ILE B 1 218 ? 19.078 -19.828 -13.055 1 88.19 218 ILE B N 1
ATOM 6346 C CA . ILE B 1 218 ? 19.594 -18.453 -13.07 1 88.19 218 ILE B CA 1
ATOM 6347 C C . ILE B 1 218 ? 20.438 -18.203 -11.828 1 88.19 218 ILE B C 1
ATOM 6349 O O . ILE B 1 218 ? 21.547 -17.688 -11.914 1 88.19 218 ILE B O 1
ATOM 6353 N N . ALA B 1 219 ? 19.906 -18.562 -10.672 1 93.5 219 ALA B N 1
ATOM 6354 C CA . ALA B 1 219 ? 20.594 -18.406 -9.391 1 93.5 219 ALA B CA 1
ATOM 6355 C C . ALA B 1 219 ? 21.078 -19.75 -8.859 1 93.5 219 ALA B C 1
ATOM 6357 O O . ALA B 1 219 ? 20.562 -20.25 -7.859 1 93.5 219 ALA B O 1
ATOM 6358 N N . SER B 1 220 ? 22.156 -20.234 -9.336 1 91.5 220 SER B N 1
ATOM 6359 C CA . SER B 1 220 ? 22.578 -21.625 -9.211 1 91.5 220 SER B CA 1
ATOM 6360 C C . SER B 1 220 ? 23.141 -21.906 -7.82 1 91.5 220 SER B C 1
ATOM 6362 O O . SER B 1 220 ? 23.328 -23.062 -7.441 1 91.5 220 SER B O 1
ATOM 6364 N N . LYS B 1 221 ? 23.344 -20.906 -6.984 1 93.62 221 LYS B N 1
ATOM 6365 C CA . LYS B 1 221 ? 23.875 -21.125 -5.641 1 93.62 221 LYS B CA 1
ATOM 6366 C C . LYS B 1 221 ? 22.922 -20.594 -4.578 1 93.62 221 LYS B C 1
ATOM 6368 O O . LYS B 1 221 ? 23.281 -20.484 -3.406 1 93.62 221 LYS B O 1
ATOM 6373 N N . CYS B 1 222 ? 21.766 -20.219 -5.035 1 96.75 222 CYS B N 1
ATOM 6374 C CA . CYS B 1 222 ? 20.797 -19.797 -4.039 1 96.75 222 CYS B CA 1
ATOM 6375 C C . CYS B 1 222 ? 20.375 -20.969 -3.154 1 96.75 222 CYS B C 1
ATOM 6377 O O . CYS B 1 222 ? 20.672 -22.125 -3.457 1 96.75 222 CYS B O 1
ATOM 6379 N N . ARG B 1 223 ? 19.781 -20.672 -2.037 1 98 223 ARG B N 1
ATOM 6380 C CA . ARG B 1 223 ? 19.141 -21.672 -1.196 1 98 223 ARG B CA 1
ATOM 6381 C C . ARG B 1 223 ? 17.609 -21.562 -1.288 1 98 223 ARG B C 1
ATOM 6383 O O . ARG B 1 223 ? 17.094 -20.562 -1.785 1 98 223 ARG B O 1
ATOM 6390 N N . TYR B 1 224 ? 16.938 -22.672 -0.812 1 98.56 224 TYR B N 1
ATOM 6391 C CA . TYR B 1 224 ? 15.5 -22.719 -1.054 1 98.56 224 TYR B CA 1
ATOM 6392 C C . TYR B 1 224 ? 14.727 -22.781 0.258 1 98.56 224 TYR B C 1
ATOM 6394 O O . TYR B 1 224 ? 15.164 -23.422 1.215 1 98.56 224 TYR B O 1
ATOM 6402 N N . GLY B 1 225 ? 13.672 -22.062 0.39 1 98.62 225 GLY B N 1
ATOM 6403 C CA . GLY B 1 225 ? 12.57 -22.297 1.301 1 98.62 225 GLY B CA 1
ATOM 6404 C C . GLY B 1 225 ? 11.297 -22.734 0.594 1 98.62 225 GLY B C 1
ATOM 6405 O O . GLY B 1 225 ? 10.68 -21.953 -0.126 1 98.62 225 GLY B O 1
ATOM 6406 N N . ILE B 1 226 ? 10.883 -24 0.874 1 98.81 226 ILE B N 1
ATOM 6407 C CA . ILE B 1 226 ? 9.812 -24.578 0.071 1 98.81 226 ILE B CA 1
ATOM 6408 C C . ILE B 1 226 ? 8.547 -24.703 0.912 1 98.81 226 ILE B C 1
ATOM 6410 O O . ILE B 1 226 ? 8.578 -25.219 2.029 1 98.81 226 ILE B O 1
ATOM 6414 N N . ILE B 1 227 ? 7.469 -24.203 0.376 1 98.75 227 ILE B N 1
ATOM 6415 C CA . ILE B 1 227 ? 6.164 -24.422 0.991 1 98.75 227 ILE B CA 1
ATOM 6416 C C . ILE B 1 227 ? 5.266 -25.203 0.03 1 98.75 227 ILE B C 1
ATOM 6418 O O . ILE B 1 227 ? 4.91 -24.703 -1.038 1 98.75 227 ILE B O 1
ATOM 6422 N N . LYS B 1 228 ? 4.961 -26.344 0.36 1 98.56 228 LYS B N 1
ATOM 6423 C CA . LYS B 1 228 ? 3.967 -27.125 -0.368 1 98.56 228 LYS B CA 1
ATOM 6424 C C . LYS B 1 228 ? 2.557 -26.828 0.124 1 98.56 228 LYS B C 1
ATOM 6426 O O . LYS B 1 228 ? 2.18 -27.219 1.229 1 98.56 228 LYS B O 1
ATOM 6431 N N . LEU B 1 229 ? 1.774 -26.234 -0.708 1 98.06 229 LEU B N 1
ATOM 6432 C CA . LEU B 1 229 ? 0.431 -25.797 -0.335 1 98.06 229 LEU B CA 1
ATOM 6433 C C . LEU B 1 229 ? -0.525 -26.984 -0.284 1 98.06 229 LEU B C 1
ATOM 6435 O O . LEU B 1 229 ? -0.432 -27.906 -1.108 1 98.06 229 LEU B O 1
ATOM 6439 N N . ASN B 1 230 ? -1.462 -26.828 0.632 1 95.44 230 ASN B N 1
ATOM 6440 C CA . ASN B 1 230 ? -2.596 -27.75 0.625 1 95.44 230 ASN B CA 1
ATOM 6441 C C . ASN B 1 230 ? -3.615 -27.375 -0.447 1 95.44 230 ASN B C 1
ATOM 6443 O O . ASN B 1 230 ? -4.004 -26.203 -0.558 1 95.44 230 ASN B O 1
ATOM 6447 N N . GLU B 1 231 ? -3.984 -28.406 -1.161 1 95.69 231 GLU B N 1
ATOM 6448 C CA . GLU B 1 231 ? -5.086 -28.156 -2.086 1 95.69 231 GLU B CA 1
ATOM 6449 C C . GLU B 1 231 ? -6.406 -27.984 -1.34 1 95.69 231 GLU B C 1
ATOM 6451 O O . GLU B 1 231 ? -6.586 -28.547 -0.251 1 95.69 231 GLU B O 1
ATOM 6456 N N . ASP B 1 232 ? -7.25 -27.219 -1.892 1 94.69 232 ASP B N 1
ATOM 6457 C CA . ASP B 1 232 ? -8.602 -27.094 -1.353 1 94.69 232 ASP B CA 1
ATOM 6458 C C . ASP B 1 232 ? -9.477 -28.266 -1.782 1 94.69 232 ASP B C 1
ATOM 6460 O O . ASP B 1 232 ? -10.227 -28.156 -2.756 1 94.69 232 ASP B O 1
ATOM 6464 N N . MET B 1 233 ? -9.523 -29.297 -0.962 1 93.81 233 MET B N 1
ATOM 6465 C CA . MET B 1 233 ? -10.219 -30.531 -1.319 1 93.81 233 MET B CA 1
ATOM 6466 C C . MET B 1 233 ? -11.727 -30.344 -1.288 1 93.81 233 MET B C 1
ATOM 6468 O O . MET B 1 233 ? -12.461 -30.969 -2.053 1 93.81 233 MET B O 1
ATOM 6472 N N . ALA B 1 234 ? -12.156 -29.453 -0.424 1 90.94 234 ALA B N 1
ATOM 6473 C CA . ALA B 1 234 ? -13.594 -29.172 -0.364 1 90.94 234 ALA B CA 1
ATOM 6474 C C . ALA B 1 234 ? -14.078 -28.531 -1.658 1 90.94 234 ALA B C 1
ATOM 6476 O O . ALA B 1 234 ? -15.125 -28.906 -2.193 1 90.94 234 ALA B O 1
ATOM 6477 N N . LEU B 1 235 ? -13.398 -27.609 -2.098 1 89.38 235 LEU B N 1
ATOM 6478 C CA . LEU B 1 235 ? -13.742 -26.938 -3.348 1 89.38 235 LEU B CA 1
ATOM 6479 C C . LEU B 1 235 ? -13.664 -27.906 -4.523 1 89.38 235 LEU B C 1
ATOM 6481 O O . LEU B 1 235 ? -14.5 -27.875 -5.426 1 89.38 235 LEU B O 1
ATOM 6485 N N . LYS B 1 236 ? -12.625 -28.734 -4.562 1 93.12 236 LYS B N 1
ATOM 6486 C CA . LYS B 1 236 ? -12.453 -29.719 -5.629 1 93.12 236 LYS B CA 1
ATOM 6487 C C . LYS B 1 236 ? -13.625 -30.703 -5.668 1 93.12 236 LYS B C 1
ATOM 6489 O O . LYS B 1 236 ? -14.141 -31.016 -6.742 1 93.12 236 LYS B O 1
ATOM 6494 N N . LYS B 1 237 ? -13.992 -31.109 -4.488 1 90.56 237 LYS B N 1
ATOM 6495 C CA . LYS B 1 237 ? -15.125 -32.031 -4.391 1 90.56 237 LYS B CA 1
ATOM 6496 C C . LYS B 1 237 ? -16.422 -31.359 -4.82 1 90.56 237 LYS B C 1
ATOM 6498 O O . LYS B 1 237 ? -17.188 -31.922 -5.594 1 90.56 237 LYS B O 1
ATOM 6503 N N . ARG B 1 238 ? -16.641 -30.219 -4.383 1 84.19 238 ARG B N 1
ATOM 6504 C CA . ARG B 1 238 ? -17.875 -29.484 -4.613 1 84.19 238 ARG B CA 1
ATOM 6505 C C . ARG B 1 238 ? -18.078 -29.203 -6.098 1 84.19 238 ARG B C 1
ATOM 6507 O O . ARG B 1 238 ? -19.203 -29.281 -6.605 1 84.19 238 ARG B O 1
ATOM 6514 N N . PHE B 1 239 ? -17.016 -28.953 -6.766 1 86.62 239 PHE B N 1
ATOM 6515 C CA . PHE B 1 239 ? -17.156 -28.484 -8.141 1 86.62 239 PHE B CA 1
ATOM 6516 C C . PHE B 1 239 ? -16.484 -29.438 -9.109 1 86.62 239 PHE B C 1
ATOM 6518 O O . PHE B 1 239 ? -16.281 -29.109 -10.281 1 86.62 239 PHE B O 1
ATOM 6525 N N . ASN B 1 240 ? -16.047 -30.578 -8.633 1 88.94 240 ASN B N 1
ATOM 6526 C CA . ASN B 1 240 ? -15.414 -31.625 -9.43 1 88.94 240 ASN B CA 1
ATOM 6527 C C . ASN B 1 240 ? -14.211 -31.094 -10.211 1 88.94 240 ASN B C 1
ATOM 6529 O O . ASN B 1 240 ? -14.133 -31.266 -11.43 1 88.94 240 ASN B O 1
ATOM 6533 N N . ILE B 1 241 ? -13.406 -30.375 -9.469 1 92.19 241 ILE B N 1
ATOM 6534 C CA . ILE B 1 241 ? -12.203 -29.781 -10.062 1 92.19 241 ILE B CA 1
ATOM 6535 C C . ILE B 1 241 ? -11.078 -30.812 -10.07 1 92.19 241 ILE B C 1
ATOM 6537 O O . ILE B 1 241 ? -10.797 -31.453 -9.047 1 92.19 241 ILE B O 1
ATOM 6541 N N . LYS B 1 242 ? -10.359 -30.891 -11.195 1 91.38 242 LYS B N 1
ATOM 6542 C CA . LYS B 1 242 ? -9.359 -31.938 -11.352 1 91.38 242 LYS B CA 1
ATOM 6543 C C . LYS B 1 242 ? -7.941 -31.375 -11.219 1 91.38 242 LYS B C 1
ATOM 6545 O O . LYS B 1 242 ? -6.992 -32.125 -10.984 1 91.38 242 LYS B O 1
ATOM 6550 N N . VAL B 1 243 ? -7.789 -30.141 -11.398 1 93.56 243 VAL B N 1
ATOM 6551 C CA . VAL B 1 243 ? -6.473 -29.516 -11.297 1 93.56 243 VAL B CA 1
ATOM 6552 C C . VAL B 1 243 ? -6.242 -29.016 -9.867 1 93.56 243 VAL B C 1
ATOM 6554 O O . VAL B 1 243 ? -7.191 -28.875 -9.094 1 93.56 243 VAL B O 1
ATOM 6557 N N . PRO B 1 244 ? -4.949 -28.812 -9.508 1 95.06 244 PRO B N 1
ATOM 6558 C CA . PRO B 1 244 ? -4.699 -28.25 -8.18 1 95.06 244 PRO B CA 1
ATOM 6559 C C . PRO B 1 244 ? -5.355 -26.891 -7.977 1 95.06 244 PRO B C 1
ATOM 6561 O O . PRO B 1 244 ? -5.254 -26.016 -8.844 1 95.06 244 PRO B O 1
ATOM 6564 N N . VAL B 1 245 ? -6.059 -26.75 -6.895 1 96.19 245 VAL B N 1
ATOM 6565 C CA . VAL B 1 245 ? -6.676 -25.469 -6.535 1 96.19 245 VAL B CA 1
ATOM 6566 C C . VAL B 1 245 ? -6.352 -25.125 -5.078 1 96.19 245 VAL B C 1
ATOM 6568 O O . VAL B 1 245 ? -6.324 -26.016 -4.223 1 96.19 245 VAL B O 1
ATOM 6571 N N . TYR B 1 246 ? -6.043 -23.891 -4.867 1 96.56 246 TYR B N 1
ATOM 6572 C CA . TYR B 1 246 ? -5.688 -23.406 -3.543 1 96.56 246 TYR B CA 1
ATOM 6573 C C . TYR B 1 246 ? -6.586 -22.25 -3.131 1 96.56 246 TYR B C 1
ATOM 6575 O O . TYR B 1 246 ? -7.41 -21.781 -3.92 1 96.56 246 TYR B O 1
ATOM 6583 N N . ASN B 1 247 ? -6.516 -21.844 -1.914 1 94.5 247 ASN B N 1
ATOM 6584 C CA . ASN B 1 247 ? -7.254 -20.672 -1.444 1 94.5 247 ASN B CA 1
ATOM 6585 C C . ASN B 1 247 ? -6.41 -19.812 -0.505 1 94.5 247 ASN B C 1
ATOM 6587 O O . ASN B 1 247 ? -5.301 -20.203 -0.132 1 94.5 247 ASN B O 1
ATOM 6591 N N . LEU B 1 248 ? -6.941 -18.703 -0.096 1 95.62 248 LEU B N 1
ATOM 6592 C CA . LEU B 1 248 ? -6.199 -17.719 0.67 1 95.62 248 LEU B CA 1
ATOM 6593 C C . LEU B 1 248 ? -5.844 -18.25 2.055 1 95.62 248 LEU B C 1
ATOM 6595 O O . LEU B 1 248 ? -4.836 -17.859 2.639 1 95.62 248 LEU B O 1
ATOM 6599 N N . ALA B 1 249 ? -6.645 -19.188 2.572 1 95 249 ALA B N 1
ATOM 6600 C CA . ALA B 1 249 ? -6.406 -19.734 3.902 1 95 249 ALA B CA 1
ATOM 6601 C C . ALA B 1 249 ? -5.094 -20.516 3.943 1 95 249 ALA B C 1
ATOM 6603 O O . ALA B 1 249 ? -4.52 -20.719 5.016 1 95 249 ALA B O 1
ATOM 6604 N N . THR B 1 250 ? -4.641 -20.969 2.809 1 96.44 250 THR B N 1
ATOM 6605 C CA . THR B 1 250 ? -3.369 -21.688 2.773 1 96.44 250 THR B CA 1
ATOM 6606 C C . THR B 1 250 ? -2.24 -20.766 2.322 1 96.44 250 THR B C 1
ATOM 6608 O O . THR B 1 250 ? -1.084 -20.953 2.701 1 96.44 250 THR B O 1
ATOM 6611 N N . ILE B 1 251 ? -2.559 -19.766 1.547 1 97.69 251 ILE B N 1
ATOM 6612 C CA . ILE B 1 251 ? -1.563 -18.875 0.957 1 97.69 251 ILE B CA 1
ATOM 6613 C C . ILE B 1 251 ? -1.092 -17.859 1.999 1 97.69 251 ILE B C 1
ATOM 6615 O O . ILE B 1 251 ? 0.104 -17.578 2.104 1 97.69 251 ILE B O 1
ATOM 6619 N N . PHE B 1 252 ? -2.004 -17.312 2.816 1 97.38 252 PHE B N 1
ATOM 6620 C CA . PHE B 1 252 ? -1.678 -16.281 3.785 1 97.38 252 PHE B CA 1
ATOM 6621 C C . PHE B 1 252 ? -0.673 -16.797 4.812 1 97.38 252 PHE B C 1
ATOM 6623 O O . PHE B 1 252 ? 0.356 -16.156 5.051 1 97.38 252 PHE B O 1
ATOM 6630 N N . PRO B 1 253 ? -0.939 -17.969 5.43 1 97.31 253 PRO B N 1
ATOM 6631 C CA . PRO B 1 253 ? 0.062 -18.453 6.379 1 97.31 253 PRO B CA 1
ATOM 6632 C C . PRO B 1 253 ? 1.42 -18.719 5.73 1 97.31 253 PRO B C 1
ATOM 6634 O O . PRO B 1 253 ? 2.457 -18.547 6.375 1 97.31 253 PRO B O 1
ATOM 6637 N N . ALA B 1 254 ? 1.394 -19.125 4.496 1 98.19 254 ALA B N 1
ATOM 6638 C CA . ALA B 1 254 ? 2.648 -19.359 3.783 1 98.19 254 ALA B CA 1
ATOM 6639 C C . ALA B 1 254 ? 3.457 -18.062 3.688 1 98.19 254 ALA B C 1
ATOM 6641 O O . ALA B 1 254 ? 4.656 -18.047 3.979 1 98.19 254 ALA B O 1
ATOM 6642 N N . LEU B 1 255 ? 2.828 -17.016 3.305 1 97.88 255 LEU B N 1
ATOM 6643 C CA . LEU B 1 255 ? 3.479 -15.719 3.195 1 97.88 255 LEU B CA 1
ATOM 6644 C C . LEU B 1 255 ? 3.963 -15.234 4.559 1 97.88 255 LEU B C 1
ATOM 6646 O O . LEU B 1 255 ? 5.07 -14.711 4.676 1 97.88 255 LEU B O 1
ATOM 6650 N N . GLU B 1 256 ? 3.109 -15.406 5.535 1 96.62 256 GLU B N 1
ATOM 6651 C CA . GLU B 1 256 ? 3.459 -15 6.891 1 96.62 256 GLU B CA 1
ATOM 6652 C C . GLU B 1 256 ? 4.707 -15.719 7.383 1 96.62 256 GLU B C 1
ATOM 6654 O O . GLU B 1 256 ? 5.598 -15.109 7.977 1 96.62 256 GLU B O 1
ATOM 6659 N N . TYR B 1 257 ? 4.742 -16.984 7.148 1 96.81 257 TYR B N 1
ATOM 6660 C CA . TYR B 1 257 ? 5.875 -17.781 7.609 1 96.81 257 TYR B CA 1
ATOM 6661 C C . TYR B 1 257 ? 7.172 -17.312 6.953 1 96.81 257 TYR B C 1
ATOM 6663 O O . TYR B 1 257 ? 8.203 -17.188 7.621 1 96.81 257 TYR B O 1
ATOM 6671 N N . LEU B 1 258 ? 7.152 -17.141 5.668 1 97.31 258 LEU B N 1
ATOM 6672 C CA . LEU B 1 258 ? 8.359 -16.734 4.957 1 97.31 258 LEU B CA 1
ATOM 6673 C C . LEU B 1 258 ? 8.836 -15.367 5.434 1 97.31 258 LEU B C 1
ATOM 6675 O O . LEU B 1 258 ? 10.039 -15.133 5.562 1 97.31 258 LEU B O 1
ATOM 6679 N N . LYS B 1 259 ? 7.906 -14.422 5.621 1 94.19 259 LYS B N 1
ATOM 6680 C CA . LYS B 1 259 ? 8.266 -13.125 6.18 1 94.19 259 LYS B CA 1
ATOM 6681 C C . LYS B 1 259 ? 8.961 -13.273 7.527 1 94.19 259 LYS B C 1
ATOM 6683 O O . LYS B 1 259 ? 10.023 -12.695 7.75 1 94.19 259 LYS B O 1
ATOM 6688 N N . ASP B 1 260 ? 8.375 -14.086 8.406 1 91.94 260 ASP B N 1
ATOM 6689 C CA . ASP B 1 260 ? 8.93 -14.297 9.742 1 91.94 260 ASP B CA 1
ATOM 6690 C C . ASP B 1 260 ? 10.305 -14.953 9.664 1 91.94 260 ASP B C 1
ATOM 6692 O O . ASP B 1 260 ? 11.203 -14.602 10.43 1 91.94 260 ASP B O 1
ATOM 6696 N N . TYR B 1 261 ? 10.375 -15.875 8.797 1 93 261 TYR B N 1
ATOM 6697 C CA . TYR B 1 261 ? 11.656 -16.547 8.617 1 93 261 TYR B CA 1
ATOM 6698 C C . TYR B 1 261 ? 12.742 -15.57 8.219 1 93 261 TYR B C 1
ATOM 6700 O O . TYR B 1 261 ? 13.867 -15.633 8.727 1 93 261 TYR B O 1
ATOM 6708 N N . THR B 1 262 ? 12.484 -14.703 7.254 1 90.56 262 THR B N 1
ATOM 6709 C CA . THR B 1 262 ? 13.445 -13.719 6.773 1 90.56 262 THR B CA 1
ATOM 6710 C C . THR B 1 262 ? 13.867 -12.781 7.902 1 90.56 262 THR B C 1
ATOM 6712 O O . THR B 1 262 ? 15.055 -12.469 8.047 1 90.56 262 THR B O 1
ATOM 6715 N N . LEU B 1 263 ? 12.93 -12.359 8.648 1 81.62 263 LEU B N 1
ATOM 6716 C CA . LEU B 1 263 ? 13.211 -11.438 9.742 1 81.62 263 LEU B CA 1
ATOM 6717 C C . LEU B 1 263 ? 14.062 -12.102 10.812 1 81.62 263 LEU B C 1
ATOM 6719 O O . LEU B 1 263 ? 14.93 -11.461 11.414 1 81.62 263 LEU B O 1
ATOM 6723 N N . ALA B 1 264 ? 13.82 -13.375 11.031 1 83.88 264 ALA B N 1
ATOM 6724 C CA . ALA B 1 264 ? 14.523 -14.117 12.07 1 83.88 264 ALA B CA 1
ATOM 6725 C C . ALA B 1 264 ? 15.945 -14.461 11.641 1 83.88 264 ALA B C 1
ATOM 6727 O O . ALA B 1 264 ? 16.859 -14.539 12.469 1 83.88 264 ALA B O 1
ATOM 6728 N N . ASN B 1 265 ? 16.141 -14.625 10.344 1 86.62 265 ASN B N 1
ATOM 6729 C CA . ASN B 1 265 ? 17.438 -15.125 9.867 1 86.62 265 ASN B CA 1
ATOM 6730 C C . ASN B 1 265 ? 18.25 -14.023 9.18 1 86.62 265 ASN B C 1
ATOM 6732 O O . ASN B 1 265 ? 19.422 -14.219 8.875 1 86.62 265 ASN B O 1
ATOM 6736 N N . SER B 1 266 ? 17.703 -12.82 8.922 1 81.12 266 SER B N 1
ATOM 6737 C CA . SER B 1 266 ? 18.359 -11.641 8.359 1 81.12 266 SER B CA 1
ATOM 6738 C C . SER B 1 266 ? 18.984 -11.945 7 1 81.12 266 SER B C 1
ATOM 6740 O O . SER B 1 266 ? 20.125 -11.562 6.734 1 81.12 266 SER B O 1
ATOM 6742 N N . LYS B 1 267 ? 18.438 -12.836 6.23 1 88.88 267 LYS B N 1
ATOM 6743 C CA . LYS B 1 267 ? 18.812 -13.102 4.848 1 88.88 267 LYS B CA 1
ATOM 6744 C C . LYS B 1 267 ? 17.75 -12.602 3.879 1 88.88 267 LYS B C 1
ATOM 6746 O O . LYS B 1 267 ? 16.547 -12.711 4.148 1 88.88 267 LYS B O 1
ATOM 6751 N N . PRO B 1 268 ? 18.281 -11.953 2.84 1 94.75 268 PRO B N 1
ATOM 6752 C CA . PRO B 1 268 ? 17.281 -11.516 1.862 1 94.75 268 PRO B CA 1
ATOM 6753 C C . PRO B 1 268 ? 16.516 -12.688 1.232 1 94.75 268 PRO B C 1
ATOM 6755 O O . PRO B 1 268 ? 17.062 -13.781 1.092 1 94.75 268 PRO B O 1
ATOM 6758 N N . MET B 1 269 ? 15.289 -12.461 0.871 1 97.19 269 MET B N 1
ATOM 6759 C CA . MET B 1 269 ? 14.43 -13.531 0.381 1 97.19 269 MET B CA 1
ATOM 6760 C C . MET B 1 269 ? 13.633 -13.078 -0.84 1 97.19 269 MET B C 1
ATOM 6762 O O . MET B 1 269 ? 13.055 -11.992 -0.839 1 97.19 269 MET B O 1
ATOM 6766 N N . VAL B 1 270 ? 13.719 -13.867 -1.872 1 98.44 270 VAL B N 1
ATOM 6767 C CA . VAL B 1 270 ? 12.812 -13.758 -3.012 1 98.44 270 VAL B CA 1
ATOM 6768 C C . VAL B 1 270 ? 11.68 -14.766 -2.873 1 98.44 270 VAL B C 1
ATOM 6770 O O . VAL B 1 270 ? 11.922 -15.969 -2.758 1 98.44 270 VAL B O 1
ATOM 6773 N N . ILE B 1 271 ? 10.469 -14.328 -2.809 1 98.81 271 ILE B N 1
ATOM 6774 C CA . ILE B 1 271 ? 9.328 -15.227 -2.711 1 98.81 271 ILE B CA 1
ATOM 6775 C C . ILE B 1 271 ? 8.695 -15.406 -4.09 1 98.81 271 ILE B C 1
ATOM 6777 O O . ILE B 1 271 ? 8.188 -14.445 -4.68 1 98.81 271 ILE B O 1
ATOM 6781 N N . LEU B 1 272 ? 8.797 -16.578 -4.645 1 98.81 272 LEU B N 1
ATOM 6782 C CA . LEU B 1 272 ? 8.133 -16.938 -5.891 1 98.81 272 LEU B CA 1
ATOM 6783 C C . LEU B 1 272 ? 6.738 -17.5 -5.621 1 98.81 272 LEU B C 1
ATOM 6785 O O . LEU B 1 272 ? 6.594 -18.516 -4.941 1 98.81 272 LEU B O 1
ATOM 6789 N N . LEU B 1 273 ? 5.73 -16.797 -6.09 1 98.62 273 LEU B N 1
ATOM 6790 C CA . LEU B 1 273 ? 4.32 -17.141 -5.922 1 98.62 273 LEU B CA 1
ATOM 6791 C C . LEU B 1 273 ? 3.637 -17.312 -7.273 1 98.62 273 LEU B C 1
ATOM 6793 O O . LEU B 1 273 ? 2.873 -16.438 -7.699 1 98.62 273 LEU B O 1
ATOM 6797 N N . PRO B 1 274 ? 3.834 -18.469 -7.949 1 98.19 274 PRO B N 1
ATOM 6798 C CA . PRO B 1 274 ? 3.316 -18.672 -9.305 1 98.19 274 PRO B CA 1
ATOM 6799 C C . PRO B 1 274 ? 1.883 -19.188 -9.32 1 98.19 274 PRO B C 1
ATOM 6801 O O . PRO B 1 274 ? 1.604 -20.234 -9.93 1 98.19 274 PRO B O 1
ATOM 6804 N N . ILE B 1 275 ? 0.958 -18.469 -8.719 1 97.75 275 ILE B N 1
ATOM 6805 C CA . ILE B 1 275 ? -0.462 -18.797 -8.672 1 97.75 275 ILE B CA 1
ATOM 6806 C C . ILE B 1 275 ? -1.279 -17.641 -9.242 1 97.75 275 ILE B C 1
ATOM 6808 O O . ILE B 1 275 ? -0.778 -16.516 -9.367 1 97.75 275 ILE B O 1
ATOM 6812 N N . GLU B 1 276 ? -2.449 -17.938 -9.664 1 98 276 GLU B N 1
ATOM 6813 C CA . GLU B 1 276 ? -3.26 -16.906 -10.297 1 98 276 GLU B CA 1
ATOM 6814 C C . GLU B 1 276 ? -4.734 -17.062 -9.945 1 98 276 GLU B C 1
ATOM 6816 O O . GLU B 1 276 ? -5.188 -18.156 -9.625 1 98 276 GLU B O 1
ATOM 6821 N N . SER B 1 277 ? -5.488 -15.984 -9.961 1 97.75 277 SER B N 1
ATOM 6822 C CA . SER B 1 277 ? -6.938 -15.984 -9.797 1 97.75 277 SER B CA 1
ATOM 6823 C C . SER B 1 277 ? -7.582 -14.836 -10.562 1 97.75 277 SER B C 1
ATOM 6825 O O . SER B 1 277 ? -7.012 -13.75 -10.656 1 97.75 277 SER B O 1
ATOM 6827 N N . ASN B 1 278 ? -8.75 -15.094 -11.109 1 97.38 278 ASN B N 1
ATOM 6828 C CA . ASN B 1 278 ? -9.555 -14.047 -11.734 1 97.38 278 ASN B CA 1
ATOM 6829 C C . ASN B 1 278 ? -10.508 -13.398 -10.734 1 97.38 278 ASN B C 1
ATOM 6831 O O . ASN B 1 278 ? -11.242 -12.477 -11.078 1 97.38 278 ASN B O 1
ATOM 6835 N N . SER B 1 279 ? -10.422 -13.844 -9.516 1 94.31 279 SER B N 1
ATOM 6836 C CA . SER B 1 279 ? -11.344 -13.328 -8.508 1 94.31 279 SER B CA 1
ATOM 6837 C C . SER B 1 279 ? -10.844 -12.008 -7.934 1 94.31 279 SER B C 1
ATOM 6839 O O . SER B 1 279 ? -10.086 -11.992 -6.961 1 94.31 279 SER B O 1
ATOM 6841 N N . GLY B 1 280 ? -11.336 -10.914 -8.336 1 94.25 280 GLY B N 1
ATOM 6842 C CA . GLY B 1 280 ? -10.984 -9.555 -7.961 1 94.25 280 GLY B CA 1
ATOM 6843 C C . GLY B 1 280 ? -11.219 -8.547 -9.07 1 94.25 280 GLY B C 1
ATOM 6844 O O . GLY B 1 280 ? -11.672 -8.906 -10.156 1 94.25 280 GLY B O 1
ATOM 6845 N N . ASN B 1 281 ? -10.93 -7.305 -8.789 1 96.56 281 ASN B N 1
ATOM 6846 C CA . ASN B 1 281 ? -11.188 -6.273 -9.789 1 96.56 281 ASN B CA 1
ATOM 6847 C C . ASN B 1 281 ? -9.938 -5.977 -10.609 1 96.56 281 ASN B C 1
ATOM 6849 O O . ASN B 1 281 ? -9.93 -5.055 -11.43 1 96.56 281 ASN B O 1
ATOM 6853 N N . HIS B 1 282 ? -8.828 -6.719 -10.359 1 97.75 282 HIS B N 1
ATOM 6854 C CA . HIS B 1 282 ? -7.586 -6.707 -11.117 1 97.75 282 HIS B CA 1
ATOM 6855 C C . HIS B 1 282 ? -6.922 -5.336 -11.07 1 97.75 282 HIS B C 1
ATOM 6857 O O . HIS B 1 282 ? -6.297 -4.906 -12.047 1 97.75 282 HIS B O 1
ATOM 6863 N N . LYS B 1 283 ? -7.09 -4.562 -9.977 1 94.88 283 LYS B N 1
ATOM 6864 C CA . LYS B 1 283 ? -6.496 -3.236 -9.836 1 94.88 283 LYS B CA 1
ATOM 6865 C C . LYS B 1 283 ? -5.441 -3.223 -8.727 1 94.88 283 LYS B C 1
ATOM 6867 O O . LYS B 1 283 ? -5.008 -2.156 -8.289 1 94.88 283 LYS B O 1
ATOM 6872 N N . GLY B 1 284 ? -5.148 -4.352 -8.195 1 94.12 284 GLY B N 1
ATOM 6873 C CA . GLY B 1 284 ? -4.066 -4.465 -7.227 1 94.12 284 GLY B CA 1
ATOM 6874 C C . GLY B 1 284 ? -4.48 -4.062 -5.824 1 94.12 284 GLY B C 1
ATOM 6875 O O . GLY B 1 284 ? -3.639 -3.658 -5.016 1 94.12 284 GLY B O 1
ATOM 6876 N N . ASN B 1 285 ? -5.742 -4.125 -5.5 1 90.81 285 ASN B N 1
ATOM 6877 C CA . ASN B 1 285 ? -6.191 -3.678 -4.188 1 90.81 285 ASN B CA 1
ATOM 6878 C C . ASN B 1 285 ? -7.102 -4.711 -3.525 1 90.81 285 ASN B C 1
ATOM 6880 O O . ASN B 1 285 ? -7.922 -4.363 -2.672 1 90.81 285 ASN B O 1
ATOM 6884 N N . SER B 1 286 ? -6.957 -6 -3.938 1 92.12 286 SER B N 1
ATOM 6885 C CA . SER B 1 286 ? -7.637 -7.09 -3.246 1 92.12 286 SER B CA 1
ATOM 6886 C C . SER B 1 286 ? -7.004 -7.363 -1.887 1 92.12 286 SER B C 1
ATOM 6888 O O . SER B 1 286 ? -5.965 -6.789 -1.555 1 92.12 286 SER B O 1
ATOM 6890 N N . ILE B 1 287 ? -7.633 -8.195 -1.16 1 91.12 287 ILE B N 1
ATOM 6891 C CA . ILE B 1 287 ? -7.137 -8.539 0.169 1 91.12 287 ILE B CA 1
ATOM 6892 C C . ILE B 1 287 ? -5.746 -9.156 0.058 1 91.12 287 ILE B C 1
ATOM 6894 O O . ILE B 1 287 ? -4.875 -8.891 0.89 1 91.12 287 ILE B O 1
ATOM 6898 N N . LEU B 1 288 ? -5.516 -10 -0.94 1 95 288 LEU B N 1
ATOM 6899 C CA . LEU B 1 288 ? -4.199 -10.594 -1.13 1 95 288 LEU B CA 1
ATOM 6900 C C . LEU B 1 288 ? -3.174 -9.539 -1.517 1 95 288 LEU B C 1
ATOM 6902 O O . LEU B 1 288 ? -2.047 -9.547 -1.019 1 95 288 LEU B O 1
ATOM 6906 N N . ASP B 1 289 ? -3.564 -8.641 -2.387 1 94.25 289 ASP B N 1
ATOM 6907 C CA . ASP B 1 289 ? -2.682 -7.551 -2.789 1 94.25 289 ASP B CA 1
ATOM 6908 C C . ASP B 1 289 ? -2.256 -6.719 -1.583 1 94.25 289 ASP B C 1
ATOM 6910 O O . ASP B 1 289 ? -1.085 -6.352 -1.456 1 94.25 289 ASP B O 1
ATOM 6914 N N . LYS B 1 290 ? -3.197 -6.422 -0.787 1 89.25 290 LYS B N 1
ATOM 6915 C CA . LYS B 1 290 ? -2.91 -5.621 0.4 1 89.25 290 LYS B CA 1
ATOM 6916 C C . LYS B 1 290 ? -1.951 -6.348 1.337 1 89.25 290 LYS B C 1
ATOM 6918 O O . LYS B 1 290 ? -1.083 -5.727 1.951 1 89.25 290 LYS B O 1
ATOM 6923 N N . TYR B 1 291 ? -2.176 -7.578 1.509 1 93 291 TYR B N 1
ATOM 6924 C CA . TYR B 1 291 ? -1.296 -8.359 2.369 1 93 291 TYR B CA 1
ATOM 6925 C C . TYR B 1 291 ? 0.112 -8.438 1.791 1 93 291 TYR B C 1
ATOM 6927 O O . TYR B 1 291 ? 1.098 -8.297 2.52 1 93 291 TYR B O 1
ATOM 6935 N N . ILE B 1 292 ? 0.226 -8.672 0.487 1 94.94 292 ILE B N 1
ATOM 6936 C CA . ILE B 1 292 ? 1.507 -8.703 -0.209 1 94.94 292 ILE B CA 1
ATOM 6937 C C . ILE B 1 292 ? 2.236 -7.379 -0.008 1 94.94 292 ILE B C 1
ATOM 6939 O O . ILE B 1 292 ? 3.449 -7.359 0.221 1 94.94 292 ILE B O 1
ATOM 6943 N N . LYS B 1 293 ? 1.537 -6.355 -0.112 1 89.06 293 LYS B N 1
ATOM 6944 C CA . LYS B 1 293 ? 2.131 -5.035 0.079 1 89.06 293 LYS B CA 1
ATOM 6945 C C . LYS B 1 293 ? 2.771 -4.914 1.459 1 89.06 293 LYS B C 1
ATOM 6947 O O . LYS B 1 293 ? 3.857 -4.352 1.598 1 89.06 293 LYS B O 1
ATOM 6952 N N . THR B 1 294 ? 2.104 -5.43 2.482 1 86.31 294 THR B N 1
ATOM 6953 C CA . THR B 1 294 ? 2.623 -5.371 3.846 1 86.31 294 THR B CA 1
ATOM 6954 C C . THR B 1 294 ? 3.906 -6.191 3.971 1 86.31 294 THR B C 1
ATOM 6956 O O . THR B 1 294 ? 4.824 -5.805 4.695 1 86.31 294 THR B O 1
ATOM 6959 N N . ILE B 1 295 ? 3.947 -7.223 3.24 1 91.25 295 ILE B N 1
ATOM 6960 C CA . ILE B 1 295 ? 5.105 -8.102 3.316 1 91.25 295 ILE B CA 1
ATOM 6961 C C . ILE B 1 295 ? 6.258 -7.52 2.502 1 91.25 295 ILE B C 1
ATOM 6963 O O . ILE B 1 295 ? 7.398 -7.473 2.971 1 91.25 295 ILE B O 1
ATOM 6967 N N . ALA B 1 296 ? 5.941 -7.023 1.354 1 90.62 296 ALA B N 1
ATOM 6968 C CA . ALA B 1 296 ? 6.941 -6.523 0.416 1 90.62 296 ALA B CA 1
ATOM 6969 C C . ALA B 1 296 ? 7.539 -5.207 0.901 1 90.62 296 ALA B C 1
ATOM 6971 O O . ALA B 1 296 ? 8.586 -4.773 0.409 1 90.62 296 ALA B O 1
ATOM 6972 N N . SER B 1 297 ? 6.918 -4.605 1.854 1 81.69 297 SER B N 1
ATOM 6973 C CA . SER B 1 297 ? 7.426 -3.355 2.404 1 81.69 297 SER B CA 1
ATOM 6974 C C . SER B 1 297 ? 8.68 -3.588 3.238 1 81.69 297 SER B C 1
ATOM 6976 O O . SER B 1 297 ? 9.406 -2.643 3.555 1 81.69 297 SER B O 1
ATOM 6978 N N . ASN B 1 298 ? 8.953 -4.789 3.553 1 80.06 298 ASN B N 1
ATOM 6979 C CA . ASN B 1 298 ? 10.172 -5.133 4.277 1 80.06 298 ASN B CA 1
ATOM 6980 C C . ASN B 1 298 ? 11.383 -5.195 3.348 1 80.06 298 ASN B C 1
ATOM 6982 O O . ASN B 1 298 ? 11.328 -5.844 2.301 1 80.06 298 ASN B O 1
ATOM 6986 N N . VAL B 1 299 ? 12.406 -4.461 3.787 1 81.88 299 VAL B N 1
ATOM 6987 C CA . VAL B 1 299 ? 13.641 -4.496 3.018 1 81.88 299 VAL B CA 1
ATOM 6988 C C . VAL B 1 299 ? 14.148 -5.934 2.924 1 81.88 299 VAL B C 1
ATOM 6990 O O . VAL B 1 299 ? 14.094 -6.684 3.902 1 81.88 299 VAL B O 1
ATOM 6993 N N . GLY B 1 300 ? 14.547 -6.309 1.775 1 88.88 300 GLY B N 1
ATOM 6994 C CA . GLY B 1 300 ? 15.148 -7.617 1.584 1 88.88 300 GLY B CA 1
ATOM 6995 C C . GLY B 1 300 ? 14.141 -8.688 1.218 1 88.88 300 GLY B C 1
ATOM 6996 O O . GLY B 1 300 ? 14.492 -9.859 1.077 1 88.88 300 GLY B O 1
ATOM 6997 N N . ILE B 1 301 ? 12.875 -8.305 1.133 1 94.62 301 ILE B N 1
ATOM 6998 C CA . ILE B 1 301 ? 11.867 -9.242 0.676 1 94.62 301 ILE B CA 1
ATOM 6999 C C . ILE B 1 301 ? 11.242 -8.75 -0.626 1 94.62 301 ILE B C 1
ATOM 7001 O O . ILE B 1 301 ? 10.836 -7.586 -0.724 1 94.62 301 ILE B O 1
ATOM 7005 N N . VAL B 1 302 ? 11.227 -9.555 -1.59 1 97.06 302 VAL B N 1
ATOM 7006 C CA . VAL B 1 302 ? 10.547 -9.234 -2.842 1 97.06 302 VAL B CA 1
ATOM 7007 C C . VAL B 1 302 ? 9.656 -10.406 -3.264 1 97.06 302 VAL B C 1
ATOM 7009 O O . VAL B 1 302 ? 10.039 -11.57 -3.102 1 97.06 302 VAL B O 1
ATOM 7012 N N . ILE B 1 303 ? 8.469 -10.156 -3.68 1 98.44 303 ILE B N 1
ATOM 7013 C CA . ILE B 1 303 ? 7.539 -11.18 -4.141 1 98.44 303 ILE B CA 1
ATOM 7014 C C . ILE B 1 303 ? 7.441 -11.141 -5.664 1 98.44 303 ILE B C 1
ATOM 7016 O O . ILE B 1 303 ? 7.242 -10.078 -6.254 1 98.44 303 ILE B O 1
ATOM 7020 N N . VAL B 1 304 ? 7.586 -12.297 -6.297 1 98.56 304 VAL B N 1
ATOM 7021 C CA . VAL B 1 304 ? 7.617 -12.406 -7.75 1 98.56 304 VAL B CA 1
ATOM 7022 C C . VAL B 1 304 ? 6.484 -13.32 -8.219 1 98.56 304 VAL B C 1
ATOM 7024 O O . VAL B 1 304 ? 6.207 -14.352 -7.594 1 98.56 304 VAL B O 1
ATOM 7027 N N . THR B 1 305 ? 5.785 -12.953 -9.211 1 98.62 305 THR B N 1
ATOM 7028 C CA . THR B 1 305 ? 4.73 -13.758 -9.82 1 98.62 305 THR B CA 1
ATOM 7029 C C . THR B 1 305 ? 4.637 -13.484 -11.32 1 98.62 305 THR B C 1
ATOM 7031 O O . THR B 1 305 ? 5.402 -12.688 -11.859 1 98.62 305 THR B O 1
ATOM 7034 N N . GLY B 1 306 ? 3.85 -14.266 -12.062 1 98.31 306 GLY B N 1
ATOM 7035 C CA . GLY B 1 306 ? 3.564 -14.023 -13.461 1 98.31 306 GLY B CA 1
ATOM 7036 C C . GLY B 1 306 ? 2.287 -13.242 -13.688 1 98.31 306 GLY B C 1
ATOM 7037 O O . GLY B 1 306 ? 1.529 -12.992 -12.75 1 98.31 306 GLY B O 1
ATOM 7038 N N . THR B 1 307 ? 2.064 -12.859 -14.945 1 98.38 307 THR B N 1
ATOM 7039 C CA . THR B 1 307 ? 0.869 -12.102 -15.297 1 98.38 307 THR B CA 1
ATOM 7040 C C . THR B 1 307 ? -0.369 -12.992 -15.258 1 98.38 307 THR B C 1
ATOM 7042 O O . THR B 1 307 ? -1.498 -12.5 -15.273 1 98.38 307 THR B O 1
ATOM 7045 N N . GLY B 1 308 ? -0.141 -14.312 -15.148 1 98.12 308 GLY B N 1
ATOM 7046 C CA . GLY B 1 308 ? -1.236 -15.25 -15.328 1 98.12 308 GLY B CA 1
ATOM 7047 C C . GLY B 1 308 ? -1.428 -15.672 -16.766 1 98.12 308 GLY B C 1
ATOM 7048 O O . GLY B 1 308 ? -0.864 -15.062 -17.688 1 98.12 308 GLY B O 1
ATOM 7049 N N . ASN B 1 309 ? -2.219 -16.719 -17.031 1 97.44 309 ASN B N 1
ATOM 7050 C CA . ASN B 1 309 ? -2.367 -17.312 -18.359 1 97.44 309 ASN B CA 1
ATOM 7051 C C . ASN B 1 309 ? -3.756 -17.047 -18.938 1 97.44 309 ASN B C 1
ATOM 7053 O O . ASN B 1 309 ? -4.352 -17.922 -19.547 1 97.44 309 ASN B O 1
ATOM 7057 N N . GLU B 1 310 ? -4.289 -15.852 -18.734 1 97.75 310 GLU B N 1
ATOM 7058 C CA . GLU B 1 310 ? -5.688 -15.625 -19.062 1 97.75 310 GLU B CA 1
ATOM 7059 C C . GLU B 1 310 ? -5.82 -14.68 -20.266 1 97.75 310 GLU B C 1
ATOM 7061 O O . GLU B 1 310 ? -6.918 -14.219 -20.578 1 97.75 310 GLU B O 1
ATOM 7066 N N . GLY B 1 311 ? -4.738 -14.328 -20.922 1 95.69 311 GLY B N 1
ATOM 7067 C CA . GLY B 1 311 ? -4.738 -13.312 -21.969 1 95.69 311 GLY B CA 1
ATOM 7068 C C . GLY B 1 311 ? -5.734 -13.594 -23.078 1 95.69 311 GLY B C 1
ATOM 7069 O O . GLY B 1 311 ? -6.551 -12.734 -23.422 1 95.69 311 GLY B O 1
ATOM 7070 N N . ASP B 1 312 ? -5.73 -14.812 -23.562 1 93.69 312 ASP B N 1
ATOM 7071 C CA . ASP B 1 312 ? -6.578 -15.141 -24.703 1 93.69 312 ASP B CA 1
ATOM 7072 C C . ASP B 1 312 ? -7.656 -16.156 -24.312 1 93.69 312 ASP B C 1
ATOM 7074 O O . ASP B 1 312 ? -8.164 -16.891 -25.156 1 93.69 312 ASP B O 1
ATOM 7078 N N . ALA B 1 313 ? -7.953 -16.25 -23.047 1 95.38 313 ALA B N 1
ATOM 7079 C CA . ALA B 1 313 ? -8.898 -17.234 -22.547 1 95.38 313 ALA B CA 1
ATOM 7080 C C . ALA B 1 313 ? -10.344 -16.797 -22.797 1 95.38 313 ALA B C 1
ATOM 7082 O O . ALA B 1 313 ? -11.266 -17.609 -22.75 1 95.38 313 ALA B O 1
ATOM 7083 N N . GLY B 1 314 ? -10.523 -15.477 -23.062 1 95.56 314 GLY B N 1
ATOM 7084 C CA . GLY B 1 314 ? -11.867 -14.961 -23.266 1 95.56 314 GLY B CA 1
ATOM 7085 C C . GLY B 1 314 ? -12.648 -14.844 -21.969 1 95.56 314 GLY B C 1
ATOM 7086 O O . GLY B 1 314 ? -13.883 -14.852 -21.984 1 95.56 314 GLY B O 1
ATOM 7087 N N . GLY B 1 315 ? -11.953 -14.773 -20.891 1 97.94 315 GLY B N 1
ATOM 7088 C CA . GLY B 1 315 ? -12.609 -14.789 -19.594 1 97.94 315 GLY B CA 1
ATOM 7089 C C . GLY B 1 315 ? -12.852 -13.398 -19.016 1 97.94 315 GLY B C 1
ATOM 7090 O O . GLY B 1 315 ? -13.25 -13.258 -17.859 1 97.94 315 GLY B O 1
ATOM 7091 N N . HIS B 1 316 ? -12.625 -12.297 -19.828 1 98.5 316 HIS B N 1
ATOM 7092 C CA . HIS B 1 316 ? -12.805 -10.914 -19.391 1 98.5 316 HIS B CA 1
ATOM 7093 C C . HIS B 1 316 ? -13.609 -10.117 -20.406 1 98.5 316 HIS B C 1
ATOM 7095 O O . HIS B 1 316 ? -13.383 -10.25 -21.625 1 98.5 316 HIS B O 1
ATOM 7101 N N . SER B 1 317 ? -14.594 -9.398 -19.922 1 97.94 317 SER B N 1
ATOM 7102 C CA . SER B 1 317 ? -15.359 -8.477 -20.75 1 97.94 317 SER B CA 1
ATOM 7103 C C . SER B 1 317 ? -15.344 -7.066 -20.172 1 97.94 317 SER B C 1
ATOM 7105 O O . SER B 1 317 ? -15.367 -6.887 -18.953 1 97.94 317 SER B O 1
ATOM 7107 N N . LEU B 1 318 ? -15.211 -6.113 -21.031 1 97.19 318 LEU B N 1
ATOM 7108 C CA . LEU B 1 318 ? -15.203 -4.699 -20.672 1 97.19 318 LEU B CA 1
ATOM 7109 C C . LEU B 1 318 ? -16.328 -3.955 -21.375 1 97.19 318 LEU B C 1
ATOM 7111 O O . LEU B 1 318 ? -16.562 -4.145 -22.562 1 97.19 318 LEU B O 1
ATOM 7115 N N . SER B 1 319 ? -17.109 -3.193 -20.641 1 95.69 319 SER B N 1
ATOM 7116 C CA . SER B 1 319 ? -18.125 -2.324 -21.203 1 95.69 319 SER B CA 1
ATOM 7117 C C . SER B 1 319 ? -18.125 -0.956 -20.531 1 95.69 319 SER B C 1
ATOM 7119 O O . SER B 1 319 ? -17.625 -0.808 -19.406 1 95.69 319 SER B O 1
ATOM 7121 N N . VAL B 1 320 ? -18.594 0.027 -21.203 1 95.56 320 VAL B N 1
ATOM 7122 C CA . VAL B 1 320 ? -18.719 1.385 -20.672 1 95.56 320 VAL B CA 1
ATOM 7123 C C . VAL B 1 320 ? -20.141 1.895 -20.875 1 95.56 320 VAL B C 1
ATOM 7125 O O . VAL B 1 320 ? -20.703 1.736 -21.953 1 95.56 320 VAL B O 1
ATOM 7128 N N . ILE B 1 321 ? -20.703 2.383 -19.812 1 96.25 321 ILE B N 1
ATOM 7129 C CA . ILE B 1 321 ? -22.031 2.982 -19.891 1 96.25 321 ILE B CA 1
ATOM 7130 C C . ILE B 1 321 ? -21.922 4.484 -19.641 1 96.25 321 ILE B C 1
ATOM 7132 O O . ILE B 1 321 ? -21.453 4.91 -18.578 1 96.25 321 ILE B O 1
ATOM 7136 N N . GLU B 1 322 ? -22.438 5.215 -20.5 1 93.75 322 GLU B N 1
ATOM 7137 C CA . GLU B 1 322 ? -22.172 6.652 -20.484 1 93.75 322 GLU B CA 1
ATOM 7138 C C . GLU B 1 322 ? -23.109 7.375 -19.5 1 93.75 322 GLU B C 1
ATOM 7140 O O . GLU B 1 322 ? -22.641 8.172 -18.688 1 93.75 322 GLU B O 1
ATOM 7145 N N . ASN B 1 323 ? -24.469 7.105 -19.672 1 94.12 323 ASN B N 1
ATOM 7146 C CA . ASN B 1 323 ? -25.422 7.891 -18.906 1 94.12 323 ASN B CA 1
ATOM 7147 C C . ASN B 1 323 ? -26.312 6.996 -18.047 1 94.12 323 ASN B C 1
ATOM 7149 O O . ASN B 1 323 ? -26.531 5.832 -18.375 1 94.12 323 ASN B O 1
ATOM 7153 N N . VAL B 1 324 ? -26.812 7.664 -16.969 1 94.12 324 VAL B N 1
ATOM 7154 C CA . VAL B 1 324 ? -27.797 6.988 -16.125 1 94.12 324 VAL B CA 1
ATOM 7155 C C . VAL B 1 324 ? -29 6.578 -16.969 1 94.12 324 VAL B C 1
ATOM 7157 O O . VAL B 1 324 ? -29.5 7.363 -17.781 1 94.12 324 VAL B O 1
ATOM 7160 N N . GLY B 1 325 ? -29.359 5.344 -16.812 1 94.44 325 GLY B N 1
ATOM 7161 C CA . GLY B 1 325 ? -30.484 4.824 -17.578 1 94.44 325 GLY B CA 1
ATOM 7162 C C . GLY B 1 325 ? -30.062 4.035 -18.797 1 94.44 325 GLY B C 1
ATOM 7163 O O . GLY B 1 325 ? -30.828 3.193 -19.297 1 94.44 325 GLY B O 1
ATOM 7164 N N . ASP B 1 326 ? -28.844 4.328 -19.281 1 96.5 326 ASP B N 1
ATOM 7165 C CA . ASP B 1 326 ? -28.312 3.547 -20.391 1 96.5 326 ASP B CA 1
ATOM 7166 C C . ASP B 1 326 ? -27.953 2.133 -19.953 1 96.5 326 ASP B C 1
ATOM 7168 O O . ASP B 1 326 ? -27.719 1.89 -18.766 1 96.5 326 ASP B O 1
ATOM 7172 N N . SER B 1 327 ? -27.969 1.201 -20.922 1 96.44 327 SER B N 1
ATOM 7173 C CA . SER B 1 327 ? -27.672 -0.192 -20.609 1 96.44 327 SER B CA 1
ATOM 7174 C C . SER B 1 327 ? -26.656 -0.782 -21.578 1 96.44 327 SER B C 1
ATOM 7176 O O . SER B 1 327 ? -26.484 -0.278 -22.688 1 96.44 327 SER B O 1
ATOM 7178 N N . GLU B 1 328 ? -25.922 -1.71 -21.094 1 96.5 328 GLU B N 1
ATOM 7179 C CA . GLU B 1 328 ? -25.047 -2.576 -21.875 1 96.5 328 GLU B CA 1
ATOM 7180 C C . GLU B 1 328 ? -25.297 -4.047 -21.562 1 96.5 328 GLU B C 1
ATOM 7182 O O . GLU B 1 328 ? -25.719 -4.383 -20.453 1 96.5 328 GLU B O 1
ATOM 7187 N N . VAL B 1 329 ? -25.062 -4.906 -22.547 1 96.12 329 VAL B N 1
ATOM 7188 C CA . VAL B 1 329 ? -25.328 -6.328 -22.359 1 96.12 329 VAL B CA 1
ATOM 7189 C C . VAL B 1 329 ? -24.016 -7.109 -22.422 1 96.12 329 VAL B C 1
ATOM 7191 O O . VAL B 1 329 ? -23.266 -6.996 -23.391 1 96.12 329 VAL B O 1
ATOM 7194 N N . ILE B 1 330 ? -23.766 -7.836 -21.375 1 97.38 330 ILE B N 1
ATOM 7195 C CA . ILE B 1 330 ? -22.656 -8.789 -21.328 1 97.38 330 ILE B CA 1
ATOM 7196 C C . ILE B 1 330 ? -23.156 -10.164 -21.766 1 97.38 330 ILE B C 1
ATOM 7198 O O . ILE B 1 330 ? -24.094 -10.719 -21.188 1 97.38 330 ILE B O 1
ATOM 7202 N N . GLU B 1 331 ? -22.516 -10.688 -22.797 1 96.44 331 GLU B N 1
ATOM 7203 C CA . GLU B 1 331 ? -22.938 -11.984 -23.328 1 96.44 331 GLU B CA 1
ATOM 7204 C C . GLU B 1 331 ? -21.906 -13.062 -23.016 1 96.44 331 GLU B C 1
ATOM 7206 O O . GLU B 1 331 ? -20.734 -12.93 -23.375 1 96.44 331 GLU B O 1
ATOM 7211 N N . LEU B 1 332 ? -22.328 -14.125 -22.359 1 97.75 332 LEU B N 1
ATOM 7212 C CA . LEU B 1 332 ? -21.484 -15.234 -21.938 1 97.75 332 LEU B CA 1
ATOM 7213 C C . LEU B 1 332 ? -21.953 -16.547 -22.531 1 97.75 332 LEU B C 1
ATOM 7215 O O . LEU B 1 332 ? -23.094 -16.969 -22.297 1 97.75 332 LEU B O 1
ATOM 7219 N N . ASN B 1 333 ? -21.094 -17.125 -23.344 1 96.56 333 ASN B N 1
ATOM 7220 C CA . ASN B 1 333 ? -21.359 -18.484 -23.828 1 96.56 333 ASN B CA 1
ATOM 7221 C C . ASN B 1 333 ? -20.922 -19.531 -22.797 1 96.56 333 ASN B C 1
ATOM 7223 O O . ASN B 1 333 ? -19.766 -19.531 -22.359 1 96.56 333 ASN B O 1
ATOM 7227 N N . ILE B 1 334 ? -21.781 -20.422 -22.406 1 96.81 334 ILE B N 1
ATOM 7228 C CA . ILE B 1 334 ? -21.469 -21.453 -21.453 1 96.81 334 ILE B CA 1
ATOM 7229 C C . ILE B 1 334 ? -21.578 -22.828 -22.109 1 96.81 334 ILE B C 1
ATOM 7231 O O . ILE B 1 334 ? -22.609 -23.172 -22.688 1 96.81 334 ILE B O 1
ATOM 7235 N N . SER B 1 335 ? -20.562 -23.562 -21.984 1 96.5 335 SER B N 1
ATOM 7236 C CA . SER B 1 335 ? -20.469 -24.891 -22.594 1 96.5 335 SER B CA 1
ATOM 7237 C C . SER B 1 335 ? -21.359 -25.891 -21.859 1 96.5 335 SER B C 1
ATOM 7239 O O . SER B 1 335 ? -21.734 -25.672 -20.703 1 96.5 335 SER B O 1
ATOM 7241 N N . GLU B 1 336 ? -21.625 -27.062 -22.5 1 94 336 GLU B N 1
ATOM 7242 C CA . GLU B 1 336 ? -22.453 -28.125 -21.906 1 94 336 GLU B CA 1
ATOM 7243 C C . GLU B 1 336 ? -21.75 -28.781 -20.734 1 94 336 GLU B C 1
ATOM 7245 O O . GLU B 1 336 ? -22.391 -29.266 -19.812 1 94 336 GLU B O 1
ATOM 7250 N N . GLU B 1 337 ? -20.469 -28.719 -20.75 1 92.81 337 GLU B N 1
ATOM 7251 C CA . GLU B 1 337 ? -19.672 -29.391 -19.734 1 92.81 337 GLU B CA 1
ATOM 7252 C C . GLU B 1 337 ? -19.641 -28.609 -18.422 1 92.81 337 GLU B C 1
ATOM 7254 O O . GLU B 1 337 ? -19.406 -29.172 -17.359 1 92.81 337 GLU B O 1
ATOM 7259 N N . ASP B 1 338 ? -19.891 -27.391 -18.562 1 94.81 338 ASP B N 1
ATOM 7260 C CA . ASP B 1 338 ? -19.797 -26.531 -17.375 1 94.81 338 ASP B CA 1
ATOM 7261 C C . ASP B 1 338 ? -21.172 -26.344 -16.734 1 94.81 338 ASP B C 1
ATOM 7263 O O . ASP B 1 338 ? -21.984 -25.547 -17.234 1 94.81 338 ASP B O 1
ATOM 7267 N N . LYS B 1 339 ? -21.359 -26.953 -15.562 1 93.62 339 LYS B N 1
ATOM 7268 C CA . LYS B 1 339 ? -22.672 -26.906 -14.898 1 93.62 339 LYS B CA 1
ATOM 7269 C C . LYS B 1 339 ? -22.688 -25.875 -13.781 1 93.62 339 LYS B C 1
ATOM 7271 O O . LYS B 1 339 ? -23.75 -25.5 -13.289 1 93.62 339 LYS B O 1
ATOM 7276 N N . ASN B 1 340 ? -21.562 -25.453 -13.336 1 92.44 340 ASN B N 1
ATOM 7277 C CA . ASN B 1 340 ? -21.406 -24.438 -12.297 1 92.44 340 ASN B CA 1
ATOM 7278 C C . ASN B 1 340 ? -20.422 -23.344 -12.703 1 92.44 340 ASN B C 1
ATOM 7280 O O . ASN B 1 340 ? -19.297 -23.656 -13.133 1 92.44 340 ASN B O 1
ATOM 7284 N N . ILE B 1 341 ? -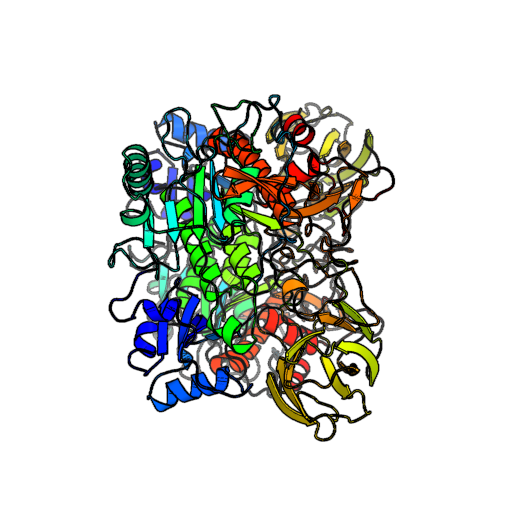20.875 -22.094 -12.648 1 93.56 341 ILE B N 1
ATOM 7285 C CA . ILE B 1 341 ? -19.984 -21 -13 1 93.56 341 ILE B CA 1
ATOM 7286 C C . ILE B 1 341 ? -20.25 -19.812 -12.078 1 93.56 341 ILE B C 1
ATOM 7288 O O . ILE B 1 341 ? -21.391 -19.594 -11.633 1 93.56 341 ILE B O 1
ATOM 7292 N N . ILE B 1 342 ? -19.188 -19.125 -11.727 1 93.81 342 ILE B N 1
ATOM 7293 C CA . ILE B 1 342 ? -19.312 -17.859 -11.031 1 93.81 342 ILE B CA 1
ATOM 7294 C C . ILE B 1 342 ? -18.922 -16.719 -11.977 1 93.81 342 ILE B C 1
ATOM 7296 O O . ILE B 1 342 ? -17.859 -16.75 -12.594 1 93.81 342 ILE B O 1
ATOM 7300 N N . LEU B 1 343 ? -19.797 -15.781 -12.125 1 96.5 343 LEU B N 1
ATOM 7301 C CA . LEU B 1 343 ? -19.562 -14.562 -12.891 1 96.5 343 LEU B CA 1
ATOM 7302 C C . LEU B 1 343 ? -19.438 -13.359 -11.961 1 96.5 343 LEU B C 1
ATOM 7304 O O . LEU B 1 343 ? -20.375 -13.055 -11.203 1 96.5 343 LEU B O 1
ATOM 7308 N N . ASP B 1 344 ? -18.312 -12.719 -11.961 1 96.75 344 ASP B N 1
ATOM 7309 C CA . ASP B 1 344 ? -18.094 -11.5 -11.188 1 96.75 344 ASP B CA 1
ATOM 7310 C C . ASP B 1 344 ? -18.141 -10.266 -12.078 1 96.75 344 ASP B C 1
ATOM 7312 O O . ASP B 1 344 ? -17.438 -10.195 -13.094 1 96.75 344 ASP B O 1
ATOM 7316 N N . ILE B 1 345 ? -18.938 -9.305 -11.719 1 97.62 345 ILE B N 1
ATOM 7317 C CA . ILE B 1 345 ? -19.031 -8.016 -12.398 1 97.62 345 ILE B CA 1
ATOM 7318 C C . ILE B 1 345 ? -18.578 -6.898 -11.461 1 97.62 345 ILE B C 1
ATOM 7320 O O . ILE B 1 345 ? -19.094 -6.773 -10.344 1 97.62 345 ILE B O 1
ATOM 7324 N N . TRP B 1 346 ? -17.656 -6.16 -11.883 1 97.62 346 TRP B N 1
ATOM 7325 C CA . TRP B 1 346 ? -17.094 -5.07 -11.094 1 97.62 346 TRP B CA 1
ATOM 7326 C C . TRP B 1 346 ? -17.375 -3.721 -11.742 1 97.62 346 TRP B C 1
ATOM 7328 O O . TRP B 1 346 ? -17.125 -3.535 -12.938 1 97.62 346 TRP B O 1
ATOM 7338 N N . VAL B 1 347 ? -17.859 -2.777 -10.945 1 96.06 347 VAL B N 1
ATOM 7339 C CA . VAL B 1 347 ? -18.156 -1.429 -11.414 1 96.06 347 VAL B CA 1
ATOM 7340 C C . VAL B 1 347 ? -17.281 -0.418 -10.68 1 96.06 347 VAL B C 1
ATOM 7342 O O . VAL B 1 347 ? -17.234 -0.406 -9.445 1 96.06 347 VAL B O 1
ATOM 7345 N N . ASN B 1 348 ? -16.641 0.444 -11.422 1 91.81 348 ASN B N 1
ATOM 7346 C CA . ASN B 1 348 ? -15.703 1.396 -10.828 1 91.81 348 ASN B CA 1
ATOM 7347 C C . ASN B 1 348 ? -16.406 2.373 -9.898 1 91.81 348 ASN B C 1
ATOM 7349 O O . ASN B 1 348 ? -17.516 2.832 -10.195 1 91.81 348 ASN B O 1
ATOM 7353 N N . VAL B 1 349 ? -15.828 2.662 -8.797 1 86.62 349 VAL B N 1
ATOM 7354 C CA . VAL B 1 349 ? -16.297 3.691 -7.875 1 86.62 349 VAL B CA 1
ATOM 7355 C C . VAL B 1 349 ? -16.359 5.039 -8.594 1 86.62 349 VAL B C 1
ATOM 7357 O O . VAL B 1 349 ? -15.523 5.336 -9.445 1 86.62 349 VAL B O 1
ATOM 7360 N N . PRO B 1 350 ? -17.266 5.781 -8.359 1 87.19 350 PRO B N 1
ATOM 7361 C CA . PRO B 1 350 ? -18.359 5.613 -7.387 1 87.19 350 PRO B CA 1
ATOM 7362 C C . PRO B 1 350 ? -19.641 5.105 -8.031 1 87.19 350 PRO B C 1
ATOM 7364 O O . PRO B 1 350 ? -20.703 5.164 -7.41 1 87.19 350 PRO B O 1
ATOM 7367 N N . ASP B 1 351 ? -19.609 4.559 -9.227 1 90.69 351 ASP B N 1
ATOM 7368 C CA . ASP B 1 351 ? -20.781 4.234 -10.031 1 90.69 351 ASP B CA 1
ATOM 7369 C C . ASP B 1 351 ? -21.469 2.969 -9.516 1 90.69 351 ASP B C 1
ATOM 7371 O O . ASP B 1 351 ? -20.859 2.186 -8.781 1 90.69 351 ASP B O 1
ATOM 7375 N N . VAL B 1 352 ? -22.766 2.873 -9.805 1 92.38 352 VAL B N 1
ATOM 7376 C CA . VAL B 1 352 ? -23.562 1.711 -9.43 1 92.38 352 VAL B CA 1
ATOM 7377 C C . VAL B 1 352 ? -24.422 1.271 -10.617 1 92.38 352 VAL B C 1
ATOM 7379 O O . VAL B 1 352 ? -25.016 2.105 -11.305 1 92.38 352 VAL B O 1
ATOM 7382 N N . VAL B 1 353 ? -24.469 -0.017 -10.844 1 94.5 353 VAL B N 1
ATOM 7383 C CA . VAL B 1 353 ? -25.312 -0.523 -11.914 1 94.5 353 VAL B CA 1
ATOM 7384 C C . VAL B 1 353 ? -26.297 -1.541 -11.352 1 94.5 353 VAL B C 1
ATOM 7386 O O . VAL B 1 353 ? -26.047 -2.166 -10.32 1 94.5 353 VAL B O 1
ATOM 7389 N N . ASP B 1 354 ? -27.422 -1.652 -12.031 1 94.19 354 ASP B N 1
ATOM 7390 C CA . ASP B 1 354 ? -28.375 -2.734 -11.82 1 94.19 354 ASP B CA 1
ATOM 7391 C C . ASP B 1 354 ? -28.234 -3.816 -12.891 1 94.19 354 ASP B C 1
ATOM 7393 O O . ASP B 1 354 ? -27.719 -3.551 -13.984 1 94.19 354 ASP B O 1
ATOM 7397 N N . VAL B 1 355 ? -28.672 -5.008 -12.477 1 95.56 355 VAL B N 1
ATOM 7398 C CA . VAL B 1 355 ? -28.438 -6.09 -13.43 1 95.56 355 VAL B CA 1
ATOM 7399 C C . VAL B 1 355 ? -29.734 -6.852 -13.664 1 95.56 355 VAL B C 1
ATOM 7401 O O . VAL B 1 355 ? -30.609 -6.902 -12.797 1 95.56 355 VAL B O 1
ATOM 7404 N N . ASN B 1 356 ? -29.953 -7.277 -14.883 1 96.19 356 ASN B N 1
ATOM 7405 C CA . ASN B 1 356 ? -30.969 -8.219 -15.328 1 96.19 356 ASN B CA 1
ATOM 7406 C C . ASN B 1 356 ? -30.359 -9.398 -16.078 1 96.19 356 ASN B C 1
ATOM 7408 O O . ASN B 1 356 ? -29.719 -9.227 -17.109 1 96.19 356 ASN B O 1
ATOM 7412 N N . VAL B 1 357 ? -30.531 -10.633 -15.484 1 96.81 357 VAL B N 1
ATOM 7413 C CA . VAL B 1 357 ? -29.984 -11.828 -16.109 1 96.81 357 VAL B CA 1
ATOM 7414 C C . VAL B 1 357 ? -31 -12.438 -17.078 1 96.81 357 VAL B C 1
ATOM 7416 O O . VAL B 1 357 ? -32.156 -12.594 -16.734 1 96.81 357 VAL B O 1
ATOM 7419 N N . ILE B 1 358 ? -30.578 -12.734 -18.25 1 95.88 358 ILE B N 1
ATOM 7420 C CA . ILE B 1 358 ? -31.438 -13.289 -19.281 1 95.88 358 ILE B CA 1
ATOM 7421 C C . ILE B 1 358 ? -30.906 -14.656 -19.719 1 95.88 358 ILE B C 1
ATOM 7423 O O . ILE B 1 358 ? -29.75 -14.766 -20.141 1 95.88 358 ILE B O 1
ATOM 7427 N N . SER B 1 359 ? -31.75 -15.672 -19.656 1 95.19 359 SER B N 1
ATOM 7428 C CA . SER B 1 359 ? -31.375 -17.031 -20.016 1 95.19 359 SER B CA 1
ATOM 7429 C C . SER B 1 359 ? -31.344 -17.219 -21.531 1 95.19 359 SER B C 1
ATOM 7431 O O . SER B 1 359 ? -31.812 -16.359 -22.281 1 95.19 359 SER B O 1
ATOM 7433 N N . PRO B 1 360 ? -30.766 -18.328 -21.969 1 92 360 PRO B N 1
ATOM 7434 C CA . PRO B 1 360 ? -30.734 -18.594 -23.406 1 92 360 PRO B CA 1
ATOM 7435 C C . PRO B 1 360 ? -32.125 -18.641 -24.031 1 92 360 PRO B C 1
ATOM 7437 O O . PRO B 1 360 ? -32.281 -18.266 -25.203 1 92 360 PRO B O 1
ATOM 7440 N N . SER B 1 361 ? -33.125 -19.062 -23.281 1 90.88 361 SER B N 1
ATOM 7441 C CA . SER B 1 361 ? -34.469 -19.156 -23.812 1 90.88 361 SER B CA 1
ATOM 7442 C C . SER B 1 361 ? -35.188 -17.828 -23.734 1 90.88 361 SER B C 1
ATOM 7444 O O . SER B 1 361 ? -36.312 -17.672 -24.266 1 90.88 361 SER B O 1
ATOM 7446 N N . GLY B 1 362 ? -34.625 -16.906 -23.016 1 90.06 362 GLY B N 1
ATOM 7447 C CA . GLY B 1 362 ? -35.188 -15.57 -22.969 1 90.06 362 GLY B CA 1
ATOM 7448 C C . GLY B 1 362 ? -35.875 -15.266 -21.641 1 90.06 362 GLY B C 1
ATOM 7449 O O . GLY B 1 362 ? -36.406 -14.18 -21.438 1 90.06 362 GLY B O 1
ATOM 7450 N N . GLU B 1 363 ? -35.812 -16.219 -20.75 1 92.75 363 GLU B N 1
ATOM 7451 C CA . GLU B 1 363 ? -36.312 -15.961 -19.406 1 92.75 363 GLU B CA 1
ATOM 7452 C C . GLU B 1 363 ? -35.5 -14.891 -18.703 1 92.75 363 GLU B C 1
ATOM 7454 O O . GLU B 1 363 ? -34.25 -14.891 -18.812 1 92.75 363 GLU B O 1
ATOM 7459 N N . GLU B 1 364 ? -36.188 -14.023 -17.984 1 94.56 364 GLU B N 1
ATOM 7460 C CA . GLU B 1 364 ? -35.469 -12.93 -17.328 1 94.56 364 GLU B CA 1
ATOM 7461 C C . GLU B 1 364 ? -35.625 -13.008 -15.812 1 94.56 364 GLU B C 1
ATOM 7463 O O . GLU B 1 364 ? -36.656 -13.438 -15.305 1 94.56 364 GLU B O 1
ATOM 7468 N N . SER B 1 365 ? -34.625 -12.586 -15.125 1 92.5 365 SER B N 1
ATOM 7469 C CA . SER B 1 365 ? -34.656 -12.555 -13.664 1 92.5 365 SER B CA 1
ATOM 7470 C C . SER B 1 365 ? -35.438 -11.344 -13.156 1 92.5 365 SER B C 1
ATOM 7472 O O . SER B 1 365 ? -35.875 -11.32 -12 1 92.5 365 SER B O 1
ATOM 7474 N N . GLY B 1 366 ? -35.625 -10.344 -13.945 1 91.44 366 GLY B N 1
ATOM 7475 C CA . GLY B 1 366 ? -36.031 -9.031 -13.453 1 91.44 366 GLY B CA 1
ATOM 7476 C C . GLY B 1 366 ? -34.844 -8.211 -12.953 1 91.44 366 GLY B C 1
ATOM 7477 O O . GLY B 1 366 ? -33.75 -8.742 -12.742 1 91.44 366 GLY B O 1
ATOM 7478 N N . VAL B 1 367 ? -35.031 -6.961 -12.789 1 91.31 367 VAL B N 1
ATOM 7479 C CA . VAL B 1 367 ? -33.969 -6.062 -12.352 1 91.31 367 VAL B CA 1
ATOM 7480 C C . VAL B 1 367 ? -33.625 -6.34 -10.891 1 91.31 367 VAL B C 1
ATOM 7482 O O . VAL B 1 367 ? -34.531 -6.367 -10.031 1 91.31 367 VAL B O 1
ATOM 7485 N N . LEU B 1 368 ? -32.344 -6.645 -10.75 1 88.12 368 LEU B N 1
ATOM 7486 C CA . LEU B 1 368 ? -31.812 -6.879 -9.414 1 88.12 368 LEU B CA 1
ATOM 7487 C C . LEU B 1 368 ? -31.094 -5.645 -8.883 1 88.12 368 LEU B C 1
ATOM 7489 O O . LEU B 1 368 ? -30.109 -5.195 -9.484 1 88.12 368 LEU B O 1
ATOM 7493 N N . SER B 1 369 ? -31.641 -4.938 -7.945 1 75.5 369 SER B N 1
ATOM 7494 C CA . SER B 1 369 ? -31.062 -3.703 -7.438 1 75.5 369 SER B CA 1
ATOM 7495 C C . SER B 1 369 ? -30.969 -3.721 -5.914 1 75.5 369 SER B C 1
ATOM 7497 O O . SER B 1 369 ? -31.75 -4.398 -5.246 1 75.5 369 SER B O 1
ATOM 7499 N N . THR B 1 370 ? -29.844 -3.186 -5.344 1 67.75 370 THR B N 1
ATOM 7500 C CA . THR B 1 370 ? -29.531 -3.143 -3.92 1 67.75 370 THR B CA 1
ATOM 7501 C C . THR B 1 370 ? -30.484 -2.201 -3.189 1 67.75 370 THR B C 1
ATOM 7503 O O . THR B 1 370 ? -30.609 -2.26 -1.964 1 67.75 370 THR B O 1
ATOM 7506 N N . SER B 1 371 ? -31.531 -1.78 -3.793 1 61.78 371 SER B N 1
ATOM 7507 C CA . SER B 1 371 ? -32.406 -0.81 -3.148 1 61.78 371 SER B CA 1
ATOM 7508 C C . SER B 1 371 ? -31.672 -0.066 -2.031 1 61.78 371 SER B C 1
ATOM 7510 O O . SER B 1 371 ? -32.188 0.052 -0.919 1 61.78 371 SER B O 1
ATOM 7512 N N . GLY B 1 372 ? -30.438 0.323 -2.281 1 64.81 372 GLY B N 1
ATOM 7513 C CA . GLY B 1 372 ? -29.781 1.143 -1.275 1 64.81 372 GLY B CA 1
ATOM 7514 C C . GLY B 1 372 ? -28.969 0.331 -0.275 1 64.81 372 GLY B C 1
ATOM 7515 O O . GLY B 1 372 ? -28.297 0.893 0.585 1 64.81 372 GLY B O 1
ATOM 7516 N N . SER B 1 373 ? -29.078 -0.945 -0.286 1 74.19 373 SER B N 1
ATOM 7517 C CA . SER B 1 373 ? -28.359 -1.785 0.672 1 74.19 373 SER B CA 1
ATOM 7518 C C . SER B 1 373 ? -26.906 -1.944 0.286 1 74.19 373 SER B C 1
ATOM 7520 O O . SER B 1 373 ? -26.547 -1.889 -0.896 1 74.19 373 SER B O 1
ATOM 7522 N N . ILE B 1 374 ? -26.109 -2.047 1.366 1 81.19 374 ILE B N 1
ATOM 7523 C CA . ILE B 1 374 ? -24.688 -2.25 1.184 1 81.19 374 ILE B CA 1
ATOM 7524 C C . ILE B 1 374 ? -24.422 -3.668 0.68 1 81.19 374 ILE B C 1
ATOM 7526 O O . ILE B 1 374 ? -23.438 -3.912 -0.031 1 81.19 374 ILE B O 1
ATOM 7530 N N . GLU B 1 375 ? -25.219 -4.605 1.072 1 80.19 375 GLU B N 1
ATOM 7531 C CA . GLU B 1 375 ? -25.156 -6 0.648 1 80.19 375 GLU B CA 1
ATOM 7532 C C . GLU B 1 375 ? -26.531 -6.539 0.295 1 80.19 375 GLU B C 1
ATOM 7534 O O . GLU B 1 375 ? -27.516 -6.238 0.975 1 80.19 375 GLU B O 1
ATOM 7539 N N . PHE B 1 376 ? -26.578 -7.199 -0.855 1 84 376 PHE B N 1
ATOM 7540 C CA . PHE B 1 376 ? -27.828 -7.773 -1.334 1 84 376 PHE B CA 1
ATOM 7541 C C . PHE B 1 376 ? -27.609 -9.18 -1.88 1 84 376 PHE B C 1
ATOM 7543 O O . PHE B 1 376 ? -26.609 -9.445 -2.539 1 84 376 PHE B O 1
ATOM 7550 N N . ALA B 1 377 ? -28.406 -10.109 -1.422 1 85.38 377 ALA B N 1
ATOM 7551 C CA . ALA B 1 377 ? -28.344 -11.469 -1.941 1 85.38 377 ALA B CA 1
ATOM 7552 C C . ALA B 1 377 ? -29.75 -11.977 -2.293 1 85.38 377 ALA B C 1
ATOM 7554 O O . ALA B 1 377 ? -30.719 -11.672 -1.593 1 85.38 377 ALA B O 1
ATOM 7555 N N . GLU B 1 378 ? -29.875 -12.656 -3.383 1 86.88 378 GLU B N 1
ATOM 7556 C CA . GLU B 1 378 ? -31.141 -13.203 -3.84 1 86.88 378 GLU B CA 1
ATOM 7557 C C . GLU B 1 378 ? -30.938 -14.531 -4.574 1 86.88 378 GLU B C 1
ATOM 7559 O O . GLU B 1 378 ? -29.938 -14.703 -5.281 1 86.88 378 GLU B O 1
ATOM 7564 N N . GLU B 1 379 ? -31.812 -15.484 -4.332 1 88.75 379 GLU B N 1
ATOM 7565 C CA . GLU B 1 379 ? -31.844 -16.734 -5.09 1 88.75 379 GLU B CA 1
ATOM 7566 C C . GLU B 1 379 ? -32.906 -16.688 -6.191 1 88.75 379 GLU B C 1
ATOM 7568 O O . GLU B 1 379 ? -34.062 -16.344 -5.938 1 88.75 379 GLU B O 1
ATOM 7573 N N . ILE B 1 380 ? -32.438 -17 -7.328 1 91.25 380 ILE B N 1
ATOM 7574 C CA . ILE B 1 380 ? -33.312 -16.969 -8.484 1 91.25 380 ILE B CA 1
ATOM 7575 C C . ILE B 1 380 ? -33.312 -18.328 -9.172 1 91.25 380 ILE B C 1
ATOM 7577 O O . ILE B 1 380 ? -32.281 -18.922 -9.375 1 91.25 380 ILE B O 1
ATOM 7581 N N . SER B 1 381 ? -34.531 -18.797 -9.492 1 91.06 381 SER B N 1
ATOM 7582 C CA . SER B 1 381 ? -34.656 -20.062 -10.227 1 91.06 381 SER B CA 1
ATOM 7583 C C . SER B 1 381 ? -35.219 -19.828 -11.617 1 91.06 381 SER B C 1
ATOM 7585 O O . SER B 1 381 ? -36.312 -19.266 -11.758 1 91.06 381 SER B O 1
ATOM 7587 N N . PHE B 1 382 ? -34.5 -20.203 -12.531 1 92 382 PHE B N 1
ATOM 7588 C CA . PHE B 1 382 ? -35 -20.234 -13.898 1 92 382 PHE B CA 1
ATOM 7589 C C . PHE B 1 382 ? -35.625 -21.578 -14.211 1 92 382 PHE B C 1
ATOM 7591 O O . PHE B 1 382 ? -34.938 -22.547 -14.539 1 92 382 PHE B O 1
ATOM 7598 N N . VAL B 1 383 ? -36.875 -21.656 -14.266 1 87.25 383 VAL B N 1
ATOM 7599 C CA . VAL B 1 383 ? -37.625 -22.906 -14.281 1 87.25 383 VAL B CA 1
ATOM 7600 C C . VAL B 1 383 ? -37.469 -23.578 -15.641 1 87.25 383 VAL B C 1
ATOM 7602 O O . VAL B 1 383 ? -37.281 -24.797 -15.727 1 87.25 383 VAL B O 1
ATOM 7605 N N . LEU B 1 384 ? -37.594 -22.766 -16.625 1 86 384 LEU B N 1
ATOM 7606 C CA . LEU B 1 384 ? -37.5 -23.328 -17.969 1 86 384 LEU B CA 1
ATOM 7607 C C . LEU B 1 384 ? -36.125 -23.906 -18.219 1 86 384 LEU B C 1
ATOM 7609 O O . LEU B 1 384 ? -35.969 -24.906 -18.938 1 86 384 LEU B O 1
ATOM 7613 N N . GLU B 1 385 ? -35.125 -23.344 -17.609 1 86.62 385 GLU B N 1
ATOM 7614 C CA . GLU B 1 385 ? -33.75 -23.734 -17.828 1 86.62 385 GLU B CA 1
ATOM 7615 C C . GLU B 1 385 ? -33.281 -24.734 -16.766 1 86.62 385 GLU B C 1
ATOM 7617 O O . GLU B 1 385 ? -32.25 -25.359 -16.906 1 86.62 385 GLU B O 1
ATOM 7622 N N . GLU B 1 386 ? -34.031 -24.844 -15.734 1 89.69 386 GLU B N 1
ATOM 7623 C CA . GLU B 1 386 ? -33.625 -25.656 -14.578 1 89.69 386 GLU B CA 1
ATOM 7624 C C . GLU B 1 386 ? -32.312 -25.172 -14.008 1 89.69 386 GLU B C 1
ATOM 7626 O O . GLU B 1 386 ? -31.438 -25.984 -13.672 1 89.69 386 GLU B O 1
ATOM 7631 N N . THR B 1 387 ? -32.031 -23.938 -14.211 1 93.25 387 THR B N 1
ATOM 7632 C CA . THR B 1 387 ? -30.828 -23.312 -13.688 1 93.25 387 THR B CA 1
ATOM 7633 C C . THR B 1 387 ? -31.156 -22.469 -12.453 1 93.25 387 THR B C 1
ATOM 7635 O O . THR B 1 387 ? -32.156 -21.766 -12.406 1 93.25 387 THR B O 1
ATOM 7638 N N . HIS B 1 388 ? -30.312 -22.594 -11.453 1 92.19 388 HIS B N 1
ATOM 7639 C CA . HIS B 1 388 ? -30.422 -21.812 -10.234 1 92.19 388 HIS B CA 1
ATOM 7640 C C . HIS B 1 388 ? -29.297 -20.781 -10.141 1 92.19 388 HIS B C 1
ATOM 7642 O O . HIS B 1 388 ? -28.141 -21.078 -10.469 1 92.19 388 HIS B O 1
ATOM 7648 N N . ILE B 1 389 ? -29.688 -19.562 -9.742 1 92.25 389 ILE B N 1
ATOM 7649 C CA . ILE B 1 389 ? -28.719 -18.484 -9.633 1 92.25 389 ILE B CA 1
ATOM 7650 C C . ILE B 1 389 ? -28.719 -17.938 -8.211 1 92.25 389 ILE B C 1
ATOM 7652 O O . ILE B 1 389 ? -29.781 -17.672 -7.637 1 92.25 389 ILE B O 1
ATOM 7656 N N . PHE B 1 390 ? -27.547 -17.875 -7.645 1 89.44 390 PHE B N 1
ATOM 7657 C CA . PHE B 1 390 ? -27.344 -17.125 -6.41 1 89.44 390 PHE B CA 1
ATOM 7658 C C . PHE B 1 390 ? -26.719 -15.773 -6.699 1 89.44 390 PHE B C 1
ATOM 7660 O O . PHE B 1 390 ? -25.531 -15.695 -7.059 1 89.44 390 PHE B O 1
ATOM 7667 N N . TYR B 1 391 ? -27.5 -14.75 -6.52 1 90.94 391 TYR B N 1
ATOM 7668 C CA . TYR B 1 391 ? -27.094 -13.375 -6.793 1 90.94 391 TYR B CA 1
ATOM 7669 C C . TYR B 1 391 ? -26.641 -12.68 -5.516 1 90.94 391 TYR B C 1
ATOM 7671 O O . TYR B 1 391 ? -27.359 -12.672 -4.516 1 90.94 391 TYR B O 1
ATOM 7679 N N . THR B 1 392 ? -25.375 -12.172 -5.508 1 89.06 392 THR B N 1
ATOM 7680 C CA . THR B 1 392 ? -24.891 -11.367 -4.398 1 89.06 392 THR B CA 1
ATOM 7681 C C . THR B 1 392 ? -24.297 -10.047 -4.902 1 89.06 392 THR B C 1
ATOM 7683 O O . THR B 1 392 ? -23.656 -10.016 -5.953 1 89.06 392 THR B O 1
ATOM 7686 N N . GLU B 1 393 ? -24.547 -9.023 -4.156 1 90.62 393 GLU B N 1
ATOM 7687 C CA . GLU B 1 393 ? -24.062 -7.695 -4.512 1 90.62 393 GLU B CA 1
ATOM 7688 C C . GLU B 1 393 ? -23.469 -6.98 -3.297 1 90.62 393 GLU B C 1
ATOM 7690 O O . GLU B 1 393 ? -24.016 -7.066 -2.195 1 90.62 393 GLU B O 1
ATOM 7695 N N . PHE B 1 394 ? -22.312 -6.414 -3.494 1 88.06 394 PHE B N 1
ATOM 7696 C CA . PHE B 1 394 ? -21.672 -5.578 -2.486 1 88.06 394 PHE B CA 1
ATOM 7697 C C . PHE B 1 394 ? -21.453 -4.164 -3.016 1 88.06 394 PHE B C 1
ATOM 7699 O O . PHE B 1 394 ? -20.812 -3.973 -4.047 1 88.06 394 PHE B O 1
ATOM 7706 N N . VAL B 1 395 ? -22.016 -3.158 -2.354 1 87.88 395 VAL B N 1
ATOM 7707 C CA . VAL B 1 395 ? -21.906 -1.767 -2.777 1 87.88 395 VAL B CA 1
ATOM 7708 C C . VAL B 1 395 ? -21.531 -0.89 -1.585 1 87.88 395 VAL B C 1
ATOM 7710 O O . VAL B 1 395 ? -22.406 -0.281 -0.958 1 87.88 395 VAL B O 1
ATOM 7713 N N . PRO B 1 396 ? -20.25 -0.656 -1.268 1 87 396 PRO B N 1
ATOM 7714 C CA . PRO B 1 396 ? -19.094 -1.146 -2.016 1 87 396 PRO B CA 1
ATOM 7715 C C . PRO B 1 396 ? -18.531 -2.443 -1.442 1 87 396 PRO B C 1
ATOM 7717 O O . PRO B 1 396 ? -18.875 -2.836 -0.327 1 87 396 PRO B O 1
ATOM 7720 N N . GLU B 1 397 ? -17.719 -3.133 -2.307 1 87.44 397 GLU B N 1
ATOM 7721 C CA . GLU B 1 397 ? -16.875 -4.207 -1.791 1 87.44 397 GLU B CA 1
ATOM 7722 C C . GLU B 1 397 ? -15.812 -3.668 -0.84 1 87.44 397 GLU B C 1
ATOM 7724 O O . GLU B 1 397 ? -15.227 -2.613 -1.091 1 87.44 397 GLU B O 1
ATOM 7729 N N . VAL B 1 398 ? -15.5 -4.355 0.141 1 80.75 398 VAL B N 1
ATOM 7730 C CA . VAL B 1 398 ? -14.828 -3.881 1.347 1 80.75 398 VAL B CA 1
ATOM 7731 C C . VAL B 1 398 ? -13.406 -3.434 1.006 1 80.75 398 VAL B C 1
ATOM 7733 O O . VAL B 1 398 ? -12.938 -2.412 1.508 1 80.75 398 VAL B O 1
ATOM 7736 N N . PHE B 1 399 ? -12.688 -4.07 0.198 1 83.44 399 PHE B N 1
ATOM 7737 C CA . PHE B 1 399 ? -11.258 -3.814 0.013 1 83.44 399 PHE B CA 1
ATOM 7738 C C . PHE B 1 399 ? -11.023 -2.908 -1.19 1 83.44 399 PHE B C 1
ATOM 7740 O O . PHE B 1 399 ? -10.125 -2.068 -1.174 1 83.44 399 PHE B O 1
ATOM 7747 N N . THR B 1 400 ? -11.906 -3.029 -2.146 1 88.56 400 THR B N 1
ATOM 7748 C CA . THR B 1 400 ? -11.633 -2.314 -3.389 1 88.56 400 THR B CA 1
ATOM 7749 C C . THR B 1 400 ? -12.398 -0.999 -3.436 1 88.56 400 THR B C 1
ATOM 7751 O O . THR B 1 400 ? -12.016 -0.073 -4.152 1 88.56 400 THR B O 1
ATOM 7754 N N . GLY B 1 401 ? -13.547 -0.968 -2.758 1 88.06 401 GLY B N 1
ATOM 7755 C CA . GLY B 1 401 ? -14.414 0.195 -2.836 1 88.06 401 GLY B CA 1
ATOM 7756 C C . GLY B 1 401 ? -15.32 0.184 -4.055 1 88.06 401 GLY B C 1
ATOM 7757 O O . GLY B 1 401 ? -16.219 1.011 -4.168 1 88.06 401 GLY B O 1
ATOM 7758 N N . ASP B 1 402 ? -15.164 -0.793 -4.961 1 93.19 402 ASP B N 1
ATOM 7759 C CA . ASP B 1 402 ? -15.992 -0.949 -6.152 1 93.19 402 ASP B CA 1
ATOM 7760 C C . ASP B 1 402 ? -17.297 -1.683 -5.832 1 93.19 402 ASP B C 1
ATOM 7762 O O . ASP B 1 402 ? -17.422 -2.271 -4.754 1 93.19 402 ASP B O 1
ATOM 7766 N N . GLN B 1 403 ? -18.188 -1.536 -6.707 1 93 403 GLN B N 1
ATOM 7767 C CA .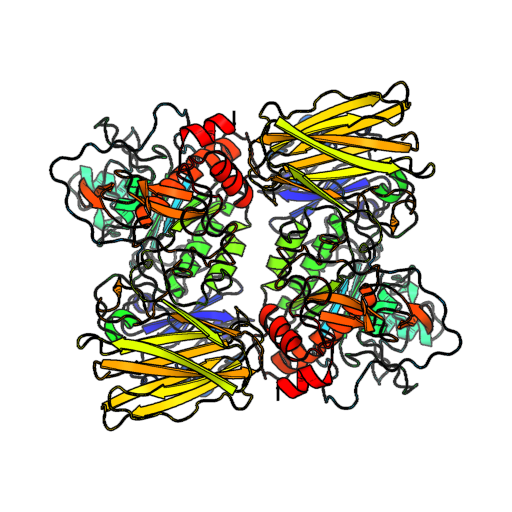 GLN B 1 403 ? -19.344 -2.438 -6.648 1 93 403 GLN B CA 1
ATOM 7768 C C . GLN B 1 403 ? -18.984 -3.818 -7.188 1 93 403 GLN B C 1
ATOM 7770 O O . GLN B 1 403 ? -18.391 -3.938 -8.266 1 93 403 GLN B O 1
ATOM 7775 N N . LEU B 1 404 ? -19.297 -4.832 -6.414 1 94.81 404 LEU B N 1
ATOM 7776 C CA . LEU B 1 404 ? -19.125 -6.207 -6.867 1 94.81 404 LEU B CA 1
ATOM 7777 C C . LEU B 1 404 ? -20.484 -6.906 -6.988 1 94.81 404 LEU B C 1
ATOM 7779 O O . LEU B 1 404 ? -21.266 -6.91 -6.039 1 94.81 404 LEU B O 1
ATOM 7783 N N . ILE B 1 405 ? -20.766 -7.367 -8.156 1 94.69 405 ILE B N 1
ATOM 7784 C CA . ILE B 1 405 ? -21.906 -8.242 -8.398 1 94.69 405 ILE B CA 1
ATOM 7785 C C . ILE B 1 405 ? -21.406 -9.648 -8.734 1 94.69 405 ILE B C 1
ATOM 7787 O O . ILE B 1 405 ? -20.688 -9.852 -9.703 1 94.69 405 ILE B O 1
ATOM 7791 N N . ARG B 1 406 ? -21.828 -10.633 -7.934 1 95.31 406 ARG B N 1
ATOM 7792 C CA . ARG B 1 406 ? -21.469 -12.023 -8.172 1 95.31 406 ARG B CA 1
ATOM 7793 C C . ARG B 1 406 ? -22.703 -12.852 -8.531 1 95.31 406 ARG B C 1
ATOM 7795 O O . ARG B 1 406 ? -23.672 -12.883 -7.773 1 95.31 406 ARG B O 1
ATOM 7802 N N . ILE B 1 407 ? -22.625 -13.453 -9.617 1 94.5 407 ILE B N 1
ATOM 7803 C CA . ILE B 1 407 ? -23.688 -14.344 -10.086 1 94.5 407 ILE B CA 1
ATOM 7804 C C . ILE B 1 407 ? -23.172 -15.781 -10.117 1 94.5 407 ILE B C 1
ATOM 7806 O O . ILE B 1 407 ? -22.453 -16.172 -11.039 1 94.5 407 ILE B O 1
ATOM 7810 N N . ALA B 1 408 ? -23.547 -16.562 -9.125 1 92.12 408 ALA B N 1
ATOM 7811 C CA . ALA B 1 408 ? -23.203 -17.984 -9.086 1 92.12 408 ALA B CA 1
ATOM 7812 C C . ALA B 1 408 ? -24.312 -18.828 -9.711 1 92.12 408 ALA B C 1
ATOM 7814 O O . ALA B 1 408 ? -25.453 -18.812 -9.242 1 92.12 408 ALA B O 1
ATOM 7815 N N . MET B 1 409 ? -23.984 -19.531 -10.734 1 93.31 409 MET B N 1
ATOM 7816 C CA . MET B 1 409 ? -24.969 -20.328 -11.469 1 93.31 409 MET B CA 1
ATOM 7817 C C . MET B 1 409 ? -24.75 -21.812 -11.219 1 93.31 409 MET B C 1
ATOM 7819 O O . MET B 1 409 ? -23.625 -22.297 -11.188 1 93.31 409 MET B O 1
ATOM 7823 N N . HIS B 1 410 ? -25.844 -22.5 -11.023 1 91.31 410 HIS B N 1
ATOM 7824 C CA . HIS B 1 410 ? -25.828 -23.938 -10.781 1 91.31 410 HIS B CA 1
ATOM 7825 C C . HIS B 1 410 ? -26.781 -24.672 -11.711 1 91.31 410 HIS B C 1
ATOM 7827 O O . HIS B 1 410 ? -27.891 -24.172 -11.984 1 91.31 410 HIS B O 1
ATOM 7833 N N . ASN B 1 411 ? -26.359 -25.875 -12.102 1 92.31 411 ASN B N 1
ATOM 7834 C CA . ASN B 1 411 ? -27.125 -26.688 -13.055 1 92.31 411 ASN B CA 1
ATOM 7835 C C . ASN B 1 411 ? -27.484 -25.891 -14.305 1 92.31 411 ASN B C 1
ATOM 7837 O O . ASN B 1 411 ? -28.656 -25.797 -14.664 1 92.31 411 ASN B O 1
ATOM 7841 N N . ILE B 1 412 ? -26.438 -25.422 -14.914 1 95.31 412 ILE B N 1
ATOM 7842 C CA . ILE B 1 412 ? -26.594 -24.422 -15.961 1 95.31 412 ILE B CA 1
ATOM 7843 C C . ILE B 1 412 ? -27.062 -25.094 -17.25 1 95.31 412 ILE B C 1
ATOM 7845 O O . ILE B 1 412 ? -26.516 -26.125 -17.656 1 95.31 412 ILE B O 1
ATOM 7849 N N . ARG B 1 413 ? -28.031 -24.484 -17.828 1 94.81 413 ARG B N 1
ATOM 7850 C CA . ARG B 1 413 ? -28.344 -24.812 -19.219 1 94.81 413 ARG B CA 1
ATOM 7851 C C . ARG B 1 413 ? -27.328 -24.203 -20.172 1 94.81 413 ARG B C 1
ATOM 7853 O O . ARG B 1 413 ? -27.062 -23 -20.125 1 94.81 413 ARG B O 1
ATOM 7860 N N . PRO B 1 414 ? -26.766 -25.094 -20.984 1 95.25 414 PRO B N 1
ATOM 7861 C CA . PRO B 1 414 ? -25.781 -24.547 -21.922 1 95.25 414 PRO B CA 1
ATOM 7862 C C . PRO B 1 414 ? -26.391 -23.531 -22.891 1 95.25 414 PRO B C 1
ATOM 7864 O O . PRO B 1 414 ? -27.562 -23.625 -23.234 1 95.25 414 PRO B O 1
ATOM 7867 N N . GLY B 1 415 ? -25.562 -22.547 -23.344 1 93.94 415 GLY B N 1
ATOM 7868 C CA . GLY B 1 415 ? -26 -21.531 -24.281 1 93.94 415 GLY B CA 1
ATOM 7869 C C . GLY B 1 415 ? -25.484 -20.141 -23.922 1 93.94 415 GLY B C 1
ATOM 7870 O O . GLY B 1 415 ? -24.578 -20 -23.109 1 93.94 415 GLY B O 1
ATOM 7871 N N . ILE B 1 416 ? -26.047 -19.188 -24.656 1 96.25 416 ILE B N 1
ATOM 7872 C CA . ILE B 1 416 ? -25.609 -17.797 -24.469 1 96.25 416 ILE B CA 1
ATOM 7873 C C . ILE B 1 416 ? -26.469 -17.141 -23.375 1 96.25 416 ILE B C 1
ATOM 7875 O O . ILE B 1 416 ? -27.672 -16.953 -23.547 1 96.25 416 ILE B O 1
ATOM 7879 N N . TRP B 1 417 ? -25.859 -16.875 -22.281 1 97.12 417 TRP B N 1
ATOM 7880 C CA . TRP B 1 417 ? -26.484 -16.125 -21.203 1 97.12 417 TRP B CA 1
ATOM 7881 C C . TRP B 1 417 ? -26.156 -14.633 -21.328 1 97.12 417 TRP B C 1
ATOM 7883 O O . TRP B 1 417 ? -25.031 -14.273 -21.719 1 97.12 417 TRP B O 1
ATOM 7893 N N . LYS B 1 418 ? -27.125 -13.797 -21.016 1 97 418 LYS B N 1
ATOM 7894 C CA . LYS B 1 418 ? -26.938 -12.359 -21.109 1 97 418 LYS B CA 1
ATOM 7895 C C . LYS B 1 418 ? -27.141 -11.688 -19.75 1 97 418 LYS B C 1
ATOM 7897 O O . LYS B 1 418 ? -28 -12.102 -18.969 1 97 418 LYS B O 1
ATOM 7902 N N . VAL B 1 419 ? -26.312 -10.781 -19.469 1 97.62 419 VAL B N 1
ATOM 7903 C CA . VAL B 1 419 ? -26.484 -9.922 -18.297 1 97.62 419 VAL B CA 1
ATOM 7904 C C . VAL B 1 419 ? -26.594 -8.461 -18.75 1 97.62 419 VAL B C 1
ATOM 7906 O O . VAL B 1 419 ? -25.609 -7.875 -19.203 1 97.62 419 VAL B O 1
ATOM 7909 N N . ARG B 1 420 ? -27.766 -7.926 -18.672 1 96.75 420 ARG B N 1
ATOM 7910 C CA . ARG B 1 420 ? -27.969 -6.516 -18.984 1 96.75 420 ARG B CA 1
ATOM 7911 C C . ARG B 1 420 ? -27.656 -5.633 -17.797 1 96.75 420 ARG B C 1
ATOM 7913 O O . ARG B 1 420 ? -28.266 -5.77 -16.734 1 96.75 420 ARG B O 1
ATOM 7920 N N . THR B 1 421 ? -26.656 -4.793 -17.875 1 96.94 421 THR B N 1
ATOM 7921 C CA . THR B 1 421 ? -26.281 -3.836 -16.844 1 96.94 421 THR B CA 1
ATOM 7922 C C . THR B 1 421 ? -26.812 -2.443 -17.172 1 96.94 421 THR B C 1
ATOM 7924 O O . THR B 1 421 ? -26.656 -1.969 -18.297 1 96.94 421 THR B O 1
ATOM 7927 N N . THR B 1 422 ? -27.484 -1.839 -16.25 1 96.25 422 THR B N 1
ATOM 7928 C CA . THR B 1 422 ? -28.047 -0.499 -16.406 1 96.25 422 THR B CA 1
ATOM 7929 C C . THR B 1 422 ? -27.469 0.454 -15.359 1 96.25 422 THR B C 1
ATOM 7931 O O . THR B 1 422 ? -27.531 0.174 -14.164 1 96.25 422 THR B O 1
ATOM 7934 N N . LEU B 1 423 ? -26.969 1.569 -15.852 1 95.5 423 LEU B N 1
ATOM 7935 C CA . LEU B 1 423 ? -26.344 2.521 -14.938 1 95.5 423 LEU B CA 1
ATOM 7936 C C . LEU B 1 423 ? -27.391 3.207 -14.07 1 95.5 423 LEU B C 1
ATOM 7938 O O . LEU B 1 423 ? -28.312 3.84 -14.586 1 95.5 423 LEU B O 1
ATOM 7942 N N . GLU B 1 424 ? -27.266 3.043 -12.812 1 92.19 424 GLU B N 1
ATOM 7943 C CA . GLU B 1 424 ? -28.172 3.664 -11.844 1 92.19 424 GLU B CA 1
ATOM 7944 C C . GLU B 1 424 ? -27.609 4.977 -11.32 1 92.19 424 GLU B C 1
ATOM 7946 O O . GLU B 1 424 ? -28.344 5.93 -11.07 1 92.19 424 GLU B O 1
ATOM 7951 N N . LYS B 1 425 ? -26.328 4.938 -10.992 1 89.31 425 LYS B N 1
ATOM 7952 C CA . LYS B 1 425 ? -25.625 6.121 -10.508 1 89.31 425 LYS B CA 1
ATOM 7953 C C . LYS B 1 425 ? -24.266 6.258 -11.18 1 89.31 425 LYS B C 1
ATOM 7955 O O . LYS B 1 425 ? -23.531 5.273 -11.336 1 89.31 425 LYS B O 1
ATOM 7960 N N . GLY B 1 426 ? -23.953 7.434 -11.594 1 88.75 426 GLY B N 1
ATOM 7961 C CA . GLY B 1 426 ? -22.641 7.695 -12.133 1 88.75 426 GLY B CA 1
ATOM 7962 C C . GLY B 1 426 ? -22.672 8.227 -13.555 1 88.75 426 GLY B C 1
ATOM 7963 O O . GLY B 1 426 ? -23.703 8.703 -14.023 1 88.75 426 GLY B O 1
ATOM 7964 N N . LYS B 1 427 ? -21.5 8.312 -14.164 1 89.44 427 LYS B N 1
ATOM 7965 C CA . LYS B 1 427 ? -21.266 8.75 -15.539 1 89.44 427 LYS B CA 1
ATOM 7966 C C . LYS B 1 427 ? -20.016 8.094 -16.125 1 89.44 427 LYS B C 1
ATOM 7968 O O . LYS B 1 427 ? -19 7.969 -15.445 1 89.44 427 LYS B O 1
ATOM 7973 N N . ASN B 1 428 ? -20.219 7.668 -17.391 1 91.44 428 ASN B N 1
ATOM 7974 C CA . ASN B 1 428 ? -19.109 7.004 -18.078 1 91.44 428 ASN B CA 1
ATOM 7975 C C . ASN B 1 428 ? -18.531 5.875 -17.25 1 91.44 428 ASN B C 1
ATOM 7977 O O . ASN B 1 428 ? -17.328 5.836 -17 1 91.44 428 ASN B O 1
ATOM 7981 N N . SER B 1 429 ? -19.406 5.055 -16.766 1 93.69 429 SER B N 1
ATOM 7982 C CA . SER B 1 429 ? -19.031 3.992 -15.828 1 93.69 429 SER B CA 1
ATOM 7983 C C . SER B 1 429 ? -18.359 2.832 -16.562 1 93.69 429 SER B C 1
ATOM 7985 O O . SER B 1 429 ? -18.875 2.361 -17.578 1 93.69 429 SER B O 1
ATOM 7987 N N . THR B 1 430 ? -17.219 2.443 -16.047 1 95.5 430 THR B N 1
ATOM 7988 C CA . THR B 1 430 ? -16.516 1.28 -16.594 1 95.5 430 THR B CA 1
ATOM 7989 C C . THR B 1 430 ? -16.938 0.013 -15.844 1 95.5 430 THR B C 1
ATOM 7991 O O . THR B 1 430 ? -16.859 -0.042 -14.617 1 95.5 430 THR B O 1
ATOM 7994 N N . ILE B 1 431 ? -17.328 -1.016 -16.594 1 97.31 431 ILE B N 1
ATOM 7995 C CA . ILE B 1 431 ? -17.781 -2.289 -16.047 1 97.31 431 ILE B CA 1
ATOM 7996 C C . ILE B 1 431 ? -16.891 -3.418 -16.547 1 97.31 431 ILE B C 1
ATOM 7998 O O . ILE B 1 431 ? -16.703 -3.584 -17.75 1 97.31 431 ILE B O 1
ATOM 8002 N N . ASN B 1 432 ? -16.312 -4.133 -15.648 1 98.38 432 ASN B N 1
ATOM 8003 C CA . ASN B 1 432 ? -15.523 -5.312 -15.961 1 98.38 432 ASN B CA 1
ATOM 8004 C C . ASN B 1 432 ? -16.188 -6.59 -15.453 1 98.38 432 ASN B C 1
ATOM 8006 O O . ASN B 1 432 ? -16.75 -6.605 -14.359 1 98.38 432 ASN B O 1
ATOM 8010 N N . ALA B 1 433 ? -16.172 -7.582 -16.234 1 98.56 433 ALA B N 1
ATOM 8011 C CA . ALA B 1 433 ? -16.672 -8.891 -15.836 1 98.56 433 ALA B CA 1
ATOM 8012 C C . ALA B 1 433 ? -15.625 -9.977 -16.047 1 98.56 433 ALA B C 1
ATOM 8014 O O . ALA B 1 433 ? -14.898 -9.969 -17.031 1 98.56 433 ALA B O 1
ATOM 8015 N N . TRP B 1 434 ? -15.508 -10.828 -15.102 1 98.44 434 TRP B N 1
ATOM 8016 C CA . TRP B 1 434 ? -14.578 -11.953 -15.203 1 98.44 434 TRP B CA 1
ATOM 8017 C C . TRP B 1 434 ? -15.273 -13.266 -14.867 1 98.44 434 TRP B C 1
ATOM 8019 O O . TRP B 1 434 ? -16.188 -13.297 -14.031 1 98.44 434 TRP B O 1
ATOM 8029 N N . ILE B 1 435 ? -14.914 -14.336 -15.516 1 97.69 435 ILE B N 1
ATOM 8030 C CA . ILE B 1 435 ? -15.273 -15.711 -15.172 1 97.69 435 ILE B CA 1
ATOM 8031 C C . ILE B 1 435 ? -14.047 -16.453 -14.656 1 97.69 435 ILE B C 1
ATOM 8033 O O . ILE B 1 435 ? -12.938 -15.922 -14.672 1 97.69 435 ILE B O 1
ATOM 8037 N N . PRO B 1 436 ? -14.195 -17.688 -14.086 1 96.12 436 PRO B N 1
ATOM 8038 C CA . PRO B 1 436 ? -13.055 -18.422 -13.523 1 96.12 436 PRO B CA 1
ATOM 8039 C C . PRO B 1 436 ? -11.953 -18.688 -14.539 1 96.12 436 PRO B C 1
ATOM 8041 O O . PRO B 1 436 ? -12.211 -18.672 -15.75 1 96.12 436 PRO B O 1
ATOM 8044 N N . GLN B 1 437 ? -10.812 -18.953 -14.07 1 95.94 437 GLN B N 1
ATOM 8045 C CA . GLN B 1 437 ? -9.625 -19.203 -14.883 1 95.94 437 GLN B CA 1
ATOM 8046 C C . GLN B 1 437 ? -9.867 -20.344 -15.867 1 95.94 437 GLN B C 1
ATOM 8048 O O . GLN B 1 437 ? -10.617 -21.281 -15.57 1 95.94 437 GLN B O 1
ATOM 8053 N N . ARG B 1 438 ? -9.125 -20.297 -16.938 1 94.62 438 ARG B N 1
ATOM 8054 C CA . ARG B 1 438 ? -9.273 -21.281 -18.016 1 94.62 438 ARG B CA 1
ATOM 8055 C C . ARG B 1 438 ? -9.039 -22.688 -17.5 1 94.62 438 ARG B C 1
ATOM 8057 O O . ARG B 1 438 ? -9.578 -23.656 -18.047 1 94.62 438 ARG B O 1
ATOM 8064 N N . ALA B 1 439 ? -8.227 -22.859 -16.438 1 93.56 439 ALA B N 1
ATOM 8065 C CA . ALA B 1 439 ? -7.938 -24.172 -15.883 1 93.56 439 ALA B CA 1
ATOM 8066 C C . ALA B 1 439 ? -9.18 -24.781 -15.234 1 93.56 439 ALA B C 1
ATOM 8068 O O . ALA B 1 439 ? -9.234 -25.984 -15 1 93.56 439 ALA B O 1
ATOM 8069 N N . LEU B 1 440 ? -10.211 -23.984 -15.016 1 94.88 440 LEU B N 1
ATOM 8070 C CA . LEU B 1 440 ? -11.344 -24.438 -14.211 1 94.88 440 LEU B CA 1
ATOM 8071 C C . LEU B 1 440 ? -12.586 -24.609 -15.078 1 94.88 440 LEU B C 1
ATOM 8073 O O . LEU B 1 440 ? -13.602 -25.125 -14.617 1 94.88 440 LEU B O 1
ATOM 8077 N N . ILE B 1 441 ? -12.5 -24.172 -16.281 1 94.69 441 ILE B N 1
ATOM 8078 C CA . ILE B 1 441 ? -13.711 -24.203 -17.094 1 94.69 441 ILE B CA 1
ATOM 8079 C C . ILE B 1 441 ? -13.375 -24.703 -18.5 1 94.69 441 ILE B C 1
ATOM 8081 O O . ILE B 1 441 ? -12.203 -24.734 -18.891 1 94.69 441 ILE B O 1
ATOM 8085 N N . ASN B 1 442 ? -14.438 -25.062 -19.219 1 94.94 442 ASN B N 1
ATOM 8086 C CA . ASN B 1 442 ? -14.281 -25.469 -20.609 1 94.94 442 ASN B CA 1
ATOM 8087 C C . ASN B 1 442 ? -13.906 -24.297 -21.516 1 94.94 442 ASN B C 1
ATOM 8089 O O . ASN B 1 442 ? -14.43 -23.188 -21.344 1 94.94 442 ASN B O 1
ATOM 8093 N N . PRO B 1 443 ? -13.039 -24.516 -22.406 1 92.94 443 PRO B N 1
ATOM 8094 C CA . PRO B 1 443 ? -12.586 -23.422 -23.281 1 92.94 443 PRO B CA 1
ATOM 8095 C C . PRO B 1 443 ? -13.719 -22.781 -24.062 1 92.94 443 PRO B C 1
ATOM 8097 O O . PRO B 1 443 ? -13.602 -21.641 -24.516 1 92.94 443 PRO B O 1
ATOM 8100 N N . LYS B 1 444 ? -14.797 -23.422 -24.234 1 9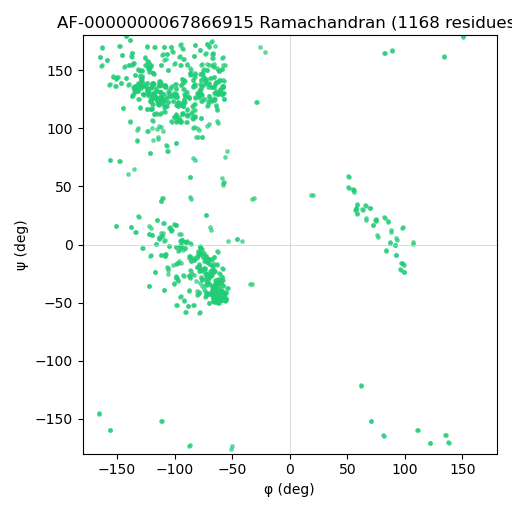3.19 444 LYS B N 1
ATOM 8101 C CA . LYS B 1 444 ? -15.945 -22.875 -24.969 1 93.19 444 LYS B CA 1
ATOM 8102 C C . LYS B 1 444 ? -16.719 -21.891 -24.109 1 93.19 444 LYS B C 1
ATOM 8104 O O . LYS B 1 444 ? -17.5 -21.094 -24.625 1 93.19 444 LYS B O 1
ATOM 8109 N N . THR B 1 445 ? -16.562 -22 -22.859 1 97 445 THR B N 1
ATOM 8110 C CA . THR B 1 445 ? -17.156 -21.016 -21.969 1 97 445 THR B CA 1
ATOM 8111 C C . THR B 1 445 ? -16.344 -19.719 -21.969 1 97 445 THR B C 1
ATOM 8113 O O . THR B 1 445 ? -15.219 -19.688 -21.469 1 97 445 THR B O 1
ATOM 8116 N N . ARG B 1 446 ? -16.844 -18.719 -22.531 1 97.5 446 ARG B N 1
ATOM 8117 C CA . ARG B 1 446 ? -16.141 -17.453 -22.719 1 97.5 446 ARG B CA 1
ATOM 8118 C C . ARG B 1 446 ? -17.109 -16.328 -23.078 1 97.5 446 ARG B C 1
ATOM 8120 O O . ARG B 1 446 ? -18.219 -16.594 -23.562 1 97.5 446 ARG B O 1
ATOM 8127 N N . PHE B 1 447 ? -16.703 -15.156 -22.922 1 97.88 447 PHE B N 1
ATOM 8128 C CA . PHE B 1 447 ? -17.484 -14.008 -23.344 1 97.88 447 PHE B CA 1
ATOM 8129 C C . PHE B 1 447 ? -17.484 -13.875 -24.859 1 97.88 447 PHE B C 1
ATOM 8131 O O . PHE B 1 447 ? -16.453 -14.102 -25.5 1 97.88 447 PHE B O 1
ATOM 8138 N N . LEU B 1 448 ? -18.609 -13.531 -25.406 1 94.25 448 LEU B N 1
ATOM 8139 C CA . LEU B 1 448 ? -18.656 -13.305 -26.844 1 94.25 448 LEU B CA 1
ATOM 8140 C C . LEU B 1 448 ? -17.875 -12.055 -27.219 1 94.25 448 LEU B C 1
ATOM 8142 O O . LEU B 1 448 ? -17.25 -12.008 -28.281 1 94.25 448 LEU B O 1
ATOM 8146 N N . ASN B 1 449 ? -18.016 -11.031 -26.438 1 93.56 449 ASN B N 1
ATOM 8147 C CA . ASN B 1 449 ? -17.219 -9.82 -26.562 1 93.56 449 ASN B CA 1
ATOM 8148 C C . ASN B 1 449 ? -16.188 -9.719 -25.438 1 93.56 449 ASN B C 1
ATOM 8150 O O . ASN B 1 449 ? -16.391 -8.992 -24.469 1 93.56 449 ASN B O 1
ATOM 8154 N N . SER B 1 450 ? -15.055 -10.359 -25.656 1 96.25 450 SER B N 1
ATOM 8155 C CA . SER B 1 450 ? -14.008 -10.375 -24.641 1 96.25 450 SER B CA 1
ATOM 8156 C C . SER B 1 450 ? -12.984 -9.273 -24.891 1 96.25 450 SER B C 1
ATOM 8158 O O . SER B 1 450 ? -12.906 -8.719 -26 1 96.25 450 SER B O 1
ATOM 8160 N N . ASP B 1 451 ? -12.312 -8.828 -23.906 1 96.62 451 ASP B N 1
ATOM 8161 C CA . ASP B 1 451 ? -11.227 -7.855 -23.938 1 96.62 451 ASP B CA 1
ATOM 8162 C C . ASP B 1 451 ? -9.961 -8.414 -23.312 1 96.62 451 ASP B C 1
ATOM 8164 O O . ASP B 1 451 ? -10 -8.969 -22.203 1 96.62 451 ASP B O 1
ATOM 8168 N N . ILE B 1 452 ? -8.844 -8.281 -24.016 1 95.62 452 ILE B N 1
ATOM 8169 C CA . ILE B 1 452 ? -7.598 -8.852 -23.5 1 95.62 452 ILE B CA 1
ATOM 8170 C C . ILE B 1 452 ? -7.035 -7.957 -22.406 1 95.62 452 ILE B C 1
ATOM 8172 O O . ILE B 1 452 ? -6.234 -8.406 -21.578 1 95.62 452 ILE B O 1
ATOM 8176 N N . TYR B 1 453 ? -7.328 -6.609 -22.453 1 97.5 453 TYR B N 1
ATOM 8177 C CA . TYR B 1 453 ? -6.855 -5.707 -21.406 1 97.5 453 TYR B CA 1
ATOM 8178 C C . TYR B 1 453 ? -7.59 -5.957 -20.109 1 97.5 453 TYR B C 1
ATOM 8180 O O . TYR B 1 453 ? -8.82 -5.961 -20.062 1 97.5 453 TYR B O 1
ATOM 8188 N N . GLY B 1 454 ? -6.836 -6.156 -19.062 1 98 454 GLY B N 1
ATOM 8189 C CA . GLY B 1 454 ? -7.406 -6.488 -17.766 1 98 454 GLY B CA 1
ATOM 8190 C C . GLY B 1 454 ? -7.383 -7.977 -17.469 1 98 454 GLY B C 1
ATOM 8191 O O . GLY B 1 454 ? -8.055 -8.445 -16.547 1 98 454 GLY B O 1
ATOM 8192 N N . THR B 1 455 ? -6.586 -8.75 -18.25 1 98.44 455 THR B N 1
ATOM 8193 C CA . THR B 1 455 ? -6.535 -10.195 -18.062 1 98.44 455 THR B CA 1
ATOM 8194 C C . THR B 1 455 ? -5.371 -10.578 -17.156 1 98.44 455 THR B C 1
ATOM 8196 O O . THR B 1 455 ? -5.152 -11.758 -16.891 1 98.44 455 THR B O 1
ATOM 8199 N N . ILE B 1 456 ? -4.559 -9.562 -16.688 1 98.56 456 ILE B N 1
ATOM 8200 C CA . ILE B 1 456 ? -3.582 -9.82 -15.633 1 98.56 456 ILE B CA 1
ATOM 8201 C C . ILE B 1 456 ? -4.293 -10.359 -14.391 1 98.56 456 ILE B C 1
ATOM 8203 O O . ILE B 1 456 ? -5.379 -9.898 -14.047 1 98.56 456 ILE B O 1
ATOM 8207 N N . THR B 1 457 ? -3.76 -11.359 -13.766 1 98.44 457 THR B N 1
ATOM 8208 C CA . THR B 1 457 ? -4.473 -12.023 -12.68 1 98.44 457 THR B CA 1
ATOM 8209 C C . THR B 1 457 ? -3.936 -11.578 -11.32 1 98.44 457 THR B C 1
ATOM 8211 O O . THR B 1 457 ? -2.93 -10.867 -11.25 1 98.44 457 THR B O 1
ATOM 8214 N N . ILE B 1 458 ? -4.641 -11.867 -10.289 1 97.62 458 ILE B N 1
ATOM 8215 C CA . ILE B 1 458 ? -4.207 -11.68 -8.906 1 97.62 458 ILE B CA 1
ATOM 8216 C C . ILE B 1 458 ? -3.281 -12.82 -8.5 1 97.62 458 ILE B C 1
ATOM 8218 O O . ILE B 1 458 ? -3.613 -13.992 -8.68 1 97.62 458 ILE B O 1
ATOM 8222 N N . PRO B 1 459 ? -2.133 -12.562 -8.016 1 97.25 459 PRO B N 1
ATOM 8223 C CA . PRO B 1 459 ? -1.719 -11.266 -7.469 1 97.25 459 PRO B CA 1
ATOM 8224 C C . PRO B 1 459 ? -0.835 -10.477 -8.43 1 97.25 459 PRO B C 1
ATOM 8226 O O . PRO B 1 459 ? -0.215 -9.484 -8.023 1 97.25 459 PRO B O 1
ATOM 8229 N N . GLY B 1 460 ? -0.733 -10.836 -9.609 1 97.88 460 GLY B N 1
ATOM 8230 C CA . GLY B 1 460 ? 0.127 -10.164 -10.57 1 97.88 460 GLY B CA 1
ATOM 8231 C C . GLY B 1 460 ? -0.284 -8.727 -10.836 1 97.88 460 GLY B C 1
ATOM 8232 O O . GLY B 1 460 ? 0.51 -7.934 -11.352 1 97.88 460 GLY B O 1
ATOM 8233 N N . ASP B 1 461 ? -1.485 -8.383 -10.484 1 97.44 461 ASP B N 1
ATOM 8234 C CA . ASP B 1 461 ? -2.025 -7.043 -10.727 1 97.44 461 ASP B CA 1
ATOM 8235 C C . ASP B 1 461 ? -1.478 -6.043 -9.711 1 97.44 461 ASP B C 1
ATOM 8237 O O . ASP B 1 461 ? -1.719 -4.836 -9.828 1 97.44 461 ASP B O 1
ATOM 8241 N N . SER B 1 462 ? -0.68 -6.426 -8.781 1 95.06 462 SER B N 1
ATOM 8242 C CA . SER B 1 462 ? -0.178 -5.578 -7.707 1 95.06 462 SER B CA 1
ATOM 8243 C C . SER B 1 462 ? 1.021 -4.754 -8.164 1 95.06 462 SER B C 1
ATOM 8245 O O . SER B 1 462 ? 1.85 -5.234 -8.945 1 95.06 462 SER B O 1
ATOM 8247 N N . THR B 1 463 ? 1.17 -3.484 -7.598 1 91.81 463 THR B N 1
ATOM 8248 C CA . THR B 1 463 ? 2.35 -2.672 -7.879 1 91.81 463 THR B CA 1
ATOM 8249 C C . THR B 1 463 ? 3.482 -3.016 -6.914 1 91.81 463 THR B C 1
ATOM 8251 O O . THR B 1 463 ? 4.566 -2.428 -6.988 1 91.81 463 THR B O 1
ATOM 8254 N N . GLU B 1 464 ? 3.229 -3.967 -6.043 1 92.88 464 GLU B N 1
ATOM 8255 C CA . GLU B 1 464 ? 4.227 -4.301 -5.031 1 92.88 464 GLU B CA 1
ATOM 8256 C C . GLU B 1 464 ? 4.82 -5.684 -5.277 1 92.88 464 GLU B C 1
ATOM 8258 O O . GLU B 1 464 ? 5.523 -6.227 -4.422 1 92.88 464 GLU B O 1
ATOM 8263 N N . THR B 1 465 ? 4.52 -6.27 -6.418 1 97 465 THR B N 1
ATOM 8264 C CA . THR B 1 465 ? 5.145 -7.504 -6.883 1 97 465 THR B CA 1
ATOM 8265 C C . THR B 1 465 ? 6.016 -7.242 -8.109 1 97 465 THR B C 1
ATOM 8267 O O . THR B 1 465 ? 5.875 -6.207 -8.766 1 97 465 THR B O 1
ATOM 8270 N N . ILE B 1 466 ? 6.98 -8.086 -8.281 1 97.94 466 ILE B N 1
ATOM 8271 C CA . ILE B 1 466 ? 7.578 -8.188 -9.602 1 97.94 466 ILE B CA 1
ATOM 8272 C C . ILE B 1 466 ? 6.746 -9.125 -10.477 1 97.94 466 ILE B C 1
ATOM 8274 O O . ILE B 1 466 ? 6.676 -10.328 -10.219 1 97.94 466 ILE B O 1
ATOM 8278 N N . THR B 1 467 ? 6.102 -8.562 -11.406 1 98.56 467 THR B N 1
ATOM 8279 C CA . THR B 1 467 ? 5.223 -9.344 -12.266 1 98.56 467 THR B CA 1
ATOM 8280 C C . THR B 1 467 ? 5.844 -9.539 -13.648 1 98.56 467 THR B C 1
ATOM 8282 O O . THR B 1 467 ? 6.199 -8.562 -14.32 1 98.56 467 THR B O 1
ATOM 8285 N N . ALA B 1 468 ? 5.922 -10.789 -14.078 1 97.69 468 ALA B N 1
ATOM 8286 C CA . ALA B 1 468 ? 6.598 -11.117 -15.328 1 97.69 468 ALA B CA 1
ATOM 8287 C C . ALA B 1 468 ? 5.602 -11.609 -16.375 1 97.69 468 ALA B C 1
ATOM 8289 O O . ALA B 1 468 ? 4.805 -12.508 -16.109 1 97.69 468 ALA B O 1
ATOM 8290 N N . ALA B 1 469 ? 5.711 -11.039 -17.578 1 97.44 469 ALA B N 1
ATOM 8291 C CA . ALA B 1 469 ? 4.945 -11.5 -18.734 1 97.44 469 ALA B CA 1
ATOM 8292 C C . ALA B 1 469 ? 5.699 -12.586 -19.5 1 97.44 469 ALA B C 1
ATOM 8294 O O . ALA B 1 469 ? 6.922 -12.688 -19.406 1 97.44 469 ALA B O 1
ATOM 8295 N N . GLY B 1 470 ? 4.926 -13.414 -20.203 1 94.69 470 GLY B N 1
ATOM 8296 C CA . GLY B 1 470 ? 5.527 -14.461 -21.031 1 94.69 470 GLY B CA 1
ATOM 8297 C C . GLY B 1 470 ? 5.574 -14.109 -22.5 1 94.69 470 GLY B C 1
ATOM 8298 O O . GLY B 1 470 ? 4.582 -13.641 -23.062 1 94.69 470 GLY B O 1
ATOM 8299 N N . TYR B 1 471 ? 6.711 -14.234 -23.062 1 90.25 471 TYR B N 1
ATOM 8300 C CA . TYR B 1 471 ? 6.828 -14.039 -24.5 1 90.25 471 TYR B CA 1
ATOM 8301 C C . TYR B 1 471 ? 7.477 -15.242 -25.172 1 90.25 471 TYR B C 1
ATOM 8303 O O . TYR B 1 471 ? 8.008 -16.125 -24.5 1 90.25 471 TYR B O 1
ATOM 8311 N N . ASP B 1 472 ? 7.293 -15.367 -26.438 1 88.12 472 ASP B N 1
ATOM 8312 C CA . ASP B 1 472 ? 7.895 -16.406 -27.25 1 88.12 472 ASP B CA 1
ATOM 8313 C C . ASP B 1 472 ? 9.305 -16.031 -27.688 1 88.12 472 ASP B C 1
ATOM 8315 O O . ASP B 1 472 ? 9.477 -15.188 -28.578 1 88.12 472 ASP B O 1
ATOM 8319 N N . GLN B 1 473 ? 10.242 -16.641 -27.141 1 81.38 473 GLN B N 1
ATOM 8320 C CA . GLN B 1 473 ? 11.641 -16.297 -27.391 1 81.38 473 GLN B CA 1
ATOM 8321 C C . GLN B 1 473 ? 12.055 -16.656 -28.812 1 81.38 473 GLN B C 1
ATOM 8323 O O . GLN B 1 473 ? 13.078 -16.188 -29.312 1 81.38 473 GLN B O 1
ATOM 8328 N N . ASP B 1 474 ? 11.312 -17.469 -29.469 1 79.38 474 ASP B N 1
ATOM 8329 C CA . ASP B 1 474 ? 11.648 -17.875 -30.812 1 79.38 474 ASP B CA 1
ATOM 8330 C C . ASP B 1 474 ? 11.297 -16.797 -31.828 1 79.38 474 ASP B C 1
ATOM 8332 O O . ASP B 1 474 ? 12.008 -16.609 -32.812 1 79.38 474 ASP B O 1
ATOM 8336 N N . ASN B 1 475 ? 10.203 -16.062 -31.531 1 80.19 475 ASN B N 1
ATOM 8337 C CA . ASN B 1 475 ? 9.789 -15.094 -32.531 1 80.19 475 ASN B CA 1
ATOM 8338 C C . ASN B 1 475 ? 9.609 -13.711 -31.922 1 80.19 475 ASN B C 1
ATOM 8340 O O . ASN B 1 475 ? 9.211 -12.773 -32.625 1 80.19 475 ASN B O 1
ATOM 8344 N N . PHE B 1 476 ? 9.773 -13.57 -30.656 1 83.19 476 PHE B N 1
ATOM 8345 C CA . PHE B 1 476 ? 9.766 -12.297 -29.953 1 83.19 476 PHE B CA 1
ATOM 8346 C C . PHE B 1 476 ? 8.367 -11.695 -29.938 1 83.19 476 PHE B C 1
ATOM 8348 O O . PHE B 1 476 ? 8.203 -10.477 -30.016 1 83.19 476 PHE B O 1
ATOM 8355 N N . ASN B 1 477 ? 7.43 -12.609 -29.922 1 85.06 477 ASN B N 1
ATOM 8356 C CA . ASN B 1 477 ? 6.059 -12.148 -29.75 1 85.06 477 ASN B CA 1
ATOM 8357 C C . ASN B 1 477 ? 5.531 -12.445 -28.359 1 85.06 477 ASN B C 1
ATOM 8359 O O . ASN B 1 477 ? 5.941 -13.422 -27.734 1 85.06 477 ASN B O 1
ATOM 8363 N N . ILE B 1 478 ? 4.652 -11.555 -28 1 87.12 478 ILE B N 1
ATOM 8364 C CA . ILE B 1 478 ? 3.979 -11.812 -26.734 1 87.12 478 ILE B CA 1
ATOM 8365 C C . ILE B 1 478 ? 3.102 -13.055 -26.859 1 87.12 478 ILE B C 1
ATOM 8367 O O . ILE B 1 478 ? 2.498 -13.297 -27.906 1 87.12 478 ILE B O 1
ATOM 8371 N N . LEU B 1 479 ? 3.158 -13.883 -25.891 1 90.31 479 LEU B N 1
ATOM 8372 C CA . LEU B 1 479 ? 2.332 -15.078 -25.906 1 90.31 479 LEU B CA 1
ATOM 8373 C C . LEU B 1 479 ? 0.871 -14.742 -25.641 1 90.31 479 LEU B C 1
ATOM 8375 O O . LEU B 1 479 ? 0.572 -13.93 -24.75 1 90.31 479 LEU B O 1
ATOM 8379 N N . GLY B 1 480 ? -0.009 -15.422 -26.312 1 91.56 480 GLY B N 1
ATOM 8380 C CA . GLY B 1 480 ? -1.432 -15.133 -26.219 1 91.56 480 GLY B CA 1
ATOM 8381 C C . GLY B 1 480 ? -1.994 -15.352 -24.828 1 91.56 480 GLY B C 1
ATOM 8382 O O . GLY B 1 480 ? -2.912 -14.648 -24.406 1 91.56 480 GLY B O 1
ATOM 8383 N N . TYR B 1 481 ? -1.418 -16.297 -24.109 1 94.31 481 TYR B N 1
ATOM 8384 C CA . TYR B 1 481 ? -1.974 -16.609 -22.797 1 94.31 481 TYR B CA 1
ATOM 8385 C C . TYR B 1 481 ? -1.452 -15.641 -21.75 1 94.31 481 TYR B C 1
ATOM 8387 O O . TYR B 1 481 ? -1.972 -15.594 -20.625 1 94.31 481 TYR B O 1
ATOM 8395 N N . SER B 1 482 ? -0.427 -14.867 -22.047 1 96.88 482 SER B N 1
ATOM 8396 C CA . SER B 1 482 ? 0.119 -13.945 -21.062 1 96.88 482 SER B CA 1
ATOM 8397 C C . SER B 1 482 ? -0.884 -12.852 -20.719 1 96.88 482 SER B C 1
ATOM 8399 O O . SER B 1 482 ? -1.407 -12.18 -21.609 1 96.88 482 SER B O 1
ATOM 8401 N N . GLY B 1 483 ? -1.157 -12.75 -19.438 1 98.31 483 GLY B N 1
ATOM 8402 C CA . GLY B 1 483 ? -2.092 -11.727 -19 1 98.31 483 GLY B CA 1
ATOM 8403 C C . GLY B 1 483 ? -1.659 -10.32 -19.375 1 98.31 483 GLY B C 1
ATOM 8404 O O . GLY B 1 483 ? -0.463 -10.039 -19.469 1 98.31 483 GLY B O 1
ATOM 8405 N N . VAL B 1 484 ? -2.65 -9.43 -19.562 1 98.06 484 VAL B N 1
ATOM 8406 C CA . VAL B 1 484 ? -2.43 -8.07 -20.031 1 98.06 484 VAL B CA 1
ATOM 8407 C C . VAL B 1 484 ? -3.021 -7.078 -19.031 1 98.06 484 VAL B C 1
ATOM 8409 O O . VAL B 1 484 ? -4.129 -7.281 -18.516 1 98.06 484 VAL B O 1
ATOM 8412 N N . ALA B 1 485 ? -2.215 -6.008 -18.688 1 98 485 ALA B N 1
ATOM 8413 C CA . ALA B 1 485 ? -2.725 -4.973 -17.797 1 98 485 ALA B CA 1
ATOM 8414 C C . ALA B 1 485 ? -3.801 -4.137 -18.484 1 98 485 ALA B C 1
ATOM 8416 O O . ALA B 1 485 ? -4.043 -4.289 -19.688 1 98 485 ALA B O 1
ATOM 8417 N N . PHE B 1 486 ? -4.5 -3.277 -17.75 1 97.31 486 PHE B N 1
ATOM 8418 C CA . PHE B 1 486 ? -5.52 -2.389 -18.297 1 97.31 486 PHE B CA 1
ATOM 8419 C C . PHE B 1 486 ? -4.891 -1.357 -19.234 1 97.31 486 PHE B C 1
ATOM 8421 O O . PHE B 1 486 ? -3.746 -0.946 -19.031 1 97.31 486 PHE B O 1
ATOM 8428 N N . ARG B 1 487 ? -5.656 -0.895 -20.141 1 92.56 487 ARG B N 1
ATOM 8429 C CA . ARG B 1 487 ? -5.191 0.096 -21.109 1 92.56 487 ARG B CA 1
ATOM 8430 C C . ARG B 1 487 ? -4.824 1.404 -20.422 1 92.56 487 ARG B C 1
ATOM 8432 O O . ARG B 1 487 ? -3.873 2.078 -20.828 1 92.56 487 ARG B O 1
ATOM 8439 N N . ASP B 1 488 ? -5.512 1.747 -19.391 1 89.06 488 ASP B N 1
ATOM 8440 C CA . ASP B 1 488 ? -5.367 3.064 -18.781 1 89.06 488 ASP B CA 1
ATOM 8441 C C . ASP B 1 488 ? -4.664 2.967 -17.438 1 89.06 488 ASP B C 1
ATOM 8443 O O . ASP B 1 488 ? -4.543 3.965 -16.719 1 89.06 488 ASP B O 1
ATOM 8447 N N . ASP B 1 489 ? -4.27 1.834 -17.078 1 91.56 489 ASP B N 1
ATOM 8448 C CA . ASP B 1 489 ? -3.6 1.599 -15.797 1 91.56 489 ASP B CA 1
ATOM 8449 C C . ASP B 1 489 ? -2.582 0.466 -15.914 1 91.56 489 ASP B C 1
ATOM 8451 O O . ASP B 1 489 ? -2.77 -0.604 -15.328 1 91.56 489 ASP B O 1
ATOM 8455 N N . PHE B 1 490 ? -1.49 0.741 -16.594 1 93.56 490 PHE B N 1
ATOM 8456 C CA . PHE B 1 490 ? -0.534 -0.329 -16.859 1 93.56 490 PHE B CA 1
ATOM 8457 C C . PHE B 1 490 ? 0.829 0.007 -16.266 1 93.56 490 PHE B C 1
ATOM 8459 O O . PHE B 1 490 ? 1.7 -0.859 -16.172 1 93.56 490 PHE B O 1
ATOM 8466 N N . VAL B 1 491 ? 0.986 1.273 -15.789 1 89.56 491 VAL B N 1
ATOM 8467 C CA . VAL B 1 491 ? 2.297 1.674 -15.289 1 89.56 491 VAL B CA 1
ATOM 8468 C C . VAL B 1 491 ? 2.6 0.938 -13.984 1 89.56 491 VAL B C 1
ATOM 8470 O O . VAL B 1 491 ? 1.785 0.942 -13.062 1 89.56 491 VAL B O 1
ATOM 8473 N N . ASP B 1 492 ? 3.713 0.265 -13.93 1 89.81 492 ASP B N 1
ATOM 8474 C CA . ASP B 1 492 ? 4.25 -0.408 -12.75 1 89.81 492 ASP B CA 1
ATOM 8475 C C . ASP B 1 492 ? 3.447 -1.665 -12.422 1 89.81 492 ASP B C 1
ATOM 8477 O O . ASP B 1 492 ? 3.508 -2.174 -11.305 1 89.81 492 ASP B O 1
ATOM 8481 N N . ARG B 1 493 ? 2.631 -2.164 -13.422 1 95.5 493 ARG B N 1
ATOM 8482 C CA . ARG B 1 493 ? 1.896 -3.408 -13.227 1 95.5 493 ARG B CA 1
ATOM 8483 C C . ARG B 1 493 ? 2.709 -4.605 -13.703 1 95.5 493 ARG B C 1
ATOM 8485 O O . ARG B 1 493 ? 2.992 -5.52 -12.922 1 95.5 493 ARG B O 1
ATOM 8492 N N . ILE B 1 494 ? 3.066 -4.574 -14.922 1 97.56 494 ILE B N 1
ATOM 8493 C CA . ILE B 1 494 ? 3.984 -5.566 -15.469 1 97.56 494 ILE B CA 1
ATOM 8494 C C . ILE B 1 494 ? 5.398 -4.988 -15.523 1 97.56 494 ILE B C 1
ATOM 8496 O O . ILE B 1 494 ? 5.605 -3.887 -16.031 1 97.56 494 ILE B O 1
ATOM 8500 N N . ASP B 1 495 ? 6.332 -5.727 -14.992 1 97.06 495 ASP B N 1
ATOM 8501 C CA . ASP B 1 495 ? 7.672 -5.172 -14.82 1 97.06 495 ASP B CA 1
ATOM 8502 C C . ASP B 1 495 ? 8.609 -5.648 -15.93 1 97.06 495 ASP B C 1
ATOM 8504 O O . ASP B 1 495 ? 9.5 -4.914 -16.359 1 97.06 495 ASP B O 1
ATOM 8508 N N . ILE B 1 496 ? 8.352 -6.875 -16.328 1 94.94 496 ILE B N 1
ATOM 8509 C CA . ILE B 1 496 ? 9.32 -7.457 -17.25 1 94.94 496 ILE B CA 1
ATOM 8510 C C . ILE B 1 496 ? 8.672 -8.602 -18.031 1 94.94 496 ILE B C 1
ATOM 8512 O O . ILE B 1 496 ? 7.617 -9.109 -17.641 1 94.94 496 ILE B O 1
ATOM 8516 N N . ALA B 1 497 ? 9.266 -8.93 -19.172 1 94.75 497 ALA B N 1
ATOM 8517 C CA . ALA B 1 497 ? 8.867 -10.109 -19.938 1 94.75 497 ALA B CA 1
ATOM 8518 C C . ALA B 1 497 ? 10.031 -11.094 -20.078 1 94.75 497 ALA B C 1
ATOM 8520 O O . ALA B 1 497 ? 11.18 -10.688 -20.234 1 94.75 497 ALA B O 1
ATOM 8521 N N . ALA B 1 498 ? 9.711 -12.336 -19.938 1 91.94 498 ALA B N 1
ATOM 8522 C CA . ALA B 1 498 ? 10.711 -13.398 -20.078 1 91.94 498 ALA B CA 1
ATOM 8523 C C . ALA B 1 498 ? 10.164 -14.555 -20.922 1 91.94 498 ALA B C 1
ATOM 8525 O O . ALA B 1 498 ? 8.945 -14.727 -21.031 1 91.94 498 ALA B O 1
ATOM 8526 N N . GLY B 1 499 ? 11.086 -15.312 -21.516 1 87.5 499 GLY B N 1
ATOM 8527 C CA . GLY B 1 499 ? 10.688 -16.469 -22.312 1 87.5 499 GLY B CA 1
ATOM 8528 C C . GLY B 1 499 ? 9.898 -17.5 -21.516 1 87.5 499 GLY B C 1
ATOM 8529 O O . GLY B 1 499 ? 10.312 -17.891 -20.422 1 87.5 499 GLY B O 1
ATOM 8530 N N . SER B 1 500 ? 8.742 -17.891 -22.062 1 90.06 500 SER B N 1
ATOM 8531 C CA . SER B 1 500 ? 7.84 -18.75 -21.281 1 90.06 500 SER B CA 1
ATOM 8532 C C . SER B 1 500 ? 7.25 -19.859 -22.156 1 90.06 500 SER B C 1
ATOM 8534 O O . SER B 1 500 ? 6.238 -20.453 -21.797 1 90.06 500 SER B O 1
ATOM 8536 N N . LYS B 1 501 ? 7.836 -20.062 -23.297 1 87.38 501 LYS B N 1
ATOM 8537 C CA . LYS B 1 501 ? 7.387 -21.125 -24.203 1 87.38 501 LYS B CA 1
ATOM 8538 C C . LYS B 1 501 ? 8.438 -22.219 -24.328 1 87.38 501 LYS B C 1
ATOM 8540 O O . LYS B 1 501 ? 9.609 -21.938 -24.578 1 87.38 501 LYS B O 1
ATOM 8545 N N . ASN B 1 502 ? 7.992 -23.438 -24.078 1 86 502 ASN B N 1
ATOM 8546 C CA . ASN B 1 502 ? 8.82 -24.625 -24.25 1 86 502 ASN B CA 1
ATOM 8547 C C . ASN B 1 502 ? 10.109 -24.531 -23.438 1 86 502 ASN B C 1
ATOM 8549 O O . ASN B 1 502 ? 11.203 -24.766 -23.953 1 86 502 ASN B O 1
ATOM 8553 N N . ALA B 1 503 ? 9.922 -24.141 -22.219 1 85.5 503 ALA B N 1
ATOM 8554 C CA . ALA B 1 503 ? 11.078 -24.078 -21.344 1 85.5 503 ALA B CA 1
ATOM 8555 C C . ALA B 1 503 ? 11.461 -25.469 -20.844 1 85.5 503 ALA B C 1
ATOM 8557 O O . ALA B 1 503 ? 10.586 -26.281 -20.531 1 85.5 503 ALA B O 1
ATOM 8558 N N . VAL B 1 504 ? 12.719 -25.719 -20.828 1 83.75 504 VAL B N 1
ATOM 8559 C CA . VAL B 1 504 ? 13.211 -27 -20.344 1 83.75 504 VAL B CA 1
ATOM 8560 C C . VAL B 1 504 ? 13.5 -26.906 -18.844 1 83.75 504 VAL B C 1
ATOM 8562 O O . VAL B 1 504 ? 14.188 -25.984 -18.391 1 83.75 504 VAL B O 1
ATOM 8565 N N . ALA B 1 505 ? 12.945 -27.844 -18.062 1 86.62 505 ALA B N 1
ATOM 8566 C CA . ALA B 1 505 ? 13.156 -27.891 -16.625 1 86.62 505 ALA B CA 1
ATOM 8567 C C . ALA B 1 505 ? 13.328 -29.328 -16.141 1 86.62 505 ALA B C 1
ATOM 8569 O O . ALA B 1 505 ? 12.875 -30.266 -16.812 1 86.62 505 ALA B O 1
ATOM 8570 N N . ILE B 1 506 ? 13.984 -29.453 -15.094 1 85.81 506 ILE B N 1
ATOM 8571 C CA . ILE B 1 506 ? 14.094 -30.766 -14.469 1 85.81 506 ILE B CA 1
ATOM 8572 C C . ILE B 1 506 ? 12.922 -30.984 -13.516 1 85.81 506 ILE B C 1
ATOM 8574 O O . ILE B 1 506 ? 12.633 -30.125 -12.68 1 85.81 506 ILE B O 1
ATOM 8578 N N . GLY B 1 507 ? 12.297 -32.094 -13.758 1 88 507 GLY B N 1
ATOM 8579 C CA . GLY B 1 507 ? 11.109 -32.406 -12.969 1 88 507 GLY B CA 1
ATOM 8580 C C . GLY B 1 507 ? 11.297 -33.562 -12.023 1 88 507 GLY B C 1
ATOM 8581 O O . GLY B 1 507 ? 12.375 -33.75 -11.469 1 88 507 GLY B O 1
ATOM 8582 N N . LEU B 1 508 ? 10.25 -34.188 -11.773 1 89.75 508 LEU B N 1
ATOM 8583 C CA . LEU B 1 508 ? 10.219 -35.344 -10.844 1 89.75 508 LEU B CA 1
ATOM 8584 C C . LEU B 1 508 ? 11.102 -36.469 -11.344 1 89.75 508 LEU B C 1
ATOM 8586 O O . LEU B 1 508 ? 11.188 -36.719 -12.555 1 89.75 508 LEU B O 1
ATOM 8590 N N . ASN B 1 509 ? 11.734 -37.062 -10.43 1 88.12 509 ASN B N 1
ATOM 8591 C CA . ASN B 1 509 ? 12.594 -38.219 -10.727 1 88.12 509 ASN B CA 1
ATOM 8592 C C . ASN B 1 509 ? 13.672 -37.844 -11.75 1 88.12 509 ASN B C 1
ATOM 8594 O O . ASN B 1 509 ? 13.984 -38.656 -12.633 1 88.12 509 ASN B O 1
ATOM 8598 N N . ASN B 1 510 ? 14.062 -36.625 -11.727 1 82.38 510 ASN B N 1
ATOM 8599 C CA . ASN B 1 510 ? 15.156 -36.125 -12.539 1 82.38 510 ASN B CA 1
ATOM 8600 C C . ASN B 1 510 ? 14.82 -36.156 -14.031 1 82.38 510 ASN B C 1
ATOM 8602 O O . ASN B 1 510 ? 15.719 -36.25 -14.875 1 82.38 510 ASN B O 1
ATOM 8606 N N . LYS B 1 511 ? 13.617 -36.188 -14.305 1 85.38 511 LYS B N 1
ATOM 8607 C CA . LYS B 1 511 ? 13.203 -36.188 -15.703 1 85.38 511 LYS B CA 1
ATOM 8608 C C . LYS B 1 511 ? 13.195 -34.781 -16.266 1 85.38 511 LYS B C 1
ATOM 8610 O O . LYS B 1 511 ? 12.844 -33.812 -15.578 1 85.38 511 LYS B O 1
ATOM 8615 N N . ILE B 1 512 ? 13.547 -34.688 -17.469 1 84.62 512 ILE B N 1
ATOM 8616 C CA . ILE B 1 512 ? 13.523 -33.406 -18.172 1 84.62 512 ILE B CA 1
ATOM 8617 C C . ILE B 1 512 ? 12.141 -33.188 -18.766 1 84.62 512 ILE B C 1
ATOM 8619 O O . ILE B 1 512 ? 11.594 -34.031 -19.453 1 84.62 512 ILE B O 1
ATOM 8623 N N . ASN B 1 513 ? 11.547 -32.031 -18.438 1 87.12 513 ASN B N 1
ATOM 8624 C CA . ASN B 1 513 ? 10.211 -31.688 -18.906 1 87.12 513 ASN B CA 1
ATOM 8625 C C . ASN B 1 513 ? 10.234 -30.359 -19.672 1 87.12 513 ASN B C 1
ATOM 8627 O O . ASN B 1 513 ? 11.133 -29.547 -19.484 1 87.12 513 ASN B O 1
ATOM 8631 N N . ILE B 1 514 ? 9.305 -30.219 -20.625 1 87.75 514 ILE B N 1
ATOM 8632 C CA . ILE B 1 514 ? 9.023 -28.969 -21.297 1 87.75 514 ILE B CA 1
ATOM 8633 C C . ILE B 1 514 ? 7.816 -28.297 -20.641 1 87.75 514 ILE B C 1
ATOM 8635 O O . ILE B 1 514 ? 6.742 -28.891 -20.547 1 87.75 514 ILE B O 1
ATOM 8639 N N . ILE B 1 515 ? 8.078 -27.109 -20.188 1 88.62 515 ILE B N 1
ATOM 8640 C CA . ILE B 1 515 ? 7.051 -26.422 -19.422 1 88.62 515 ILE B CA 1
ATOM 8641 C C . ILE B 1 515 ? 6.656 -25.125 -20.141 1 88.62 515 ILE B C 1
ATOM 8643 O O . ILE B 1 515 ? 7.508 -24.438 -20.703 1 88.62 515 ILE B O 1
ATOM 8647 N N . ASN B 1 516 ? 5.332 -24.844 -20.156 1 90.44 516 ASN B N 1
ATOM 8648 C CA . ASN B 1 516 ? 4.762 -23.609 -20.672 1 90.44 516 ASN B CA 1
ATOM 8649 C C . ASN B 1 516 ? 3.945 -22.875 -19.609 1 90.44 516 ASN B C 1
ATOM 8651 O O . ASN B 1 516 ? 3.371 -23.516 -18.719 1 90.44 516 ASN B O 1
ATOM 8655 N N . GLY B 1 517 ? 3.928 -21.516 -19.688 1 94.06 517 GLY B N 1
ATOM 8656 C CA . GLY B 1 517 ? 3.164 -20.703 -18.75 1 94.06 517 GLY B CA 1
ATOM 8657 C C . GLY B 1 517 ? 3.943 -19.516 -18.203 1 94.06 517 GLY B C 1
ATOM 8658 O O . GLY B 1 517 ? 5.176 -19.516 -18.25 1 94.06 517 GLY B O 1
ATOM 8659 N N . THR B 1 518 ? 3.174 -18.578 -17.672 1 95.75 518 THR B N 1
ATOM 8660 C CA . THR B 1 518 ? 3.836 -17.391 -17.188 1 95.75 518 THR B CA 1
ATOM 8661 C C . THR B 1 518 ? 4.602 -17.688 -15.898 1 95.75 518 THR B C 1
ATOM 8663 O O . THR B 1 518 ? 5.418 -16.875 -15.453 1 95.75 518 THR B O 1
ATOM 8666 N N . SER B 1 519 ? 4.363 -18.906 -15.344 1 97.38 519 SER B N 1
ATOM 8667 C CA . SER B 1 519 ? 5.168 -19.328 -14.195 1 97.38 519 SER B CA 1
ATOM 8668 C C . SER B 1 519 ? 6.645 -19.422 -14.57 1 97.38 519 SER B C 1
ATOM 8670 O O . SER B 1 519 ? 7.516 -19.156 -13.734 1 97.38 519 SER B O 1
ATOM 8672 N N . VAL B 1 520 ? 6.938 -19.797 -15.82 1 94 520 VAL B N 1
ATOM 8673 C CA . VAL B 1 520 ? 8.32 -19.859 -16.297 1 94 520 VAL B CA 1
ATOM 8674 C C . VAL B 1 520 ? 8.953 -18.469 -16.234 1 94 520 VAL B C 1
ATOM 8676 O O . VAL B 1 520 ? 10.055 -18.312 -15.711 1 94 520 VAL B O 1
ATOM 8679 N N . ALA B 1 521 ? 8.195 -17.5 -16.781 1 94.75 521 ALA B N 1
ATOM 8680 C CA . ALA B 1 521 ? 8.672 -16.125 -16.719 1 94.75 521 ALA B CA 1
ATOM 8681 C C . ALA B 1 521 ? 8.898 -15.68 -15.273 1 94.75 521 ALA B C 1
ATOM 8683 O O . ALA B 1 521 ? 9.891 -15.008 -14.969 1 94.75 521 ALA B O 1
ATOM 8684 N N . ALA B 1 522 ? 7.98 -16.047 -14.43 1 97.38 522 ALA B N 1
ATOM 8685 C CA . ALA B 1 522 ? 8.094 -15.703 -13.016 1 97.38 522 ALA B CA 1
ATOM 8686 C C . ALA B 1 522 ? 9.336 -16.328 -12.398 1 97.38 522 ALA B C 1
ATOM 8688 O O . ALA B 1 522 ? 10.031 -15.672 -11.609 1 97.38 522 ALA B O 1
ATOM 8689 N N . ALA B 1 523 ? 9.609 -17.562 -12.703 1 96.31 523 ALA B N 1
ATOM 8690 C CA . ALA B 1 523 ? 10.789 -18.25 -12.172 1 96.31 523 ALA B CA 1
ATOM 8691 C C . ALA B 1 523 ? 12.07 -17.562 -12.617 1 96.31 523 ALA B C 1
ATOM 8693 O O . ALA B 1 523 ? 13 -17.375 -11.828 1 96.31 523 ALA B O 1
ATOM 8694 N N . MET B 1 524 ? 12.109 -17.172 -13.859 1 93.25 524 MET B N 1
ATOM 8695 C CA . MET B 1 524 ? 13.266 -16.453 -14.375 1 93.25 524 MET B CA 1
ATOM 8696 C C . MET B 1 524 ? 13.445 -15.117 -13.672 1 93.25 524 MET B C 1
ATOM 8698 O O . MET B 1 524 ? 14.562 -14.75 -13.289 1 93.25 524 MET B O 1
ATOM 8702 N N . ALA B 1 525 ? 12.359 -14.445 -13.508 1 95.5 525 ALA B N 1
ATOM 8703 C CA . ALA B 1 525 ? 12.406 -13.164 -12.805 1 95.5 525 ALA B CA 1
ATOM 8704 C C . ALA B 1 525 ? 12.852 -13.352 -11.359 1 95.5 525 ALA B C 1
ATOM 8706 O O . ALA B 1 525 ? 13.594 -12.531 -10.82 1 95.5 525 ALA B O 1
ATOM 8707 N N . ALA B 1 526 ? 12.375 -14.414 -10.742 1 97.44 526 ALA B N 1
ATOM 8708 C CA . ALA B 1 526 ? 12.766 -14.703 -9.367 1 97.44 526 ALA B CA 1
ATOM 8709 C C . ALA B 1 526 ? 14.266 -14.938 -9.266 1 97.44 526 ALA B C 1
ATOM 8711 O O . ALA B 1 526 ? 14.922 -14.438 -8.344 1 97.44 526 ALA B O 1
ATOM 8712 N N . GLY B 1 527 ? 14.789 -15.734 -10.188 1 95.5 527 GLY B N 1
ATOM 8713 C CA . GLY B 1 527 ? 16.234 -15.922 -10.227 1 95.5 527 GLY B CA 1
ATOM 8714 C C . GLY B 1 527 ? 17 -14.625 -10.391 1 95.5 527 GLY B C 1
ATOM 8715 O O . GLY B 1 527 ? 18.016 -14.414 -9.742 1 95.5 527 GLY B O 1
ATOM 8716 N N . THR B 1 528 ? 16.5 -13.781 -11.25 1 93.62 528 THR B N 1
ATOM 8717 C CA . THR B 1 528 ? 17.109 -12.477 -11.484 1 93.62 528 THR B CA 1
ATOM 8718 C C . THR B 1 528 ? 17.094 -11.641 -10.211 1 93.62 528 THR B C 1
ATOM 8720 O O . THR B 1 528 ? 18.094 -11 -9.875 1 93.62 528 THR B O 1
ATOM 8723 N N . CYS B 1 529 ? 15.977 -11.648 -9.523 1 96.62 529 CYS B N 1
ATOM 8724 C CA . CYS B 1 529 ? 15.875 -10.922 -8.258 1 96.62 529 CYS B CA 1
ATOM 8725 C C . CYS B 1 529 ? 16.875 -11.453 -7.242 1 96.62 529 CYS B C 1
ATOM 8727 O O . CYS B 1 529 ? 17.438 -10.68 -6.457 1 96.62 529 CYS B O 1
ATOM 8729 N N . ALA B 1 530 ? 17.062 -12.742 -7.273 1 96.56 530 ALA B N 1
ATOM 8730 C CA . ALA B 1 530 ? 18.031 -13.336 -6.355 1 96.56 530 ALA B CA 1
ATOM 8731 C C . ALA B 1 530 ? 19.438 -12.812 -6.633 1 96.56 530 ALA B C 1
ATOM 8733 O O . ALA B 1 530 ? 20.203 -12.531 -5.703 1 96.56 530 ALA B O 1
ATOM 8734 N N . LEU B 1 531 ? 19.812 -12.703 -7.91 1 94.31 531 LEU B N 1
ATOM 8735 C CA . LEU B 1 531 ? 21.109 -12.148 -8.266 1 94.31 531 LEU B CA 1
ATOM 8736 C C . LEU B 1 531 ? 21.234 -10.695 -7.816 1 94.31 531 LEU B C 1
ATOM 8738 O O . LEU B 1 531 ? 22.266 -10.281 -7.289 1 94.31 531 LEU B O 1
ATOM 8742 N N . LEU B 1 532 ? 20.188 -9.953 -8.008 1 93.75 532 LEU B N 1
ATOM 8743 C CA . LEU B 1 532 ? 20.188 -8.547 -7.598 1 93.75 532 LEU B CA 1
ATOM 8744 C C . LEU B 1 532 ? 20.328 -8.43 -6.082 1 93.75 532 LEU B C 1
ATOM 8746 O O . LEU B 1 532 ? 21.047 -7.559 -5.594 1 93.75 532 LEU B O 1
ATOM 8750 N N . MET B 1 533 ? 19.672 -9.289 -5.391 1 95.69 533 MET B N 1
ATOM 8751 C CA . MET B 1 533 ? 19.75 -9.258 -3.934 1 95.69 533 MET B CA 1
ATOM 8752 C C . MET B 1 533 ? 21.156 -9.641 -3.463 1 95.69 533 MET B C 1
ATOM 8754 O O . MET B 1 533 ? 21.641 -9.109 -2.461 1 95.69 533 MET B O 1
ATOM 8758 N N . GLU B 1 534 ? 21.734 -10.641 -4.137 1 94.62 534 GLU B N 1
ATOM 8759 C CA . GLU B 1 534 ? 23.125 -10.945 -3.828 1 94.62 534 GLU B CA 1
ATOM 8760 C C . GLU B 1 534 ? 24.016 -9.719 -4.016 1 94.62 534 GLU B C 1
ATOM 8762 O O . GLU B 1 534 ? 24.812 -9.375 -3.131 1 94.62 534 GLU B O 1
ATOM 8767 N N . TRP B 1 535 ? 23.859 -9.062 -5.105 1 92.06 535 TRP B N 1
ATOM 8768 C CA . TRP B 1 535 ? 24.672 -7.891 -5.426 1 92.06 535 TRP B CA 1
ATOM 8769 C C . TRP B 1 535 ? 24.406 -6.766 -4.426 1 92.06 535 TRP B C 1
ATOM 8771 O O . TRP B 1 535 ? 25.359 -6.16 -3.908 1 92.06 535 TRP B O 1
ATOM 8781 N N . GLY B 1 536 ? 23.203 -6.527 -4.188 1 90.88 536 GLY B N 1
ATOM 8782 C CA . GLY B 1 536 ? 22.828 -5.379 -3.375 1 90.88 536 GLY B CA 1
ATOM 8783 C C . GLY B 1 536 ? 23.016 -5.617 -1.888 1 90.88 536 GLY B C 1
ATOM 8784 O O . GLY B 1 536 ? 23.781 -4.918 -1.232 1 90.88 536 GLY B O 1
ATOM 8785 N N . ILE B 1 537 ? 22.391 -6.586 -1.377 1 90.62 537 ILE B N 1
ATOM 8786 C CA . ILE B 1 537 ? 22.312 -6.777 0.067 1 90.62 537 ILE B CA 1
ATOM 8787 C C . ILE B 1 537 ? 23.5 -7.609 0.542 1 90.62 537 ILE B C 1
ATOM 8789 O O . ILE B 1 537 ? 24.25 -7.184 1.415 1 90.62 537 ILE B O 1
ATOM 8793 N N . VAL B 1 538 ? 23.703 -8.758 -0.067 1 92.12 538 VAL B N 1
ATOM 8794 C CA . VAL B 1 538 ? 24.734 -9.672 0.417 1 92.12 538 VAL B CA 1
ATOM 8795 C C . VAL B 1 538 ? 26.109 -9.055 0.219 1 92.12 538 VAL B C 1
ATOM 8797 O O . VAL B 1 538 ? 26.938 -9.055 1.137 1 92.12 538 VAL B O 1
ATOM 8800 N N . ARG B 1 539 ? 26.312 -8.5 -0.95 1 91.38 539 ARG B N 1
ATOM 8801 C CA . ARG B 1 539 ? 27.609 -7.906 -1.245 1 91.38 539 ARG B CA 1
ATOM 8802 C C . ARG B 1 539 ? 27.641 -6.43 -0.857 1 91.38 539 ARG B C 1
ATOM 8804 O O . ARG B 1 539 ? 28.609 -5.727 -1.136 1 91.38 539 ARG B O 1
ATOM 8811 N N . ARG B 1 540 ? 26.578 -5.832 -0.394 1 85.44 540 ARG B N 1
ATOM 8812 C CA . ARG B 1 540 ? 26.469 -4.547 0.283 1 85.44 540 ARG B CA 1
ATOM 8813 C C . ARG B 1 540 ? 26.609 -3.393 -0.706 1 85.44 540 ARG B C 1
ATOM 8815 O O . ARG B 1 540 ? 26.984 -2.285 -0.327 1 85.44 540 ARG B O 1
ATOM 8822 N N . ASN B 1 541 ? 26.375 -3.717 -2.041 1 85.25 541 ASN B N 1
ATOM 8823 C CA . ASN B 1 541 ? 26.406 -2.629 -3.014 1 85.25 541 ASN B CA 1
ATOM 8824 C C . ASN B 1 541 ? 25.188 -1.723 -2.877 1 85.25 541 ASN B C 1
ATOM 8826 O O . ASN B 1 541 ? 25.219 -0.555 -3.266 1 85.25 541 ASN B O 1
ATOM 8830 N N . TYR B 1 542 ? 24.094 -2.281 -2.344 1 85.69 542 TYR B N 1
ATOM 8831 C CA . TYR B 1 542 ? 22.828 -1.59 -2.131 1 85.69 542 TYR B CA 1
ATOM 8832 C C . TYR B 1 542 ? 22.016 -2.252 -1.018 1 85.69 542 TYR B C 1
ATOM 8834 O O . TYR B 1 542 ? 20.969 -2.852 -1.271 1 85.69 542 TYR B O 1
ATOM 8842 N N . PRO B 1 543 ? 22.422 -2.084 0.181 1 81.19 543 PRO B N 1
ATOM 8843 C CA . PRO B 1 543 ? 21.922 -2.875 1.31 1 81.19 543 PRO B CA 1
ATOM 8844 C C . PRO B 1 543 ? 20.453 -2.621 1.603 1 81.19 543 PRO B C 1
ATOM 8846 O O . PRO B 1 543 ? 19.812 -3.4 2.32 1 81.19 543 PRO B O 1
ATOM 8849 N N . TYR B 1 544 ? 19.844 -1.589 0.991 1 79.06 544 TYR B N 1
ATOM 8850 C CA . TYR B 1 544 ? 18.453 -1.264 1.277 1 79.06 544 TYR B CA 1
ATOM 8851 C C . TYR B 1 544 ? 17.578 -1.539 0.067 1 79.06 544 TYR B C 1
ATOM 8853 O O . TYR B 1 544 ? 16.625 -0.803 -0.193 1 79.06 544 TYR B O 1
ATOM 8861 N N . MET B 1 545 ? 17.922 -2.545 -0.557 1 86.56 545 MET B N 1
ATOM 8862 C CA . MET B 1 545 ? 17.203 -2.889 -1.78 1 86.56 545 MET B CA 1
ATOM 8863 C C . MET B 1 545 ? 15.734 -3.213 -1.48 1 86.56 545 MET B C 1
ATOM 8865 O O . MET B 1 545 ? 15.445 -4.078 -0.653 1 86.56 545 MET B O 1
ATOM 8869 N N . SER B 1 546 ? 14.859 -2.406 -2 1 86.56 546 SER B N 1
ATOM 8870 C CA . SER B 1 546 ? 13.414 -2.582 -1.891 1 86.56 546 SER B CA 1
ATOM 8871 C C . SER B 1 546 ? 12.828 -3.125 -3.188 1 86.56 546 SER B C 1
ATOM 8873 O O . SER B 1 546 ? 13.523 -3.221 -4.199 1 86.56 546 SER B O 1
ATOM 8875 N N . THR B 1 547 ? 11.523 -3.518 -3.105 1 92.19 547 THR B N 1
ATOM 8876 C CA . THR B 1 547 ? 10.805 -3.943 -4.305 1 92.19 547 THR B CA 1
ATOM 8877 C C . THR B 1 547 ? 10.898 -2.879 -5.395 1 92.19 547 THR B C 1
ATOM 8879 O O . THR B 1 547 ? 11.148 -3.193 -6.559 1 92.19 547 THR B O 1
ATOM 8882 N N . GLN B 1 548 ? 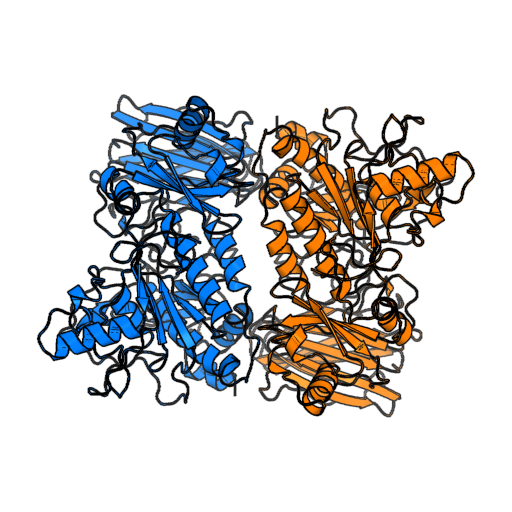10.844 -1.636 -5.023 1 89.38 548 GLN B N 1
ATOM 8883 C CA . GLN B 1 548 ? 10.836 -0.546 -5.992 1 89.38 548 GLN B CA 1
ATOM 8884 C C . GLN B 1 548 ? 12.211 -0.38 -6.641 1 89.38 548 GLN B C 1
ATOM 8886 O O . GLN B 1 548 ? 12.312 -0.097 -7.836 1 89.38 548 GLN B O 1
ATOM 8891 N N . SER B 1 549 ? 13.281 -0.489 -5.82 1 90.19 549 SER B N 1
ATOM 8892 C CA . SER B 1 549 ? 14.617 -0.394 -6.398 1 90.19 549 SER B CA 1
ATOM 8893 C C . SER B 1 549 ? 14.891 -1.552 -7.352 1 90.19 549 SER B C 1
ATOM 8895 O O . SER B 1 549 ? 15.516 -1.366 -8.398 1 90.19 549 SER B O 1
ATOM 8897 N N . ILE B 1 550 ? 14.438 -2.74 -6.969 1 93.06 550 ILE B N 1
ATOM 8898 C CA . ILE B 1 550 ? 14.609 -3.893 -7.844 1 93.06 550 ILE B CA 1
ATOM 8899 C C . ILE B 1 550 ? 13.875 -3.652 -9.164 1 93.06 550 ILE B C 1
ATOM 8901 O O . ILE B 1 550 ? 14.414 -3.928 -10.242 1 93.06 550 ILE B O 1
ATOM 8905 N N . LYS B 1 551 ? 12.641 -3.143 -9.07 1 94 551 LYS B N 1
ATOM 8906 C CA . LYS B 1 551 ? 11.883 -2.807 -10.266 1 94 551 LYS B CA 1
ATOM 8907 C C . LYS B 1 551 ? 12.664 -1.84 -11.156 1 94 551 LYS B C 1
ATOM 8909 O O . LYS B 1 551 ? 12.688 -1.993 -12.383 1 94 551 LYS B O 1
ATOM 8914 N N . THR B 1 552 ? 13.289 -0.894 -10.555 1 90.88 552 THR B N 1
ATOM 8915 C CA . THR B 1 552 ? 14.039 0.117 -11.289 1 90.88 552 THR B CA 1
ATOM 8916 C C . THR B 1 552 ? 15.234 -0.509 -12 1 90.88 552 THR B C 1
ATOM 8918 O O . THR B 1 552 ? 15.469 -0.243 -13.188 1 90.88 552 THR B O 1
ATOM 8921 N N . PHE B 1 553 ? 15.984 -1.33 -11.242 1 89.69 553 PHE B N 1
ATOM 8922 C CA . PHE B 1 553 ? 17.156 -1.978 -11.844 1 89.69 553 PHE B CA 1
ATOM 8923 C C . PHE B 1 553 ? 16.734 -2.873 -13 1 89.69 553 PHE B C 1
ATOM 8925 O O . PHE B 1 553 ? 17.406 -2.908 -14.039 1 89.69 553 PHE B O 1
ATOM 8932 N N . ILE B 1 554 ? 15.633 -3.582 -12.828 1 91.25 554 ILE B N 1
ATOM 8933 C CA . ILE B 1 554 ? 15.125 -4.457 -13.883 1 91.25 554 ILE B CA 1
ATOM 8934 C C . ILE B 1 554 ? 14.695 -3.617 -15.086 1 91.25 554 ILE B C 1
ATOM 8936 O O . ILE B 1 554 ? 15.078 -3.906 -16.219 1 91.25 554 ILE B O 1
ATOM 8940 N N . ALA B 1 555 ? 13.945 -2.6 -14.852 1 90.5 555 ALA B N 1
ATOM 8941 C CA . ALA B 1 555 ? 13.406 -1.76 -15.922 1 90.5 555 ALA B CA 1
ATOM 8942 C C . ALA B 1 555 ? 14.523 -1.132 -16.75 1 90.5 555 ALA B C 1
ATOM 8944 O O . ALA B 1 555 ? 14.391 -0.95 -17.953 1 90.5 555 ALA B O 1
ATOM 8945 N N . ARG B 1 556 ? 15.625 -0.833 -16.125 1 87.5 556 ARG B N 1
ATOM 8946 C CA . ARG B 1 556 ? 16.75 -0.164 -16.781 1 87.5 556 ARG B CA 1
ATOM 8947 C C . ARG B 1 556 ? 17.516 -1.131 -17.672 1 87.5 556 ARG B C 1
ATOM 8949 O O . ARG B 1 556 ? 18.203 -0.709 -18.609 1 87.5 556 ARG B O 1
ATOM 8956 N N . GLY B 1 557 ? 17.391 -2.375 -17.391 1 85.44 557 GLY B N 1
ATOM 8957 C CA . GLY B 1 557 ? 18.203 -3.342 -18.109 1 85.44 557 GLY B CA 1
ATOM 8958 C C . GLY B 1 557 ? 17.422 -4.191 -19.078 1 85.44 557 GLY B C 1
ATOM 8959 O O . GLY B 1 557 ? 17.891 -5.25 -19.516 1 85.44 557 GLY B O 1
ATOM 8960 N N . THR B 1 558 ? 16.266 -3.746 -19.422 1 88.25 558 THR B N 1
ATOM 8961 C CA . THR B 1 558 ? 15.43 -4.551 -20.312 1 88.25 558 THR B CA 1
ATOM 8962 C C . THR B 1 558 ? 15.781 -4.273 -21.766 1 88.25 558 THR B C 1
ATOM 8964 O O . THR B 1 558 ? 16.219 -3.178 -22.109 1 88.25 558 THR B O 1
ATOM 8967 N N . GLN B 1 559 ? 15.648 -5.309 -22.531 1 87.19 559 GLN B N 1
ATOM 8968 C CA . GLN B 1 559 ? 15.68 -5.152 -23.984 1 87.19 559 GLN B CA 1
ATOM 8969 C C . GLN B 1 559 ? 14.312 -4.734 -24.516 1 87.19 559 GLN B C 1
ATOM 8971 O O . GLN B 1 559 ? 13.281 -5.242 -24.078 1 87.19 559 GLN B O 1
ATOM 8976 N N . LYS B 1 560 ? 14.398 -3.781 -25.438 1 88.69 560 LYS B N 1
ATOM 8977 C CA . LYS B 1 560 ? 13.156 -3.252 -25.969 1 88.69 560 LYS B CA 1
ATOM 8978 C C . LYS B 1 560 ? 13 -3.617 -27.453 1 88.69 560 LYS B C 1
ATOM 8980 O O . LYS B 1 560 ? 13.977 -3.627 -28.203 1 88.69 560 LYS B O 1
ATOM 8985 N N . ARG B 1 561 ? 11.781 -3.977 -27.781 1 85.69 561 ARG B N 1
ATOM 8986 C CA . ARG B 1 561 ? 11.484 -4.23 -29.188 1 85.69 561 ARG B CA 1
ATOM 8987 C C . ARG B 1 561 ? 11.328 -2.922 -29.953 1 85.69 561 ARG B C 1
ATOM 8989 O O . ARG B 1 561 ? 10.734 -1.966 -29.453 1 85.69 561 ARG B O 1
ATOM 8996 N N . LYS B 1 562 ? 11.844 -2.984 -31.172 1 82.5 562 LYS B N 1
ATOM 8997 C CA . LYS B 1 562 ? 11.734 -1.791 -32 1 82.5 562 LYS B CA 1
ATOM 8998 C C . LYS B 1 562 ? 10.281 -1.495 -32.344 1 82.5 562 LYS B C 1
ATOM 9000 O O . LYS B 1 562 ? 9.508 -2.408 -32.656 1 82.5 562 LYS B O 1
ATOM 9005 N N . GLY B 1 563 ? 9.867 -0.314 -32.25 1 81.31 563 GLY B N 1
ATOM 9006 C CA . GLY B 1 563 ? 8.523 0.097 -32.625 1 81.31 563 GLY B CA 1
ATOM 9007 C C . GLY B 1 563 ? 7.562 0.154 -31.469 1 81.31 563 GLY B C 1
ATOM 9008 O O . GLY B 1 563 ? 6.531 0.828 -31.531 1 81.31 563 GLY B O 1
ATOM 9009 N N . ASP B 1 564 ? 7.871 -0.522 -30.453 1 87.12 564 ASP B N 1
ATOM 9010 C CA . ASP B 1 564 ? 6.996 -0.514 -29.281 1 87.12 564 ASP B CA 1
ATOM 9011 C C . ASP B 1 564 ? 7.32 0.658 -28.359 1 87.12 564 ASP B C 1
ATOM 9013 O O . ASP B 1 564 ? 8.453 1.139 -28.328 1 87.12 564 ASP B O 1
ATOM 9017 N N . ILE B 1 565 ? 6.312 1.168 -27.703 1 88.25 565 ILE B N 1
ATOM 9018 C CA . ILE B 1 565 ? 6.473 2.211 -26.688 1 88.25 565 ILE B CA 1
ATOM 9019 C C . ILE B 1 565 ? 6.461 1.59 -25.297 1 88.25 565 ILE B C 1
ATOM 9021 O O . ILE B 1 565 ? 5.648 0.707 -25.016 1 88.25 565 ILE B O 1
ATOM 9025 N N . TYR B 1 566 ? 7.402 2.018 -24.516 1 91.06 566 TYR B N 1
ATOM 9026 C CA . TYR B 1 566 ? 7.516 1.473 -23.172 1 91.06 566 TYR B CA 1
ATOM 9027 C C . TYR B 1 566 ? 7.402 2.576 -22.125 1 91.06 566 TYR B C 1
ATOM 9029 O O . TYR B 1 566 ? 7.809 3.715 -22.375 1 91.06 566 TYR B O 1
ATOM 9037 N N . PRO B 1 567 ? 6.914 2.195 -20.875 1 92.31 567 PRO B N 1
ATOM 9038 C CA . PRO B 1 567 ? 6.281 0.91 -20.578 1 92.31 567 PRO B CA 1
ATOM 9039 C C . PRO B 1 567 ? 4.934 0.736 -21.281 1 92.31 567 PRO B C 1
ATOM 9041 O O . PRO B 1 567 ? 4.371 1.707 -21.797 1 92.31 567 PRO B O 1
ATOM 9044 N N . ASN B 1 568 ? 4.477 -0.493 -21.406 1 93.62 568 ASN B N 1
ATOM 9045 C CA . ASN B 1 568 ? 3.145 -0.746 -21.938 1 93.62 568 ASN B CA 1
ATOM 9046 C C . ASN B 1 568 ? 2.457 -1.903 -21.219 1 93.62 568 ASN B C 1
ATOM 9048 O O . ASN B 1 568 ? 3.041 -2.521 -20.328 1 93.62 568 ASN B O 1
ATOM 9052 N N . ALA B 1 569 ? 1.223 -2.266 -21.578 1 96.38 569 ALA B N 1
ATOM 9053 C CA . ALA B 1 569 ? 0.335 -3.148 -20.828 1 96.38 569 ALA B CA 1
ATOM 9054 C C . ALA B 1 569 ? 0.685 -4.613 -21.062 1 96.38 569 ALA B C 1
ATOM 9056 O O . ALA B 1 569 ? 0.233 -5.496 -20.328 1 96.38 569 ALA B O 1
ATOM 9057 N N . GLN B 1 570 ? 1.521 -4.922 -22.031 1 95.31 570 GLN B N 1
ATOM 9058 C CA . GLN B 1 570 ? 1.794 -6.305 -22.422 1 95.31 570 GLN B CA 1
ATOM 9059 C C . GLN B 1 570 ? 3.201 -6.723 -22 1 95.31 570 GLN B C 1
ATOM 9061 O O . GLN B 1 570 ? 3.387 -7.789 -21.406 1 95.31 570 GLN B O 1
ATOM 9066 N N . TRP B 1 571 ? 4.137 -5.738 -22.172 1 94.12 571 TRP B N 1
ATOM 9067 C CA . TRP B 1 571 ? 5.547 -6.078 -22 1 94.12 571 TRP B CA 1
ATOM 9068 C C . TRP B 1 571 ? 6.105 -5.484 -20.719 1 94.12 571 TRP B C 1
ATOM 9070 O O . TRP B 1 571 ? 7.203 -5.84 -20.281 1 94.12 571 TRP B O 1
ATOM 9080 N N . GLY B 1 572 ? 5.312 -4.609 -20.094 1 95.94 572 GLY B N 1
ATOM 9081 C CA . GLY B 1 572 ? 5.906 -3.816 -19.031 1 95.94 572 GLY B CA 1
ATOM 9082 C C . GLY B 1 572 ? 7.035 -2.922 -19.516 1 95.94 572 GLY B C 1
ATOM 9083 O O . GLY B 1 572 ? 6.863 -2.152 -20.453 1 95.94 572 GLY B O 1
ATOM 9084 N N . TYR B 1 573 ? 8.188 -3.096 -18.969 1 94.06 573 TYR B N 1
ATOM 9085 C CA . TYR B 1 573 ? 9.297 -2.213 -19.312 1 94.06 573 TYR B CA 1
ATOM 9086 C C . TYR B 1 573 ? 10.203 -2.861 -20.344 1 94.06 573 TYR B C 1
ATOM 9088 O O . TYR B 1 573 ? 11.211 -2.271 -20.75 1 94.06 573 TYR B O 1
ATOM 9096 N N . GLY B 1 574 ? 9.898 -4.145 -20.766 1 93.25 574 GLY B N 1
ATOM 9097 C CA . GLY B 1 574 ? 10.656 -4.773 -21.828 1 93.25 574 GLY B CA 1
ATOM 9098 C C . GLY B 1 574 ? 11.039 -6.211 -21.531 1 93.25 574 GLY B C 1
ATOM 9099 O O . GLY B 1 574 ? 10.469 -6.832 -20.625 1 93.25 574 GLY B O 1
ATOM 9100 N N . ILE B 1 575 ? 12 -6.723 -22.312 1 92.25 575 ILE B N 1
ATOM 9101 C CA . ILE B 1 575 ? 12.398 -8.125 -22.25 1 92.25 575 ILE B CA 1
ATOM 9102 C C . ILE B 1 575 ? 13.562 -8.289 -21.266 1 92.25 575 ILE B C 1
ATOM 9104 O O . ILE B 1 575 ? 14.523 -7.508 -21.312 1 92.25 575 ILE B O 1
ATOM 9108 N N . LEU B 1 576 ? 13.453 -9.266 -20.438 1 90.38 576 LEU B N 1
ATOM 9109 C CA . LEU B 1 576 ? 14.492 -9.562 -19.469 1 90.38 576 LEU B CA 1
ATOM 9110 C C . LEU B 1 576 ? 15.828 -9.812 -20.141 1 90.38 576 LEU B C 1
ATOM 9112 O O . LEU B 1 576 ? 15.914 -10.617 -21.078 1 90.38 576 LEU B O 1
ATOM 9116 N N . ASN B 1 577 ? 16.797 -9.117 -19.75 1 86.56 577 ASN B N 1
ATOM 9117 C CA . ASN B 1 577 ? 18.172 -9.281 -20.203 1 86.56 577 ASN B CA 1
ATOM 9118 C C . ASN B 1 577 ? 19.156 -9.141 -19.031 1 86.56 577 ASN B C 1
ATOM 9120 O O . ASN B 1 577 ? 19.484 -8.031 -18.625 1 86.56 577 ASN B O 1
ATOM 9124 N N . LEU B 1 578 ? 19.703 -10.25 -18.609 1 82.5 578 LEU B N 1
ATOM 9125 C CA . LEU B 1 578 ? 20.547 -10.289 -17.422 1 82.5 578 LEU B CA 1
ATOM 9126 C C . LEU B 1 578 ? 21.797 -9.43 -17.625 1 82.5 578 LEU B C 1
ATOM 9128 O O . LEU B 1 578 ? 22.219 -8.719 -16.703 1 82.5 578 LEU B O 1
ATOM 9132 N N . TYR B 1 579 ? 22.359 -9.492 -18.797 1 79.44 579 TYR B N 1
ATOM 9133 C CA . TYR B 1 579 ? 23.578 -8.742 -19.078 1 79.44 579 TYR B CA 1
ATOM 9134 C C . TYR B 1 579 ? 23.328 -7.242 -18.969 1 79.44 579 TYR B C 1
ATOM 9136 O O . TYR B 1 579 ? 24.109 -6.516 -18.344 1 79.44 579 TYR B O 1
ATOM 9144 N N . ASP B 1 580 ? 22.281 -6.836 -19.578 1 81.06 580 ASP B N 1
ATOM 9145 C CA . ASP B 1 580 ? 21.984 -5.406 -19.578 1 81.06 580 ASP B CA 1
ATOM 9146 C C . ASP B 1 580 ? 21.656 -4.91 -18.172 1 81.06 580 ASP B C 1
ATOM 9148 O O . ASP B 1 580 ? 22 -3.781 -17.812 1 81.06 580 ASP B O 1
ATOM 9152 N N . ILE B 1 581 ? 21 -5.711 -17.359 1 80.88 581 ILE B N 1
ATOM 9153 C CA . ILE B 1 581 ? 20.641 -5.324 -16 1 80.88 581 ILE B CA 1
ATOM 9154 C C . ILE B 1 581 ? 21.906 -5.117 -15.172 1 80.88 581 ILE B C 1
ATOM 9156 O O . ILE B 1 581 ? 22.031 -4.113 -14.469 1 80.88 581 ILE B O 1
ATOM 9160 N N . PHE B 1 582 ? 22.875 -5.953 -15.352 1 81.88 582 PHE B N 1
ATOM 9161 C CA . PHE B 1 582 ? 24.031 -5.902 -14.461 1 81.88 582 PHE B CA 1
ATOM 9162 C C . PHE B 1 582 ? 25.172 -5.102 -15.078 1 81.88 582 PHE B C 1
ATOM 9164 O O . PHE B 1 582 ? 26.094 -4.672 -14.383 1 81.88 582 PHE B O 1
ATOM 9171 N N . SER B 1 583 ? 25.141 -4.852 -16.391 1 73.75 583 SER B N 1
ATOM 9172 C CA . SER B 1 583 ? 26.047 -3.881 -16.969 1 73.75 583 SER B CA 1
ATOM 9173 C C . SER B 1 583 ? 25.672 -2.457 -16.578 1 73.75 583 SER B C 1
ATOM 9175 O O . SER B 1 583 ? 26.531 -1.579 -16.5 1 73.75 583 SER B O 1
ATOM 9177 N N . ASN B 1 584 ? 24.453 -2.35 -16.328 1 64.88 584 ASN B N 1
ATOM 9178 C CA . ASN B 1 584 ? 23.938 -1.024 -16 1 64.88 584 ASN B CA 1
ATOM 9179 C C . ASN B 1 584 ? 24.094 -0.718 -14.516 1 64.88 584 ASN B C 1
ATOM 9181 O O . ASN B 1 584 ? 23.922 0.427 -14.086 1 64.88 584 ASN B O 1
ATOM 9185 N N . ILE B 1 585 ? 24.375 -1.69 -13.672 1 68.25 585 ILE B N 1
ATOM 9186 C CA . ILE B 1 585 ? 24.516 -1.453 -12.242 1 68.25 585 ILE B CA 1
ATOM 9187 C C . ILE B 1 585 ? 25.984 -1.188 -11.906 1 68.25 585 ILE B C 1
ATOM 9189 O O . ILE B 1 585 ? 26.297 -0.505 -10.93 1 68.25 585 ILE B O 1
ATOM 9193 N N . ASN B 1 586 ? 27.078 -1.666 -12.656 1 53.53 586 ASN B N 1
ATOM 9194 C CA . ASN B 1 586 ? 28.5 -1.431 -12.445 1 53.53 586 ASN B CA 1
ATOM 9195 C C . ASN B 1 586 ? 28.938 -0.099 -13.055 1 53.53 586 ASN B C 1
ATOM 9197 O O . ASN B 1 586 ? 28.5 0.264 -14.148 1 53.53 586 ASN B O 1
#

Organism: NCBI:txid29363

Secondary structure (DSSP, 8-state):
----TTS-GGGGT-TTEEEEEEEE-S-HHHHHTT-TTEEEEESSSSEEEEEEE-----S--HHHHHHHHHHHTT--GGGEEEEPPP--BEES-EEEEE-SS-------TTSS---TT-EEEEEES---TT-GGGB-TTS-B-EEEEEETT---S-S-SSS-SSSEEEEHHHHHHHHHHHHTTS-GGGT-----SS-HHHHHHHHHH-B-TTSTT-B-TTTT-EEEEEEPPP-HHHHHHHT--S--B-HHHHHHHHHHHHHHHHHHT--EEEE--EEB--S-SSS-SHHHHHHHHHHTSTTEEEEEE--S-TTS--EEEEEE-STT-EEEEEEEE-TT--EEEEEEEE-TT-EEEEEEE-TT--B---B--TT-SEEEEEEEETTTTEEEEEEEESS-TTT-SEEEEEEEESPPSEEEEEEEEEEE-SSEEEEEE---GGGS-TT-EESS--SBT-PPBTTT-TTSEEEEEEETTTTEE-TTS-B-BTTB-TTT--EEEE-SSEEEE-GGG-EEEEESHHHHHHHHHHHHHHHHIIIIISSSSTT--HHHHHHHHHHT-B--TT--SSBTTTBT-B--HHHHHHTT-/----TTS-GGGGT-TTEEEEEEEE-S-HHHHHTT-TTEEEEESSSSEEEEEEE-----SS-HHHHHHHHHHHTT--GGGEEEEPPP--BEES-EEEEE-SS-------TTSS---TT-EEEEEES---TT-GGGB-TTS-B-EEEEEETT---S-S-SSS-SSSEEEEHHHHHHHHHHHHTTS-GGGT-----SS-HHHHHHHHHH-B-SSSTT-B-TTTT-EEEEEEPPP-HHHHHHHT--S--B-HHHHHHHHHHHHHHHHHHT--EEEE--EEB--S-SSS-SHHHHHHHHHHTSTTEEEEEE--S-TTS--EEEEEE-STT-EEEEEEEE-TT--EEEEEEEE-TT-EEEEEEE-TT--B---B--TT-SEEEEEEEETTTTEEEEEEEESS-TTT-SEEEEEEEESPPSEEEEEEEEEEE-SSEEEEEE---GGGS-TT-EESS--SBT-PPBTTT-TTSEEEEEEETTTTEE-TTS-B-BTTB-TTT--EEEE-SSEEEE-GGG-EEEEESHHHHHHHHHHHHHHHHIIIIITSSSTT--HHHHHHHHHHT-B--TT--SSBTTTBT-B--HHHHHHTT-

Foldseek 3Di:
DFADPVDDQCLLQDLQKDKWKFFFADDVQVQQPPQPQWHWADLDRTIIIIIGGRDPDPVDDPVVVVVCSSVVVVGDPRRTPDIDDWFKKAFQFDDWFFDPDDFAADADPVDPFQLPLEEEEEEEAWAPQLDQQQADPVSAGLEQKEFEQNDDDDPRDPLSAHHGDIDGSVLSRVLNVCVVVVHHSCVSPVDDRPPWPRHQLVQQQAGDDPVDRGHGHHNPNHGYYYYRFHFNSNVCVVQVADHGIHTPNGVSSSLSSVLVVCVVVVTAYEYEDRMFKAPDQLQQFDPQSVSLLVSQQDFRYAYFYAQGQALQLQFKAKDWDFDAFDKDKWKKFADPPHFKWKKKKKKDPPWDKWKWKAAQVGDIQPTDDCVPPQKDWDWDADVVFRKIWIWIWGCVDDGRNIIMIMIIIGRGRGGMMMMMIGTNDDGRMMMMMGITGCSGGPSRTHIPRGDSASQRGPPLSHLRHAYEFEDAPVVGGGDSRGHWHHQVRQASRHLAYEHFFQRWGQTPPRGIMGIGGSSSRRSNVSSLVSSVCCVPCVVPVNVRDGSVNSSVLQLQQADADPPDDPDGGRGHSHHGDSCSSVVVSD/DFADPVDDQCLLQDLQKDKWKFFFADDVQVQQPPQPQWHWADLDRTIIIIIGGRDPDPVDDPVVVVVCSSVVVVGDPRRTPDIDDWFKKAFQFDDWFFDPDDFAADADPVDPFQLPLEEEEEEEQWAPQLDQQQADPVSQGLEQKEFEQNDDDDPGDPLSAHHGDIDGSVLSRVLNVCVVVVHHSCVSPVDDRPPWPRHQLVQQQAGDDPVDHTHGHHNPNHGYYYYRFHFNSNVCVVQVADHGIHTPNRVSSSLSSVLVVCVVVVTAYEYEDRMFKAPDQLQQFDPQSVSLLVSQQDFRYAYFYAQGQALQLQFKAKDWDFDAFDKDKWKKFADPPHFKWKKKKKKDPPWDKWKWKAAQVGDIQPTDDCVPPQKDWDWDADPVFRKIWIWIWGCVDDGRNIIMIMIIIGRGRGGMMMMMIGTHDDGGMMMMMGITGCSGGPSRTHIPRGDSASQRGPPLSHLRHAYEFEDAPVVGGGDSRGHWHHQVRQASRHQAYEHFFQRWGQTPPRGIMGIGGSSSRRSNVSSLVSSVSCVPCVVPVNNRDGSVNSSVLQLQQADADPPDDPDGGRGHSHHGDSCSSVVVSD

Solvent-accessible surface area (backbone atoms only — not comparable to full-atom values): 57610 Å² total; per-residue (Å²): 65,52,58,54,93,83,53,71,71,61,56,74,65,30,53,52,25,42,65,28,36,29,32,43,45,86,61,52,58,69,41,49,59,82,40,84,62,45,48,68,41,50,50,55,92,46,36,30,32,40,36,34,54,59,59,96,57,62,92,59,62,63,65,57,52,52,48,47,56,35,44,75,61,76,30,62,59,79,31,53,50,40,77,50,73,90,52,69,30,33,64,21,64,39,84,69,40,83,48,93,86,76,88,36,75,68,48,64,88,83,47,98,54,34,6,49,76,20,33,40,30,39,53,37,44,26,42,54,83,79,38,63,33,53,27,48,97,86,67,43,62,34,41,54,31,38,36,31,46,72,42,78,81,54,72,88,62,94,68,49,42,56,67,33,30,76,39,42,38,67,49,49,41,54,16,49,53,31,39,75,71,72,42,71,25,52,79,71,46,65,73,66,29,83,78,26,59,22,23,27,40,48,24,41,17,24,14,24,34,86,87,45,90,52,40,33,9,45,9,44,50,35,30,31,35,37,31,19,58,44,53,41,40,25,60,25,63,74,65,68,50,86,61,76,34,29,38,62,47,52,49,50,49,50,53,51,42,52,53,52,48,31,69,74,64,75,39,40,32,33,34,37,43,41,46,23,25,51,82,66,84,54,72,34,42,43,70,67,30,51,52,46,39,64,52,26,69,37,69,38,29,37,39,23,16,13,16,15,62,34,18,66,46,29,37,28,30,68,50,72,40,55,45,60,72,36,68,48,73,47,44,34,32,40,32,80,85,44,38,63,49,54,39,38,36,35,28,44,63,62,24,42,68,29,39,29,46,29,43,66,88,62,54,65,71,50,80,50,66,51,86,49,41,49,64,38,73,48,79,44,75,39,73,92,54,59,21,38,35,39,38,37,36,26,54,48,28,55,60,64,14,23,26,36,38,36,43,36,35,36,53,44,58,56,39,53,32,35,39,37,37,29,34,69,41,62,60,61,34,47,37,40,33,30,35,66,49,68,88,77,46,54,80,66,35,25,35,76,63,47,39,44,58,52,24,22,12,42,57,20,27,12,72,56,37,48,12,14,15,19,23,30,74,88,76,74,38,76,38,61,37,26,12,15,33,28,90,89,61,20,84,62,23,36,44,25,17,28,60,16,59,70,36,65,28,43,33,59,93,69,34,52,28,24,37,32,26,11,30,48,6,13,21,50,52,34,13,49,50,25,30,51,42,19,47,17,44,69,66,55,74,35,60,48,44,25,46,40,31,49,49,27,47,49,35,59,10,34,46,71,64,88,91,63,69,76,66,32,36,61,39,8,40,19,31,69,33,71,65,46,30,54,58,63,59,90,67,51,57,52,94,84,53,71,71,61,56,73,65,31,52,55,26,42,67,28,36,30,32,45,46,86,63,52,57,71,40,47,59,84,39,84,61,44,48,67,43,50,51,54,91,46,35,30,32,39,35,32,54,59,59,96,57,62,91,60,65,62,63,58,52,54,47,48,55,34,44,75,63,75,29,62,59,77,32,53,50,39,76,48,76,91,53,69,29,32,64,22,63,40,84,68,42,82,48,90,89,76,87,39,77,70,48,65,88,84,48,98,55,34,5,49,75,20,33,39,29,37,53,36,44,26,42,54,83,81,39,63,32,52,26,47,98,84,66,44,63,35,41,54,30,38,36,30,47,71,40,78,82,55,73,89,63,93,68,50,40,55,65,33,30,75,40,43,38,66,48,50,42,52,17,49,52,32,39,74,71,72,42,69,26,51,80,72,46,65,74,65,30,83,80,25,61,23,23,27,40,48,24,41,17,24,15,24,35,88,89,45,91,54,42,33,10,46,10,45,50,34,31,31,34,36,30,18,59,42,54,41,40,26,59,25,63,75,65,69,51,85,62,74,34,28,39,62,47,52,48,50,49,51,53,52,42,53,54,51,48,30,69,74,66,76,39,41,33,32,34,36,42,40,43,23,25,51,83,65,83,54,72,34,41,44,71,66,31,51,51,45,40,66,53,25,69,36,69,39,28,35,38,23,16,14,15,16,63,35,18,67,47,29,36,27,30,68,51,74,40,56,46,60,73,36,69,50,74,48,45,35,32,37,32,79,85,45,36,65,50,52,39,40,34,33,28,44,61,61,24,42,68,30,39,28,46,30,43,65,91,62,54,66,70,52,81,50,68,51,84,50,39,49,63,36,73,49,80,44,75,40,72,92,54,59,22,38,35,41,37,37,36,26,53,49,28,54,59,65,14,23,26,36,38,37,43,36,35,34,52,44,59,56,38,52,34,34,37,38,37,31,33,68,41,61,61,62,33,50,36,39,34,33,36,66,47,68,89,76,48,54,81,68,35,22,34,76,64,48,38,45,56,53,22,22,13,42,59,19,28,12,72,56,38,48,10,13,16,20,23,30,74,88,76,74,38,76,36,62,38,27,12,14,34,29,89,89,63,21,83,62,24,37,44,26,18,28,60,16,59,71,36,67,28,43,32,61,92,70,34,51,29,24,37,31,24,11,28,48,7,13,23,48,51,36,13,50,50,26,31,50,43,18,48,19,43,68,66,56,74,35,60,46,45,24,45,40,30,51,51,26,47,49,35,60,10,31,45,72,64,87,90,62,70,74,67,32,38,61,38,9,40,18,32,68,34,73,64,46,30,55,59,63,58,90

pLDDT: mean 89.39, std 10.83, range [38.06, 98.81]

Radius of gyration: 29.92 Å; Cα contacts (8 Å, |Δi|>4): 3148; chains: 2; bounding box: 73×88×75 Å

Sequence (1172 aa):
MKKSDYIPEFIYTSSDYNKYLIQYEGDIELDLKGVPGLYVSKINDKYAILTVINVEMGLSNEFRYIKNLIIRNNRDFDSISFFKILEPYTLQEITPLEATDFEYIQGSDSINLKGEGVIVGIIDTGIDYLNNIFMDETGKTRIEFIWDQGVNTKGNENNNIPYGTIYTSNDINKAINAYRNGENPYDIVPSRDEVGHGTHMASLVGGMDYNKNQVYGIASKCRYGIIKLNEDMALKKRFNIKVPVYNLATIFPALEYLKDYTLANSKPMVILLPIESNSGNHKGNSILDKYIKTIASNVGIVIVTGTGNEGDAGGHSLSVIENVGDSEVIELNISEEDKNIILDIWVNVPDVVDVNVISPSGEESGVLSTSGSIEFAEEISFVLEETHIFYTEFVPEVFTGDQLIRIAMHNIRPGIWKVRTTLEKGKNSTINAWIPQRALINPKTRFLNSDIYGTITIPGDSTETITAAGYDQDNFNILGYSGVAFRDDFVDRIDIAAGSKNAVAIGLNNKINIINGTSVAAAMAAGTCALLMEWGIVRRNYPYMSTQSIKTFIARGTQKRKGDIYPNAQWGYGILNLYDIFSNINMKKSDYIPEFIYTSSDYNKYLIQYEGDIELDLKGVPGLYVSKINDKYAILTVINVEMGLSNEFRYIKNLIIRNNRDFDSISFFKILEPYTLQEITPLEATDFEYIQGSDSINLKGEGVIVGIIDTGIDYLNNIFMDETGKTRIEFIWDQGVNTKGNENNNIPYGTIYTSNDINKAINAYRNGENPYDIVPSRDEVGHGTHMASLVGGMDYNKNQVYGIASKCRYGIIKLNEDMALKKRFNIKVPVYNLATIFPALEYLKDYTLANSKPMVILLPIESNSGNHKGNSILDKYIKTIASNVGIVIVTGTGNEGDAGGHSLSVIENVGDSEVIELNISEEDKNIILDIWVNVPDVVDVNVISPSGEESGVLSTSGSIEFAEEISFVLEETHIFYTEFVPEVFTGDQLIRIAMHNIRPGIWKVRTTLEKGKNSTINAWIPQRALINPKTRFLNSDIYGTITIPGDSTETITAAGYDQDNFNILGYSGVAFRDDFVDRIDIAAGSKNAVAIGLNNKINIINGTSVAAAMAAGTCALLMEWGIVRRNYPYMSTQSIKTFIARGTQKRKGDIYPNAQWGYGILNLYDIFSNIN

InterPro domains:
  IPR000209 Peptidase S8/S53 domain [PF00082] (115-313)
  IPR000209 Peptidase S8/S53 domain [PF00082] (455-574)
  IPR015500 Peptidase S8, subtilisin-related [PR00723] (115-134)
  IPR015500 Peptidase S8, subtilisin-related [PR00723] (193-206)
  IPR015500 Peptidase S8, subtilisin-related [PR00723] (516-532)
  IPR017310 Peptidase S8A, subtilisin-related, clostridia [PIRSF037894] (7-586)
  IPR023827 Peptidase S8, subtilisin, Asp-active site [PS00136] (120-131)
  IPR034045 CspA-like domain [cd07478] (113-574)
  IPR036852 Peptidase S8/S53 domain superfamily [G3DSA:3.40.50.200] (112-575)
  IPR036852 Peptidase S8/S53 domain superfamily [SSF52743] (112-583)
  IPR050131 Subtilisin-like serine protease [PTHR43806] (112-553)